Protein AF-A0A7V3WKT6-F1 (afdb_monomer)

Foldseek 3Di:
DAEECDVVVLLVCCVVPVPDNRDHQDDDDCNVVVVVVPPPDDDDDCDPVNVVVVLVVQLVVVLVVLVVVDPDPLSSLVQQAKDKDKAWDDPVCLVVVLVQLCDPALAKQDNDHDDSVRVVVQVPDPQKTKIWMWMATPSGTPGGFWIWIWGDDDLEIETPITGGHPVCPPSCVVLVVLLVVLVVSVVVNRFWYKGKGFDDPRRVSNVVVCCVQFVVQWDDPDPGIIMGTGGSVSSNVSSVPDDSVPSPPPVCVVPVPDPDDDDDDDDDDPVVVQVVLVVLVVVPPVVVVVVVVVVVVVVPVPDDDDDDPPDDDDDDDDDPDPCVVVVVLLVVLLQVLLVLLCVLQVNDSVVADQPDFPCVRCVQDPVSLQSSLVVCCVQQNDDDSCLNFVAGGSNRSSVVCCVPPCSSVVVPVPVVPDDDDDDDDDDDDDDDDDDDDDDDDDDDDDDDDDDPPDPDPVLLQLKKFFQFKWKDWQCRRTDVSVVVCVVVVHDSKDFDDPSQHDLVVAEDCVFDVSHFNDRMARADPPLLDAPQVVLVHDPLLSNLADSLLRVLLVRVCVRCVRFVHDLVRPFLLEEEFEFEADQPSQSVLVVCVVVVNDPDRNRDQQSSQVSVCVSSVRDAHRDYDYPDPCRQVVSVQVQSVCQSVVSGQKYKGWYWDHDRDCVVSSVCRVVQADFSDNDQAVVDPPHRHDHYTTMIMITMMGSPVVCVVVVGDGPDMQQFAFDDDQPDISHPPDHHPVVVVVRVVVRCVSSVHD

Nearest PDB structures (foldseek):
  4ope-assembly2_C  TM=9.684E-01  e=1.328E-30  Streptomyces albus
  4ope-assembly1_B  TM=9.664E-01  e=2.062E-30  Streptomyces albus
  4ope-assembly2_D  TM=9.680E-01  e=3.380E-30  Streptomyces albus
  4ope-assembly1_A  TM=9.682E-01  e=8.603E-30  Streptomyces albus
  4z37-assembly1_A  TM=9.659E-01  e=4.725E-29  Brevibacillus brevis NBRC 100599

Secondary structure (DSSP, 8-state):
-EEES-HHHHHHHHHH-TTS-EEEPPSSS-HHHHHHHH--S------HHHHHHHHHHHHHHHHHHHHHH-SSHHHHHHHTT-EEEEEEPPGGGHHHHHHHHHS--SEES------HHHHHHHHTSTTEEEEEEEEEETTEEEEEEEEEEEEEETTEEEEEEEEE-GGGTTSSHHHHHHHHHHHHHHHTT--EEEEEEE--TT-HHHHHHHHHHHGGGEEEEETTEEEEEEEHHHHHHHHHH--TTSTTSSHHHHTTS------------THHHHHHHHHHHHHS-HHHHHHHHHHHHHHHTTS------S---------TTTTHHHHHHHHHHHHHHHHHHHHHH---GGG--TTSBTHHHHTT-HHHHHHHHHHHHHHHSS--TTHHHH--BHHHHHHHHHHSS--GGGTTTTTTS---------------------------------------HHHHTT-EEEEEEEEEBTTBSSHHHHHHHHHTT---EEEPPTTT--HHHHB-TT--TT-BS--EEE--S-TT---TTTTT--HHHHHHS-HHHHHHHHHHHHHHHHTT--TTTS-TTEEEEEE----TTHHHHHHHHHTTS-SS-TT-TTHHHHHHHHHTT--S-EEEE-BTBTHHHHHHHHHHHHHHHTS-SEEEEEEEE---STHHHHHHHHTT-B-SSS---TT-TT---B--B-EEEEEEEEEHHHHHHHT---SEEE---------S-SSTT---HHHHHHHHHHHHHHHT--

Structure (mmCIF, N/CA/C/O backbone):
data_AF-A0A7V3WKT6-F1
#
_entry.id   AF-A0A7V3WKT6-F1
#
loop_
_atom_site.group_PDB
_atom_site.id
_atom_site.type_symbol
_atom_site.label_atom_id
_atom_site.label_alt_id
_atom_site.label_comp_id
_atom_site.label_asym_id
_atom_site.label_entity_id
_atom_site.label_seq_id
_atom_site.pdbx_PDB_ins_code
_atom_site.Cartn_x
_atom_site.Cartn_y
_atom_site.Cartn_z
_atom_site.occupancy
_atom_site.B_iso_or_equiv
_atom_site.auth_seq_id
_atom_site.auth_comp_id
_atom_site.auth_asym_id
_atom_site.auth_atom_id
_atom_site.pdbx_PDB_model_num
ATOM 1 N N . ILE A 1 1 ? -32.949 11.277 9.939 1.00 71.69 1 ILE A N 1
ATOM 2 C CA . ILE A 1 1 ? -32.253 11.944 8.821 1.00 71.69 1 ILE A CA 1
ATOM 3 C C . ILE A 1 1 ? -31.351 13.004 9.438 1.00 71.69 1 ILE A C 1
ATOM 5 O O . ILE A 1 1 ? -31.839 13.759 10.274 1.00 71.69 1 ILE A O 1
ATOM 9 N N . PHE A 1 2 ? -30.059 12.979 9.136 1.00 73.12 2 PHE A N 1
ATOM 10 C CA . PHE A 1 2 ? -29.053 13.954 9.562 1.00 73.12 2 PHE A CA 1
ATOM 11 C C . PHE A 1 2 ? -28.588 14.699 8.311 1.00 73.12 2 PHE A C 1
ATOM 13 O O . PHE A 1 2 ? -28.365 14.051 7.297 1.00 73.12 2 PHE A O 1
ATOM 20 N N . ILE A 1 3 ? -28.535 16.027 8.341 1.00 80.31 3 ILE A N 1
ATOM 21 C CA . ILE A 1 3 ? -28.173 16.834 7.172 1.00 80.31 3 ILE A CA 1
ATOM 22 C C . ILE A 1 3 ? -27.142 17.856 7.621 1.00 80.31 3 ILE A C 1
ATOM 24 O O . ILE A 1 3 ? -27.425 18.608 8.555 1.00 80.31 3 ILE A O 1
ATOM 28 N N . ASP A 1 4 ? -25.983 17.862 6.978 1.00 77.19 4 ASP A N 1
ATOM 29 C CA . ASP A 1 4 ? -24.870 18.746 7.316 1.00 77.19 4 ASP A CA 1
ATOM 30 C C . ASP A 1 4 ? -24.064 19.075 6.051 1.00 77.19 4 ASP A C 1
ATOM 32 O O . ASP A 1 4 ? -23.980 18.248 5.144 1.00 77.19 4 ASP A O 1
ATOM 36 N N . ASP A 1 5 ? -23.504 20.279 5.956 1.00 76.62 5 ASP A N 1
ATOM 37 C CA . ASP A 1 5 ? -22.624 20.684 4.848 1.00 76.62 5 ASP A CA 1
ATOM 38 C C . ASP A 1 5 ? -21.184 20.195 5.043 1.00 76.62 5 ASP A C 1
ATOM 40 O O . ASP A 1 5 ? -20.357 20.291 4.135 1.00 76.62 5 ASP A O 1
ATOM 44 N N . ASN A 1 6 ? -20.886 19.629 6.214 1.00 69.81 6 ASN A N 1
ATOM 45 C CA . ASN A 1 6 ? -19.639 18.961 6.504 1.00 69.81 6 ASN A CA 1
ATOM 46 C C . ASN A 1 6 ? -19.752 17.446 6.218 1.00 69.81 6 ASN A C 1
ATOM 48 O O . ASN A 1 6 ? -20.312 16.698 7.035 1.00 69.81 6 ASN A O 1
ATOM 52 N N . PRO A 1 7 ? -19.162 16.946 5.114 1.00 70.81 7 PRO A N 1
ATOM 53 C CA . PRO A 1 7 ? -19.184 15.520 4.776 1.00 70.81 7 PRO A CA 1
ATOM 54 C C . PRO A 1 7 ? -18.580 14.633 5.869 1.00 70.81 7 PRO A C 1
ATOM 56 O O . PRO A 1 7 ? -18.969 13.475 6.015 1.00 70.81 7 PRO A O 1
ATOM 59 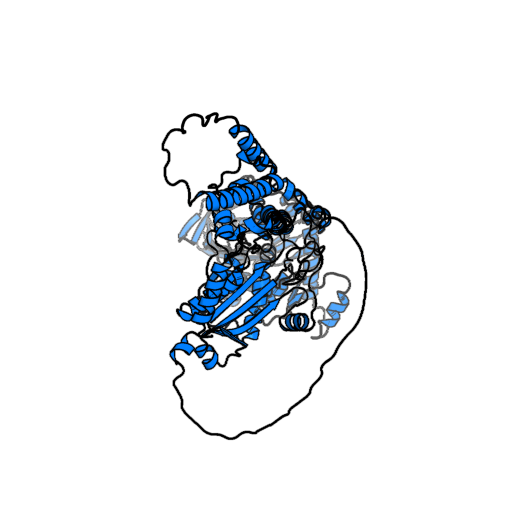N N . VAL A 1 8 ? -17.655 15.173 6.673 1.00 64.88 8 VAL A N 1
ATOM 60 C CA . VAL A 1 8 ? -17.002 14.436 7.761 1.00 64.88 8 VAL A CA 1
ATOM 61 C C . VAL A 1 8 ? -17.981 14.159 8.899 1.00 64.88 8 VAL A C 1
ATOM 63 O O . VAL A 1 8 ? -18.050 13.030 9.374 1.00 64.88 8 VAL A O 1
ATOM 66 N N . GLU A 1 9 ? -18.786 15.144 9.304 1.00 67.81 9 GLU A N 1
ATOM 67 C CA . GLU A 1 9 ? -19.788 14.941 10.360 1.00 67.81 9 GLU A CA 1
ATOM 68 C C . GLU A 1 9 ? -20.928 14.035 9.877 1.00 67.81 9 GLU A C 1
ATOM 70 O O . GLU A 1 9 ? -21.391 13.169 10.625 1.00 67.81 9 GLU A O 1
ATOM 75 N N . CYS A 1 10 ? -21.328 14.148 8.604 1.00 75.06 10 CYS A N 1
ATOM 76 C CA . CYS A 1 10 ? -22.273 13.213 7.990 1.00 75.06 10 CYS A CA 1
ATOM 77 C C . CYS A 1 10 ? -21.758 11.768 8.025 1.00 75.06 10 CYS A C 1
ATOM 79 O O . CYS A 1 10 ? -22.501 10.864 8.418 1.00 75.06 10 CYS A O 1
ATOM 81 N N . ALA A 1 11 ? -20.491 11.548 7.668 1.00 66.00 11 ALA A N 1
ATOM 82 C CA . ALA A 1 11 ? -19.864 10.230 7.695 1.00 66.00 11 ALA A CA 1
ATOM 83 C C . ALA A 1 11 ? -19.722 9.677 9.125 1.00 66.00 11 ALA A C 1
ATOM 85 O O . ALA A 1 11 ? -20.015 8.505 9.359 1.00 66.00 11 ALA A O 1
ATOM 86 N N . GLU A 1 12 ? -19.353 10.511 10.103 1.00 67.88 12 GLU A N 1
ATOM 87 C CA . GLU A 1 12 ? -19.265 10.111 11.515 1.00 67.88 12 GLU A CA 1
ATOM 88 C C . GLU A 1 12 ? -20.624 9.680 12.080 1.00 67.88 12 GLU A C 1
ATOM 90 O O . GLU A 1 12 ? -20.725 8.658 12.767 1.00 67.88 12 GLU A O 1
ATOM 95 N N . VAL A 1 13 ? -21.693 10.419 11.770 1.00 69.69 13 VAL A N 1
ATOM 96 C CA . VAL A 1 13 ? -23.051 10.063 12.201 1.00 69.69 13 VAL A CA 1
ATOM 97 C C . VAL A 1 13 ? -23.533 8.792 11.502 1.00 69.69 13 VAL A C 1
ATOM 99 O O . VAL A 1 13 ? -24.160 7.954 12.151 1.00 69.69 13 VAL A O 1
ATOM 102 N N . MET A 1 14 ? -23.203 8.604 10.222 1.00 77.31 14 MET A N 1
ATOM 103 C CA . MET A 1 14 ? -23.548 7.393 9.470 1.00 77.31 14 MET A CA 1
ATOM 104 C C . MET A 1 14 ? -22.832 6.151 10.026 1.00 77.31 14 MET A C 1
ATOM 106 O O . MET A 1 14 ? -23.460 5.105 10.198 1.00 77.31 14 MET A O 1
ATOM 110 N N . ALA A 1 15 ? -21.552 6.280 10.387 1.00 70.12 15 ALA A N 1
ATOM 111 C CA . ALA A 1 15 ? -20.755 5.208 10.982 1.00 70.12 15 ALA A CA 1
ATOM 112 C C . ALA A 1 15 ? -21.180 4.886 12.425 1.00 70.12 15 ALA A C 1
ATOM 114 O O . ALA A 1 15 ? -21.225 3.722 12.824 1.00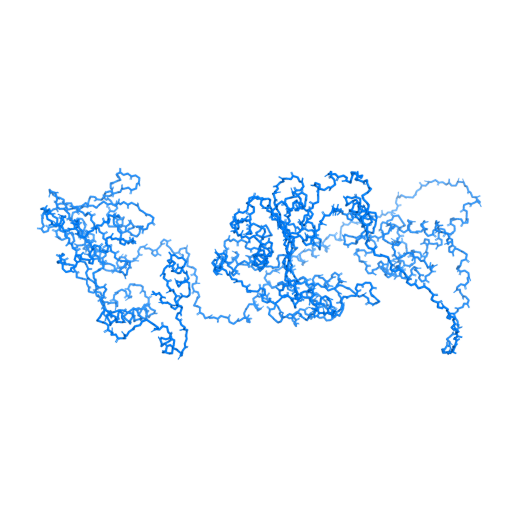 70.12 15 ALA A O 1
ATOM 115 N N . GLY A 1 16 ? -21.510 5.906 13.222 1.00 65.19 16 GLY A N 1
ATOM 116 C CA . GLY A 1 16 ? -21.885 5.739 14.627 1.00 65.19 16 GLY A CA 1
ATOM 117 C C . GLY A 1 16 ? -23.354 5.375 14.855 1.00 65.19 16 GLY A C 1
ATOM 118 O O . GLY A 1 16 ? -23.695 4.849 15.915 1.00 65.19 16 GLY A O 1
ATOM 119 N N . CYS A 1 17 ? -24.237 5.668 13.896 1.00 73.56 17 CYS A N 1
ATOM 120 C CA . CYS A 1 17 ? -25.684 5.514 14.039 1.00 73.56 17 CYS A CA 1
ATOM 121 C C . CYS A 1 17 ? -26.310 4.929 12.761 1.00 73.56 17 CYS A C 1
ATOM 123 O O . CYS A 1 17 ? -26.956 5.640 11.996 1.00 73.56 17 CYS A O 1
ATOM 125 N N . THR A 1 18 ? -26.206 3.612 12.571 1.00 73.81 18 THR A N 1
ATOM 126 C CA . THR A 1 18 ? -26.663 2.890 11.360 1.00 73.81 18 THR A CA 1
ATOM 127 C C . THR A 1 18 ? -28.157 3.035 11.022 1.00 73.81 18 THR A C 1
ATOM 129 O O . THR A 1 18 ? -28.566 2.756 9.899 1.00 73.81 18 THR A O 1
ATOM 132 N N . GLY A 1 19 ? -28.989 3.491 11.966 1.00 70.50 19 GLY A N 1
ATOM 133 C CA . GLY A 1 19 ? -30.404 3.818 11.738 1.00 70.50 19 GLY A CA 1
ATOM 134 C C . GLY A 1 19 ? -30.666 5.253 11.257 1.00 70.50 19 GLY A C 1
ATOM 135 O O . GLY A 1 19 ? -31.825 5.646 11.112 1.00 70.50 19 GLY A O 1
ATOM 136 N N . ILE A 1 20 ? -29.624 6.064 11.061 1.00 75.56 20 ILE A N 1
ATOM 137 C CA . ILE A 1 20 ? -29.724 7.467 10.656 1.00 75.56 20 ILE A CA 1
ATOM 138 C C . ILE A 1 20 ? -29.227 7.614 9.219 1.00 75.56 20 ILE A C 1
ATOM 140 O O . ILE A 1 20 ? -28.046 7.467 8.934 1.00 75.56 20 ILE A O 1
ATOM 144 N N . LEU A 1 21 ? -30.137 7.985 8.318 1.00 76.38 21 LEU A N 1
ATOM 145 C CA . LEU A 1 21 ? -29.781 8.451 6.979 1.00 76.38 21 LEU A CA 1
ATOM 146 C C . LEU A 1 21 ? -29.098 9.823 7.085 1.00 76.38 21 LEU A C 1
ATOM 148 O O . LEU A 1 21 ? -29.780 10.800 7.401 1.00 76.38 21 LEU A O 1
ATOM 152 N N . ALA A 1 22 ? -27.784 9.887 6.875 1.00 84.06 22 ALA A N 1
ATOM 153 C CA . ALA A 1 22 ? -27.029 11.136 6.793 1.00 84.06 22 ALA A CA 1
ATOM 154 C C . ALA A 1 22 ? -26.933 11.612 5.333 1.00 84.06 22 ALA A C 1
ATOM 156 O O . ALA A 1 22 ? -26.714 10.798 4.438 1.00 84.06 22 ALA A O 1
ATOM 157 N N . ILE A 1 23 ? -27.139 12.905 5.093 1.00 78.94 23 ILE A N 1
ATOM 158 C CA . ILE A 1 23 ? -27.205 13.523 3.767 1.00 78.94 23 ILE A CA 1
ATOM 159 C C . ILE A 1 23 ? -26.313 14.765 3.770 1.00 78.94 23 ILE A C 1
ATOM 161 O O . ILE A 1 23 ? -26.537 15.683 4.554 1.00 78.94 23 ILE A O 1
ATOM 165 N N . GLU A 1 24 ? -25.328 14.802 2.878 1.00 82.00 24 GLU A N 1
ATOM 166 C CA . GLU A 1 24 ? -24.451 15.962 2.713 1.00 82.00 24 GLU A CA 1
ATOM 167 C C . GLU A 1 24 ? -25.191 17.111 2.010 1.00 82.00 24 GLU A C 1
ATOM 169 O O . GLU A 1 24 ? -25.862 16.902 0.996 1.00 82.00 24 GLU A O 1
ATOM 174 N N . TRP A 1 25 ? -25.084 18.325 2.551 1.00 78.19 25 TRP A N 1
ATOM 175 C CA . TRP A 1 25 ? -25.677 19.522 1.961 1.00 78.19 25 TRP A CA 1
ATOM 176 C C . TRP A 1 25 ? -24.812 20.052 0.799 1.00 78.19 25 TRP A C 1
ATOM 178 O O . TRP A 1 25 ? -23.633 20.339 1.006 1.00 78.19 25 TRP A O 1
ATOM 188 N N . PRO A 1 26 ? -25.364 20.218 -0.418 1.00 74.56 26 PRO A N 1
ATOM 189 C CA . PRO A 1 26 ? -24.597 20.638 -1.588 1.00 74.56 26 PRO A CA 1
ATOM 190 C C . PRO A 1 26 ? -24.128 22.098 -1.491 1.00 74.56 26 PRO A C 1
ATOM 192 O O . PRO A 1 26 ? -24.764 22.946 -0.865 1.00 74.56 26 PRO A O 1
ATOM 195 N N . SER A 1 27 ? -22.994 22.395 -2.131 1.00 65.31 27 SER A N 1
ATOM 196 C CA . SER A 1 27 ? -22.224 23.614 -1.871 1.00 65.31 27 SER A CA 1
ATOM 197 C C . SER A 1 27 ? -22.568 24.860 -2.707 1.00 65.31 27 SER A C 1
ATOM 199 O O . SER A 1 27 ? -22.041 25.901 -2.337 1.00 65.31 27 SER A O 1
ATOM 201 N N . GLU A 1 28 ? -23.447 24.837 -3.736 1.00 62.69 28 GLU A N 1
ATOM 202 C CA . GLU A 1 28 ? -24.106 26.054 -4.298 1.00 62.69 28 GLU A CA 1
ATOM 203 C C . GLU A 1 28 ? -25.192 25.822 -5.399 1.00 62.69 28 GLU A C 1
ATOM 205 O O . GLU A 1 28 ? -25.286 24.755 -6.003 1.00 62.69 28 GLU A O 1
ATOM 210 N N . ASP A 1 29 ? -26.007 26.874 -5.617 1.00 52.28 29 ASP A N 1
ATOM 211 C CA . ASP A 1 29 ? -27.102 27.179 -6.579 1.00 52.28 29 ASP A CA 1
ATOM 212 C C . ASP A 1 29 ? -28.353 26.284 -6.717 1.00 52.28 29 ASP A C 1
ATOM 214 O O . ASP A 1 29 ? -29.411 26.822 -7.051 1.00 52.28 29 ASP A O 1
ATOM 218 N N . ASP A 1 30 ? -28.326 24.989 -6.388 1.00 52.81 30 ASP A N 1
ATOM 219 C CA . ASP A 1 30 ? -29.496 24.097 -6.592 1.00 52.81 30 ASP A CA 1
ATOM 220 C C . ASP A 1 30 ? -30.170 23.625 -5.283 1.00 52.81 30 ASP A C 1
ATOM 222 O O . ASP A 1 30 ? -30.852 22.599 -5.207 1.00 52.81 30 ASP A O 1
ATOM 226 N N . ASN A 1 31 ? -29.997 24.411 -4.216 1.00 61.78 31 ASN A N 1
ATOM 227 C CA . ASN A 1 31 ? -30.419 24.075 -2.848 1.00 61.78 31 ASN A CA 1
ATOM 228 C C . ASN A 1 31 ? -31.938 23.871 -2.703 1.00 61.78 31 ASN A C 1
ATOM 230 O O . ASN A 1 31 ? -32.382 23.094 -1.859 1.00 61.78 31 ASN A O 1
ATOM 234 N N . ALA A 1 32 ? -32.743 24.568 -3.511 1.00 59.59 32 ALA A N 1
ATOM 235 C CA . ALA A 1 32 ? -34.199 24.418 -3.497 1.00 59.59 32 ALA A CA 1
ATOM 236 C C . ALA A 1 32 ? -34.639 23.097 -4.149 1.00 59.59 32 ALA A C 1
ATOM 238 O O . ALA A 1 32 ? -35.467 22.387 -3.585 1.00 59.59 32 ALA A O 1
ATOM 239 N N . SER A 1 33 ? -34.024 22.732 -5.279 1.00 62.28 33 SER A N 1
ATOM 240 C CA . SER A 1 33 ? -34.277 21.475 -5.992 1.00 62.28 33 SER A CA 1
ATOM 241 C C . SER A 1 33 ? -33.862 20.260 -5.156 1.00 62.28 33 SER A C 1
ATOM 243 O O . SER A 1 33 ? -34.607 19.287 -5.054 1.00 62.28 33 SER A O 1
ATOM 245 N N . PHE A 1 34 ? -32.714 20.325 -4.472 1.00 66.19 34 PHE A N 1
ATOM 246 C CA . PHE A 1 34 ? -32.245 19.254 -3.585 1.00 66.19 34 PHE A CA 1
ATOM 247 C C . PHE A 1 34 ? -33.231 18.957 -2.443 1.00 66.19 34 PHE A C 1
ATOM 249 O O . PHE A 1 34 ? -33.552 17.797 -2.174 1.00 66.19 34 PHE A O 1
ATOM 256 N N . LEU A 1 35 ? -33.773 20.007 -1.817 1.00 61.97 35 LEU A N 1
ATOM 257 C CA . LEU A 1 35 ? -34.794 19.881 -0.776 1.00 61.97 35 LEU A CA 1
ATOM 258 C C . LEU A 1 35 ? -36.098 19.253 -1.296 1.00 61.97 35 LEU A C 1
ATOM 260 O O . LEU A 1 35 ? -36.713 18.471 -0.572 1.00 61.97 35 LEU A O 1
ATOM 264 N N . GLU A 1 36 ? -36.496 19.546 -2.538 1.00 60.78 36 GLU A N 1
ATOM 265 C CA . GLU A 1 36 ? -37.684 18.955 -3.176 1.00 60.78 36 GLU A CA 1
ATOM 266 C C . GLU A 1 36 ? -37.522 17.450 -3.464 1.00 60.78 36 GLU A C 1
ATOM 268 O O . GLU A 1 36 ? -38.503 16.709 -3.403 1.00 60.78 36 GLU A O 1
ATOM 273 N N . HIS A 1 37 ? -36.296 16.972 -3.715 1.00 61.91 37 HIS A N 1
ATOM 274 C CA . HIS A 1 37 ? -36.015 15.566 -4.045 1.00 61.91 37 HIS A CA 1
ATOM 275 C C . HIS A 1 37 ? -35.810 14.654 -2.824 1.00 61.91 37 HIS A C 1
ATOM 277 O O . HIS A 1 37 ? -36.015 13.445 -2.922 1.00 61.91 37 HIS A O 1
ATOM 283 N N . ILE A 1 38 ? -35.412 15.203 -1.673 1.00 60.50 38 ILE A N 1
ATOM 284 C CA . ILE A 1 38 ? -35.146 14.417 -0.451 1.00 60.50 38 ILE A CA 1
ATOM 285 C C . ILE A 1 38 ? -36.421 14.139 0.347 1.00 60.50 38 ILE A C 1
ATOM 287 O O . ILE A 1 38 ? -36.516 13.135 1.058 1.00 60.50 38 ILE A O 1
ATOM 291 N N . TRP A 1 39 ? -37.424 15.010 0.235 1.00 58.53 39 TRP A N 1
ATOM 292 C CA . TRP A 1 39 ? -38.604 14.988 1.097 1.00 58.53 39 TRP A CA 1
ATOM 293 C C . TRP A 1 39 ? -39.697 14.019 0.629 1.00 58.53 39 TRP A C 1
ATOM 295 O O . TRP A 1 39 ? -40.888 14.316 0.656 1.00 58.53 39 TRP A O 1
ATOM 305 N N . THR A 1 40 ? -39.314 12.795 0.268 1.00 49.38 40 THR A N 1
ATOM 306 C CA . THR A 1 40 ? -40.252 11.683 0.025 1.00 49.38 40 THR A CA 1
ATOM 307 C C . THR A 1 40 ? -41.034 11.239 1.274 1.00 49.38 40 THR A C 1
ATOM 309 O O . THR A 1 40 ? -41.847 10.322 1.189 1.00 49.38 40 THR A O 1
ATOM 312 N N . LEU A 1 41 ? -40.829 11.881 2.433 1.00 51.12 41 LEU A N 1
ATOM 313 C CA . LEU A 1 41 ? -41.530 11.606 3.688 1.00 51.12 41 LEU A CA 1
ATOM 314 C C . LEU A 1 41 ? -42.113 12.900 4.302 1.00 51.12 41 LEU A C 1
ATOM 316 O O . LEU A 1 41 ? -41.559 13.480 5.231 1.00 51.12 41 LEU A O 1
ATOM 320 N N . ASP A 1 42 ? -43.291 13.260 3.791 1.00 48.69 42 ASP A N 1
ATOM 321 C CA . ASP A 1 42 ? -44.402 13.949 4.472 1.00 48.69 42 ASP A CA 1
ATOM 322 C C . ASP A 1 42 ? -44.477 15.496 4.528 1.00 48.69 42 ASP A C 1
ATOM 324 O O . ASP A 1 42 ? -43.497 16.235 4.473 1.00 48.69 42 ASP A O 1
ATOM 328 N N . ASN A 1 43 ? -45.733 15.954 4.595 1.00 50.69 43 ASN A N 1
ATOM 329 C CA . ASN A 1 43 ? -46.259 17.295 4.335 1.00 50.69 43 ASN A CA 1
ATOM 330 C C . ASN A 1 43 ? -45.689 18.416 5.228 1.00 50.69 43 ASN A C 1
ATOM 332 O O . ASN A 1 43 ? -45.676 18.323 6.455 1.00 50.69 43 ASN A O 1
ATOM 336 N N . TYR A 1 44 ? -45.329 19.543 4.603 1.00 52.84 44 TYR A N 1
ATOM 337 C CA . TYR A 1 44 ? -44.855 20.758 5.269 1.00 52.84 44 TYR A CA 1
ATOM 338 C C . TYR A 1 44 ? -45.899 21.359 6.223 1.00 52.84 44 TYR A C 1
ATOM 340 O O . TYR A 1 44 ? -46.830 22.050 5.806 1.00 52.84 44 TYR A O 1
ATOM 348 N N . SER A 1 45 ? -45.658 21.241 7.526 1.00 59.84 45 SER A N 1
ATOM 349 C CA . SER A 1 45 ? -46.086 22.262 8.480 1.00 59.84 45 SER A CA 1
ATOM 350 C C . SER A 1 45 ? -44.867 22.762 9.244 1.00 59.84 45 SER A C 1
ATOM 352 O O . SER A 1 45 ? -44.351 22.060 10.109 1.00 59.84 45 SER A O 1
ATOM 354 N N . VAL A 1 46 ? -44.398 23.972 8.915 1.00 63.50 46 VAL A N 1
ATOM 355 C CA . VAL A 1 46 ? -43.321 24.646 9.655 1.00 63.50 46 VAL A CA 1
ATOM 356 C C . VAL A 1 46 ? -43.769 24.820 11.102 1.00 63.50 46 VAL A C 1
ATOM 358 O O . VAL A 1 46 ? -44.676 25.615 11.391 1.00 63.50 46 VAL A O 1
ATOM 361 N N . THR A 1 47 ? -43.137 24.077 12.006 1.00 71.88 47 THR A N 1
ATOM 362 C CA . THR A 1 47 ? -43.451 24.154 13.428 1.00 71.88 47 THR A CA 1
ATOM 363 C C . THR A 1 47 ? -42.852 25.424 14.030 1.00 71.88 47 THR A C 1
ATOM 365 O O . THR A 1 47 ? -41.980 26.084 13.459 1.00 71.88 47 THR A O 1
ATOM 368 N N . GLU A 1 48 ? -43.334 25.822 15.203 1.00 69.81 48 GLU A N 1
ATOM 369 C CA . GLU A 1 48 ? -42.732 26.937 15.938 1.00 69.81 48 GLU A CA 1
ATOM 370 C C . GLU A 1 48 ? -41.286 26.625 16.373 1.00 69.81 48 GLU A C 1
ATOM 372 O O . GLU A 1 48 ? -40.457 27.529 16.472 1.00 69.81 48 GLU A O 1
ATOM 377 N N . GLU A 1 49 ? -40.953 25.347 16.582 1.00 64.81 49 GLU A N 1
ATOM 378 C CA . GLU A 1 49 ? -39.602 24.914 16.946 1.00 64.81 49 GLU A CA 1
ATOM 379 C C . GLU A 1 49 ? -38.611 25.085 15.784 1.00 64.81 49 GLU A C 1
ATOM 381 O O . GLU A 1 49 ? -37.493 25.557 16.000 1.00 64.81 49 GLU A O 1
ATOM 386 N N . ASP A 1 50 ? -39.034 24.796 14.550 1.00 65.38 50 ASP A N 1
ATOM 387 C CA . ASP A 1 50 ? -38.202 24.984 13.354 1.00 65.38 50 ASP A CA 1
ATOM 388 C C . ASP A 1 50 ? -37.855 26.462 13.139 1.00 65.38 50 ASP A C 1
ATOM 390 O O . ASP A 1 50 ? -36.700 26.801 12.864 1.00 65.38 50 ASP A O 1
ATOM 394 N N . ARG A 1 51 ? -38.827 27.362 13.363 1.00 73.88 51 ARG A N 1
ATOM 395 C CA . ARG A 1 51 ? -38.599 28.818 13.314 1.00 73.88 51 ARG A CA 1
ATOM 396 C C . ARG A 1 51 ? -37.567 29.255 14.354 1.00 73.88 51 ARG A C 1
ATOM 398 O O . ARG A 1 51 ? -36.616 29.955 14.011 1.00 73.88 51 ARG A O 1
ATOM 405 N N . LYS A 1 52 ? -37.688 28.765 15.594 1.00 69.31 52 LYS A N 1
ATOM 406 C CA . LYS A 1 52 ? -36.731 29.053 16.678 1.00 69.31 52 LYS A CA 1
ATOM 407 C C . LYS A 1 52 ? -35.320 28.537 16.367 1.00 69.31 52 LYS A C 1
ATOM 409 O O . LYS A 1 52 ? -34.337 29.211 16.676 1.00 69.31 52 LYS A O 1
ATOM 414 N N . ARG A 1 53 ? -35.181 27.365 15.732 1.00 67.50 53 ARG A N 1
ATOM 415 C CA . ARG A 1 53 ? -33.869 26.835 15.307 1.00 67.50 53 ARG A CA 1
ATOM 416 C C . ARG A 1 53 ? -33.239 27.694 14.216 1.00 67.50 53 ARG A C 1
ATOM 418 O O . ARG A 1 53 ? -32.059 28.024 14.315 1.00 67.50 53 ARG A O 1
ATOM 425 N N . GLN A 1 54 ? -34.019 28.105 13.219 1.00 73.69 54 GLN A N 1
ATOM 426 C CA . GLN A 1 54 ? -33.529 28.960 12.140 1.00 73.69 54 GLN A CA 1
ATOM 427 C C . GLN A 1 54 ? -33.039 30.322 12.660 1.00 73.69 54 GLN A C 1
ATOM 429 O O . GLN A 1 54 ? -31.974 30.791 12.253 1.00 73.69 54 GLN A O 1
ATOM 434 N N . GLU A 1 55 ? -33.772 30.935 13.591 1.00 75.81 55 GLU A N 1
ATOM 435 C CA . GLU A 1 55 ? -33.349 32.163 14.277 1.00 75.81 55 GLU A CA 1
ATOM 436 C C . GLU A 1 55 ? -32.029 31.961 15.037 1.00 75.81 55 GLU A C 1
ATOM 438 O O . GLU A 1 55 ? -31.109 32.770 14.908 1.00 75.81 55 GLU A O 1
ATOM 443 N N . SER A 1 56 ? -31.880 30.836 15.747 1.00 71.06 56 SER A N 1
ATOM 444 C CA . SER A 1 56 ? -30.635 30.497 16.449 1.00 71.06 56 SER A CA 1
ATOM 445 C C . SER A 1 56 ? -29.431 30.356 15.510 1.00 71.06 56 SER A C 1
ATOM 447 O O . SER A 1 56 ? -28.325 30.741 15.897 1.00 71.06 56 SER A O 1
ATOM 449 N N . TYR A 1 57 ? -29.604 29.796 14.308 1.00 72.81 57 TYR A N 1
ATOM 450 C CA . TYR A 1 57 ? -28.512 29.669 13.336 1.00 72.81 57 TYR A CA 1
ATOM 451 C C . TYR A 1 57 ? -28.089 31.026 12.769 1.00 72.81 57 TYR A C 1
ATOM 453 O O . TYR A 1 57 ? -26.893 31.312 12.700 1.00 72.81 57 TYR A O 1
ATOM 461 N N . ARG A 1 58 ? -29.052 31.903 12.451 1.00 76.25 58 ARG A N 1
ATOM 462 C CA . ARG A 1 58 ? -28.753 33.280 12.018 1.00 76.25 58 ARG A CA 1
ATOM 463 C C . ARG A 1 58 ? -27.974 34.045 13.085 1.00 76.25 58 ARG A C 1
ATOM 465 O O . ARG A 1 58 ? -26.959 34.659 12.771 1.00 76.25 58 ARG A O 1
ATOM 472 N N . ALA A 1 59 ? -28.386 33.923 14.346 1.00 79.06 59 ALA A N 1
ATOM 473 C CA . ALA A 1 59 ? -27.681 34.539 15.464 1.00 79.06 59 ALA A CA 1
ATOM 474 C C . ALA A 1 59 ? -26.230 34.029 15.603 1.00 79.06 59 ALA A C 1
ATOM 476 O O . ALA A 1 59 ? -25.330 34.804 15.915 1.00 79.06 59 ALA A O 1
ATOM 477 N N . ASN A 1 60 ? -25.963 32.741 15.345 1.00 76.62 60 ASN A N 1
ATOM 478 C CA . ASN A 1 60 ? -24.599 32.191 15.370 1.00 76.62 60 ASN A CA 1
ATOM 479 C C . ASN A 1 60 ? -23.701 32.761 14.269 1.00 76.62 60 ASN A C 1
ATOM 481 O O . ASN A 1 60 ? -22.576 33.163 14.563 1.00 76.62 60 ASN A O 1
ATOM 485 N N . LEU A 1 61 ? -24.209 32.865 13.042 1.00 74.31 61 LEU A N 1
ATOM 486 C CA . LEU A 1 61 ? -23.476 33.473 11.927 1.00 74.31 61 LEU A CA 1
ATOM 487 C C . LEU A 1 61 ? -23.101 34.932 12.222 1.00 74.31 61 LEU A C 1
ATOM 489 O O . LEU A 1 61 ? -21.988 35.371 11.931 1.00 74.31 61 LEU A O 1
ATOM 493 N N . GLU A 1 62 ? -24.002 35.695 12.841 1.00 79.06 62 GLU A N 1
ATOM 494 C CA . GLU A 1 62 ? -23.715 37.076 13.242 1.00 79.06 62 GLU A CA 1
ATOM 495 C C . GLU A 1 62 ? -22.659 37.162 14.354 1.00 79.06 62 GLU A C 1
ATOM 497 O O . GLU A 1 62 ? -21.796 38.044 14.316 1.00 79.06 62 GLU A O 1
ATOM 502 N N . ARG A 1 63 ? -22.652 36.214 15.302 1.00 81.00 63 ARG A N 1
ATOM 503 C CA . ARG A 1 63 ? -21.609 36.113 16.341 1.00 81.00 63 ARG A CA 1
ATOM 504 C C . ARG A 1 63 ? -20.240 35.801 15.748 1.00 81.00 63 ARG A C 1
ATOM 506 O O . ARG A 1 63 ? -19.254 36.384 16.193 1.00 81.00 63 ARG A O 1
ATOM 513 N N . GLU A 1 64 ? -20.158 34.914 14.760 1.00 76.31 64 GLU A N 1
ATOM 514 C CA . GLU A 1 64 ? -18.897 34.596 14.075 1.00 76.31 64 GLU A CA 1
ATOM 515 C C . GLU A 1 64 ? -18.357 35.801 13.307 1.00 76.31 64 GLU A C 1
ATOM 517 O O . GLU A 1 64 ? -17.198 36.176 13.490 1.00 76.31 64 GLU A O 1
ATOM 522 N N . ARG A 1 65 ? -19.227 36.500 12.567 1.00 78.19 65 ARG A N 1
ATOM 523 C CA . ARG A 1 65 ? -18.872 37.765 11.909 1.00 78.19 65 ARG A CA 1
ATOM 524 C C . ARG A 1 65 ? -18.392 38.817 12.903 1.00 78.19 65 ARG A C 1
ATOM 526 O O . ARG A 1 65 ? -17.455 39.552 12.604 1.00 78.19 65 ARG A O 1
ATOM 533 N N . LEU A 1 66 ? -19.010 38.918 14.081 1.00 80.81 66 LEU A N 1
ATOM 534 C CA . LEU A 1 66 ? -18.530 39.825 15.124 1.00 80.81 66 LEU A CA 1
ATOM 535 C C . LEU A 1 66 ? -17.146 39.402 15.628 1.00 80.81 66 LEU A C 1
ATOM 537 O O . LEU A 1 66 ? -16.266 40.249 15.758 1.00 80.81 66 LEU A O 1
ATOM 541 N N . ARG A 1 67 ? -16.938 38.103 15.875 1.00 76.19 67 ARG A N 1
ATOM 542 C CA . ARG A 1 67 ? -15.664 37.567 16.369 1.00 76.19 67 ARG A CA 1
ATOM 543 C C . ARG A 1 67 ? -14.509 37.879 15.426 1.00 76.19 67 ARG A C 1
ATOM 545 O O . ARG A 1 67 ? -13.443 38.264 15.899 1.00 76.19 67 ARG A O 1
ATOM 552 N N . ASP A 1 68 ? -14.730 37.758 14.123 1.00 74.19 68 ASP A N 1
ATOM 553 C CA . ASP A 1 68 ? -13.715 38.036 13.103 1.00 74.19 68 ASP A CA 1
ATOM 554 C C . ASP A 1 68 ? -13.365 39.528 12.987 1.00 74.19 68 ASP A C 1
ATOM 556 O O . ASP A 1 68 ? -12.273 39.874 12.531 1.00 74.19 68 ASP A O 1
ATOM 560 N N . ASN A 1 69 ? -14.259 40.409 13.446 1.00 75.94 69 ASN A N 1
ATOM 561 C CA . ASN A 1 69 ? -14.084 41.862 13.424 1.00 75.94 69 ASN A CA 1
ATOM 562 C C . ASN A 1 69 ? -13.538 42.449 14.743 1.00 75.94 69 ASN A C 1
ATOM 564 O O . ASN A 1 69 ? -13.194 43.631 14.785 1.00 75.94 69 ASN A O 1
ATOM 568 N N . CYS A 1 70 ? -13.433 41.661 15.818 1.00 77.62 70 CYS A N 1
ATOM 569 C CA . CYS A 1 70 ? -12.904 42.115 17.107 1.00 77.62 70 CYS A CA 1
ATOM 570 C C . CYS A 1 70 ? -11.375 41.953 17.200 1.00 77.62 70 CYS A C 1
ATOM 572 O O . CYS A 1 70 ? -10.803 40.942 16.797 1.00 77.62 70 CYS A O 1
ATOM 574 N N . PHE A 1 71 ? -10.696 42.935 17.804 1.00 70.56 71 PHE A N 1
ATOM 575 C CA . PHE A 1 71 ? -9.231 42.938 17.948 1.00 70.56 71 PHE A CA 1
ATOM 576 C C . PHE A 1 71 ? -8.715 41.986 19.037 1.00 70.56 71 PHE A C 1
ATOM 578 O O . PHE A 1 71 ? -7.560 41.549 18.987 1.00 70.56 71 PHE A O 1
ATOM 585 N N . SER A 1 72 ? -9.553 41.644 20.016 1.00 76.31 72 SER A N 1
ATOM 586 C CA . SER A 1 72 ? -9.237 40.676 21.061 1.00 76.31 72 SER A CA 1
ATOM 587 C C . SER A 1 72 ? -10.465 39.871 21.490 1.00 76.31 72 SER A C 1
ATOM 589 O O . SER A 1 72 ? -11.609 40.271 21.276 1.00 76.31 72 SER A O 1
ATOM 591 N N . PHE A 1 73 ? -10.226 38.726 22.139 1.00 69.75 73 PHE A N 1
ATOM 592 C CA . PHE A 1 73 ? -11.303 37.901 22.696 1.00 69.75 73 PHE A CA 1
ATOM 593 C C . PHE A 1 73 ? -12.089 38.639 23.789 1.00 69.75 73 PHE A C 1
ATOM 595 O O . PHE A 1 73 ? -13.288 38.432 23.927 1.00 69.75 73 PHE A O 1
ATOM 602 N N . LYS A 1 74 ? -11.435 39.541 24.529 1.00 72.06 74 LYS A N 1
ATOM 603 C CA . LYS A 1 74 ? -12.098 40.373 25.533 1.00 72.06 74 LYS A CA 1
ATOM 604 C C . LYS A 1 74 ? -13.086 41.341 24.879 1.00 72.06 74 LYS A C 1
ATOM 606 O O . LYS A 1 74 ? -14.245 41.373 25.277 1.00 72.06 74 LYS A O 1
ATOM 611 N N . ASP A 1 75 ? -12.643 42.039 23.834 1.00 74.94 75 ASP A N 1
ATOM 612 C CA . ASP A 1 75 ? -13.487 42.982 23.089 1.00 74.94 75 ASP A CA 1
ATOM 613 C C . ASP A 1 75 ? -14.683 42.265 22.453 1.00 74.94 75 ASP A C 1
ATOM 615 O O . ASP A 1 75 ? -15.781 42.811 22.404 1.00 74.94 75 ASP A O 1
ATOM 619 N N . PHE A 1 76 ? -14.492 41.015 22.018 1.00 80.94 76 PHE A N 1
ATOM 620 C CA . PHE A 1 76 ? -15.574 40.165 21.531 1.00 80.94 76 PHE A CA 1
ATOM 621 C C . PHE A 1 76 ? -16.619 39.873 22.615 1.00 80.94 76 PHE A C 1
ATOM 623 O O . PHE A 1 76 ? -17.803 40.079 22.368 1.00 80.94 76 PHE A O 1
ATOM 630 N N . ILE A 1 77 ? -16.208 39.439 23.814 1.00 77.81 77 ILE A N 1
ATOM 631 C CA . ILE A 1 77 ? -17.146 39.148 24.912 1.00 77.81 77 ILE A CA 1
ATOM 632 C C . ILE A 1 77 ? -17.897 40.405 25.365 1.00 77.81 77 ILE A C 1
ATOM 634 O O . ILE A 1 77 ? -19.108 40.339 25.566 1.00 77.81 77 ILE A O 1
ATOM 638 N N . GLU A 1 78 ? -17.215 41.547 25.481 1.00 79.62 78 GLU A N 1
ATOM 639 C CA . GLU A 1 78 ? -17.855 42.824 25.828 1.00 79.62 78 GLU A CA 1
ATOM 640 C C . GLU A 1 78 ? -18.861 43.256 24.745 1.00 79.62 78 GLU A C 1
ATOM 642 O O . GLU A 1 78 ? -19.971 43.677 25.065 1.00 79.62 78 GLU A O 1
ATOM 647 N N . SER A 1 79 ? -18.527 43.052 23.467 1.00 80.81 79 SER A N 1
ATOM 648 C CA . SER A 1 79 ? -19.392 43.397 22.331 1.00 80.81 79 SER A CA 1
ATOM 649 C C . SER A 1 79 ? -20.610 42.482 22.162 1.00 80.81 79 SER A C 1
ATOM 651 O O . SER A 1 79 ? -21.505 42.816 21.388 1.00 80.81 79 SER A O 1
ATOM 653 N N . LEU A 1 80 ? -20.658 41.325 22.832 1.00 82.38 80 LEU A N 1
ATOM 654 C CA . LEU A 1 80 ? -21.834 40.452 22.804 1.00 82.38 80 LEU A CA 1
ATOM 655 C C . LEU A 1 80 ? -22.994 41.004 23.641 1.00 82.38 80 LEU A C 1
ATOM 657 O O . LEU A 1 80 ? -24.133 40.630 23.379 1.00 82.38 80 LEU A O 1
ATOM 661 N N . GLU A 1 81 ? -22.720 41.876 24.618 1.00 84.06 81 GLU A N 1
ATOM 662 C CA . GLU A 1 81 ? -23.733 42.425 25.533 1.00 84.06 81 GLU A CA 1
ATOM 663 C C . GLU A 1 81 ? -24.539 41.307 26.225 1.00 84.06 81 GLU A C 1
ATOM 665 O O . GLU A 1 81 ? -25.762 41.234 26.143 1.00 84.06 81 GLU A O 1
ATOM 670 N N . LEU A 1 82 ? -23.823 40.379 26.874 1.00 85.12 82 LEU A N 1
ATOM 671 C CA . LEU A 1 82 ? -24.428 39.200 27.497 1.00 85.12 82 LEU A CA 1
ATOM 672 C C . LEU A 1 82 ? -25.359 39.572 28.660 1.00 85.12 82 LEU A C 1
ATOM 674 O O . LEU A 1 82 ? -24.927 40.094 29.692 1.00 85.12 82 LEU A O 1
ATOM 678 N N . GLU A 1 83 ? -26.622 39.186 28.532 1.00 85.81 83 GLU A N 1
ATOM 679 C CA . GLU A 1 83 ? -27.617 39.209 29.594 1.00 85.81 83 GLU A CA 1
ATOM 680 C C . GLU A 1 83 ? -27.682 37.820 30.244 1.00 85.81 83 GLU A C 1
ATOM 682 O O . GLU A 1 83 ? -27.947 36.816 29.583 1.00 85.81 83 GLU A O 1
ATOM 687 N N . ILE A 1 84 ? -27.405 37.745 31.547 1.00 88.00 84 ILE A N 1
ATOM 688 C CA . ILE A 1 84 ? -27.347 36.487 32.302 1.00 88.00 84 ILE A CA 1
ATOM 689 C C . ILE A 1 84 ? -28.391 36.559 33.410 1.00 88.00 84 ILE A C 1
ATOM 691 O O . ILE A 1 84 ? -28.255 37.365 34.332 1.00 88.00 84 ILE A O 1
ATOM 695 N N . ASN A 1 85 ? -29.394 35.689 33.327 1.00 88.00 85 ASN A N 1
ATOM 696 C CA . ASN A 1 85 ? -30.502 35.598 34.268 1.00 88.00 85 ASN A CA 1
ATOM 697 C C . ASN A 1 85 ? -30.407 34.278 35.042 1.00 88.00 85 ASN A C 1
ATOM 699 O O . ASN A 1 85 ? -30.458 33.196 34.457 1.00 88.00 85 ASN A O 1
ATOM 703 N N . ILE A 1 86 ? -30.245 34.361 36.364 1.00 88.75 86 ILE A N 1
ATOM 704 C CA . ILE A 1 86 ? -30.170 33.199 37.259 1.00 88.75 86 ILE A CA 1
ATOM 705 C C . ILE A 1 86 ? -31.483 33.127 38.034 1.00 88.75 86 ILE A C 1
ATOM 707 O O . ILE A 1 86 ? -31.788 34.018 38.819 1.00 88.75 86 ILE A O 1
ATOM 711 N N . ASN A 1 87 ? -32.259 32.072 37.800 1.00 88.00 87 ASN A N 1
ATOM 712 C CA . ASN A 1 87 ? -33.619 31.918 38.313 1.00 88.00 87 ASN A CA 1
ATOM 713 C C . ASN A 1 87 ? -33.771 30.605 39.084 1.00 88.00 87 ASN A C 1
ATOM 715 O O . ASN A 1 87 ? -33.147 29.603 38.730 1.00 88.00 87 ASN A O 1
ATOM 719 N N . HIS A 1 88 ? -34.658 30.563 40.078 1.00 86.94 88 HIS A N 1
ATOM 720 C CA . HIS A 1 88 ? -35.081 29.292 40.674 1.00 86.94 88 HIS A CA 1
ATOM 721 C C . HIS A 1 88 ? -35.789 28.411 39.638 1.00 86.94 88 HIS A C 1
ATOM 723 O O . HIS A 1 88 ? -36.441 28.913 38.719 1.00 86.94 88 HIS A O 1
ATOM 729 N N . LEU A 1 89 ? -35.640 27.092 39.773 1.00 83.69 89 LEU A N 1
ATOM 730 C CA . LEU A 1 89 ? -36.284 26.144 38.873 1.00 83.69 89 LEU A CA 1
ATOM 731 C C . LEU A 1 89 ? -37.807 26.296 38.928 1.00 83.69 89 LEU A C 1
ATOM 733 O O . LEU A 1 89 ? -38.410 26.202 39.993 1.00 83.69 89 LEU A O 1
ATOM 737 N N . VAL A 1 90 ? -38.408 26.470 37.755 1.00 83.44 90 VAL A N 1
ATOM 738 C CA . VAL A 1 90 ? -39.854 26.383 37.532 1.00 83.44 90 VAL A CA 1
ATOM 739 C C . VAL A 1 90 ? -40.181 25.055 36.852 1.00 83.44 90 VAL A C 1
ATOM 741 O O . VAL A 1 90 ? -39.359 24.542 36.087 1.00 83.44 90 VAL A O 1
ATOM 744 N N . ASP A 1 91 ? -41.372 24.508 37.104 1.00 76.56 91 ASP A N 1
ATOM 745 C CA . ASP A 1 91 ? -41.776 23.176 36.621 1.00 76.56 91 ASP A CA 1
ATOM 746 C C . ASP A 1 91 ? -41.643 23.024 35.097 1.00 76.56 91 ASP A C 1
ATOM 748 O O . ASP A 1 91 ? -41.201 21.986 34.608 1.00 76.56 91 ASP A O 1
ATOM 752 N N . GLU A 1 92 ? -41.905 24.092 34.340 1.00 79.50 92 GLU A N 1
ATOM 753 C CA . GLU A 1 92 ? -41.762 24.125 32.876 1.00 79.50 92 GLU A CA 1
ATOM 754 C C . GLU A 1 92 ? -40.326 23.844 32.393 1.00 79.50 92 GLU A C 1
ATOM 756 O O . GLU A 1 92 ? -40.116 23.363 31.279 1.00 79.50 92 GLU A O 1
ATOM 761 N N . LYS A 1 93 ? -39.314 24.111 33.228 1.00 81.56 93 LYS A N 1
ATOM 762 C CA . LYS A 1 93 ? -37.894 23.903 32.903 1.00 81.56 93 LYS A CA 1
ATOM 763 C C . LYS A 1 93 ? -37.340 22.576 33.417 1.00 81.56 93 LYS A C 1
ATOM 765 O O . LYS A 1 93 ? -36.198 22.247 33.092 1.00 81.56 93 LYS A O 1
ATOM 770 N N . LEU A 1 94 ? -38.118 21.793 34.168 1.00 82.56 94 LEU A N 1
ATOM 771 C CA . LEU A 1 94 ? -37.689 20.508 34.740 1.00 82.56 94 LEU A CA 1
ATOM 772 C C . LEU A 1 94 ? -37.166 19.551 33.655 1.00 82.56 94 LEU A C 1
ATOM 774 O O . LEU A 1 94 ? -36.121 18.913 33.810 1.00 82.56 94 LEU A O 1
ATOM 778 N N . ASP A 1 95 ? -37.856 19.519 32.517 1.00 80.25 95 ASP A N 1
ATOM 779 C CA . ASP A 1 95 ? -37.504 18.708 31.353 1.00 80.25 95 ASP A CA 1
ATOM 780 C C . ASP A 1 95 ? -36.143 19.090 30.781 1.00 80.25 95 ASP A C 1
ATOM 782 O O . ASP A 1 95 ? -35.281 18.236 30.541 1.00 80.25 95 ASP A O 1
ATOM 786 N N . ARG A 1 96 ? -35.928 20.397 30.623 1.00 80.50 96 ARG A N 1
ATOM 787 C CA . ARG A 1 96 ? -34.679 20.953 30.117 1.00 80.50 96 ARG A CA 1
ATOM 788 C C . ARG A 1 96 ? -33.524 20.705 31.084 1.00 80.50 96 ARG A C 1
ATOM 790 O O . ARG A 1 96 ? -32.428 20.364 30.642 1.00 80.50 96 ARG A O 1
ATOM 797 N N . VAL A 1 97 ? -33.764 20.824 32.387 1.00 82.75 97 VAL A N 1
ATOM 798 C CA . VAL A 1 97 ? -32.763 20.558 33.426 1.00 82.75 97 VAL A CA 1
ATOM 799 C C . VAL A 1 97 ? -32.349 19.092 33.440 1.00 82.75 97 VAL A C 1
ATOM 801 O O . VAL A 1 97 ? -31.152 18.812 33.376 1.00 82.75 97 VAL A O 1
ATOM 804 N N . SER A 1 98 ? -33.297 18.149 33.431 1.00 83.25 98 SER A N 1
ATOM 805 C CA . SER A 1 98 ? -32.965 16.719 33.361 1.00 83.25 98 SER A CA 1
ATOM 806 C C . SER A 1 98 ? -32.150 16.397 32.106 1.00 83.25 98 SER A C 1
ATOM 808 O O . SER A 1 98 ? -31.118 15.726 32.193 1.00 83.25 98 SER A O 1
ATOM 810 N N . GLN A 1 99 ? -32.526 16.966 30.954 1.00 81.62 99 GLN A N 1
ATOM 811 C CA . GLN A 1 99 ? -31.769 16.813 29.712 1.00 81.62 99 GLN A CA 1
ATOM 812 C C . GLN A 1 99 ? -30.324 17.324 29.836 1.00 81.62 99 GLN A C 1
ATOM 814 O O . GLN A 1 99 ? -29.405 16.670 29.341 1.00 81.62 99 GLN A O 1
ATOM 819 N N . LEU A 1 100 ? -30.102 18.464 30.499 1.00 78.56 100 LEU A N 1
ATOM 820 C CA . LEU A 1 100 ? -28.761 19.020 30.710 1.00 78.56 100 LEU A CA 1
ATOM 821 C C . LEU A 1 100 ? -27.886 18.125 31.596 1.00 78.56 100 LEU A C 1
ATOM 823 O O . LEU A 1 100 ? -26.685 18.052 31.346 1.00 78.56 100 LEU A O 1
ATOM 827 N N . THR A 1 101 ? -28.463 17.414 32.572 1.00 77.38 101 THR A N 1
ATOM 828 C CA . THR A 1 101 ? -27.706 16.476 33.426 1.00 77.38 101 THR A CA 1
ATOM 829 C C . THR A 1 101 ? -27.306 15.175 32.724 1.00 77.38 101 THR A C 1
ATOM 831 O O . THR A 1 101 ? -26.333 14.542 33.121 1.00 77.38 101 THR A O 1
ATOM 834 N N . ASN A 1 102 ? -28.023 14.776 31.667 1.00 70.00 102 ASN A N 1
ATOM 835 C CA . ASN A 1 102 ? -27.723 13.559 30.903 1.00 70.00 102 ASN A CA 1
ATOM 836 C C . ASN A 1 102 ? -26.649 13.761 29.825 1.00 70.00 102 ASN A C 1
ATOM 838 O O . ASN A 1 102 ? -26.109 12.784 29.306 1.00 70.00 102 ASN A O 1
ATOM 842 N N . ARG A 1 103 ? -26.332 15.011 29.472 1.00 66.94 103 ARG A N 1
ATOM 843 C CA . ARG A 1 103 ? -25.296 15.326 28.483 1.00 66.94 103 ARG A CA 1
ATOM 844 C C . ARG A 1 103 ? -23.916 15.363 29.138 1.00 66.94 103 ARG A C 1
ATOM 846 O O . ARG A 1 103 ? -23.744 15.904 30.228 1.00 66.94 103 ARG A O 1
ATOM 853 N N . THR A 1 104 ? -22.913 14.828 28.446 1.00 56.12 104 THR A N 1
ATOM 854 C CA . THR A 1 104 ? -21.492 14.895 28.825 1.00 56.12 104 THR A CA 1
ATOM 855 C C . THR A 1 104 ? -20.975 16.332 28.665 1.00 56.12 104 THR A C 1
ATOM 857 O O . THR A 1 104 ? -20.335 16.673 27.673 1.00 56.12 104 THR A O 1
ATOM 860 N N . ASN A 1 105 ? -21.300 17.211 29.617 1.00 64.50 105 ASN A N 1
ATOM 861 C CA . ASN A 1 105 ? -20.874 18.612 29.589 1.00 64.50 105 ASN A CA 1
ATOM 862 C C . ASN A 1 105 ? -19.398 18.731 29.994 1.00 64.50 105 ASN A C 1
ATOM 864 O O . ASN A 1 105 ? -18.999 18.186 31.019 1.00 64.50 105 ASN A O 1
ATOM 868 N N . GLN A 1 106 ? -18.605 19.486 29.227 1.00 69.81 106 GLN A N 1
ATOM 869 C CA . GLN A 1 106 ? -17.182 19.734 29.517 1.00 69.81 106 GLN A CA 1
ATOM 870 C C . GLN A 1 106 ? -16.961 20.616 30.761 1.00 69.81 106 GLN A C 1
ATOM 872 O O . GLN A 1 106 ? -15.865 20.656 31.308 1.00 69.81 106 GLN A O 1
ATOM 877 N N . PHE A 1 107 ? -17.998 21.316 31.237 1.00 83.06 107 PHE A N 1
ATOM 878 C CA . PHE A 1 107 ? -17.941 22.120 32.458 1.00 83.06 107 PHE A CA 1
ATOM 879 C C . PHE A 1 107 ? -18.914 21.570 33.501 1.00 83.06 107 PHE A C 1
ATOM 881 O O . PHE A 1 107 ? -20.074 21.983 33.594 1.00 83.06 107 PHE A O 1
ATOM 888 N N . ASN A 1 108 ? -18.433 20.580 34.253 1.00 87.62 108 ASN A N 1
ATOM 889 C CA . ASN A 1 108 ? -19.149 19.973 35.365 1.00 87.62 108 ASN A CA 1
ATOM 890 C C . ASN A 1 108 ? -18.211 19.736 36.554 1.00 87.62 108 ASN A C 1
ATOM 892 O O . ASN A 1 108 ? -17.035 19.427 36.363 1.00 87.62 108 ASN A O 1
ATOM 896 N N . PHE A 1 109 ? -18.724 19.867 37.779 1.00 87.62 109 PHE A N 1
ATOM 897 C CA . PHE A 1 109 ? -17.955 19.503 38.980 1.00 87.62 109 PHE A CA 1
ATOM 898 C C . PHE A 1 109 ? -18.060 18.008 39.300 1.00 87.62 109 PHE A C 1
ATOM 900 O O . PHE A 1 109 ? -17.131 17.412 39.838 1.00 87.62 109 PHE A O 1
ATOM 907 N N . SER A 1 110 ? -19.175 17.383 38.929 1.00 78.62 110 SER A N 1
ATOM 908 C CA . SER A 1 110 ? -19.407 15.951 39.066 1.00 78.62 110 SER A CA 1
ATOM 909 C C . SER A 1 110 ? -20.266 15.458 37.897 1.00 78.62 110 SER A C 1
ATOM 911 O O . SER A 1 110 ? -21.129 16.178 37.394 1.00 78.62 110 SER A O 1
ATOM 913 N N . SER A 1 111 ? -20.049 14.217 37.457 1.00 75.56 111 SER A N 1
ATOM 914 C CA . SER A 1 111 ? -20.786 13.612 36.332 1.00 75.56 111 SER A CA 1
ATOM 915 C C . SER A 1 111 ? -22.097 12.935 36.763 1.00 75.56 111 SER A C 1
ATOM 917 O O . SER A 1 111 ? -22.470 11.889 36.231 1.00 75.56 111 SER A O 1
ATOM 919 N N . ILE A 1 112 ? -22.794 13.499 37.756 1.00 78.88 112 ILE A N 1
ATOM 920 C CA . ILE A 1 112 ? -24.036 12.917 38.280 1.00 78.88 112 ILE A CA 1
ATOM 921 C C . ILE A 1 112 ? -25.178 13.185 37.293 1.00 78.88 112 ILE A C 1
ATOM 923 O O . ILE A 1 112 ? -25.593 14.328 37.094 1.00 78.88 112 ILE A O 1
ATOM 927 N N . ARG A 1 113 ? -25.701 12.112 36.698 1.00 82.44 113 ARG A N 1
ATOM 928 C CA . ARG A 1 113 ? -26.873 12.140 35.813 1.00 82.44 113 ARG A CA 1
ATOM 929 C C . ARG A 1 113 ? -28.143 12.079 36.652 1.00 82.44 113 ARG A C 1
ATOM 931 O O . ARG A 1 113 ? -28.187 11.292 37.593 1.00 82.44 113 ARG A O 1
ATOM 938 N N . ARG A 1 114 ? -29.155 12.896 36.332 1.00 81.62 114 ARG A N 1
ATOM 939 C CA . ARG A 1 114 ? -30.432 12.902 37.061 1.00 81.62 114 ARG A CA 1
ATOM 940 C C . ARG A 1 114 ? -31.644 12.910 36.137 1.00 81.62 114 ARG A C 1
ATOM 942 O O . ARG A 1 114 ? -31.838 13.772 35.276 1.00 81.62 114 ARG A O 1
ATOM 949 N N . SER A 1 115 ? -32.515 11.949 36.370 1.00 83.25 115 SER A N 1
ATOM 950 C CA . SER A 1 115 ? -33.844 11.879 35.785 1.00 83.25 115 SER A CA 1
ATOM 951 C C . SER A 1 115 ? -34.783 12.925 36.404 1.00 83.25 115 SER A C 1
ATOM 953 O O . SER A 1 115 ? -34.538 13.451 37.494 1.00 83.25 115 SER A O 1
ATOM 955 N N . LYS A 1 116 ? -35.891 13.228 35.716 1.00 83.31 116 LYS A N 1
ATOM 956 C CA . LYS A 1 116 ? -36.921 14.150 36.224 1.00 83.31 116 LYS A CA 1
ATOM 957 C C . LYS A 1 116 ? -37.426 13.754 37.626 1.00 83.31 116 LYS A C 1
ATOM 959 O O . LYS A 1 116 ? -37.449 14.632 38.487 1.00 83.31 116 LYS A O 1
ATOM 964 N N . PRO A 1 117 ? -37.757 12.471 37.909 1.00 82.75 117 PRO A N 1
ATOM 965 C CA . PRO A 1 117 ? -38.211 12.065 39.240 1.00 82.75 117 PRO A CA 1
ATOM 966 C C . PRO A 1 117 ? -37.172 12.306 40.339 1.00 82.75 117 PRO A C 1
ATOM 968 O O . PRO A 1 117 ? -37.545 12.690 41.443 1.00 82.75 117 PRO A O 1
ATOM 971 N N . GLU A 1 118 ? -35.881 12.132 40.045 1.00 82.50 118 GLU A N 1
ATOM 972 C CA . GLU A 1 118 ? -34.799 12.368 41.009 1.00 82.50 118 GLU A CA 1
ATOM 973 C C . GLU A 1 118 ? -34.630 13.858 41.317 1.00 82.50 118 GLU A C 1
ATOM 975 O O . GLU A 1 118 ? -34.483 14.225 42.480 1.00 82.50 118 GLU A O 1
ATOM 980 N N . ILE A 1 119 ? -34.711 14.731 40.306 1.00 83.44 119 ILE A N 1
ATOM 981 C CA . ILE A 1 119 ? -34.658 16.189 40.511 1.00 83.44 119 ILE A CA 1
ATOM 982 C C . ILE A 1 119 ? -35.862 16.645 41.342 1.00 83.44 119 ILE A C 1
ATOM 984 O O . ILE A 1 119 ? -35.695 17.382 42.312 1.00 83.44 119 ILE A O 1
ATOM 988 N N . SER A 1 120 ? -37.065 16.159 41.023 1.00 83.44 120 SER A N 1
ATOM 989 C CA . SER A 1 120 ? -38.269 16.456 41.804 1.00 83.44 120 SER A CA 1
ATOM 990 C C . SER A 1 120 ? -38.206 15.896 43.228 1.00 83.44 120 SER A C 1
ATOM 992 O O . SER A 1 120 ? -38.765 16.505 44.134 1.00 83.44 120 SER A O 1
ATOM 994 N N . ALA A 1 121 ? -37.552 14.753 43.451 1.00 82.19 121 ALA A N 1
ATOM 995 C CA . ALA A 1 121 ? -37.351 14.196 44.788 1.00 82.19 121 ALA A CA 1
ATOM 996 C C . ALA A 1 121 ? -36.371 15.042 45.614 1.00 82.19 121 ALA A C 1
ATOM 998 O O . ALA A 1 121 ? -36.674 15.358 46.759 1.00 82.19 121 ALA A O 1
ATOM 999 N N . ILE A 1 122 ? -35.256 15.481 45.019 1.00 80.94 122 ILE A N 1
ATOM 1000 C CA . ILE A 1 122 ? -34.270 16.355 45.676 1.00 80.94 122 ILE A CA 1
ATOM 1001 C C . ILE A 1 122 ? -34.897 17.699 46.056 1.00 80.94 122 ILE A C 1
ATOM 1003 O O . ILE A 1 122 ? -34.643 18.207 47.140 1.00 80.94 122 ILE A O 1
ATOM 1007 N N . LEU A 1 123 ? -35.758 18.256 45.201 1.00 79.88 123 LEU A N 1
ATOM 1008 C CA . LEU A 1 123 ? -36.467 19.508 45.487 1.00 79.88 123 LEU A CA 1
ATOM 1009 C C . LEU A 1 123 ? -37.543 19.383 46.572 1.00 79.88 123 LEU A C 1
ATOM 1011 O O . LEU A 1 123 ? -37.980 20.397 47.106 1.00 79.88 123 LEU A O 1
ATOM 1015 N N . LYS A 1 124 ? -37.972 18.160 46.907 1.00 80.94 124 LYS A N 1
ATOM 1016 C CA . LYS A 1 124 ? -38.858 17.899 48.052 1.00 80.94 124 LYS A CA 1
ATOM 1017 C C . LYS A 1 124 ? -38.094 17.779 49.370 1.00 80.94 124 LYS A C 1
ATOM 1019 O O . LYS A 1 124 ? -38.728 17.783 50.422 1.00 80.94 124 LYS A O 1
ATOM 1024 N N . GLU A 1 125 ? -36.768 17.644 49.334 1.00 80.56 125 GLU A N 1
ATOM 1025 C CA . GLU A 1 125 ? -35.951 17.669 50.544 1.00 80.56 125 GLU A CA 1
ATOM 1026 C C . GLU A 1 125 ? -35.880 19.096 51.099 1.00 80.56 125 GLU A C 1
ATOM 1028 O O . GLU A 1 125 ? -35.614 20.053 50.369 1.00 80.56 125 GLU A O 1
ATOM 1033 N N . GLU A 1 126 ? -36.076 19.246 52.412 1.00 69.19 126 GLU A N 1
ATOM 1034 C CA . GLU A 1 126 ? -35.862 20.533 53.070 1.00 69.19 126 GLU A CA 1
ATOM 1035 C C . GLU A 1 126 ? -34.407 20.982 52.864 1.00 69.19 126 GLU A C 1
ATOM 1037 O O . GLU A 1 126 ? -33.467 20.214 53.093 1.00 69.19 126 GLU A O 1
ATOM 1042 N N . ASN A 1 127 ? -34.224 22.250 52.478 1.00 82.00 127 ASN A N 1
ATOM 1043 C CA . ASN A 1 127 ? -32.928 22.910 52.268 1.00 82.00 127 ASN A CA 1
ATOM 1044 C C . ASN A 1 127 ? -32.189 22.583 50.954 1.00 82.00 127 ASN A C 1
ATOM 1046 O O . ASN A 1 127 ? -30.989 22.859 50.852 1.00 82.00 127 ASN A O 1
ATOM 1050 N N . CYS A 1 128 ? -32.879 22.046 49.947 1.00 85.06 128 CYS A N 1
ATOM 1051 C CA . CYS A 1 128 ? -32.354 21.895 48.588 1.00 85.06 128 CYS A CA 1
ATOM 1052 C C . CYS A 1 128 ? -32.916 22.960 47.639 1.00 85.06 128 CYS A C 1
ATOM 1054 O O . CYS A 1 128 ? -34.109 23.252 47.651 1.00 85.06 128 CYS A O 1
ATOM 1056 N N . GLU A 1 129 ? -32.070 23.509 46.769 1.00 88.38 129 GLU A N 1
ATOM 1057 C CA . GLU A 1 129 ? -32.482 24.459 45.735 1.00 88.38 129 GLU A CA 1
ATOM 1058 C C . GLU A 1 129 ? -31.860 24.117 44.388 1.00 88.38 129 GLU A C 1
ATOM 1060 O O . GLU A 1 129 ? -30.699 23.720 44.303 1.00 88.38 129 GLU A O 1
ATOM 1065 N N . CYS A 1 130 ? -32.633 24.312 43.320 1.00 88.19 130 CYS A N 1
ATOM 1066 C CA . CYS A 1 130 ? -32.147 24.227 41.952 1.00 88.19 130 CYS A CA 1
ATOM 1067 C C . CYS A 1 130 ? -32.242 25.605 41.298 1.00 88.19 130 CYS A C 1
ATOM 1069 O O . CYS A 1 130 ? -33.325 26.185 41.209 1.00 88.19 130 CYS A O 1
ATOM 1071 N N . LEU A 1 131 ? -31.110 26.103 40.816 1.00 90.06 131 LEU A N 1
ATOM 1072 C CA . LEU A 1 131 ? -30.993 27.315 40.022 1.00 90.06 131 LEU A CA 1
ATOM 1073 C C . LEU A 1 131 ? -30.800 26.945 38.553 1.00 90.06 131 LEU A C 1
ATOM 1075 O O . LEU A 1 131 ? -30.067 26.015 38.210 1.00 90.06 131 LEU A O 1
ATOM 1079 N N . THR A 1 132 ? -31.448 27.708 37.689 1.00 90.75 132 THR A N 1
ATOM 1080 C CA . THR A 1 132 ? -31.332 27.655 36.235 1.00 90.75 132 THR A CA 1
ATOM 1081 C C . THR A 1 132 ? -30.694 28.939 35.740 1.00 90.75 132 THR A C 1
ATOM 1083 O O . THR A 1 132 ? -30.972 30.016 36.263 1.00 90.75 132 THR A O 1
ATOM 1086 N N . VAL A 1 133 ? -29.815 28.820 34.750 1.00 89.75 133 VAL A N 1
ATOM 1087 C CA . VAL A 1 133 ? -29.081 29.954 34.184 1.00 89.75 133 VAL A CA 1
ATOM 1088 C C . VAL A 1 133 ? -29.501 30.114 32.737 1.00 89.75 133 VAL A C 1
ATOM 1090 O O . VAL A 1 133 ? -29.181 29.259 31.907 1.00 89.75 133 VAL A O 1
ATOM 1093 N N . ASP A 1 134 ? -30.218 31.193 32.454 1.00 88.44 134 ASP A N 1
ATOM 1094 C CA . ASP A 1 134 ? -30.608 31.600 31.110 1.00 88.44 134 ASP A CA 1
ATOM 1095 C C . ASP A 1 134 ? -29.670 32.701 30.627 1.00 88.44 134 ASP A C 1
ATOM 1097 O O . ASP A 1 134 ? -29.329 33.616 31.379 1.00 88.44 134 ASP A O 1
ATOM 1101 N N . VAL A 1 135 ? -29.231 32.607 29.376 1.00 87.81 135 VAL A N 1
ATOM 1102 C CA . VAL A 1 135 ? -28.288 33.571 28.807 1.00 87.81 135 VAL A CA 1
ATOM 1103 C C . VAL A 1 135 ? -28.799 34.056 27.468 1.00 87.81 135 VAL A C 1
ATOM 1105 O O . VAL A 1 135 ? -29.176 33.252 26.623 1.00 87.81 135 VAL A O 1
ATOM 1108 N N . LYS A 1 136 ? -28.758 35.368 27.263 1.00 88.00 136 LYS A N 1
ATOM 1109 C CA . LYS A 1 136 ? -29.037 36.032 25.992 1.00 88.00 136 LYS A CA 1
ATOM 1110 C C . LYS A 1 136 ? -27.851 36.899 25.609 1.00 88.00 136 LYS A C 1
ATOM 1112 O O . LYS A 1 136 ? -27.100 37.354 26.466 1.00 88.00 136 LYS A O 1
ATOM 1117 N N . ASP A 1 137 ? -27.671 37.112 24.319 1.00 87.69 137 ASP A N 1
ATOM 1118 C CA . ASP A 1 137 ? -26.826 38.185 23.807 1.00 87.69 137 ASP A CA 1
ATOM 1119 C C . ASP A 1 137 ? -27.621 39.049 22.833 1.00 87.69 137 ASP A C 1
ATOM 1121 O O . ASP A 1 137 ? -28.779 38.754 22.527 1.00 87.69 137 ASP A O 1
ATOM 1125 N N . ARG A 1 138 ? -26.991 40.106 22.319 1.00 85.25 138 ARG A N 1
ATOM 1126 C CA . ARG A 1 138 ? -27.634 41.027 21.372 1.00 85.25 138 ARG A CA 1
ATOM 1127 C C . ARG A 1 138 ? -28.137 40.377 20.075 1.00 85.25 138 ARG A C 1
ATOM 1129 O O . ARG A 1 138 ? -28.885 41.013 19.341 1.00 85.25 138 ARG A O 1
ATOM 1136 N N . PHE A 1 139 ? -27.707 39.151 19.771 1.00 84.19 139 PHE A N 1
ATOM 1137 C CA . PHE A 1 139 ? -28.071 38.428 18.553 1.00 84.19 139 PHE A CA 1
ATOM 1138 C C . PHE A 1 139 ? -29.130 37.348 18.795 1.00 84.19 139 PHE A C 1
ATOM 1140 O O . PHE A 1 139 ? -29.841 36.972 17.868 1.00 84.19 139 PHE A O 1
ATOM 1147 N N . GLY A 1 140 ? -29.253 36.820 20.016 1.00 82.06 140 GLY A N 1
ATOM 1148 C CA . GLY A 1 140 ? -30.264 35.816 20.326 1.00 82.06 140 GLY A CA 1
ATOM 1149 C C . GLY A 1 140 ? -30.141 35.152 21.696 1.00 82.06 140 GLY A C 1
ATOM 1150 O O . GLY A 1 140 ? -29.204 35.373 22.462 1.00 82.06 140 GLY A O 1
ATOM 1151 N N . ASP A 1 141 ? -31.110 34.283 21.980 1.00 83.00 141 ASP A N 1
ATOM 1152 C CA . ASP A 1 141 ? -31.248 33.566 23.248 1.00 83.00 141 ASP A CA 1
ATOM 1153 C C . ASP A 1 141 ? -30.555 32.196 23.208 1.00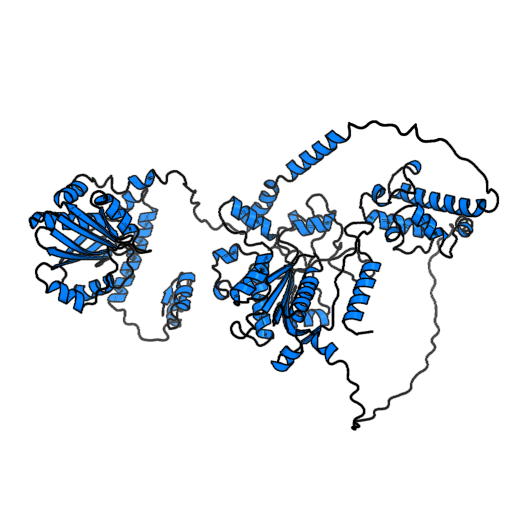 83.00 141 ASP A C 1
ATOM 1155 O O . ASP A 1 141 ? -30.787 31.388 22.307 1.00 83.00 141 ASP A O 1
ATOM 1159 N N . TYR A 1 142 ? -29.701 31.914 24.193 1.00 78.44 142 TYR A N 1
ATOM 1160 C CA . TYR A 1 142 ? -29.076 30.601 24.371 1.00 78.44 142 TYR A CA 1
ATOM 1161 C C . TYR A 1 142 ? -29.984 29.615 25.124 1.00 78.44 142 TYR A C 1
ATOM 1163 O O . TYR A 1 142 ? -29.696 28.410 25.158 1.00 78.44 142 TYR A O 1
ATOM 1171 N N . GLY A 1 143 ? -31.067 30.115 25.720 1.00 84.00 143 GLY A N 1
ATOM 1172 C CA . GLY A 1 143 ? -31.974 29.419 26.615 1.00 84.00 143 GLY A CA 1
ATOM 1173 C C . GLY A 1 143 ? -31.309 29.074 27.943 1.00 84.00 143 GLY A C 1
ATOM 1174 O O . GLY A 1 143 ? -30.282 29.638 28.328 1.00 84.00 143 GLY A O 1
ATOM 1175 N N . THR A 1 144 ? -31.870 28.085 28.637 1.00 86.94 144 THR A N 1
ATOM 1176 C CA . THR A 1 144 ? -31.255 27.550 29.852 1.00 86.94 144 THR A CA 1
ATOM 1177 C C . THR A 1 144 ? -29.988 26.770 29.492 1.00 86.94 144 THR A C 1
ATOM 1179 O O . THR A 1 144 ? -30.042 25.705 28.857 1.00 86.94 144 THR A O 1
ATOM 1182 N N . VAL A 1 145 ? -28.845 27.324 29.891 1.00 86.19 145 VAL A N 1
ATOM 1183 C CA . VAL A 1 145 ? -27.490 26.833 29.602 1.00 86.19 145 VAL A CA 1
ATOM 1184 C C . VAL A 1 145 ? -26.768 26.302 30.830 1.00 86.19 145 VAL A C 1
ATOM 1186 O O . VAL A 1 145 ? -25.762 25.615 30.670 1.00 86.19 145 VAL A O 1
ATOM 1189 N N . GLY A 1 146 ? -27.257 26.595 32.033 1.00 87.44 146 GLY A N 1
ATOM 1190 C CA . GLY A 1 146 ? -26.635 26.143 33.271 1.00 87.44 146 GLY A CA 1
ATOM 1191 C C . GLY A 1 146 ? -27.642 25.673 34.307 1.00 87.44 146 GLY A C 1
ATOM 1192 O O . GLY A 1 146 ? -28.790 26.121 34.329 1.00 87.44 146 GLY A O 1
ATOM 1193 N N . VAL A 1 147 ? -27.190 24.755 35.156 1.00 89.75 147 VAL A N 1
ATOM 1194 C CA . VAL A 1 147 ? -27.950 24.198 36.278 1.00 89.75 147 VAL A CA 1
ATOM 1195 C C . VAL A 1 147 ? -27.036 24.121 37.487 1.00 89.75 147 VAL A C 1
ATOM 1197 O O . VAL A 1 147 ? -25.940 23.559 37.403 1.00 89.75 147 VAL A O 1
ATOM 1200 N N . VAL A 1 148 ? -27.513 24.628 38.620 1.00 90.69 148 VAL A N 1
ATOM 1201 C CA . VAL A 1 148 ? -26.853 24.451 39.912 1.00 90.69 148 VAL A CA 1
ATOM 1202 C C . VAL A 1 148 ? -27.842 23.871 40.906 1.00 90.69 148 VAL A C 1
ATOM 1204 O O . VAL A 1 148 ? -28.899 24.449 41.118 1.00 90.69 148 VAL A O 1
ATOM 1207 N N . ILE A 1 149 ? -27.493 22.749 41.532 1.00 89.75 149 ILE A N 1
ATOM 1208 C CA . ILE A 1 149 ? -28.257 22.189 42.650 1.00 89.75 149 ILE A CA 1
ATOM 1209 C C . ILE A 1 149 ? -27.421 22.357 43.908 1.00 89.75 149 ILE A C 1
ATOM 1211 O O . ILE A 1 149 ? -26.285 21.872 43.975 1.00 89.75 149 ILE A O 1
ATOM 1215 N N . THR A 1 150 ? -27.980 23.047 44.893 1.00 90.50 150 THR A N 1
ATOM 1216 C CA . THR A 1 150 ? -27.350 23.274 46.188 1.00 90.50 150 THR A CA 1
ATOM 1217 C C . THR A 1 150 ? -28.154 22.610 47.293 1.00 90.50 150 THR A C 1
ATOM 1219 O O . THR A 1 150 ? -29.375 22.492 47.219 1.00 90.50 150 THR A O 1
ATOM 1222 N N . LYS A 1 151 ? -27.449 22.159 48.328 1.00 89.88 151 LYS A N 1
ATOM 1223 C CA . LYS A 1 151 ? -28.029 21.617 49.553 1.00 89.88 151 LYS A CA 1
ATOM 1224 C C . LYS A 1 151 ? -27.414 22.329 50.744 1.00 89.88 151 LYS A C 1
ATOM 1226 O O . LYS A 1 151 ? -26.192 22.316 50.910 1.00 89.88 151 LYS A O 1
ATOM 1231 N N . VAL A 1 152 ? -28.237 22.962 51.566 1.00 88.12 152 VAL A N 1
ATOM 1232 C CA . VAL A 1 152 ? -27.782 23.652 52.776 1.00 88.12 152 VAL A CA 1
ATOM 1233 C C . VAL A 1 152 ? -27.812 22.676 53.949 1.00 88.12 152 VAL A C 1
ATOM 1235 O O . VAL A 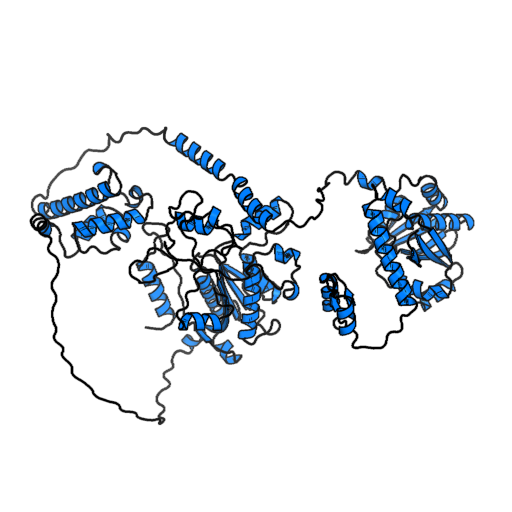1 152 ? -28.793 21.975 54.177 1.00 88.12 152 VAL A O 1
ATOM 1238 N N . SER A 1 153 ? -26.704 22.605 54.684 1.00 83.88 153 SER A N 1
ATOM 1239 C CA . SER A 1 153 ? -26.561 21.769 55.874 1.00 83.88 153 SER A CA 1
ATOM 1240 C C . SER A 1 153 ? -25.687 22.486 56.901 1.00 83.88 153 SER A C 1
ATOM 1242 O O . SER A 1 153 ? -24.494 22.711 56.665 1.00 83.88 153 SER A O 1
ATOM 1244 N N . GLY A 1 154 ? -26.270 22.813 58.058 1.00 83.19 154 GLY A N 1
ATOM 1245 C CA . GLY A 1 154 ? -25.598 23.569 59.120 1.00 83.19 154 GLY A CA 1
ATOM 1246 C C . GLY A 1 154 ? -25.129 24.943 58.633 1.00 83.19 154 GLY A C 1
ATOM 1247 O O . GLY A 1 154 ? -25.876 25.658 57.978 1.00 83.19 154 GLY A O 1
ATOM 1248 N N . GLU A 1 155 ? -23.867 25.292 58.898 1.00 86.56 155 GLU A N 1
ATOM 1249 C CA . GLU A 1 155 ? -23.252 26.558 58.456 1.00 86.56 155 GLU A CA 1
ATOM 1250 C C . GLU A 1 155 ? -22.695 26.506 57.013 1.00 86.56 155 GLU A C 1
ATOM 1252 O O . GLU A 1 155 ? -21.881 27.355 56.637 1.00 86.56 155 GLU A O 1
ATOM 1257 N N . SER A 1 156 ? -23.061 25.499 56.201 1.00 87.62 156 SER A N 1
ATOM 1258 C CA . SER A 1 156 ? -22.481 25.303 54.864 1.00 87.62 156 SER A CA 1
ATOM 1259 C C . SER A 1 156 ? -23.497 25.055 53.748 1.00 87.62 156 SER A C 1
ATOM 1261 O O . SER A 1 156 ? -24.445 24.287 53.912 1.00 87.62 156 SER A O 1
ATOM 1263 N N . MET A 1 157 ? -23.252 25.662 52.584 1.00 91.06 157 MET A N 1
ATOM 1264 C CA . MET A 1 157 ? -23.933 25.371 51.322 1.00 91.06 157 MET A CA 1
ATOM 1265 C C . MET A 1 157 ? -23.089 24.385 50.515 1.00 91.06 157 MET A C 1
ATOM 1267 O O . MET A 1 157 ? -21.970 24.702 50.118 1.00 91.06 157 MET A O 1
ATOM 1271 N N . LYS A 1 158 ? -23.607 23.190 50.250 1.00 90.94 158 LYS A N 1
ATOM 1272 C CA . LYS A 1 158 ? -22.952 22.207 49.386 1.00 90.94 158 LYS A CA 1
ATOM 1273 C C . LYS A 1 158 ? -23.463 22.352 47.958 1.00 90.94 158 LYS A C 1
ATOM 1275 O O . LYS A 1 158 ? -24.664 22.245 47.730 1.00 90.94 158 LYS A O 1
ATOM 1280 N N . ILE A 1 159 ? -22.558 22.542 47.004 1.00 91.25 159 ILE A N 1
ATOM 1281 C CA . ILE A 1 159 ? -22.862 22.442 45.576 1.00 91.25 159 ILE A CA 1
ATOM 1282 C C . ILE A 1 159 ? -22.839 20.962 45.212 1.00 91.25 159 ILE A C 1
ATOM 1284 O O . ILE A 1 159 ? -21.783 20.330 45.151 1.00 91.25 159 ILE A O 1
ATOM 1288 N N . ASP A 1 160 ? -24.026 20.405 45.026 1.00 86.25 160 ASP A N 1
ATOM 1289 C CA . ASP A 1 160 ? -24.220 19.009 44.657 1.00 86.25 160 ASP A CA 1
ATOM 1290 C C . ASP A 1 160 ? -24.106 18.821 43.138 1.00 86.25 160 ASP A C 1
ATOM 1292 O O . ASP A 1 160 ? -23.517 17.853 42.655 1.00 86.25 160 ASP A O 1
ATOM 1296 N N . THR A 1 161 ? -24.620 19.791 42.379 1.00 86.75 161 THR A N 1
ATOM 1297 C CA . THR A 1 161 ? -24.542 19.815 40.914 1.00 86.75 161 THR A CA 1
ATOM 1298 C C . THR A 1 161 ? -24.139 21.189 40.441 1.00 86.75 161 THR A C 1
ATOM 1300 O O . THR A 1 161 ? -24.737 22.177 40.853 1.00 86.75 161 THR A O 1
ATOM 1303 N N . PHE A 1 162 ? -23.172 21.239 39.535 1.00 90.38 162 PHE A N 1
ATOM 1304 C CA . PHE A 1 162 ? -22.847 22.430 38.767 1.00 90.38 162 PHE A CA 1
ATOM 1305 C C . PHE A 1 162 ? -22.606 21.992 37.334 1.00 90.38 162 PHE A C 1
ATOM 1307 O O . PHE A 1 162 ? -21.713 21.180 37.081 1.00 90.38 162 PHE A O 1
ATOM 1314 N N . LEU A 1 163 ? -23.421 22.497 36.417 1.00 88.06 163 LEU A N 1
ATOM 1315 C CA . LEU A 1 163 ? -23.352 22.179 35.000 1.00 88.06 163 LEU A CA 1
ATOM 1316 C C . LEU A 1 163 ? -23.465 23.461 34.197 1.00 88.06 163 LEU A C 1
ATOM 1318 O O . LEU A 1 163 ? -24.387 24.247 34.415 1.00 88.06 163 LEU A O 1
ATOM 1322 N N . LEU A 1 164 ? -22.562 23.629 33.237 1.00 87.31 164 LEU A N 1
ATOM 1323 C CA . LEU A 1 164 ? -22.619 24.710 32.268 1.00 87.31 164 LEU A CA 1
ATOM 1324 C C . LEU A 1 164 ? -22.410 24.161 30.853 1.00 87.31 164 LEU A C 1
ATOM 1326 O O . LEU A 1 164 ? -21.527 23.341 30.595 1.00 87.31 164 LEU A O 1
ATOM 1330 N N . SER A 1 165 ? -23.256 24.609 29.931 1.00 83.31 165 SER A N 1
ATOM 1331 C CA . SER A 1 165 ? -23.195 24.262 28.514 1.00 83.31 165 SER A CA 1
ATOM 1332 C C . SER A 1 165 ? -21.917 24.794 27.865 1.00 83.31 165 SER A C 1
ATOM 1334 O O . SER A 1 165 ? -21.522 25.939 28.090 1.00 83.31 165 SER A O 1
ATOM 1336 N N . CYS A 1 166 ? -21.318 24.006 26.967 1.00 76.81 166 CYS A N 1
ATOM 1337 C CA . CYS A 1 166 ? -20.151 24.421 26.182 1.00 76.81 166 CYS A CA 1
ATOM 1338 C C . CYS A 1 166 ? -20.411 25.672 25.323 1.00 76.81 166 CYS A C 1
ATOM 1340 O O . CYS A 1 166 ? -19.478 26.418 25.043 1.00 76.81 166 CYS A O 1
ATOM 1342 N N . ARG A 1 167 ? -21.676 25.948 24.961 1.00 74.06 167 ARG A N 1
ATOM 1343 C CA . ARG A 1 167 ? -22.077 27.112 24.142 1.00 74.06 167 ARG A CA 1
ATOM 1344 C C . ARG A 1 167 ? -21.661 28.452 24.748 1.00 74.06 167 ARG A C 1
ATOM 1346 O O . ARG A 1 167 ? -21.505 29.437 24.026 1.00 74.06 167 ARG A O 1
ATOM 1353 N N . VAL A 1 168 ? -21.511 28.483 26.068 1.00 77.12 168 VAL A N 1
ATOM 1354 C CA . VAL A 1 168 ? -21.255 29.703 26.829 1.00 77.12 168 VAL A CA 1
ATOM 1355 C C . VAL A 1 168 ? -19.977 29.629 27.669 1.00 77.12 168 VAL A C 1
ATOM 1357 O O . VAL A 1 168 ? -19.710 30.520 28.474 1.00 77.12 168 VAL A O 1
ATOM 1360 N N . LEU A 1 169 ? -19.173 28.583 27.466 1.00 77.69 169 LEU A N 1
ATOM 1361 C CA . LEU A 1 169 ? -17.932 28.363 28.197 1.00 77.69 169 LEU A CA 1
ATOM 1362 C C . LEU A 1 169 ? -16.917 29.483 27.920 1.00 77.69 169 LEU A C 1
ATOM 1364 O O . LEU A 1 169 ? -16.710 29.867 26.769 1.00 77.69 169 LEU A O 1
ATOM 1368 N N . GLY A 1 170 ? -16.275 29.994 28.975 1.00 72.56 170 GLY A N 1
ATOM 1369 C CA . GLY A 1 170 ? -15.237 31.025 28.867 1.00 72.56 170 GLY A CA 1
ATOM 1370 C C . GLY A 1 170 ? -15.774 32.428 28.578 1.00 72.56 170 GLY A C 1
ATOM 1371 O O . GLY A 1 170 ? -15.003 33.319 28.225 1.00 72.56 170 GLY A O 1
ATOM 1372 N N . ARG A 1 171 ? -17.091 32.635 28.722 1.00 80.25 171 ARG A N 1
ATOM 1373 C CA . ARG A 1 171 ? -17.740 33.950 28.606 1.00 80.25 171 ARG A CA 1
ATOM 1374 C C . ARG A 1 171 ? -17.961 34.633 29.962 1.00 80.25 171 ARG A C 1
ATOM 1376 O O . ARG A 1 171 ? -18.660 35.638 30.025 1.00 80.25 171 ARG A O 1
ATOM 1383 N N . GLY A 1 172 ? -17.396 34.088 31.044 1.00 79.12 172 GLY A N 1
ATOM 1384 C CA . GLY A 1 172 ? -17.484 34.660 32.390 1.00 79.12 172 GLY A CA 1
ATOM 1385 C C . GLY A 1 172 ? -18.768 34.314 33.153 1.00 79.12 172 GLY A C 1
ATOM 1386 O O . GLY A 1 172 ? -18.996 34.837 34.243 1.00 79.12 172 GLY A O 1
ATOM 1387 N N . ILE A 1 173 ? -19.610 33.424 32.622 1.00 85.00 173 ILE A N 1
ATOM 1388 C CA . ILE A 1 173 ? -20.877 33.033 33.262 1.00 85.00 173 ILE A CA 1
ATOM 1389 C C . ILE A 1 173 ? -20.615 32.183 34.503 1.00 85.00 173 ILE A C 1
ATOM 1391 O O . ILE A 1 173 ? -21.253 32.381 35.531 1.00 85.00 173 ILE A O 1
ATOM 1395 N N . GLU A 1 174 ? -19.623 31.298 34.444 1.00 86.75 174 GLU A N 1
ATOM 1396 C CA . GLU A 1 174 ? -19.131 30.515 35.575 1.00 86.75 174 GLU A CA 1
ATOM 1397 C C . GLU A 1 174 ? -18.731 31.394 36.774 1.00 86.75 174 GLU A C 1
ATOM 1399 O O . GLU A 1 174 ? -19.051 31.060 37.916 1.00 86.75 174 GLU A O 1
ATOM 1404 N N . HIS A 1 175 ? -18.127 32.561 36.519 1.00 86.56 175 HIS A N 1
ATOM 1405 C CA . HIS A 1 175 ? -17.782 33.537 37.554 1.00 86.56 175 HIS A CA 1
ATOM 1406 C C . HIS A 1 175 ? -19.040 34.166 38.164 1.00 86.56 175 HIS A C 1
ATOM 1408 O O . HIS A 1 175 ? -19.174 34.206 39.385 1.00 86.56 175 HIS A O 1
ATOM 1414 N N . ARG A 1 176 ? -19.996 34.587 37.326 1.00 85.56 176 ARG A N 1
ATOM 1415 C CA . ARG A 1 176 ? -21.243 35.225 37.777 1.00 85.56 176 ARG A CA 1
ATOM 1416 C C . ARG A 1 176 ? -22.138 34.280 38.580 1.00 85.56 176 ARG A C 1
ATOM 1418 O O . ARG A 1 176 ? -22.741 34.699 39.562 1.00 85.56 176 ARG A O 1
ATOM 1425 N N . ILE A 1 177 ? -22.191 32.999 38.208 1.00 87.94 177 ILE A N 1
ATOM 1426 C CA . ILE A 1 177 ? -22.919 31.978 38.975 1.00 87.94 177 ILE A CA 1
ATOM 1427 C C . ILE A 1 177 ? -22.294 31.811 40.364 1.00 87.94 177 ILE A C 1
ATOM 1429 O O . ILE A 1 177 ? -23.009 31.804 41.363 1.00 87.94 177 ILE A O 1
ATOM 1433 N N . MET A 1 178 ? -20.966 31.690 40.445 1.00 87.81 178 MET A N 1
ATOM 1434 C CA . MET A 1 178 ? -20.280 31.543 41.731 1.00 87.81 178 MET A CA 1
ATOM 1435 C C . MET A 1 178 ? -20.403 32.796 42.607 1.00 87.81 178 MET A C 1
ATOM 1437 O O . MET A 1 178 ? -20.527 32.664 43.823 1.00 87.81 178 MET A O 1
ATOM 1441 N N . GLU A 1 179 ? -20.419 33.992 42.016 1.00 87.19 179 GLU A N 1
ATOM 1442 C CA . GLU A 1 179 ? -20.693 35.247 42.725 1.00 87.19 179 GLU A CA 1
ATOM 1443 C C . GLU A 1 179 ? -22.108 35.260 43.329 1.00 87.19 179 GLU A C 1
ATOM 1445 O O . GLU A 1 179 ? -22.273 35.597 44.503 1.00 87.19 179 GLU A O 1
ATOM 1450 N N . GLU A 1 180 ? -23.122 34.842 42.568 1.00 86.50 180 GLU A N 1
ATOM 1451 C CA . GLU A 1 180 ? -24.511 34.795 43.037 1.00 86.50 180 GLU A CA 1
ATOM 1452 C C . GLU A 1 180 ? -24.704 33.773 44.167 1.00 86.50 180 GLU A C 1
ATOM 1454 O O . GLU A 1 180 ? -25.351 34.057 45.175 1.00 86.50 180 GLU A O 1
ATOM 1459 N N . LEU A 1 181 ? -24.057 32.608 44.067 1.00 88.62 181 LEU A N 1
ATOM 1460 C CA . LEU A 1 181 ? -24.032 31.619 45.149 1.00 88.62 181 LEU A CA 1
ATOM 1461 C C . LEU A 1 181 ? -23.353 32.167 46.409 1.00 88.62 181 LEU A C 1
ATOM 1463 O O . LEU A 1 181 ? -23.808 31.893 47.520 1.00 88.62 181 LEU A O 1
ATOM 1467 N N . ALA A 1 182 ? -22.295 32.965 46.252 1.00 86.62 182 ALA A N 1
ATOM 1468 C CA . ALA A 1 182 ? -21.616 33.616 47.366 1.00 86.62 182 ALA A CA 1
ATOM 1469 C C . ALA A 1 182 ? -22.514 34.656 48.058 1.00 86.62 182 ALA A C 1
ATOM 1471 O O . ALA A 1 182 ? -22.597 34.673 49.288 1.00 86.62 182 ALA A O 1
ATOM 1472 N N . LYS A 1 183 ? -23.249 35.467 47.282 1.00 86.75 183 LYS A N 1
ATOM 1473 C CA . LYS A 1 183 ? -24.249 36.418 47.802 1.00 86.75 183 LYS A CA 1
ATOM 1474 C C . LYS A 1 183 ? -25.387 35.696 48.521 1.00 86.75 183 LYS A C 1
ATOM 1476 O O . LYS A 1 183 ? -25.740 36.080 49.633 1.00 86.75 183 LYS A O 1
ATOM 1481 N N . SER A 1 184 ? -25.910 34.619 47.935 1.00 86.19 184 SER A N 1
ATOM 1482 C CA . SER A 1 184 ? -26.963 33.794 48.538 1.00 86.19 184 SER A CA 1
ATOM 1483 C C . SER A 1 184 ? -26.505 33.149 49.853 1.00 86.19 184 SER A C 1
ATOM 1485 O O . SER A 1 184 ? -27.215 33.202 50.859 1.00 86.19 184 SER A O 1
ATOM 1487 N N . ALA A 1 185 ? -25.280 32.612 49.897 1.00 86.62 185 ALA A N 1
ATOM 1488 C CA . ALA A 1 185 ? -24.690 32.075 51.120 1.00 86.62 185 ALA A CA 1
ATOM 1489 C C . ALA A 1 185 ? -24.546 33.150 52.212 1.00 86.62 185 ALA A C 1
ATOM 1491 O O . ALA A 1 185 ? -24.886 32.889 53.365 1.00 86.62 185 ALA A O 1
ATOM 1492 N N . GLN A 1 186 ? -24.122 34.367 51.852 1.00 84.12 186 GLN A N 1
ATOM 1493 C CA . GLN A 1 186 ? -24.012 35.490 52.787 1.00 84.12 186 GLN A CA 1
ATOM 1494 C C . GLN A 1 186 ? -25.380 35.939 53.325 1.00 84.12 186 GLN A C 1
ATOM 1496 O O . GLN A 1 186 ? -25.529 36.115 54.531 1.00 84.12 186 GLN A O 1
ATOM 1501 N N . GLN A 1 187 ? -26.393 36.072 52.463 1.00 85.31 187 GLN A N 1
ATOM 1502 C CA . GLN A 1 187 ? -27.760 36.436 52.867 1.00 85.31 187 GLN A CA 1
ATOM 1503 C C . GLN A 1 187 ? -28.376 35.419 53.836 1.00 85.31 187 GLN A C 1
ATOM 1505 O O . GLN A 1 187 ? -29.169 35.783 54.703 1.00 85.31 187 GLN A O 1
ATOM 1510 N N . ARG A 1 188 ? -27.988 34.146 53.714 1.00 84.31 188 ARG A N 1
ATOM 1511 C CA . ARG A 1 188 ? -28.432 33.047 54.583 1.00 84.31 188 ARG A CA 1
ATOM 1512 C C . ARG A 1 188 ? -27.529 32.816 55.800 1.00 84.31 188 ARG A C 1
ATOM 1514 O O . ARG A 1 188 ? -27.723 31.828 56.501 1.00 84.31 188 ARG A O 1
ATOM 1521 N N . ASN A 1 189 ? -26.562 33.702 56.063 1.00 85.19 189 ASN A N 1
ATOM 1522 C CA . ASN A 1 189 ? -25.574 33.582 57.145 1.00 85.19 189 ASN A CA 1
ATOM 1523 C C . ASN A 1 189 ? -24.783 32.255 57.135 1.00 85.19 189 ASN A C 1
ATOM 1525 O O . ASN A 1 189 ? -24.415 31.728 58.185 1.00 85.19 189 ASN A O 1
ATOM 1529 N N . LEU A 1 190 ? -24.502 31.705 55.951 1.00 88.94 190 LEU A N 1
ATOM 1530 C CA . LEU A 1 190 ? -23.681 30.505 55.795 1.00 88.94 190 LEU A CA 1
ATOM 1531 C C . LEU A 1 190 ? -22.200 30.892 55.729 1.00 88.94 190 LEU A C 1
ATOM 1533 O O . LEU A 1 190 ? -21.808 31.786 54.980 1.00 88.94 190 LEU A O 1
ATOM 1537 N N . ARG A 1 191 ? -21.355 30.191 56.490 1.00 86.38 191 ARG A N 1
ATOM 1538 C CA . ARG A 1 191 ? -19.909 30.459 56.536 1.00 86.38 191 ARG A CA 1
ATOM 1539 C C . ARG A 1 191 ? -19.149 29.857 55.367 1.00 86.38 191 ARG A C 1
ATOM 1541 O O . ARG A 1 191 ? -18.155 30.441 54.938 1.00 86.38 191 ARG A O 1
ATOM 1548 N N . PHE A 1 192 ? -19.581 28.700 54.868 1.00 89.62 192 PHE A N 1
ATOM 1549 C CA . PHE A 1 192 ? -18.810 27.928 53.893 1.00 89.62 192 PHE A CA 1
ATOM 1550 C C . PHE A 1 192 ? -19.633 27.514 52.676 1.00 89.62 192 PHE A C 1
ATOM 1552 O O . PHE A 1 192 ? -20.793 27.122 52.795 1.00 89.62 192 PHE A O 1
ATOM 1559 N N . ILE A 1 193 ? -18.986 27.503 51.515 1.00 90.81 193 ILE A N 1
ATOM 1560 C CA . ILE A 1 193 ? -19.467 26.867 50.293 1.00 90.81 193 ILE A CA 1
ATOM 1561 C C . ILE A 1 193 ? -18.574 25.660 50.020 1.00 90.81 193 ILE A C 1
ATOM 1563 O O . ILE A 1 193 ? -17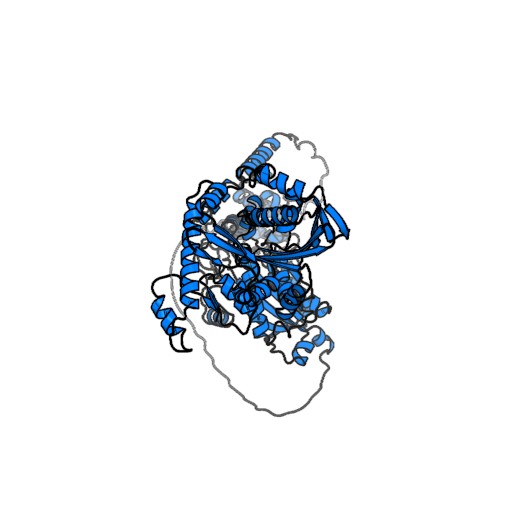.355 25.789 49.905 1.00 90.81 193 ILE A O 1
ATOM 1567 N N . LYS A 1 194 ? -19.183 24.477 49.950 1.00 91.25 194 LYS A N 1
ATOM 1568 C CA . LYS A 1 194 ? -18.498 23.206 49.713 1.00 91.25 194 LYS A CA 1
ATOM 1569 C C . LYS A 1 194 ? -18.721 22.748 48.283 1.00 91.25 194 LYS A C 1
ATOM 1571 O O . LYS A 1 194 ? -19.868 22.591 47.864 1.00 91.25 194 LYS A O 1
ATOM 1576 N N . VAL A 1 195 ? -17.641 22.484 47.558 1.00 91.88 195 VAL A N 1
ATOM 1577 C CA . VAL A 1 195 ? -17.685 21.980 46.182 1.00 91.88 195 VAL A CA 1
ATOM 1578 C C . VAL A 1 195 ? -16.962 20.650 46.114 1.00 91.88 195 VAL A C 1
ATOM 1580 O O . VAL A 1 195 ? -15.779 20.576 46.432 1.00 91.88 195 VAL A O 1
ATOM 1583 N N . LYS A 1 196 ? -17.655 19.600 45.671 1.00 89.88 196 LYS A N 1
ATOM 1584 C CA . LYS A 1 196 ? -17.024 18.311 45.387 1.00 89.88 196 LYS A CA 1
ATOM 1585 C C . LYS A 1 196 ? -16.698 18.233 43.899 1.00 89.88 196 LYS A C 1
ATOM 1587 O O . LYS A 1 196 ? -17.614 18.194 43.081 1.00 89.88 196 LYS A O 1
ATOM 1592 N N . TYR A 1 197 ? -15.412 18.183 43.576 1.00 90.06 197 TYR A N 1
ATOM 1593 C CA . TYR A 1 197 ? -14.912 17.958 42.228 1.00 90.06 197 TYR A CA 1
ATOM 1594 C C . TYR A 1 197 ? -14.470 16.501 42.062 1.00 90.06 197 TYR A C 1
ATOM 1596 O O . TYR A 1 197 ? -13.686 16.000 42.869 1.00 90.06 197 TYR A O 1
ATOM 1604 N N . VAL A 1 198 ? -14.969 15.827 41.026 1.00 88.81 198 VAL A N 1
ATOM 1605 C CA . VAL A 1 198 ? -14.553 14.470 40.638 1.00 88.81 198 VAL A CA 1
ATOM 1606 C C . VAL A 1 198 ? -13.925 14.541 39.253 1.00 88.81 198 VAL A C 1
ATOM 1608 O O . VAL A 1 198 ? -14.576 14.973 38.300 1.00 88.81 198 VAL A O 1
ATOM 1611 N N . ARG A 1 199 ? -12.661 14.139 39.139 1.00 84.88 199 ARG A N 1
ATOM 1612 C CA . ARG A 1 199 ? -11.899 14.194 37.893 1.00 84.88 199 ARG A CA 1
ATOM 1613 C C . ARG A 1 199 ? -12.460 13.212 36.864 1.00 84.88 199 ARG A C 1
ATOM 1615 O O . ARG A 1 199 ? -12.755 12.064 37.177 1.00 84.88 199 ARG A O 1
ATOM 1622 N N . THR A 1 200 ? -12.576 13.676 35.625 1.00 82.44 200 THR A N 1
ATOM 1623 C CA . THR A 1 200 ? -12.889 12.873 34.436 1.00 82.44 200 THR A CA 1
ATOM 1624 C C . THR A 1 200 ? -12.057 13.376 33.256 1.00 82.44 200 THR A C 1
ATOM 1626 O O . THR A 1 200 ? -11.584 14.512 33.278 1.00 82.44 200 THR A O 1
ATOM 1629 N N . ASP A 1 201 ? -11.948 12.590 32.185 1.00 73.44 201 ASP A N 1
ATOM 1630 C CA . ASP A 1 201 ? -11.198 12.983 30.978 1.00 73.44 201 ASP A CA 1
ATOM 1631 C C . ASP A 1 201 ? -11.745 14.247 30.287 1.00 73.44 201 ASP A C 1
ATOM 1633 O O . ASP A 1 201 ? -11.063 14.856 29.466 1.00 73.44 201 ASP A O 1
ATOM 1637 N N . LYS A 1 202 ? -12.988 14.654 30.595 1.00 77.19 202 LYS A N 1
ATOM 1638 C CA . LYS A 1 202 ? -13.712 15.717 29.877 1.00 77.19 202 LYS A CA 1
ATOM 1639 C C . LYS A 1 202 ? -13.946 17.002 30.677 1.00 77.19 202 LYS A C 1
ATOM 1641 O O . LYS A 1 202 ? -14.302 18.002 30.059 1.00 77.19 202 LYS A O 1
ATOM 1646 N N . ASN A 1 203 ? -13.779 17.009 32.006 1.00 84.94 203 ASN A N 1
ATOM 1647 C CA . ASN A 1 203 ? -14.114 18.163 32.866 1.00 84.94 203 ASN A CA 1
ATOM 1648 C C . ASN A 1 203 ? -12.915 19.024 33.302 1.00 84.94 203 ASN A C 1
ATOM 1650 O O . ASN A 1 203 ? -13.015 19.825 34.233 1.00 84.94 203 ASN A O 1
ATOM 1654 N N . GLU A 1 204 ? -11.808 18.922 32.568 1.00 83.25 204 GLU A N 1
ATOM 1655 C CA . GLU A 1 204 ? -10.594 19.716 32.765 1.00 83.25 204 GLU A CA 1
ATOM 1656 C C . GLU A 1 204 ? -10.829 21.246 32.825 1.00 83.25 204 GLU A C 1
ATOM 1658 O O . GLU A 1 204 ? -10.249 21.893 33.702 1.00 83.25 204 GLU A O 1
ATOM 1663 N N . PRO A 1 205 ? -11.720 21.858 32.008 1.00 84.88 205 PRO A N 1
ATOM 1664 C CA . PRO A 1 205 ? -12.026 23.288 32.130 1.00 84.88 205 PRO A CA 1
ATOM 1665 C C . PRO A 1 205 ? -12.569 23.693 33.510 1.00 84.88 205 PRO A C 1
ATOM 1667 O O . PRO A 1 205 ? -12.251 24.772 34.011 1.00 84.88 205 PRO A O 1
ATOM 1670 N N . ALA A 1 206 ? -13.358 22.826 34.152 1.00 86.38 206 ALA A N 1
ATOM 1671 C CA . ALA A 1 206 ? -13.897 23.085 35.484 1.00 86.38 206 ALA A CA 1
ATOM 1672 C C . ALA A 1 206 ? -12.817 22.976 36.577 1.00 86.38 206 ALA A C 1
ATOM 1674 O O . ALA A 1 206 ? -12.841 23.759 37.528 1.00 86.38 206 ALA A O 1
ATOM 1675 N N . ARG A 1 207 ? -11.838 22.068 36.415 1.00 87.19 207 ARG A N 1
ATOM 1676 C CA . ARG A 1 207 ? -10.660 21.966 37.298 1.00 87.19 207 ARG A CA 1
ATOM 1677 C C . ARG A 1 207 ? -9.866 23.265 37.306 1.00 87.19 207 ARG A C 1
ATOM 1679 O O . ARG A 1 207 ? -9.594 23.812 38.371 1.00 87.19 207 ARG A O 1
ATOM 1686 N N . ILE A 1 208 ? -9.538 23.771 36.115 1.00 85.75 208 ILE A N 1
ATOM 1687 C CA . ILE A 1 208 ? -8.756 25.003 35.941 1.00 85.75 208 ILE A CA 1
ATOM 1688 C C . ILE A 1 208 ? -9.479 26.185 36.595 1.00 85.75 208 ILE A C 1
ATOM 1690 O O . ILE A 1 208 ? -8.860 26.956 37.326 1.00 85.75 208 ILE A O 1
ATOM 1694 N N . PHE A 1 209 ? -10.795 26.299 36.393 1.00 87.69 209 PHE A N 1
ATOM 1695 C CA . PHE A 1 209 ? -11.607 27.337 37.026 1.00 87.69 209 PHE A CA 1
ATOM 1696 C C . PHE A 1 209 ? -11.585 27.245 38.561 1.00 87.69 209 PHE A C 1
ATOM 1698 O O . PHE A 1 209 ? -11.281 28.234 39.229 1.00 87.69 209 PHE A O 1
ATOM 1705 N N . LEU A 1 210 ? -11.847 26.064 39.137 1.00 87.25 210 LEU A N 1
ATOM 1706 C CA . LEU A 1 210 ? -11.839 25.870 40.594 1.00 87.25 210 LEU A CA 1
ATOM 1707 C C . LEU A 1 210 ? -10.459 26.123 41.210 1.00 87.25 210 LEU A C 1
ATOM 1709 O O . LEU A 1 210 ? -10.367 26.708 42.288 1.00 87.25 210 LEU A O 1
ATOM 1713 N N . GLU A 1 211 ? -9.377 25.756 40.526 1.00 85.50 211 GLU A N 1
ATOM 1714 C CA . GLU A 1 211 ? -8.017 26.079 40.964 1.00 85.50 211 GLU A CA 1
ATOM 1715 C C . GLU A 1 211 ? -7.753 27.585 40.991 1.00 85.50 211 GLU A C 1
ATOM 1717 O O . GLU A 1 211 ? -7.121 28.075 41.929 1.00 85.50 211 GLU A O 1
ATOM 1722 N N . GLN A 1 212 ? -8.280 28.331 40.018 1.00 84.75 212 GLN A N 1
ATOM 1723 C CA . GLN A 1 212 ? -8.140 29.785 39.961 1.00 84.75 212 GLN A CA 1
ATOM 1724 C C . GLN A 1 212 ? -8.891 30.496 41.093 1.00 84.75 212 GLN A C 1
ATOM 1726 O O . GLN A 1 212 ? -8.329 31.404 41.708 1.00 84.75 212 GLN A O 1
ATOM 1731 N N . ILE A 1 213 ? -10.137 30.102 41.383 1.00 84.06 213 ILE A N 1
ATOM 1732 C CA . ILE A 1 213 ? -10.975 30.803 42.376 1.00 84.06 213 ILE A CA 1
ATOM 1733 C C . ILE A 1 213 ? -10.824 30.259 43.803 1.00 84.06 213 ILE A C 1
ATOM 1735 O O . ILE A 1 213 ? -11.025 30.991 44.771 1.00 84.06 213 ILE A O 1
ATOM 1739 N N . ALA A 1 214 ? -10.474 28.980 43.949 1.00 84.44 214 ALA A N 1
ATOM 1740 C CA . ALA A 1 214 ? -10.572 28.248 45.208 1.00 84.44 214 ALA A CA 1
ATOM 1741 C C . ALA A 1 214 ? -9.388 27.310 45.489 1.00 84.44 214 ALA A C 1
ATOM 1743 O O . ALA A 1 214 ? -9.428 26.591 46.484 1.00 84.44 214 ALA A O 1
ATOM 1744 N N . GLY A 1 215 ? -8.312 27.332 44.691 1.00 83.12 215 GLY A N 1
ATOM 1745 C CA . GLY A 1 215 ? -7.177 26.408 44.837 1.00 83.12 215 GLY A CA 1
ATOM 1746 C C . GLY A 1 215 ? -6.560 26.358 46.243 1.00 83.12 215 GLY A C 1
ATOM 1747 O O . GLY A 1 215 ? -6.172 25.291 46.704 1.00 83.12 215 GLY A O 1
ATOM 1748 N N . LYS A 1 216 ? -6.553 27.482 46.978 1.00 84.00 216 LYS A N 1
ATOM 1749 C CA . LYS A 1 216 ? -6.074 27.560 48.377 1.00 84.00 216 LYS A CA 1
ATOM 1750 C C . LYS A 1 216 ? -6.949 26.817 49.403 1.00 84.00 216 LYS A C 1
ATOM 1752 O O . LYS A 1 216 ? -6.526 26.649 50.541 1.00 84.00 216 LYS A O 1
ATOM 1757 N N . TYR A 1 217 ? -8.153 26.401 49.015 1.00 87.25 217 TYR A N 1
ATOM 1758 C CA . TYR A 1 217 ? -9.138 25.716 49.857 1.00 87.25 217 TYR A CA 1
ATOM 1759 C C . TYR A 1 217 ? -9.389 24.265 49.423 1.00 87.25 217 TYR A C 1
ATOM 1761 O O . TYR A 1 217 ? -10.367 23.658 49.860 1.00 87.25 217 TYR A O 1
ATOM 1769 N N . ALA A 1 218 ? -8.538 23.726 48.546 1.00 87.12 218 ALA A N 1
ATOM 1770 C CA . ALA A 1 218 ? -8.623 22.357 48.063 1.00 87.12 218 ALA A CA 1
ATOM 1771 C C . ALA A 1 218 ? -8.174 21.358 49.141 1.00 87.12 218 ALA A C 1
ATOM 1773 O O . ALA A 1 218 ? -7.053 21.431 49.645 1.00 87.12 218 ALA A O 1
ATOM 1774 N N . VAL A 1 219 ? -9.037 20.395 49.453 1.00 88.19 219 VAL A N 1
ATOM 1775 C CA . VAL A 1 219 ? -8.758 19.257 50.329 1.00 88.19 219 VAL A CA 1
ATOM 1776 C C . VAL A 1 219 ? -8.860 17.984 49.481 1.00 88.19 219 VAL A C 1
ATOM 1778 O O . VAL A 1 219 ? -9.960 17.625 49.050 1.00 88.19 219 VAL A O 1
ATOM 1781 N N . PRO A 1 220 ? -7.743 17.301 49.180 1.00 85.12 220 PRO A N 1
ATOM 1782 C CA . PRO A 1 220 ? -7.790 16.044 48.444 1.00 85.12 220 PRO A CA 1
ATOM 1783 C C . PRO A 1 220 ? -8.456 14.961 49.304 1.00 85.12 220 PRO A C 1
ATOM 1785 O O . PRO A 1 220 ? -8.080 14.763 50.459 1.00 85.12 220 PRO A O 1
ATOM 1788 N N . VAL A 1 221 ? -9.451 14.269 48.743 1.00 85.38 221 VAL A N 1
ATOM 1789 C CA . VAL A 1 221 ? -10.188 13.179 49.412 1.00 85.38 221 VAL A CA 1
ATOM 1790 C C . VAL A 1 221 ? -9.728 11.820 48.882 1.00 85.38 221 VAL A C 1
ATOM 1792 O O . VAL A 1 221 ? -9.498 10.897 49.657 1.00 85.38 221 VAL A O 1
ATOM 1795 N N . THR A 1 222 ? -9.561 11.707 47.562 1.00 86.00 222 THR A N 1
ATOM 1796 C CA . THR A 1 222 ? -8.985 10.548 46.857 1.00 86.00 222 THR A CA 1
ATOM 1797 C C . THR A 1 222 ? -8.119 11.046 45.696 1.00 86.00 222 THR A C 1
ATOM 1799 O O . THR A 1 222 ? -8.105 12.244 45.423 1.00 86.00 222 THR A O 1
ATOM 1802 N N . GLU A 1 223 ? -7.439 10.148 44.978 1.00 79.00 223 GLU A N 1
ATOM 1803 C CA . GLU A 1 223 ? -6.635 10.498 43.791 1.00 79.00 223 GLU A CA 1
ATOM 1804 C C . GLU A 1 223 ? -7.442 11.287 42.738 1.00 79.00 223 GLU A C 1
ATOM 1806 O O . GLU A 1 223 ? -6.960 12.281 42.200 1.00 79.00 223 GLU A O 1
ATOM 1811 N N . ASP A 1 224 ? -8.718 10.928 42.555 1.00 83.81 224 ASP A N 1
ATOM 1812 C CA . ASP A 1 224 ? -9.617 11.578 41.590 1.00 83.81 224 ASP A CA 1
ATOM 1813 C C . ASP A 1 224 ? -10.659 12.533 42.197 1.00 83.81 224 ASP A C 1
ATOM 1815 O O . ASP A 1 224 ? -11.491 13.073 41.466 1.00 83.81 224 ASP A O 1
ATOM 1819 N N . THR A 1 225 ? -10.668 12.754 43.518 1.00 87.69 225 THR A N 1
ATOM 1820 C CA . THR A 1 225 ? -11.687 13.592 44.179 1.00 87.69 225 THR A CA 1
ATOM 1821 C C . THR A 1 225 ? -11.054 14.679 45.033 1.00 87.69 225 THR A C 1
ATOM 1823 O O . THR A 1 225 ? -10.319 14.395 45.981 1.00 87.69 225 THR A O 1
ATOM 1826 N N . VAL A 1 226 ? -11.440 15.926 44.763 1.00 89.56 226 VAL A N 1
ATOM 1827 C CA . VAL A 1 226 ? -11.033 17.106 45.532 1.00 89.56 226 VAL A CA 1
ATOM 1828 C C . VAL A 1 226 ? -12.274 17.788 46.099 1.00 89.56 226 VAL A C 1
ATOM 1830 O O . VAL A 1 226 ? -13.228 18.070 45.373 1.00 89.56 226 VAL A O 1
ATOM 1833 N N . GLU A 1 227 ? -12.275 18.061 47.400 1.00 91.19 227 GLU A N 1
ATOM 1834 C CA . GLU A 1 227 ? -13.313 18.853 48.056 1.00 91.19 227 GLU A CA 1
ATOM 1835 C C . GLU A 1 227 ? -12.782 20.258 48.350 1.00 91.19 227 GLU A C 1
ATOM 1837 O O . GLU A 1 227 ? -11.768 20.426 49.018 1.00 91.19 227 GLU A O 1
ATOM 1842 N N . TYR A 1 228 ? -13.463 21.284 47.851 1.00 90.50 228 TYR A N 1
ATOM 1843 C CA . TYR A 1 228 ? -13.132 22.680 48.122 1.00 90.50 228 TYR A CA 1
ATOM 1844 C C . TYR A 1 228 ? -14.050 23.205 49.222 1.00 90.50 228 TYR A C 1
ATOM 1846 O O . TYR A 1 228 ? -15.269 23.202 49.050 1.00 90.50 228 TYR A O 1
ATOM 1854 N N . VAL A 1 229 ? -13.482 23.678 50.334 1.00 90.38 229 VAL A N 1
ATOM 1855 C CA . VAL A 1 229 ? -14.240 24.267 51.455 1.00 90.38 229 VAL A CA 1
ATOM 1856 C C . VAL A 1 229 ? -13.945 25.760 51.527 1.00 90.38 229 VAL A C 1
ATOM 1858 O O . VAL A 1 229 ? -12.994 26.201 52.168 1.00 90.38 229 VAL A O 1
ATOM 1861 N N . ILE A 1 230 ? -14.753 26.547 50.825 1.00 90.31 230 ILE A N 1
ATOM 1862 C CA . ILE A 1 230 ? -14.481 27.957 50.548 1.00 90.31 230 ILE A CA 1
ATOM 1863 C C . ILE A 1 230 ? -15.243 28.829 51.554 1.00 90.31 230 ILE A C 1
ATOM 1865 O O . ILE A 1 230 ? -16.466 28.706 51.639 1.00 90.31 230 ILE A O 1
ATOM 1869 N N . PRO A 1 231 ? -14.589 29.733 52.303 1.00 88.25 231 PRO A N 1
ATOM 1870 C CA . PRO A 1 231 ? -15.299 30.730 53.101 1.00 88.25 231 PRO A CA 1
ATOM 1871 C C . PRO A 1 231 ? -16.128 31.658 52.197 1.00 88.25 231 PRO A C 1
ATOM 1873 O O . PRO A 1 231 ? -15.594 32.214 51.235 1.00 88.25 231 PRO A O 1
ATOM 1876 N N . ALA A 1 232 ? -17.414 31.852 52.499 1.00 84.50 232 ALA A N 1
ATOM 1877 C CA . ALA A 1 232 ? -18.329 32.624 51.646 1.00 84.50 232 ALA A CA 1
ATOM 1878 C C . ALA A 1 232 ? -17.857 34.080 51.432 1.00 84.50 232 ALA A C 1
ATOM 1880 O O . ALA A 1 232 ? -17.915 34.600 50.318 1.00 84.50 232 ALA A O 1
ATOM 1881 N N . GLU A 1 233 ? -17.298 34.708 52.472 1.00 82.38 233 GLU A N 1
ATOM 1882 C CA . GLU A 1 233 ? -16.729 36.063 52.401 1.00 82.38 233 GLU A CA 1
ATOM 1883 C C . GLU A 1 233 ? -15.507 36.159 51.478 1.00 82.38 233 GLU A C 1
ATOM 1885 O O . GLU A 1 233 ? -15.315 37.161 50.790 1.00 82.38 233 GLU A O 1
ATOM 1890 N N . GLU A 1 234 ? -14.673 35.120 51.440 1.00 81.25 234 GLU A N 1
ATOM 1891 C CA . GLU A 1 234 ? -13.468 35.093 50.607 1.00 81.25 234 GLU A CA 1
ATOM 1892 C C . GLU A 1 234 ? -13.822 34.954 49.130 1.00 81.25 234 GLU A C 1
ATOM 1894 O O . GLU A 1 234 ? -13.200 35.599 48.288 1.00 81.25 234 GLU A O 1
ATOM 1899 N N . LEU A 1 235 ? -14.862 34.181 48.812 1.00 80.69 235 LEU A N 1
ATOM 1900 C CA . LEU A 1 235 ? -15.357 34.066 47.446 1.00 80.69 235 LEU A CA 1
ATOM 1901 C C . LEU A 1 235 ? -15.921 35.408 46.942 1.00 80.69 235 LEU A C 1
ATOM 1903 O O . LEU A 1 235 ? -15.603 35.827 45.832 1.00 80.69 235 LEU A O 1
ATOM 1907 N N . LEU A 1 236 ? -16.660 36.142 47.783 1.00 79.75 236 LEU A N 1
ATOM 1908 C CA . LEU A 1 236 ? -17.112 37.505 47.467 1.00 79.75 236 LEU A CA 1
ATOM 1909 C C . LEU A 1 236 ? -15.946 38.483 47.282 1.00 79.75 236 LEU A C 1
ATOM 1911 O O . LEU A 1 236 ? -15.997 39.329 46.394 1.00 79.75 236 LEU A O 1
ATOM 1915 N N . ARG A 1 237 ? -14.871 38.373 48.074 1.00 77.62 237 ARG A N 1
ATOM 1916 C CA . ARG A 1 237 ? -13.655 39.189 47.889 1.00 77.62 237 ARG A CA 1
ATOM 1917 C C . ARG A 1 237 ? -12.968 38.909 46.559 1.00 77.62 237 ARG A C 1
ATOM 1919 O O . ARG A 1 237 ? -12.524 39.855 45.914 1.00 77.62 237 ARG A O 1
ATOM 1926 N N . VAL A 1 238 ? -12.895 37.641 46.145 1.00 77.38 238 VAL A N 1
ATOM 1927 C CA . VAL A 1 238 ? -12.339 37.255 44.839 1.00 77.38 238 VAL A CA 1
ATOM 1928 C C . VAL A 1 238 ? -13.113 37.939 43.714 1.00 77.38 238 VAL A C 1
ATOM 1930 O O . VAL A 1 238 ? -12.487 38.509 42.831 1.00 77.38 238 VAL A O 1
ATOM 1933 N N . PHE A 1 239 ? -14.444 37.975 43.768 1.00 74.00 239 PHE A N 1
ATOM 1934 C CA . PHE A 1 239 ? -15.241 38.613 42.714 1.00 74.00 239 PHE A CA 1
ATOM 1935 C C . PHE A 1 239 ? -15.331 40.145 42.834 1.00 74.00 239 PHE A C 1
ATOM 1937 O O . PHE A 1 239 ? -15.384 40.821 41.813 1.00 74.00 239 PHE A O 1
ATOM 1944 N N . ASN A 1 240 ? -15.227 40.719 44.038 1.00 61.72 240 ASN A N 1
ATOM 1945 C CA . ASN A 1 240 ? -15.197 42.176 44.241 1.00 61.72 240 ASN A CA 1
ATOM 1946 C C . ASN A 1 240 ? -13.854 42.830 43.857 1.00 61.72 240 ASN A C 1
ATOM 1948 O O . ASN A 1 240 ? -13.826 44.009 43.510 1.00 61.72 240 ASN A O 1
ATOM 1952 N N . HIS A 1 241 ? -12.734 42.100 43.932 1.00 50.97 241 HIS A N 1
ATOM 1953 C CA . HIS A 1 241 ? -11.405 42.606 43.549 1.00 50.97 241 HIS A CA 1
ATOM 1954 C C . HIS A 1 241 ? -11.018 42.310 42.099 1.00 50.97 241 HIS A C 1
ATOM 1956 O O . HIS A 1 241 ? -9.996 42.804 41.621 1.00 50.97 241 HIS A O 1
ATOM 1962 N N . VAL A 1 242 ? -11.830 41.537 41.386 1.00 46.94 242 VAL A N 1
ATOM 1963 C CA . VAL A 1 242 ? -11.631 41.265 39.971 1.00 46.94 242 VAL A CA 1
ATOM 1964 C C . VAL A 1 242 ? -12.462 42.270 39.180 1.00 46.94 242 VAL A C 1
ATOM 1966 O O . VAL A 1 242 ? -13.612 42.040 38.823 1.00 46.94 242 VAL A O 1
ATOM 1969 N N . SER A 1 243 ? -11.848 43.421 38.895 1.00 39.00 243 SER A N 1
ATOM 1970 C CA . SER A 1 243 ? -12.247 44.238 37.748 1.00 39.00 243 SER A CA 1
ATOM 1971 C C . SER A 1 243 ? -12.307 43.328 36.516 1.00 39.00 243 SER A C 1
ATOM 1973 O O . SER A 1 243 ? -11.420 42.491 36.317 1.00 39.00 243 SER A O 1
ATOM 1975 N N . SER A 1 244 ? -13.317 43.512 35.664 1.00 40.06 244 SER A N 1
ATOM 1976 C CA . SER A 1 244 ? -13.497 42.808 34.382 1.00 40.06 244 SER A CA 1
ATOM 1977 C C . SER A 1 244 ? -12.253 42.832 33.466 1.00 40.06 244 SER A C 1
ATOM 1979 O O . SER A 1 244 ? -12.200 42.124 32.462 1.00 40.06 244 SER A O 1
ATOM 1981 N N . SER A 1 245 ? -11.220 43.609 33.811 1.00 37.75 245 SER A N 1
ATOM 1982 C CA . SER A 1 245 ? -9.898 43.634 33.183 1.00 37.75 245 SER A CA 1
ATOM 1983 C C . SER A 1 245 ? -9.011 42.400 33.405 1.00 37.75 245 SER A C 1
ATOM 1985 O O . SER A 1 245 ? -8.155 42.151 32.558 1.00 37.75 245 SER A O 1
ATOM 1987 N N . ASP A 1 246 ? -9.184 41.622 34.480 1.00 41.00 246 ASP A N 1
ATOM 1988 C CA . ASP A 1 246 ? -8.136 40.679 34.930 1.00 41.00 246 ASP A CA 1
ATOM 1989 C C . ASP A 1 246 ? -8.448 39.187 34.695 1.00 41.00 246 ASP A C 1
ATOM 1991 O O . ASP A 1 246 ? -7.564 38.340 34.851 1.00 41.00 246 ASP A O 1
ATOM 1995 N N . ILE A 1 247 ? -9.665 38.855 34.249 1.00 47.50 247 ILE A N 1
ATOM 1996 C CA . ILE A 1 247 ? -10.161 37.467 34.123 1.00 47.50 247 ILE A CA 1
ATOM 1997 C C . ILE A 1 247 ? -9.509 36.704 32.955 1.00 47.50 247 ILE A C 1
ATOM 1999 O O . ILE A 1 247 ? -9.383 35.486 33.000 1.00 47.50 247 ILE A O 1
ATOM 2003 N N . THR A 1 248 ? -9.003 37.395 31.932 1.00 41.44 248 THR A N 1
ATOM 2004 C CA . THR A 1 248 ? -8.450 36.759 30.716 1.00 41.44 248 THR A CA 1
ATOM 2005 C C . THR A 1 248 ? -6.931 36.925 30.561 1.00 41.44 248 THR A C 1
ATOM 2007 O O . THR A 1 248 ? -6.331 36.439 29.602 1.00 41.44 248 THR A O 1
ATOM 2010 N N . GLY A 1 249 ? -6.267 37.600 31.507 1.00 35.09 249 GLY A N 1
ATOM 2011 C CA . GLY A 1 249 ? -4.899 38.096 31.322 1.00 35.09 249 GLY A CA 1
ATOM 2012 C C . GLY A 1 249 ? -3.761 37.118 31.642 1.00 35.09 249 GLY A C 1
ATOM 2013 O O . GLY A 1 249 ? -2.652 37.291 31.123 1.00 35.09 249 GLY A O 1
ATOM 2014 N N . ARG A 1 250 ? -3.978 36.092 32.480 1.00 34.91 250 ARG A N 1
ATOM 2015 C CA . ARG A 1 250 ? -2.868 35.268 33.014 1.00 34.91 250 ARG A CA 1
ATOM 2016 C C . ARG A 1 250 ? -2.429 34.091 32.137 1.00 34.91 250 ARG A C 1
ATOM 2018 O O . ARG A 1 250 ? -1.268 33.697 32.248 1.00 34.91 250 ARG A O 1
ATOM 2025 N N . ASP A 1 251 ? -3.244 33.635 31.187 1.00 38.25 251 ASP A N 1
ATOM 2026 C CA . ASP A 1 251 ? -2.827 32.589 30.230 1.00 38.25 251 ASP A CA 1
ATOM 2027 C C . ASP A 1 251 ? -1.857 33.096 29.147 1.00 38.25 251 ASP A C 1
ATOM 2029 O O . ASP A 1 251 ? -1.116 32.331 28.523 1.00 38.25 251 ASP A O 1
ATOM 2033 N N . SER A 1 252 ? -1.768 34.416 28.962 1.00 34.78 252 SER A N 1
ATOM 2034 C CA . SER A 1 252 ? -0.967 35.017 27.890 1.00 34.78 252 SER A CA 1
ATOM 2035 C C . SER A 1 252 ? 0.552 35.018 28.132 1.00 34.78 252 SER A C 1
ATOM 2037 O O . SER A 1 252 ? 1.316 35.223 27.184 1.00 34.78 252 SER A O 1
ATOM 2039 N N . LYS A 1 253 ? 1.028 34.791 29.368 1.00 30.91 253 LYS A N 1
ATOM 2040 C CA . LYS A 1 253 ? 2.471 34.845 29.692 1.00 30.91 253 LYS A CA 1
ATOM 2041 C C . LYS A 1 253 ? 3.166 33.485 29.765 1.00 30.91 253 LYS A C 1
ATOM 2043 O O . LYS A 1 253 ? 4.359 33.446 29.479 1.00 30.91 253 LYS A O 1
ATOM 2048 N N . ARG A 1 254 ? 2.463 32.378 30.043 1.00 31.81 254 ARG A N 1
ATOM 2049 C CA . ARG A 1 254 ? 3.061 31.026 29.964 1.00 31.81 254 ARG A CA 1
ATOM 2050 C C . ARG A 1 254 ? 3.032 30.437 28.547 1.00 31.81 254 ARG A C 1
ATOM 2052 O O . ARG A 1 254 ? 3.951 29.713 28.191 1.00 31.81 254 ARG A O 1
ATOM 2059 N N . ASN A 1 255 ? 2.097 30.872 27.697 1.00 32.09 255 ASN A N 1
ATOM 2060 C CA . ASN A 1 255 ? 2.018 30.481 26.279 1.00 32.09 255 ASN A CA 1
ATOM 2061 C C . ASN A 1 255 ? 2.738 31.436 25.303 1.00 32.09 255 ASN A C 1
ATOM 2063 O O . ASN A 1 255 ? 2.589 31.326 24.085 1.00 32.09 255 ASN A O 1
ATOM 2067 N N . ARG A 1 256 ? 3.565 32.371 25.797 1.00 29.39 256 ARG A N 1
ATOM 2068 C CA . ARG A 1 256 ? 4.341 33.287 24.935 1.00 29.39 256 ARG A CA 1
ATOM 2069 C C . ARG A 1 256 ? 5.551 32.639 24.248 1.00 29.39 256 ARG A C 1
ATOM 2071 O O . ARG A 1 256 ? 6.138 33.267 23.374 1.00 29.39 256 ARG A O 1
ATOM 2078 N N . ALA A 1 257 ? 5.861 31.381 24.556 1.00 34.25 257 ALA A N 1
ATOM 2079 C CA . ALA A 1 257 ? 6.853 30.574 23.850 1.00 34.25 257 ALA A CA 1
ATOM 2080 C C . ALA A 1 257 ? 6.175 29.460 23.034 1.00 34.25 257 ALA A C 1
ATOM 2082 O O . ALA A 1 257 ? 6.294 28.293 23.383 1.00 34.25 257 ALA A O 1
ATOM 2083 N N . LYS A 1 258 ? 5.415 29.844 21.997 1.00 33.09 258 LYS A N 1
ATOM 2084 C CA . LYS A 1 258 ? 5.109 29.082 20.757 1.00 33.09 258 LYS A CA 1
ATOM 2085 C C . LYS A 1 258 ? 3.948 29.760 20.012 1.00 33.09 258 LYS A C 1
ATOM 2087 O O . LYS A 1 258 ? 2.854 29.224 19.874 1.00 33.09 258 LYS A O 1
ATOM 2092 N N . LYS A 1 259 ? 4.175 30.979 19.510 1.00 27.48 259 LYS A N 1
ATOM 2093 C CA . LYS A 1 259 ? 3.304 31.554 18.472 1.00 27.48 259 LYS A CA 1
ATOM 2094 C C . LYS A 1 259 ? 3.718 30.971 17.122 1.00 27.48 259 LYS A C 1
ATOM 2096 O O . LYS A 1 259 ? 4.597 31.509 16.455 1.00 27.48 259 LYS A O 1
ATOM 2101 N N . VAL A 1 260 ? 3.072 29.875 16.733 1.00 27.45 260 VAL A N 1
ATOM 2102 C CA . VAL A 1 260 ? 3.002 29.448 15.332 1.00 27.45 260 VAL A CA 1
ATOM 2103 C C . VAL A 1 260 ? 2.176 30.497 14.585 1.00 27.45 260 VAL A C 1
ATOM 2105 O O . VAL A 1 260 ? 1.061 30.835 14.989 1.00 27.45 260 VAL A O 1
ATOM 2108 N N . LYS A 1 261 ? 2.751 31.078 13.529 1.00 27.50 261 LYS A N 1
ATOM 2109 C CA . LYS A 1 261 ? 2.057 32.006 12.630 1.00 27.50 261 LYS A CA 1
ATOM 2110 C C . LYS A 1 261 ? 0.916 31.254 11.936 1.00 27.50 261 LYS A C 1
ATOM 2112 O O . LYS A 1 261 ? 1.172 30.492 11.014 1.00 27.50 261 LYS A O 1
ATOM 2117 N N . ARG A 1 262 ? -0.338 31.508 12.323 1.00 25.44 262 ARG A N 1
ATOM 2118 C CA . ARG A 1 262 ? -1.505 31.168 11.493 1.00 25.44 262 ARG A CA 1
ATOM 2119 C C . ARG A 1 262 ? -1.439 31.995 10.208 1.00 25.44 262 ARG A C 1
ATOM 2121 O O . ARG A 1 262 ? -1.634 33.209 10.252 1.00 25.44 262 ARG A O 1
ATOM 2128 N N . HIS A 1 263 ? -1.115 31.357 9.086 1.00 27.91 263 HIS A N 1
ATOM 2129 C CA . HIS A 1 263 ? -1.417 31.907 7.767 1.00 27.91 263 HIS A CA 1
ATOM 2130 C C . HIS A 1 263 ? -2.898 31.671 7.471 1.00 27.91 263 HIS A C 1
ATOM 2132 O O . HIS A 1 263 ? -3.427 30.593 7.721 1.00 27.91 263 HIS A O 1
ATOM 2138 N N . ARG A 1 264 ? -3.561 32.726 6.991 1.00 25.86 264 ARG A N 1
ATOM 2139 C CA . ARG A 1 264 ? -4.915 32.690 6.438 1.00 25.86 264 ARG A CA 1
ATOM 2140 C C . ARG A 1 264 ? -4.922 31.751 5.230 1.00 25.86 264 ARG A C 1
ATOM 2142 O O . ARG A 1 264 ? -4.106 31.932 4.328 1.00 25.86 264 ARG A O 1
ATOM 2149 N N . ASN A 1 265 ? -5.846 30.793 5.217 1.00 28.83 265 ASN A N 1
ATOM 2150 C CA . ASN A 1 265 ? -6.144 29.976 4.048 1.00 28.83 265 ASN A CA 1
ATOM 2151 C C . ASN A 1 265 ? -6.717 30.873 2.945 1.00 28.83 265 ASN A C 1
ATOM 2153 O O . ASN A 1 265 ? -7.874 31.272 2.988 1.00 28.83 265 ASN A O 1
ATOM 2157 N N . ALA A 1 266 ? -5.880 31.188 1.964 1.00 26.86 266 ALA A N 1
ATOM 2158 C CA . ALA A 1 266 ? -6.313 31.313 0.585 1.00 26.86 266 ALA A CA 1
ATOM 2159 C C . ALA A 1 266 ? -5.775 30.061 -0.114 1.00 26.86 266 ALA A C 1
ATOM 2161 O O . ALA A 1 266 ? -4.566 29.814 -0.057 1.00 26.86 266 ALA A O 1
ATOM 2162 N N . PHE A 1 267 ? -6.669 29.261 -0.699 1.00 32.47 267 PHE A N 1
ATOM 2163 C CA . PHE A 1 267 ? -6.325 28.099 -1.519 1.00 32.47 267 PHE A CA 1
ATOM 2164 C C . PHE A 1 267 ? -5.159 28.435 -2.465 1.00 32.47 267 PHE A C 1
ATOM 2166 O O . PHE A 1 267 ? -5.273 29.382 -3.249 1.00 32.47 267 PHE A O 1
ATOM 2173 N N . PRO A 1 268 ? -4.029 27.706 -2.421 1.00 32.00 268 PRO A N 1
ATOM 2174 C CA . PRO A 1 268 ? -2.995 27.850 -3.421 1.00 32.00 268 PRO A CA 1
ATOM 2175 C C . PRO A 1 268 ? -3.135 26.757 -4.483 1.00 32.00 268 PRO A C 1
ATOM 2177 O O . PRO A 1 268 ? -2.859 25.588 -4.232 1.00 32.00 268 PRO A O 1
ATOM 2180 N N . ASP A 1 269 ? -3.549 27.217 -5.662 1.00 32.72 269 ASP A N 1
ATOM 2181 C CA . ASP A 1 269 ? -3.262 26.724 -7.014 1.00 32.72 269 ASP A CA 1
ATOM 2182 C C . ASP A 1 269 ? -2.148 25.655 -7.082 1.00 32.72 269 ASP A C 1
ATOM 2184 O O . ASP A 1 269 ? -1.035 25.862 -6.582 1.00 32.72 269 ASP A O 1
ATOM 2188 N N . VAL A 1 270 ? -2.445 24.537 -7.752 1.00 34.06 270 VAL A N 1
ATOM 2189 C CA . VAL A 1 270 ? -1.578 23.367 -8.006 1.00 34.06 270 VAL A CA 1
ATOM 2190 C C . VAL A 1 270 ? -0.175 23.774 -8.499 1.00 34.06 270 VAL A C 1
ATOM 2192 O O . VAL A 1 270 ? 0.821 23.145 -8.137 1.00 34.06 270 VAL A O 1
ATOM 2195 N N . ARG A 1 271 ? -0.055 24.931 -9.163 1.00 31.80 271 ARG A N 1
ATOM 2196 C CA . ARG A 1 271 ? 1.211 25.559 -9.591 1.00 31.80 271 ARG A CA 1
ATOM 2197 C C . ARG A 1 271 ? 2.191 25.933 -8.466 1.00 31.80 271 ARG A C 1
ATOM 2199 O O . ARG A 1 271 ? 3.385 26.104 -8.717 1.00 31.80 271 ARG A O 1
ATOM 2206 N N . LYS A 1 272 ? 1.746 26.067 -7.209 1.00 34.44 272 LYS A N 1
ATOM 2207 C CA . LYS A 1 272 ? 2.645 26.321 -6.063 1.00 34.44 272 LYS A CA 1
ATOM 2208 C C . LYS A 1 272 ? 3.355 25.061 -5.564 1.00 34.44 272 LYS A C 1
ATOM 2210 O O . LYS A 1 272 ? 4.463 25.205 -5.058 1.00 34.44 272 LYS A O 1
ATOM 2215 N N . LYS A 1 273 ? 2.785 23.858 -5.733 1.00 36.12 273 LYS A N 1
ATOM 2216 C CA . LYS A 1 273 ? 3.470 22.592 -5.395 1.00 36.12 273 LYS A CA 1
ATOM 2217 C C . LYS A 1 273 ? 4.630 22.311 -6.354 1.00 36.12 273 LYS A C 1
ATOM 2219 O O . LYS A 1 273 ? 5.696 21.918 -5.893 1.00 36.12 273 LYS A O 1
ATOM 2224 N N . GLU A 1 274 ? 4.471 22.617 -7.642 1.00 37.12 274 GLU A N 1
ATOM 2225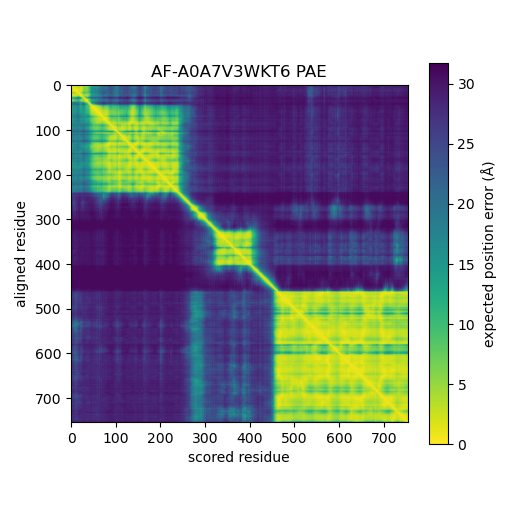 C CA . GLU A 1 274 ? 5.556 22.515 -8.629 1.00 37.12 274 GLU A CA 1
ATOM 2226 C C . GLU A 1 274 ? 6.689 23.498 -8.339 1.00 37.12 274 GLU A C 1
ATOM 2228 O O . GLU A 1 274 ? 7.847 23.099 -8.288 1.00 37.12 274 GLU A O 1
ATOM 2233 N N . LYS A 1 275 ? 6.369 24.762 -8.032 1.00 34.47 275 LYS A N 1
ATOM 2234 C CA . LYS A 1 275 ? 7.389 25.754 -7.661 1.00 34.47 275 LYS A CA 1
ATOM 2235 C C . LYS A 1 275 ? 8.108 25.396 -6.353 1.00 34.47 275 LYS A C 1
ATOM 2237 O O . LYS A 1 275 ? 9.308 25.618 -6.244 1.00 34.47 275 LYS A O 1
ATOM 2242 N N . LEU A 1 276 ? 7.398 24.797 -5.391 1.00 36.59 276 LEU A N 1
ATOM 2243 C CA . LEU A 1 276 ? 7.976 24.295 -4.142 1.00 36.59 276 LEU A CA 1
ATOM 2244 C C . LEU A 1 276 ? 8.891 23.083 -4.387 1.00 36.59 276 LEU A C 1
ATOM 2246 O O . LEU A 1 276 ? 9.945 23.009 -3.772 1.00 36.59 276 LEU A O 1
ATOM 2250 N N . LEU A 1 277 ? 8.555 22.182 -5.319 1.00 36.88 277 LEU A N 1
ATOM 2251 C CA . LEU A 1 277 ? 9.439 21.094 -5.766 1.00 36.88 277 LEU A CA 1
ATOM 2252 C C . LEU A 1 277 ? 10.701 21.642 -6.457 1.00 36.88 277 LEU A C 1
ATOM 2254 O O . LEU A 1 277 ? 11.808 21.195 -6.149 1.00 36.88 277 LEU A O 1
ATOM 2258 N N . THR A 1 278 ? 10.574 22.669 -7.305 1.00 36.84 278 THR A N 1
ATOM 2259 C CA . THR A 1 278 ? 11.717 23.369 -7.923 1.00 36.84 278 THR A CA 1
ATOM 2260 C C . THR A 1 278 ? 12.570 24.133 -6.892 1.00 36.84 278 THR A C 1
ATOM 2262 O O . THR A 1 278 ? 13.791 24.218 -7.041 1.00 36.84 278 THR A O 1
ATOM 2265 N N . ASP A 1 279 ? 11.970 24.657 -5.818 1.00 35.28 279 ASP A N 1
ATOM 2266 C CA . ASP A 1 279 ? 12.677 25.332 -4.718 1.00 35.28 279 ASP A CA 1
ATOM 2267 C C . ASP A 1 279 ? 13.289 24.337 -3.701 1.00 35.28 279 ASP A C 1
ATOM 2269 O O . ASP A 1 279 ? 14.349 24.607 -3.135 1.00 35.28 279 ASP A O 1
ATOM 2273 N N . ILE A 1 280 ? 12.721 23.137 -3.530 1.00 39.31 280 ILE A N 1
ATOM 2274 C CA . ILE A 1 280 ? 13.315 22.019 -2.768 1.00 39.31 280 ILE A CA 1
ATOM 2275 C C . ILE A 1 280 ? 14.599 21.519 -3.452 1.00 39.31 280 ILE A C 1
ATOM 2277 O O . ILE A 1 280 ? 15.585 21.240 -2.766 1.00 39.31 280 ILE A O 1
ATOM 2281 N N . PHE A 1 281 ? 14.654 21.535 -4.790 1.00 36.25 281 PHE A N 1
ATOM 2282 C CA . PHE A 1 281 ? 15.889 21.325 -5.563 1.00 36.25 281 PHE A CA 1
ATOM 2283 C C . PHE A 1 281 ? 16.992 22.357 -5.261 1.00 36.25 281 PHE A C 1
ATOM 2285 O O . PHE A 1 281 ? 18.159 22.100 -5.555 1.00 36.25 281 PHE A O 1
ATOM 2292 N N . ARG A 1 282 ? 16.652 23.519 -4.683 1.00 36.59 282 ARG A N 1
ATOM 2293 C CA . ARG A 1 282 ? 17.622 24.533 -4.235 1.00 36.59 282 ARG A CA 1
ATOM 2294 C C . ARG A 1 282 ? 18.004 24.400 -2.760 1.00 36.59 282 ARG A C 1
ATOM 2296 O O . ARG A 1 282 ? 19.086 24.843 -2.398 1.00 36.59 282 ARG A O 1
ATOM 2303 N N . LEU A 1 283 ? 17.138 23.825 -1.921 1.00 32.78 283 LEU A N 1
ATOM 2304 C CA . LEU A 1 283 ? 17.351 23.695 -0.471 1.00 32.78 283 LEU A CA 1
ATOM 2305 C C . LEU A 1 283 ? 18.088 22.410 -0.068 1.00 32.78 283 LEU A C 1
ATOM 2307 O O . LEU A 1 283 ? 18.727 22.383 0.982 1.00 32.78 283 LEU A O 1
ATOM 2311 N N . ALA A 1 284 ? 18.050 21.364 -0.896 1.00 36.19 284 ALA A N 1
ATOM 2312 C CA . ALA A 1 284 ? 18.985 20.251 -0.784 1.00 36.19 284 ALA A CA 1
ATOM 2313 C C . ALA A 1 284 ? 20.310 20.665 -1.436 1.00 36.19 284 ALA A C 1
ATOM 2315 O O . ALA A 1 284 ? 20.530 20.430 -2.624 1.00 36.19 284 ALA A O 1
ATOM 2316 N N . ASP A 1 285 ? 21.188 21.305 -0.664 1.00 40.25 285 ASP A N 1
ATOM 2317 C CA . ASP A 1 285 ? 22.519 21.737 -1.098 1.00 40.25 285 ASP A CA 1
ATOM 2318 C C . ASP A 1 285 ? 23.483 20.541 -1.278 1.00 40.25 285 ASP A C 1
ATOM 2320 O O . ASP A 1 285 ? 24.553 20.430 -0.685 1.00 40.25 285 ASP A O 1
ATOM 2324 N N . ILE A 1 286 ? 23.079 19.594 -2.129 1.00 40.88 286 ILE A N 1
ATOM 2325 C CA . ILE A 1 286 ? 23.920 18.525 -2.670 1.00 40.88 286 ILE A CA 1
ATOM 2326 C C . ILE A 1 286 ? 25.043 19.140 -3.519 1.00 40.88 286 ILE A C 1
ATOM 2328 O O . ILE A 1 286 ? 26.088 18.516 -3.675 1.00 40.88 286 ILE A O 1
ATOM 2332 N N . ARG A 1 287 ? 24.876 20.376 -4.022 1.00 38.22 287 ARG A N 1
ATOM 2333 C CA . ARG A 1 287 ? 25.949 21.129 -4.685 1.00 38.22 287 ARG A CA 1
ATOM 2334 C C . ARG A 1 287 ? 27.031 21.560 -3.704 1.00 38.22 287 ARG A C 1
ATOM 2336 O O . ARG A 1 287 ? 28.181 21.300 -4.011 1.00 38.22 287 ARG A O 1
ATOM 2343 N N . ALA A 1 288 ? 26.708 22.075 -2.517 1.00 38.16 288 ALA A N 1
ATOM 2344 C CA . ALA A 1 288 ? 27.721 22.356 -1.498 1.00 38.16 288 ALA A CA 1
ATOM 2345 C C . ALA A 1 288 ? 28.465 21.092 -1.063 1.00 38.16 288 ALA A C 1
ATOM 2347 O O . ALA A 1 288 ? 29.688 21.110 -1.018 1.00 38.16 288 ALA A O 1
ATOM 2348 N N . ILE A 1 289 ? 27.769 19.969 -0.848 1.00 34.44 289 ILE A N 1
ATOM 2349 C CA . ILE A 1 289 ? 28.426 18.694 -0.502 1.00 34.44 289 ILE A CA 1
ATOM 2350 C C . ILE A 1 289 ? 29.276 18.169 -1.674 1.00 34.44 289 ILE A C 1
ATOM 2352 O O . ILE A 1 289 ? 30.385 17.686 -1.459 1.00 34.44 289 ILE A O 1
ATOM 2356 N N . SER A 1 290 ? 28.807 18.288 -2.920 1.00 36.00 290 SER A N 1
ATOM 2357 C CA . SER A 1 290 ? 29.570 17.916 -4.121 1.00 36.00 290 SER A CA 1
ATOM 2358 C C . SER A 1 290 ? 30.787 18.819 -4.339 1.00 36.00 290 SER A C 1
ATOM 2360 O O . SER A 1 290 ? 31.847 18.316 -4.697 1.00 36.00 290 SER A O 1
ATOM 2362 N N . ASP A 1 291 ? 30.663 20.122 -4.093 1.00 41.34 291 ASP A N 1
ATOM 2363 C CA . ASP A 1 291 ? 31.748 21.102 -4.176 1.00 41.34 291 ASP A CA 1
ATOM 2364 C C . ASP A 1 291 ? 32.771 20.883 -3.053 1.00 41.34 291 ASP A C 1
ATOM 2366 O O . ASP A 1 291 ? 33.964 21.113 -3.238 1.00 41.34 291 ASP A O 1
ATOM 2370 N N . GLU A 1 292 ? 32.333 20.403 -1.890 1.00 35.84 292 GLU A N 1
ATOM 2371 C CA . GLU A 1 292 ? 33.188 20.068 -0.751 1.00 35.84 292 GLU A CA 1
ATOM 2372 C C . GLU A 1 292 ? 33.900 18.720 -0.954 1.00 35.84 292 GLU A C 1
ATOM 2374 O O . GLU A 1 292 ? 35.080 18.602 -0.630 1.00 35.84 292 GLU A O 1
ATOM 2379 N N . ILE A 1 293 ? 33.254 17.745 -1.608 1.00 39.53 293 ILE A N 1
ATOM 2380 C CA . ILE A 1 293 ? 33.868 16.485 -2.068 1.00 39.53 293 ILE A CA 1
ATOM 2381 C C . ILE A 1 293 ? 34.858 16.729 -3.222 1.00 39.53 293 ILE A C 1
ATOM 2383 O O . ILE A 1 293 ? 35.932 16.126 -3.237 1.00 39.53 293 ILE A O 1
ATOM 2387 N N . GLU A 1 294 ? 34.551 17.624 -4.165 1.00 39.94 294 GLU A N 1
ATOM 2388 C CA . GLU A 1 294 ? 35.476 18.061 -5.224 1.00 39.94 294 GLU A CA 1
ATOM 2389 C C . GLU A 1 294 ? 36.672 18.825 -4.634 1.00 39.94 294 GLU A C 1
ATOM 2391 O O . GLU A 1 294 ? 37.818 18.520 -4.967 1.00 39.94 294 GLU A O 1
ATOM 2396 N N . LYS A 1 295 ? 36.454 19.724 -3.663 1.00 41.09 295 LYS A N 1
ATOM 2397 C CA . LYS A 1 295 ? 37.540 20.359 -2.887 1.00 41.09 295 LYS A CA 1
ATOM 2398 C C . LYS A 1 295 ? 38.381 19.330 -2.126 1.00 41.09 295 LYS A C 1
ATOM 2400 O O . LYS A 1 295 ? 39.603 19.463 -2.069 1.00 41.09 295 LYS A O 1
ATOM 2405 N N . PHE A 1 296 ? 37.762 18.282 -1.583 1.00 34.41 296 PHE A N 1
ATOM 2406 C CA . PHE A 1 296 ? 38.458 17.194 -0.890 1.00 34.41 296 PHE A CA 1
ATOM 2407 C C . PHE A 1 296 ? 39.260 16.295 -1.851 1.00 34.41 296 PHE A C 1
ATOM 2409 O O . PHE A 1 296 ? 40.340 15.822 -1.497 1.00 34.41 296 PHE A O 1
ATOM 2416 N N . ARG A 1 297 ? 38.786 16.087 -3.087 1.00 37.62 297 ARG A N 1
ATOM 2417 C CA . ARG A 1 297 ? 39.520 15.377 -4.152 1.00 37.62 297 ARG A CA 1
ATOM 2418 C C . ARG A 1 297 ? 40.691 16.193 -4.697 1.00 37.62 297 ARG A C 1
ATOM 2420 O O . ARG A 1 297 ? 41.778 15.642 -4.854 1.00 37.62 297 ARG A O 1
ATOM 2427 N N . MET A 1 298 ? 40.496 17.492 -4.916 1.00 40.56 298 MET A N 1
ATOM 2428 C CA . MET A 1 298 ? 41.539 18.408 -5.397 1.00 40.56 298 MET A CA 1
ATOM 2429 C C . MET A 1 298 ? 42.662 18.613 -4.369 1.00 40.56 298 MET A C 1
ATOM 2431 O O . MET A 1 298 ? 43.820 18.756 -4.753 1.00 40.56 298 MET A O 1
ATOM 2435 N N . ASN A 1 299 ? 42.360 18.547 -3.067 1.00 37.16 299 ASN A N 1
ATOM 2436 C CA . ASN A 1 299 ? 43.376 18.648 -2.011 1.00 37.16 299 ASN A CA 1
ATOM 2437 C C . ASN A 1 299 ? 44.218 17.372 -1.815 1.00 37.16 299 ASN A C 1
ATOM 2439 O O . ASN A 1 299 ? 45.340 17.470 -1.327 1.00 37.16 299 ASN A O 1
ATOM 2443 N N . ASN A 1 300 ? 43.726 16.191 -2.210 1.00 37.91 300 ASN A N 1
ATOM 2444 C CA . ASN A 1 300 ? 44.427 14.915 -1.996 1.00 37.91 300 ASN A CA 1
ATOM 2445 C C . ASN A 1 300 ? 45.274 14.442 -3.192 1.00 37.91 300 ASN A C 1
ATOM 2447 O O . ASN A 1 300 ? 46.021 13.478 -3.062 1.00 37.91 300 ASN A O 1
ATOM 2451 N N . TYR A 1 301 ? 45.216 15.125 -4.340 1.00 36.09 301 TYR A N 1
ATOM 2452 C CA . TYR A 1 301 ? 46.030 14.787 -5.518 1.00 36.09 301 TYR A CA 1
ATOM 2453 C C . TYR A 1 301 ? 47.460 15.368 -5.485 1.00 36.09 301 TYR A C 1
ATOM 2455 O O . TYR A 1 301 ? 48.264 15.064 -6.360 1.00 36.09 301 TYR A O 1
ATOM 2463 N N . ASN A 1 302 ? 47.805 16.168 -4.467 1.00 36.25 302 ASN A N 1
ATOM 2464 C CA . ASN A 1 302 ? 49.102 16.853 -4.357 1.00 36.25 302 ASN A CA 1
ATOM 2465 C C . ASN A 1 302 ? 50.068 16.260 -3.313 1.00 36.25 302 ASN A C 1
ATOM 2467 O O . ASN A 1 302 ? 51.080 16.885 -2.997 1.00 36.25 302 ASN A O 1
ATOM 2471 N N . GLN A 1 303 ? 49.810 15.061 -2.782 1.00 37.28 303 GLN A N 1
ATOM 2472 C CA . GLN A 1 303 ? 50.734 14.397 -1.854 1.00 37.28 303 GLN A CA 1
ATOM 2473 C C . GLN A 1 303 ? 50.817 12.887 -2.077 1.00 37.28 303 GLN A C 1
ATOM 2475 O O . GLN A 1 303 ? 50.208 12.114 -1.350 1.00 37.28 303 GLN A O 1
ATOM 2480 N N . SER A 1 304 ? 51.642 12.471 -3.038 1.00 31.38 304 SER A N 1
ATOM 2481 C CA . SER A 1 304 ? 52.420 11.225 -2.947 1.00 31.38 304 SER A CA 1
ATOM 2482 C C . SER A 1 304 ? 53.330 11.105 -4.167 1.00 31.38 304 SER A C 1
ATOM 2484 O O . SER A 1 304 ? 52.959 10.523 -5.183 1.00 31.38 304 SER A O 1
ATOM 2486 N N . GLY A 1 305 ? 54.524 11.689 -4.072 1.00 40.69 305 GLY A N 1
ATOM 2487 C CA . GLY A 1 305 ? 55.636 11.348 -4.950 1.00 40.69 305 GLY A CA 1
ATOM 2488 C C . GLY A 1 305 ? 56.340 10.112 -4.405 1.00 40.69 305 GLY A C 1
ATOM 2489 O O . GLY A 1 305 ? 56.914 10.185 -3.323 1.00 40.69 305 GLY A O 1
ATOM 2490 N N . VAL A 1 306 ? 56.294 9.002 -5.142 1.00 27.83 306 VAL A N 1
ATOM 2491 C CA . VAL A 1 306 ? 57.232 7.876 -5.013 1.00 27.83 306 VAL A CA 1
ATOM 2492 C C . VAL A 1 306 ? 57.425 7.268 -6.406 1.00 27.83 306 VAL A C 1
ATOM 2494 O O . VAL A 1 306 ? 56.458 6.889 -7.064 1.00 27.83 306 VAL A O 1
ATOM 2497 N N . THR A 1 307 ? 58.674 7.221 -6.861 1.00 28.75 307 THR A N 1
ATOM 2498 C CA . THR A 1 307 ? 59.140 6.667 -8.140 1.00 28.75 307 THR A CA 1
ATOM 2499 C C . THR A 1 307 ? 59.389 5.157 -8.037 1.00 28.75 307 THR A C 1
ATOM 2501 O O . THR A 1 307 ? 59.871 4.668 -7.018 1.00 28.75 307 THR A O 1
ATOM 2504 N N . VAL A 1 308 ? 59.072 4.407 -9.099 1.00 27.92 308 VAL A N 1
ATOM 2505 C CA . VAL A 1 308 ? 59.260 2.943 -9.200 1.00 27.92 308 VAL A CA 1
ATOM 2506 C C . VAL A 1 308 ? 60.521 2.645 -10.021 1.00 27.92 308 VAL A C 1
ATOM 2508 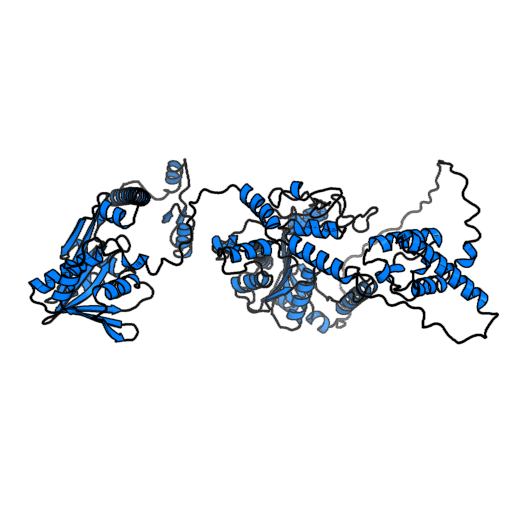O O . VAL A 1 308 ? 60.449 2.108 -11.120 1.00 27.92 308 VAL A O 1
ATOM 2511 N N . GLU A 1 309 ? 61.684 3.035 -9.500 1.00 27.89 309 GLU A N 1
ATOM 2512 C CA . GLU A 1 309 ? 62.993 2.752 -10.121 1.00 27.89 309 GLU A CA 1
ATOM 2513 C C . GLU A 1 309 ? 63.798 1.638 -9.422 1.00 27.89 309 GLU A C 1
ATOM 2515 O O . GLU A 1 309 ? 64.892 1.325 -9.870 1.00 27.89 309 GLU A O 1
ATOM 2520 N N . ASP A 1 310 ? 63.257 0.948 -8.408 1.00 27.39 310 ASP A N 1
ATOM 2521 C CA . ASP A 1 310 ? 64.075 0.062 -7.551 1.00 27.39 310 ASP A CA 1
ATOM 2522 C C . ASP A 1 310 ? 63.691 -1.430 -7.482 1.00 27.39 310 ASP A C 1
ATOM 2524 O O . ASP A 1 310 ? 64.198 -2.151 -6.624 1.00 27.39 310 ASP A O 1
ATOM 2528 N N . ILE A 1 311 ? 62.859 -1.976 -8.380 1.00 29.64 311 ILE A N 1
ATOM 2529 C CA . ILE A 1 311 ? 62.615 -3.439 -8.393 1.00 29.64 311 ILE A CA 1
ATOM 2530 C C . ILE A 1 311 ? 62.683 -4.014 -9.810 1.00 29.64 311 ILE A C 1
ATOM 2532 O O . ILE A 1 311 ? 61.719 -4.529 -10.366 1.00 29.64 311 ILE A O 1
ATOM 2536 N N . SER A 1 312 ? 63.879 -3.960 -10.390 1.00 25.33 312 SER A N 1
ATOM 2537 C CA . SER A 1 312 ? 64.273 -4.813 -11.512 1.00 25.33 312 SER A CA 1
ATOM 2538 C C . SER A 1 312 ? 65.674 -5.370 -11.235 1.00 25.33 312 SER A C 1
ATOM 2540 O O . SER A 1 312 ? 66.656 -4.644 -11.380 1.00 25.33 312 SER A O 1
ATOM 2542 N N . ALA A 1 313 ? 65.778 -6.652 -10.850 1.00 25.88 313 ALA A N 1
ATOM 2543 C CA . ALA A 1 313 ? 66.978 -7.471 -11.076 1.00 25.88 313 ALA A CA 1
ATOM 2544 C C . ALA A 1 313 ? 66.777 -8.981 -10.783 1.00 25.88 313 ALA A C 1
ATOM 2546 O O . ALA A 1 313 ? 66.521 -9.357 -9.643 1.00 25.88 313 ALA A O 1
ATOM 2547 N N . LYS A 1 314 ? 67.108 -9.809 -11.800 1.00 27.25 314 LYS A N 1
ATOM 2548 C CA . LYS A 1 314 ? 67.438 -11.267 -11.817 1.00 27.25 314 LYS A CA 1
ATOM 2549 C C . LYS A 1 314 ? 66.235 -12.232 -11.772 1.00 27.25 314 LYS A C 1
ATOM 2551 O O . LYS A 1 314 ? 65.404 -12.132 -10.890 1.00 27.25 314 LYS A O 1
ATOM 2556 N N . VAL A 1 315 ? 66.067 -13.197 -12.688 1.00 27.44 315 VAL A N 1
ATOM 2557 C CA . VAL A 1 315 ? 66.982 -14.288 -13.109 1.00 27.44 315 VAL A CA 1
ATOM 2558 C C . VAL A 1 315 ? 66.705 -14.706 -14.571 1.00 27.44 315 VAL A C 1
ATOM 2560 O O . VAL A 1 315 ? 65.589 -14.557 -15.058 1.00 27.44 315 VAL A O 1
ATOM 2563 N N . GLY A 1 316 ? 67.730 -15.203 -15.276 1.00 28.23 316 GLY A N 1
ATOM 2564 C CA . GLY A 1 316 ? 67.688 -15.550 -16.702 1.00 28.23 316 GLY A CA 1
ATOM 2565 C C . GLY A 1 316 ? 67.510 -17.039 -17.059 1.00 28.23 316 GLY A C 1
ATOM 2566 O O . GLY A 1 316 ? 67.745 -17.912 -16.235 1.00 28.23 316 GLY A O 1
ATOM 2567 N N . LYS A 1 317 ? 67.123 -17.225 -18.336 1.00 27.42 317 LYS A N 1
ATOM 2568 C CA . LYS A 1 317 ? 67.453 -18.242 -19.371 1.00 27.42 317 LYS A CA 1
ATOM 2569 C C . LYS A 1 317 ? 67.649 -19.725 -18.989 1.00 27.42 317 LYS A C 1
ATOM 2571 O O . LYS A 1 317 ? 68.652 -20.062 -18.378 1.00 27.42 317 LYS A O 1
ATOM 2576 N N . ASP A 1 318 ? 66.774 -20.601 -19.508 1.00 28.28 318 ASP A N 1
ATOM 2577 C CA . ASP A 1 318 ? 67.074 -21.530 -20.629 1.00 28.28 318 ASP A CA 1
ATOM 2578 C C . ASP A 1 318 ? 65.872 -22.451 -20.950 1.00 28.28 318 ASP A C 1
ATOM 2580 O O . ASP A 1 318 ? 65.511 -23.311 -20.153 1.00 28.28 318 ASP A O 1
ATOM 2584 N N . THR A 1 319 ? 65.245 -22.267 -22.122 1.00 27.92 319 THR A N 1
ATOM 2585 C CA . THR A 1 319 ? 64.430 -23.261 -22.883 1.00 27.92 319 THR A CA 1
ATOM 2586 C C . THR A 1 319 ? 64.068 -22.680 -24.265 1.00 27.92 319 THR A C 1
ATOM 2588 O O . THR A 1 319 ? 62.932 -22.660 -24.731 1.00 27.92 319 THR A O 1
ATOM 2591 N N . ALA A 1 320 ? 65.077 -22.134 -24.946 1.00 35.31 320 ALA A N 1
ATOM 2592 C CA . ALA A 1 320 ? 64.925 -21.533 -26.264 1.00 35.31 320 ALA A CA 1
ATOM 2593 C C . ALA A 1 320 ? 64.985 -22.617 -27.348 1.00 35.31 320 ALA A C 1
ATOM 2595 O O . ALA A 1 320 ? 66.071 -23.085 -27.651 1.00 35.31 320 ALA A O 1
ATOM 2596 N N . GLU A 1 321 ? 63.829 -23.019 -27.887 1.00 29.38 321 GLU A N 1
ATOM 2597 C CA . GLU A 1 321 ? 63.615 -23.214 -29.343 1.00 29.38 321 GLU A CA 1
ATOM 2598 C C . GLU A 1 321 ? 62.228 -23.787 -29.697 1.00 29.38 321 GLU A C 1
ATOM 2600 O O . GLU A 1 321 ? 61.803 -23.645 -30.838 1.00 29.38 321 GLU A O 1
ATOM 2605 N N . ILE A 1 322 ? 61.450 -24.306 -28.734 1.00 36.50 322 ILE A N 1
ATOM 2606 C CA . ILE A 1 322 ? 60.046 -24.728 -28.969 1.00 36.50 322 ILE A CA 1
ATOM 2607 C C . ILE A 1 322 ? 59.030 -23.670 -28.472 1.00 36.50 322 ILE A C 1
ATOM 2609 O O . ILE A 1 322 ? 57.928 -23.551 -29.000 1.00 36.50 322 ILE A O 1
ATOM 2613 N N . GLU A 1 323 ? 59.431 -22.798 -27.542 1.00 36.31 323 GLU A N 1
ATOM 2614 C CA . GLU A 1 323 ? 58.604 -21.713 -26.984 1.00 36.31 323 GLU A CA 1
ATOM 2615 C C . GLU A 1 323 ? 58.472 -20.462 -27.884 1.00 36.31 323 GLU A C 1
ATOM 2617 O O . GLU A 1 323 ? 57.526 -19.685 -27.740 1.00 36.31 323 GLU A O 1
ATOM 2622 N N . MET A 1 324 ? 59.372 -20.255 -28.857 1.00 34.88 324 MET A N 1
ATOM 2623 C CA . MET A 1 324 ? 59.438 -19.001 -29.632 1.00 34.88 324 MET A CA 1
ATOM 2624 C C . MET A 1 324 ? 58.260 -18.759 -30.594 1.00 34.88 324 MET A C 1
ATOM 2626 O O . MET A 1 324 ? 58.024 -17.608 -30.968 1.00 34.88 324 MET A O 1
ATOM 2630 N N . GLN A 1 325 ? 57.512 -19.791 -30.997 1.00 38.75 325 GLN A N 1
ATOM 2631 C CA . GLN A 1 325 ? 56.321 -19.621 -31.847 1.00 38.75 325 GLN A CA 1
ATOM 2632 C C . GLN A 1 325 ? 55.060 -19.296 -31.031 1.00 38.75 325 GLN A C 1
ATOM 2634 O O . GLN A 1 325 ? 54.313 -18.396 -31.414 1.00 38.75 325 GLN A O 1
ATOM 2639 N N . GLY A 1 326 ? 54.868 -19.937 -29.871 1.00 44.94 326 GLY A N 1
ATOM 2640 C CA . GLY A 1 326 ? 53.760 -19.640 -28.953 1.00 44.94 326 GLY A CA 1
ATOM 2641 C C . GLY A 1 326 ? 53.903 -18.278 -28.265 1.00 44.94 326 GLY A C 1
ATOM 2642 O O . GLY A 1 326 ? 52.940 -17.516 -28.199 1.00 44.94 326 GLY A O 1
ATOM 2643 N N . LEU A 1 327 ? 55.123 -17.907 -27.848 1.00 46.72 327 LEU A N 1
ATOM 2644 C CA . LEU A 1 327 ? 55.394 -16.592 -27.254 1.00 46.72 327 LEU A CA 1
ATOM 2645 C C . LEU A 1 327 ? 55.258 -15.443 -28.256 1.00 46.72 327 LEU A C 1
ATOM 2647 O O . LEU A 1 327 ? 54.813 -14.372 -27.854 1.00 46.72 327 LEU A O 1
ATOM 2651 N N . ARG A 1 328 ? 55.587 -15.635 -29.543 1.00 51.62 328 ARG A N 1
ATOM 2652 C CA . ARG A 1 328 ? 55.321 -14.617 -30.579 1.00 51.62 328 ARG A CA 1
ATOM 2653 C C . ARG A 1 328 ? 53.827 -14.432 -30.824 1.00 51.62 328 ARG A C 1
ATOM 2655 O O . ARG A 1 328 ? 53.389 -13.296 -30.954 1.00 51.62 328 ARG A O 1
ATOM 2662 N N . GLY A 1 329 ? 53.048 -15.516 -30.844 1.00 58.47 329 GLY A N 1
ATOM 2663 C CA . GLY A 1 329 ? 51.587 -15.446 -30.949 1.00 58.47 329 GLY A CA 1
ATOM 2664 C C . GLY A 1 329 ? 50.950 -14.725 -29.762 1.00 58.47 329 GLY A C 1
ATOM 2665 O O . GLY A 1 329 ? 50.169 -13.797 -29.960 1.00 58.47 329 GLY A O 1
ATOM 2666 N N . TYR A 1 330 ? 51.375 -15.071 -28.543 1.00 66.94 330 TYR A N 1
ATOM 2667 C CA . TYR A 1 330 ? 50.951 -14.398 -27.315 1.00 66.94 330 TYR A CA 1
ATOM 2668 C C . TYR A 1 330 ? 51.305 -12.912 -27.328 1.00 66.94 330 TYR A C 1
ATOM 2670 O O . TYR A 1 330 ? 50.425 -12.086 -27.114 1.00 66.94 330 TYR A O 1
ATOM 2678 N N . HIS A 1 331 ? 52.559 -12.557 -27.635 1.00 71.12 331 HIS A N 1
ATOM 2679 C CA . HIS A 1 331 ? 52.980 -11.157 -27.687 1.00 71.12 331 HIS A CA 1
ATOM 2680 C C . HIS A 1 331 ? 52.218 -10.385 -28.763 1.00 71.12 331 HIS A C 1
ATOM 2682 O O . HIS A 1 331 ? 51.760 -9.293 -28.474 1.00 71.12 331 HIS A O 1
ATOM 2688 N N . ASN A 1 332 ? 51.989 -10.948 -29.953 1.00 70.31 332 ASN A N 1
ATOM 2689 C CA . ASN A 1 332 ? 51.232 -10.274 -31.013 1.00 70.31 332 ASN A CA 1
ATOM 2690 C C . ASN A 1 332 ? 49.760 -10.037 -30.631 1.00 70.31 332 ASN A C 1
ATOM 2692 O O . ASN A 1 332 ? 49.218 -8.967 -30.903 1.00 70.31 332 ASN A O 1
ATOM 2696 N N . ILE A 1 333 ? 49.107 -11.013 -29.992 1.00 74.75 333 ILE A N 1
ATOM 2697 C CA . ILE A 1 333 ? 47.720 -10.882 -29.517 1.00 74.75 333 ILE A CA 1
ATOM 2698 C C . ILE A 1 333 ? 47.647 -9.888 -28.358 1.00 74.75 333 ILE A C 1
ATOM 2700 O O . ILE A 1 333 ? 46.773 -9.024 -28.341 1.00 74.75 333 ILE A O 1
ATOM 2704 N N . LEU A 1 334 ? 48.584 -9.965 -27.415 1.00 79.56 334 LEU A N 1
ATOM 2705 C CA . LEU A 1 334 ? 48.689 -9.030 -26.302 1.00 79.56 334 LEU A CA 1
ATOM 2706 C C . LEU A 1 334 ? 48.892 -7.597 -26.806 1.00 79.56 334 LEU A C 1
ATOM 2708 O O . LEU A 1 334 ? 48.220 -6.681 -26.341 1.00 79.56 334 LEU A O 1
ATOM 2712 N N . ASP A 1 335 ? 49.767 -7.416 -27.792 1.00 78.25 335 ASP A N 1
ATOM 2713 C CA . ASP A 1 335 ? 50.072 -6.127 -28.404 1.00 78.25 335 ASP A CA 1
ATOM 2714 C C . ASP A 1 335 ? 48.851 -5.552 -29.140 1.00 78.25 335 ASP A C 1
ATOM 2716 O O . ASP A 1 335 ? 48.514 -4.379 -28.974 1.00 78.25 335 ASP A O 1
ATOM 2720 N N . LEU A 1 336 ? 48.106 -6.404 -29.853 1.00 80.31 336 LEU A N 1
ATOM 2721 C CA . LEU A 1 336 ? 46.848 -6.062 -30.519 1.00 80.31 336 LEU A CA 1
ATOM 2722 C C . LEU A 1 336 ? 45.737 -5.670 -29.532 1.00 80.31 336 LEU A C 1
ATOM 2724 O O . LEU A 1 336 ? 44.977 -4.726 -29.791 1.00 80.31 336 LEU A O 1
ATOM 2728 N N . ILE A 1 337 ? 45.619 -6.388 -28.411 1.00 82.12 337 ILE A N 1
ATOM 2729 C CA . ILE A 1 337 ? 44.657 -6.073 -27.350 1.00 82.12 337 ILE A CA 1
ATOM 2730 C C . ILE A 1 337 ? 45.048 -4.749 -26.695 1.00 82.12 337 ILE A C 1
ATOM 2732 O O . ILE A 1 337 ? 44.202 -3.859 -26.609 1.00 82.12 337 ILE A O 1
ATOM 2736 N N . LYS A 1 338 ? 46.319 -4.564 -26.320 1.00 82.44 338 LYS A N 1
ATOM 2737 C CA . LYS A 1 338 ? 46.816 -3.308 -25.741 1.00 82.44 338 LYS A CA 1
ATOM 2738 C C . LYS A 1 338 ? 46.633 -2.124 -26.688 1.00 82.44 338 LYS A C 1
ATOM 2740 O O . LYS A 1 338 ? 46.171 -1.081 -26.241 1.00 82.44 338 LYS A O 1
ATOM 2745 N N . ASP A 1 339 ? 46.868 -2.286 -27.988 1.00 81.44 339 ASP A N 1
ATOM 2746 C CA . ASP A 1 339 ? 46.568 -1.253 -28.989 1.00 81.44 339 ASP A CA 1
ATOM 2747 C C . ASP A 1 339 ? 45.075 -0.924 -29.035 1.00 81.44 339 ASP A C 1
ATOM 2749 O O . ASP A 1 339 ? 44.675 0.238 -29.098 1.00 81.44 339 ASP A O 1
ATOM 2753 N N . THR A 1 340 ? 44.220 -1.944 -28.998 1.00 82.94 340 THR A N 1
ATOM 2754 C CA . THR A 1 340 ? 42.769 -1.743 -29.054 1.00 82.94 340 THR A CA 1
ATOM 2755 C C . THR A 1 340 ? 42.260 -1.028 -27.802 1.00 82.94 340 THR A C 1
ATOM 2757 O O . THR A 1 340 ? 41.424 -0.127 -27.911 1.00 82.94 340 THR A O 1
ATOM 2760 N N . PHE A 1 341 ? 42.800 -1.367 -26.632 1.00 82.88 341 PHE A N 1
ATOM 2761 C CA . PHE A 1 341 ? 42.527 -0.687 -25.368 1.00 82.88 341 PHE A CA 1
ATOM 2762 C C . PHE A 1 341 ? 43.078 0.740 -25.363 1.00 82.88 341 PHE A C 1
ATOM 2764 O O . PHE A 1 341 ? 42.345 1.659 -25.010 1.00 82.88 341 PHE A O 1
ATOM 2771 N N . SER A 1 342 ? 44.307 0.948 -25.835 1.00 82.56 342 SER A N 1
ATOM 2772 C CA . SER A 1 342 ? 44.948 2.263 -25.914 1.00 82.56 342 SER A CA 1
ATOM 2773 C C . SER A 1 342 ? 44.134 3.233 -26.772 1.00 82.56 342 SER A C 1
ATOM 2775 O O . SER A 1 342 ? 43.779 4.317 -26.315 1.00 82.56 342 SER A O 1
ATOM 2777 N N . ILE A 1 343 ? 43.709 2.814 -27.970 1.00 78.62 343 ILE A N 1
ATOM 2778 C CA . ILE A 1 343 ? 42.901 3.662 -28.862 1.00 78.62 343 ILE A CA 1
ATOM 2779 C C . ILE A 1 343 ? 41.498 3.910 -28.280 1.00 78.62 343 ILE A C 1
ATOM 2781 O O . ILE A 1 343 ? 40.933 4.986 -28.460 1.00 78.62 343 ILE A O 1
ATOM 2785 N N . SER A 1 344 ? 40.903 2.920 -27.611 1.00 78.19 344 SER A N 1
ATOM 2786 C CA . SER A 1 344 ? 39.529 3.042 -27.096 1.00 78.19 344 SER A CA 1
ATOM 2787 C C . SER A 1 344 ? 39.453 3.840 -25.792 1.00 78.19 344 SER A C 1
ATOM 2789 O O . SER A 1 344 ? 38.438 4.489 -25.537 1.00 78.19 344 SER A O 1
ATOM 2791 N N . LEU A 1 345 ? 40.503 3.807 -24.970 1.00 79.81 345 LEU A N 1
ATOM 2792 C CA . LEU A 1 345 ? 40.552 4.447 -23.652 1.00 79.81 345 LEU A CA 1
ATOM 2793 C C . LEU A 1 345 ? 41.376 5.741 -23.635 1.00 79.81 345 LEU A C 1
ATOM 2795 O O . LEU A 1 345 ? 41.241 6.514 -22.694 1.00 79.81 345 LEU A O 1
ATOM 2799 N N . GLY A 1 346 ? 42.190 6.004 -24.663 1.00 74.94 346 GLY A N 1
ATOM 2800 C CA . GLY A 1 346 ? 43.090 7.161 -24.707 1.00 74.94 346 GLY A CA 1
ATOM 2801 C C . GLY A 1 346 ? 44.277 7.055 -23.742 1.00 74.94 346 GLY A C 1
ATOM 2802 O O . GLY A 1 346 ? 44.907 8.064 -23.445 1.00 74.94 346 GLY A O 1
ATOM 2803 N N . ILE A 1 347 ? 44.558 5.848 -23.243 1.00 80.62 347 ILE A N 1
ATOM 2804 C CA . ILE A 1 347 ? 45.655 5.527 -22.320 1.00 80.62 347 ILE A CA 1
ATOM 2805 C C . ILE A 1 347 ? 46.868 5.107 -23.152 1.00 80.62 347 ILE A C 1
ATOM 2807 O O . ILE A 1 347 ? 46.704 4.409 -24.159 1.00 80.62 347 ILE A O 1
ATOM 2811 N N . GLN A 1 348 ? 48.081 5.512 -22.768 1.00 77.00 348 GLN A N 1
ATOM 2812 C CA . GLN A 1 348 ? 49.273 5.060 -23.488 1.00 77.00 348 GLN A CA 1
ATOM 2813 C C . GLN A 1 348 ? 49.449 3.548 -23.336 1.00 77.00 348 GLN A C 1
ATOM 2815 O O . GLN A 1 348 ? 49.193 2.973 -22.282 1.00 77.00 348 GLN A O 1
ATOM 2820 N N . LYS A 1 349 ? 49.890 2.888 -24.407 1.00 78.19 349 LYS A N 1
ATOM 2821 C CA . LYS A 1 349 ? 50.050 1.429 -24.453 1.00 78.19 349 LYS A CA 1
ATOM 2822 C C . LYS A 1 349 ? 50.935 0.888 -23.321 1.00 78.19 349 LYS A C 1
ATOM 2824 O O . LYS A 1 349 ? 50.663 -0.194 -22.803 1.00 78.19 349 LYS A O 1
ATOM 2829 N N . ASP A 1 350 ? 51.930 1.672 -22.915 1.00 73.94 350 ASP A N 1
ATOM 2830 C CA . ASP A 1 350 ? 52.896 1.333 -21.867 1.00 73.94 350 ASP A CA 1
ATOM 2831 C C . ASP A 1 350 ? 52.312 1.435 -20.443 1.00 73.94 350 ASP A C 1
ATOM 2833 O O . ASP A 1 350 ? 52.847 0.839 -19.513 1.00 73.94 350 ASP A O 1
ATOM 2837 N N . GLU A 1 351 ? 51.175 2.119 -20.266 1.00 75.94 351 GLU A N 1
ATOM 2838 C CA . GLU A 1 351 ? 50.446 2.219 -18.989 1.00 75.94 351 GLU A CA 1
ATOM 2839 C C . GLU A 1 351 ? 49.444 1.060 -18.785 1.00 75.94 351 GLU A C 1
ATOM 2841 O O . GLU A 1 351 ? 48.870 0.894 -17.703 1.00 75.94 351 GLU A O 1
ATOM 2846 N N . LEU A 1 352 ? 49.227 0.236 -19.819 1.00 78.81 352 LEU A N 1
ATOM 2847 C CA . LEU A 1 352 ? 48.350 -0.935 -19.782 1.00 78.81 352 LEU A CA 1
ATOM 2848 C C . LEU A 1 352 ? 49.134 -2.173 -19.321 1.00 78.81 352 LEU A C 1
ATOM 2850 O O . LEU A 1 352 ? 49.806 -2.852 -20.108 1.00 78.81 352 LEU A O 1
ATOM 2854 N N . ASP A 1 353 ? 49.019 -2.490 -18.035 1.00 80.88 353 ASP A N 1
ATOM 2855 C CA . ASP A 1 353 ? 49.550 -3.706 -17.422 1.00 80.88 353 ASP A CA 1
ATOM 2856 C C . ASP A 1 353 ? 48.627 -4.890 -17.738 1.00 80.88 353 ASP A C 1
ATOM 2858 O O . ASP A 1 353 ? 47.403 -4.831 -17.609 1.00 80.88 353 ASP A O 1
ATOM 2862 N N . GLU A 1 354 ? 49.232 -5.990 -18.175 1.00 81.00 354 GLU A N 1
ATOM 2863 C CA . GLU A 1 354 ? 48.522 -7.192 -18.594 1.00 81.00 354 GLU A CA 1
ATOM 2864 C C . GLU A 1 354 ? 47.866 -7.963 -17.438 1.00 81.00 354 GLU A C 1
ATOM 2866 O O . GLU A 1 354 ? 46.898 -8.693 -17.664 1.00 81.00 354 GLU A O 1
ATOM 2871 N N . ASN A 1 355 ? 48.383 -7.808 -16.214 1.00 78.75 355 ASN A N 1
ATOM 2872 C CA . ASN A 1 355 ? 47.922 -8.508 -15.013 1.00 78.75 355 ASN A CA 1
ATOM 2873 C C . ASN A 1 355 ? 46.934 -7.669 -14.192 1.00 78.75 355 ASN A C 1
ATOM 2875 O O . ASN A 1 355 ? 46.324 -8.180 -13.253 1.00 78.75 355 ASN A O 1
ATOM 2879 N N . VAL A 1 356 ? 46.775 -6.391 -14.533 1.00 78.44 356 VAL A N 1
ATOM 2880 C CA . VAL A 1 356 ? 45.831 -5.497 -13.868 1.00 78.44 356 VAL A CA 1
ATOM 2881 C C . VAL A 1 356 ? 44.419 -5.756 -14.385 1.00 78.44 356 VAL A C 1
ATOM 2883 O O . VAL A 1 356 ? 44.194 -6.000 -15.573 1.00 78.44 356 VAL A O 1
ATOM 2886 N N . GLU A 1 357 ? 43.453 -5.720 -13.465 1.00 78.25 357 GLU A N 1
ATOM 2887 C CA . GLU A 1 357 ? 42.040 -5.856 -13.809 1.00 78.25 357 GLU A CA 1
ATOM 2888 C C . GLU A 1 357 ? 41.613 -4.738 -14.768 1.00 78.25 357 GLU A C 1
ATOM 2890 O O . GLU A 1 357 ? 41.846 -3.552 -14.522 1.00 78.25 357 GLU A O 1
ATOM 2895 N N . ILE A 1 358 ? 40.942 -5.127 -15.850 1.00 79.19 358 ILE A N 1
ATOM 2896 C CA . ILE A 1 358 ? 40.486 -4.235 -16.921 1.00 79.19 358 ILE A CA 1
ATOM 2897 C C . ILE A 1 358 ? 39.607 -3.091 -16.384 1.00 79.19 358 ILE A C 1
ATOM 2899 O O . ILE A 1 358 ? 39.697 -1.956 -16.860 1.00 79.19 358 ILE A O 1
ATOM 2903 N N . ASP A 1 359 ? 38.836 -3.352 -15.328 1.00 68.69 359 ASP A N 1
ATOM 2904 C CA . ASP A 1 359 ? 37.999 -2.374 -14.624 1.00 68.69 359 ASP A CA 1
ATOM 2905 C C . ASP A 1 359 ? 38.766 -1.138 -14.141 1.00 68.69 359 ASP A C 1
ATOM 2907 O O . ASP A 1 359 ? 38.204 -0.037 -14.108 1.00 68.69 359 ASP A O 1
ATOM 2911 N N . ARG A 1 360 ? 40.052 -1.296 -13.799 1.00 72.19 360 ARG A N 1
ATOM 2912 C CA . ARG A 1 360 ? 40.909 -0.194 -13.345 1.00 72.19 360 ARG A CA 1
ATOM 2913 C C . ARG A 1 360 ? 41.190 0.812 -14.461 1.00 72.19 360 ARG A C 1
ATOM 2915 O O . ARG A 1 360 ? 41.390 1.986 -14.172 1.00 72.19 360 ARG A O 1
ATOM 2922 N N . TYR A 1 361 ? 41.164 0.365 -15.715 1.00 74.50 361 TYR A N 1
ATOM 2923 C CA . TYR A 1 361 ? 41.366 1.205 -16.896 1.00 74.50 361 TYR A CA 1
ATOM 2924 C C . TYR A 1 361 ? 40.051 1.760 -17.450 1.00 74.50 361 TYR A C 1
ATOM 2926 O O . TYR A 1 361 ? 40.000 2.880 -17.950 1.00 74.50 361 TYR A O 1
ATOM 2934 N N . ILE A 1 362 ? 38.968 0.986 -17.351 1.00 66.31 362 ILE A N 1
ATOM 2935 C CA . ILE A 1 362 ? 37.663 1.335 -17.929 1.00 66.31 362 ILE A CA 1
ATOM 2936 C C . ILE A 1 362 ? 36.856 2.293 -17.027 1.00 66.31 362 ILE A C 1
ATOM 2938 O O . ILE A 1 362 ? 35.843 2.846 -17.463 1.00 66.31 362 ILE A O 1
ATOM 2942 N N . ASN A 1 363 ? 37.300 2.538 -15.784 1.00 58.72 363 ASN A N 1
ATOM 2943 C CA . ASN A 1 363 ? 36.623 3.414 -14.816 1.00 58.72 363 ASN A CA 1
ATOM 2944 C C . ASN A 1 363 ? 35.118 3.090 -14.684 1.00 58.72 363 ASN A C 1
ATOM 2946 O O . ASN A 1 363 ? 34.284 3.986 -14.560 1.00 58.72 363 ASN A O 1
ATOM 2950 N N . ARG A 1 364 ? 34.761 1.795 -14.720 1.00 50.78 364 ARG A N 1
ATOM 2951 C CA . ARG A 1 364 ? 33.383 1.276 -14.578 1.00 50.78 364 ARG A CA 1
ATOM 2952 C C . ARG A 1 364 ? 32.381 1.723 -15.662 1.00 50.78 364 ARG A C 1
ATOM 2954 O O . ARG A 1 364 ? 31.177 1.711 -15.420 1.00 50.78 364 ARG A O 1
ATOM 2961 N N . ASN A 1 365 ? 32.839 2.099 -16.859 1.00 53.38 365 ASN A N 1
ATOM 2962 C CA . ASN A 1 365 ? 31.964 2.473 -17.976 1.00 53.38 365 ASN A CA 1
ATOM 2963 C C . ASN A 1 365 ? 31.668 1.283 -18.917 1.00 53.38 365 ASN A C 1
ATOM 2965 O O . ASN A 1 365 ? 32.501 0.908 -19.743 1.00 53.38 365 ASN A O 1
ATOM 2969 N N . SER A 1 366 ? 30.454 0.728 -18.849 1.00 56.22 366 SER A N 1
ATOM 2970 C CA . SER A 1 366 ? 30.014 -0.426 -19.654 1.00 56.22 366 SER A CA 1
ATOM 2971 C C . SER A 1 366 ? 29.990 -0.174 -21.172 1.00 56.22 366 SER A C 1
ATOM 2973 O O . SER A 1 366 ? 30.168 -1.110 -21.950 1.00 56.22 366 SER A O 1
ATOM 2975 N N . LEU A 1 367 ? 29.868 1.078 -21.632 1.00 62.16 367 LEU A N 1
ATOM 2976 C CA . LEU A 1 367 ? 29.895 1.411 -23.067 1.00 62.16 367 LEU A CA 1
ATOM 2977 C C . LEU A 1 367 ? 31.286 1.246 -23.686 1.00 62.16 367 LEU A C 1
ATOM 2979 O O . LEU A 1 367 ? 31.407 0.918 -24.867 1.00 62.16 367 LEU A O 1
ATOM 2983 N N . LYS A 1 368 ? 32.344 1.436 -22.890 1.00 71.56 368 LYS A N 1
ATOM 2984 C CA . LYS A 1 368 ? 33.722 1.217 -23.345 1.00 71.56 368 LYS A CA 1
ATOM 2985 C C . LYS A 1 368 ? 34.010 -0.263 -23.568 1.00 71.56 368 LYS A C 1
ATOM 2987 O O . LYS A 1 368 ? 34.729 -0.590 -24.505 1.00 71.56 368 LYS A O 1
ATOM 2992 N N . ILE A 1 369 ? 33.382 -1.149 -22.794 1.00 72.56 369 ILE A N 1
ATOM 2993 C CA . ILE A 1 369 ? 33.471 -2.601 -22.997 1.00 72.56 369 ILE A CA 1
ATOM 2994 C C . ILE A 1 369 ? 32.860 -2.986 -24.349 1.00 72.56 369 ILE A C 1
ATOM 2996 O O . ILE A 1 369 ? 33.499 -3.690 -25.127 1.00 72.56 369 ILE A O 1
ATOM 3000 N N . VAL A 1 370 ? 31.674 -2.465 -24.682 1.00 71.25 370 VAL A N 1
ATOM 3001 C CA . VAL A 1 370 ? 31.014 -2.722 -25.978 1.00 71.25 370 VAL A CA 1
ATOM 3002 C C . VAL A 1 370 ? 31.843 -2.176 -27.149 1.00 71.25 370 VAL A C 1
ATOM 3004 O O . VAL A 1 370 ? 32.017 -2.858 -28.161 1.00 71.25 370 VAL A O 1
ATOM 3007 N N . GLU A 1 371 ? 32.419 -0.977 -27.007 1.00 76.06 371 GLU A N 1
ATOM 3008 C CA . GLU A 1 371 ? 33.302 -0.374 -28.015 1.00 76.06 371 GLU A CA 1
ATOM 3009 C C . GLU A 1 371 ? 34.569 -1.217 -28.255 1.00 76.06 371 GLU A C 1
ATOM 3011 O O . GLU A 1 371 ? 34.911 -1.508 -29.406 1.00 76.06 371 GLU A O 1
ATOM 3016 N N . ILE A 1 372 ? 35.241 -1.644 -27.181 1.00 82.25 372 ILE A N 1
ATOM 3017 C CA . ILE A 1 372 ? 36.437 -2.496 -27.240 1.00 82.25 372 ILE A CA 1
ATOM 3018 C C . ILE A 1 372 ? 36.085 -3.857 -27.852 1.00 82.25 372 ILE A C 1
ATOM 3020 O O . ILE A 1 372 ? 36.789 -4.307 -28.754 1.00 82.25 372 ILE A O 1
ATOM 3024 N N . THR A 1 373 ? 34.965 -4.468 -27.450 1.00 79.56 373 THR A N 1
ATOM 3025 C CA . THR A 1 373 ? 34.476 -5.746 -28.005 1.00 79.56 373 THR A CA 1
ATOM 3026 C C . THR A 1 373 ? 34.233 -5.631 -29.510 1.00 79.56 373 THR A C 1
ATOM 3028 O O . THR A 1 373 ? 34.722 -6.450 -30.284 1.00 79.56 373 THR A O 1
ATOM 3031 N N . SER A 1 374 ? 33.553 -4.568 -29.962 1.00 76.25 374 SER A N 1
ATOM 3032 C CA . SER A 1 374 ? 33.302 -4.308 -31.389 1.00 76.25 374 SER A CA 1
ATOM 3033 C C . SER A 1 374 ? 34.595 -4.119 -32.192 1.00 76.25 374 SER A C 1
ATOM 3035 O O . SER A 1 374 ? 34.690 -4.558 -33.343 1.00 76.25 374 SER A O 1
ATOM 3037 N N . ARG A 1 375 ? 35.604 -3.459 -31.610 1.00 79.75 375 ARG A N 1
ATOM 3038 C CA . ARG A 1 375 ? 36.904 -3.223 -32.257 1.00 79.75 375 ARG A CA 1
ATOM 3039 C C . ARG A 1 375 ? 37.773 -4.478 -32.296 1.00 79.75 375 ARG A C 1
ATOM 3041 O O . ARG A 1 375 ? 38.392 -4.726 -33.328 1.00 79.75 375 ARG A O 1
ATOM 3048 N N . LEU A 1 376 ? 37.785 -5.278 -31.228 1.00 79.12 376 LEU A N 1
ATOM 3049 C CA . LEU A 1 376 ? 38.462 -6.577 -31.203 1.00 79.12 376 LEU A CA 1
ATOM 3050 C C . LEU A 1 376 ? 37.823 -7.538 -32.208 1.00 79.12 376 LEU A C 1
ATOM 3052 O O . LEU A 1 376 ? 38.536 -8.121 -33.020 1.00 79.12 376 LEU A O 1
ATOM 3056 N N . ASN A 1 377 ? 36.489 -7.618 -32.247 1.00 75.88 377 ASN A N 1
ATOM 3057 C CA . ASN A 1 377 ? 35.778 -8.472 -33.198 1.00 75.88 377 ASN A CA 1
ATOM 3058 C C . ASN A 1 377 ? 36.047 -8.058 -34.659 1.00 75.88 377 ASN A C 1
ATOM 3060 O O . ASN A 1 377 ? 36.200 -8.909 -35.526 1.00 75.88 377 ASN A O 1
ATOM 3064 N N . ARG A 1 378 ? 36.214 -6.755 -34.941 1.00 75.44 378 ARG A N 1
ATOM 3065 C CA . ARG A 1 378 ? 36.628 -6.259 -36.271 1.00 75.44 378 ARG A CA 1
ATOM 3066 C C . ARG A 1 378 ? 38.067 -6.603 -36.661 1.00 75.44 378 ARG A C 1
ATOM 3068 O O . ARG A 1 378 ? 38.362 -6.629 -37.852 1.00 75.44 378 ARG A O 1
ATOM 3075 N N . ARG A 1 379 ? 38.968 -6.778 -35.691 1.00 74.56 379 ARG A N 1
ATOM 3076 C CA . ARG A 1 379 ? 40.403 -7.018 -35.929 1.00 74.56 379 ARG A CA 1
ATOM 3077 C C . ARG A 1 379 ? 40.771 -8.501 -35.935 1.00 74.56 379 ARG A C 1
ATOM 3079 O O . ARG A 1 379 ? 41.688 -8.875 -36.653 1.00 74.56 379 ARG A O 1
ATOM 3086 N N . ILE A 1 380 ? 40.078 -9.309 -35.137 1.00 73.12 380 ILE A N 1
ATOM 3087 C CA . ILE A 1 380 ? 40.392 -10.727 -34.904 1.00 73.12 380 ILE A CA 1
ATOM 3088 C C . ILE A 1 380 ? 39.333 -11.643 -35.540 1.00 73.12 380 ILE A C 1
ATOM 3090 O O . ILE A 1 380 ? 39.670 -12.728 -36.001 1.00 73.12 380 ILE A O 1
ATOM 3094 N N . GLY A 1 381 ? 38.082 -11.179 -35.647 1.00 61.19 381 GLY A N 1
ATOM 3095 C CA . GLY A 1 381 ? 36.956 -11.952 -36.168 1.00 61.19 381 GLY A CA 1
ATOM 3096 C C . GLY A 1 381 ? 36.388 -12.955 -35.158 1.00 61.19 381 GLY A C 1
ATOM 3097 O O . GLY A 1 381 ? 37.124 -13.587 -34.409 1.00 61.19 381 GLY A O 1
ATOM 3098 N N . ASN A 1 382 ? 35.061 -13.106 -35.165 1.00 62.00 382 ASN A N 1
ATOM 3099 C CA . ASN A 1 382 ? 34.303 -14.159 -34.479 1.00 62.00 382 ASN A CA 1
ATOM 3100 C C . ASN A 1 382 ? 34.590 -14.332 -32.968 1.00 62.00 382 ASN A C 1
ATOM 3102 O O . ASN A 1 382 ? 34.679 -15.450 -32.464 1.00 62.00 382 ASN A O 1
ATOM 3106 N N . ILE A 1 383 ? 34.722 -13.221 -32.236 1.00 73.88 383 ILE A N 1
ATOM 3107 C CA . ILE A 1 383 ? 34.877 -13.233 -30.772 1.00 73.88 383 ILE A CA 1
ATOM 3108 C C . ILE A 1 383 ? 33.504 -13.301 -30.092 1.00 73.88 383 ILE A C 1
ATOM 3110 O O . ILE A 1 383 ? 32.590 -12.568 -30.478 1.00 73.88 383 ILE A O 1
ATOM 3114 N N . GLN A 1 384 ? 33.371 -14.126 -29.045 1.00 70.12 384 GLN A N 1
ATOM 3115 C CA . GLN A 1 384 ? 32.155 -14.162 -28.233 1.00 70.12 384 GLN A CA 1
ATOM 3116 C C . GLN A 1 384 ? 31.884 -12.786 -27.594 1.00 70.12 384 GLN A C 1
ATOM 3118 O O . GLN A 1 384 ? 32.781 -12.219 -26.963 1.00 70.12 384 GLN A O 1
ATOM 3123 N N . PRO A 1 385 ? 30.659 -12.237 -27.705 1.00 63.53 385 PRO A N 1
ATOM 3124 C CA . PRO A 1 385 ? 30.320 -10.934 -27.126 1.00 63.53 385 PRO A CA 1
ATOM 3125 C C . PRO A 1 385 ? 30.545 -10.846 -25.609 1.00 63.53 385 PRO A C 1
ATOM 3127 O O . PRO A 1 385 ? 30.719 -9.751 -25.077 1.00 63.53 385 PRO A O 1
ATOM 3130 N N . THR A 1 386 ? 30.560 -11.992 -24.922 1.00 72.44 386 THR A N 1
ATOM 3131 C CA . THR A 1 386 ? 30.774 -12.127 -23.479 1.00 72.44 386 THR A CA 1
ATOM 3132 C C . THR A 1 386 ? 32.250 -12.196 -23.068 1.00 72.44 386 THR A C 1
ATOM 3134 O O . THR A 1 386 ? 32.536 -12.115 -21.879 1.00 72.44 386 THR A O 1
ATOM 3137 N N . LEU A 1 387 ? 33.210 -12.247 -24.004 1.00 79.00 387 LEU A N 1
ATOM 3138 C CA . LEU A 1 387 ? 34.636 -12.461 -23.696 1.00 79.00 387 LEU A CA 1
ATOM 3139 C C . LEU A 1 387 ? 35.192 -11.446 -22.678 1.00 79.00 387 LEU A C 1
ATOM 3141 O O . LEU A 1 387 ? 35.856 -11.801 -21.708 1.00 79.00 387 LEU A O 1
ATOM 3145 N N . LEU A 1 388 ? 34.887 -10.161 -22.864 1.00 75.19 388 LEU A N 1
ATOM 3146 C CA . LEU A 1 388 ? 35.311 -9.093 -21.948 1.00 75.19 388 LEU A CA 1
ATOM 3147 C C . LEU A 1 388 ? 34.509 -9.054 -20.636 1.00 75.19 388 LEU A C 1
ATOM 3149 O O . LEU A 1 388 ? 34.836 -8.253 -19.765 1.00 75.19 388 LEU A O 1
ATOM 3153 N N . PHE A 1 389 ? 33.470 -9.881 -20.499 1.00 68.19 389 PHE A N 1
ATOM 3154 C CA . PHE A 1 389 ? 32.678 -10.087 -19.281 1.00 68.19 389 PHE A CA 1
ATOM 3155 C C . PHE A 1 389 ? 33.131 -11.325 -18.489 1.00 68.19 389 PHE A C 1
ATOM 3157 O O . PHE A 1 389 ? 32.963 -11.373 -17.272 1.00 68.19 389 PHE A O 1
ATOM 3164 N N . GLU A 1 390 ? 33.744 -12.295 -19.163 1.00 71.69 390 GLU A N 1
ATOM 3165 C CA . GLU A 1 390 ? 34.227 -13.552 -18.581 1.00 71.69 390 GLU A CA 1
ATOM 3166 C C . GLU A 1 390 ? 35.684 -13.449 -18.094 1.00 71.69 390 GLU A C 1
ATOM 3168 O O . GLU A 1 390 ? 36.052 -14.034 -17.073 1.00 71.69 390 GLU A O 1
ATOM 3173 N N . HIS A 1 391 ? 36.507 -12.633 -18.765 1.00 79.44 391 HIS A N 1
ATOM 3174 C CA . HIS A 1 391 ? 37.945 -12.518 -18.508 1.00 79.44 391 HIS A CA 1
ATOM 3175 C C . HIS A 1 391 ? 38.320 -11.154 -17.906 1.00 79.44 391 HIS A C 1
ATOM 3177 O O . HIS A 1 391 ? 38.013 -10.098 -18.456 1.00 79.44 391 HIS A O 1
ATOM 3183 N N . LYS A 1 392 ? 39.001 -11.175 -16.752 1.00 75.81 392 LYS A N 1
ATOM 3184 C CA . LYS A 1 392 ? 39.203 -9.995 -15.883 1.00 75.81 392 LYS A CA 1
ATOM 3185 C C . LYS A 1 392 ? 40.452 -9.173 -16.199 1.00 75.81 392 LYS A C 1
ATOM 3187 O O . LYS A 1 392 ? 40.533 -8.013 -15.804 1.00 75.81 392 LYS A O 1
ATOM 3192 N N . THR A 1 393 ? 41.428 -9.753 -16.891 1.00 83.81 393 THR A N 1
ATOM 3193 C CA . THR A 1 393 ? 42.717 -9.116 -17.215 1.00 83.81 393 THR A CA 1
ATOM 3194 C C . THR A 1 393 ? 43.037 -9.247 -18.700 1.00 83.81 393 THR A C 1
ATOM 3196 O O . THR A 1 393 ? 42.619 -10.214 -19.345 1.00 83.81 393 THR A O 1
ATOM 3199 N N . ILE A 1 394 ? 43.824 -8.310 -19.245 1.00 83.75 394 ILE A N 1
ATOM 3200 C CA . ILE A 1 394 ? 44.292 -8.355 -20.646 1.00 83.75 394 ILE A CA 1
ATOM 3201 C C . ILE A 1 394 ? 45.010 -9.684 -20.928 1.00 83.75 394 ILE A C 1
ATOM 3203 O O . ILE A 1 394 ? 44.810 -10.285 -21.982 1.00 83.75 394 ILE A O 1
ATOM 3207 N N . LYS A 1 395 ? 45.768 -10.193 -19.952 1.00 80.38 395 LYS A N 1
ATOM 3208 C CA . LYS A 1 395 ? 46.413 -11.507 -20.001 1.00 80.38 395 LYS A CA 1
ATOM 3209 C C . LYS A 1 395 ? 45.425 -12.663 -20.128 1.00 80.38 395 LYS A C 1
ATOM 3211 O O . LYS A 1 395 ? 45.621 -13.527 -20.975 1.00 80.38 395 LYS A O 1
ATOM 3216 N N . SER A 1 396 ? 44.360 -12.681 -19.323 1.00 78.31 396 SER A N 1
ATOM 3217 C CA . SER A 1 396 ? 43.348 -13.747 -19.389 1.00 78.31 396 SER A CA 1
ATOM 3218 C C . SER A 1 396 ? 42.583 -13.751 -20.717 1.00 78.31 396 SER A C 1
ATOM 3220 O O . SER A 1 396 ? 42.305 -14.821 -21.245 1.00 78.31 396 SER A O 1
ATOM 3222 N N . ILE A 1 397 ? 42.341 -12.572 -21.303 1.00 81.19 397 ILE A N 1
ATOM 3223 C CA . ILE A 1 397 ? 41.753 -12.430 -22.643 1.00 81.19 397 ILE A CA 1
ATOM 3224 C C . ILE A 1 397 ? 42.714 -12.952 -23.715 1.00 81.19 397 ILE A C 1
ATOM 3226 O O . ILE A 1 397 ? 42.308 -13.700 -24.600 1.00 81.19 397 ILE A O 1
ATOM 3230 N N . ALA A 1 398 ? 43.994 -12.577 -23.636 1.00 79.81 398 ALA A N 1
ATOM 3231 C CA . ALA A 1 398 ? 45.009 -13.042 -24.576 1.00 79.81 398 ALA A CA 1
ATOM 3232 C C . ALA A 1 398 ? 45.177 -14.569 -24.523 1.00 79.81 398 ALA A C 1
ATOM 3234 O O . ALA A 1 398 ? 45.331 -15.202 -25.562 1.00 79.81 398 ALA A O 1
ATOM 3235 N N . MET A 1 399 ? 45.108 -15.166 -23.329 1.00 76.00 399 MET A N 1
ATOM 3236 C CA . MET A 1 399 ? 45.169 -16.619 -23.147 1.00 76.00 399 MET A CA 1
ATOM 3237 C C . MET A 1 399 ? 43.942 -17.339 -23.717 1.00 76.00 399 MET A C 1
ATOM 3239 O O . MET A 1 399 ? 44.117 -18.341 -24.405 1.00 76.00 399 MET A O 1
ATOM 3243 N N . GLU A 1 400 ? 42.729 -16.824 -23.503 1.00 77.81 400 GLU A N 1
ATOM 3244 C CA . GLU A 1 400 ? 41.504 -17.420 -24.063 1.00 77.81 400 GLU A CA 1
ATOM 3245 C C . GLU A 1 400 ? 41.504 -17.397 -25.597 1.00 77.81 400 GLU A C 1
ATOM 3247 O O . GLU A 1 400 ? 41.212 -18.395 -26.261 1.00 77.81 400 GLU A O 1
ATOM 3252 N N . LEU A 1 401 ? 41.927 -16.269 -26.174 1.00 73.25 401 LEU A N 1
ATOM 3253 C CA . LEU A 1 401 ? 42.056 -16.108 -27.622 1.00 73.25 401 LEU A CA 1
ATOM 3254 C C . LEU A 1 401 ? 43.164 -16.983 -28.228 1.00 73.25 401 LEU A C 1
ATOM 3256 O O . LEU A 1 401 ? 43.133 -17.246 -29.427 1.00 73.25 401 LEU A O 1
ATOM 3260 N N . MET A 1 402 ? 44.121 -17.458 -27.422 1.00 68.69 402 MET A N 1
ATOM 3261 C CA . MET A 1 402 ? 45.101 -18.466 -27.841 1.00 68.69 402 MET A CA 1
ATOM 3262 C C . MET A 1 402 ? 44.603 -19.909 -27.685 1.00 68.69 402 MET A C 1
ATOM 3264 O O . MET A 1 402 ? 45.039 -20.775 -28.441 1.00 68.69 402 MET A O 1
ATOM 3268 N N . GLY A 1 403 ? 43.745 -20.186 -26.695 1.00 52.88 403 GLY A N 1
ATOM 3269 C CA . GLY A 1 403 ? 43.228 -21.529 -26.395 1.00 52.88 403 GLY A CA 1
ATOM 3270 C C . GLY A 1 403 ? 42.061 -21.968 -27.286 1.00 52.88 403 GLY A C 1
ATOM 3271 O O . GLY A 1 403 ? 41.862 -23.163 -27.515 1.00 52.88 403 GLY A O 1
ATOM 3272 N N . SER A 1 404 ? 41.312 -21.010 -27.833 1.00 54.03 404 SER A N 1
ATOM 3273 C CA . SER A 1 404 ? 40.252 -21.255 -28.812 1.00 54.03 404 SER A CA 1
ATOM 3274 C C . SER A 1 404 ? 40.831 -21.788 -30.136 1.00 54.03 404 SER A C 1
ATOM 3276 O O . SER A 1 404 ? 41.865 -21.314 -30.595 1.00 54.03 404 SER A O 1
ATOM 3278 N N . ARG A 1 405 ? 40.163 -22.754 -30.799 1.00 46.22 405 ARG A N 1
ATOM 3279 C CA . ARG A 1 405 ? 40.585 -23.430 -32.064 1.00 46.22 405 ARG A CA 1
ATOM 3280 C C . ARG A 1 405 ? 40.764 -22.507 -33.294 1.00 46.22 405 ARG A C 1
ATOM 3282 O O . ARG A 1 405 ? 40.725 -22.977 -34.428 1.00 46.22 405 ARG A O 1
ATOM 3289 N N . HIS A 1 406 ? 40.905 -21.202 -33.113 1.00 49.41 406 HIS A N 1
ATOM 3290 C CA . HIS A 1 406 ? 41.188 -20.209 -34.142 1.00 49.41 406 HIS A CA 1
ATOM 3291 C C . HIS A 1 406 ? 42.430 -19.430 -33.712 1.00 49.41 406 HIS A C 1
ATOM 3293 O O . HIS A 1 406 ? 42.324 -18.356 -33.134 1.00 49.41 406 HIS A O 1
ATOM 3299 N N . ASN A 1 407 ? 43.614 -19.983 -33.979 1.00 45.31 407 ASN A N 1
ATOM 3300 C CA . ASN A 1 407 ? 44.870 -19.269 -33.783 1.00 45.31 407 ASN A CA 1
ATOM 3301 C C . ASN A 1 407 ? 44.937 -18.110 -34.809 1.00 45.31 407 ASN A C 1
ATOM 3303 O O . ASN A 1 407 ? 45.085 -18.379 -36.004 1.00 45.31 407 ASN A O 1
ATOM 3307 N N . PRO A 1 408 ? 44.818 -16.826 -34.415 1.00 48.72 408 PRO A N 1
ATOM 3308 C CA . PRO A 1 408 ? 44.714 -15.710 -35.364 1.00 48.72 408 PRO A CA 1
ATOM 3309 C C . PRO A 1 408 ? 46.041 -15.389 -36.063 1.00 48.72 408 PRO A C 1
ATOM 3311 O O . PRO A 1 408 ? 46.076 -14.583 -36.991 1.00 48.72 408 PRO A O 1
ATOM 3314 N N . VAL A 1 409 ? 47.143 -16.003 -35.620 1.00 46.16 409 VAL A N 1
ATOM 3315 C CA . VAL A 1 409 ? 48.500 -15.721 -36.107 1.00 46.16 409 VAL A CA 1
ATOM 3316 C C . VAL A 1 409 ? 48.681 -16.128 -37.576 1.00 46.16 409 VAL A C 1
ATOM 3318 O O . VAL A 1 409 ? 49.534 -15.562 -38.253 1.00 46.16 409 VAL A O 1
ATOM 3321 N N . GLU A 1 410 ? 47.837 -17.015 -38.111 1.00 43.78 410 GLU A N 1
ATOM 3322 C CA . GLU A 1 410 ? 47.857 -17.369 -39.538 1.00 43.78 410 GLU A CA 1
ATOM 3323 C C . GLU A 1 410 ? 47.025 -16.419 -40.426 1.00 43.78 410 GLU A C 1
ATOM 3325 O O . GLU A 1 410 ? 47.306 -16.313 -41.614 1.00 43.78 410 GLU A O 1
ATOM 3330 N N . ASN A 1 411 ? 46.082 -15.640 -39.875 1.00 42.22 411 ASN A N 1
ATOM 3331 C CA . ASN A 1 411 ? 45.121 -14.845 -40.667 1.00 42.22 411 ASN A CA 1
ATOM 3332 C C . ASN A 1 411 ? 45.417 -13.334 -40.761 1.00 42.22 411 ASN A C 1
ATOM 3334 O O . ASN A 1 411 ? 44.672 -12.585 -41.397 1.00 42.22 411 ASN A O 1
ATOM 3338 N N . ILE A 1 412 ? 46.514 -12.851 -40.170 1.00 43.97 412 ILE A N 1
ATOM 3339 C CA . ILE A 1 412 ? 46.910 -11.432 -40.275 1.00 43.97 412 ILE A CA 1
ATOM 3340 C C . ILE A 1 412 ? 47.621 -11.138 -41.614 1.00 43.97 412 ILE A C 1
ATOM 3342 O O . ILE A 1 412 ? 47.622 -9.995 -42.074 1.00 43.97 412 ILE A O 1
ATOM 3346 N N . ALA A 1 413 ? 48.154 -12.159 -42.298 1.00 35.66 413 ALA A N 1
ATOM 3347 C CA . ALA A 1 413 ? 48.813 -11.992 -43.596 1.00 35.66 413 ALA A CA 1
ATOM 3348 C C . ALA A 1 413 ? 47.835 -11.738 -44.765 1.00 35.66 413 ALA A C 1
ATOM 3350 O O . ALA A 1 413 ? 48.204 -11.055 -45.724 1.00 35.66 413 ALA A O 1
ATOM 3351 N N . ASP A 1 414 ? 46.583 -12.201 -44.671 1.00 33.78 414 ASP A N 1
ATOM 3352 C CA . ASP A 1 414 ? 45.635 -12.153 -45.796 1.00 33.78 414 ASP A CA 1
ATOM 3353 C C . ASP A 1 414 ? 44.756 -10.890 -45.831 1.00 33.78 414 ASP A C 1
ATOM 3355 O O . ASP A 1 414 ? 44.301 -10.468 -46.898 1.00 33.78 414 ASP A O 1
ATOM 3359 N N . ASN A 1 415 ? 44.595 -10.186 -44.707 1.00 35.97 415 ASN A N 1
ATOM 3360 C CA . ASN A 1 415 ? 43.700 -9.022 -44.621 1.00 35.97 415 ASN A CA 1
ATOM 3361 C C . ASN A 1 415 ? 44.325 -7.667 -45.008 1.00 35.97 415 ASN A C 1
ATOM 3363 O O . ASN A 1 415 ? 43.654 -6.637 -44.940 1.00 35.97 415 ASN A O 1
ATOM 3367 N N . VAL A 1 416 ? 45.578 -7.643 -45.477 1.00 33.84 416 VAL A N 1
ATOM 3368 C CA . VAL A 1 416 ? 46.232 -6.416 -45.983 1.00 33.84 416 VAL A CA 1
ATOM 3369 C C . VAL A 1 416 ? 46.106 -6.266 -47.511 1.00 33.84 416 VAL A C 1
ATOM 3371 O O . VAL A 1 416 ? 46.380 -5.192 -48.041 1.00 33.84 416 VAL A O 1
ATOM 3374 N N . LYS A 1 417 ? 45.627 -7.283 -48.248 1.00 28.97 417 LYS A N 1
ATOM 3375 C CA . LYS A 1 417 ? 45.570 -7.226 -49.726 1.00 28.97 417 LYS A CA 1
ATOM 3376 C C . LYS A 1 417 ? 44.215 -6.895 -50.354 1.00 28.97 417 LYS A C 1
ATOM 3378 O O . LYS A 1 417 ? 44.210 -6.450 -51.495 1.00 28.97 417 LYS A O 1
ATOM 3383 N N . ASN A 1 418 ? 43.094 -7.003 -49.642 1.00 29.53 418 ASN A N 1
ATOM 3384 C CA . ASN A 1 418 ? 41.772 -6.774 -50.240 1.00 29.53 418 ASN A CA 1
ATOM 3385 C C . ASN A 1 418 ? 41.024 -5.602 -49.596 1.00 29.53 418 ASN A C 1
ATOM 3387 O O . ASN A 1 418 ? 40.059 -5.767 -48.857 1.00 29.53 418 ASN A O 1
ATOM 3391 N N . LYS A 1 419 ? 41.455 -4.383 -49.935 1.00 33.06 419 LYS A N 1
ATOM 3392 C CA . LYS A 1 419 ? 40.612 -3.181 -49.862 1.00 33.06 419 LYS A CA 1
ATOM 3393 C C . LYS A 1 419 ? 40.824 -2.315 -51.102 1.00 33.06 419 LYS A C 1
ATOM 3395 O O . LYS A 1 419 ? 41.532 -1.316 -51.071 1.00 33.06 419 LYS A O 1
ATOM 3400 N N . ALA A 1 420 ? 40.174 -2.708 -52.193 1.00 25.52 420 ALA A N 1
ATOM 3401 C CA . ALA A 1 420 ? 39.812 -1.823 -53.295 1.00 25.52 420 ALA A CA 1
ATOM 3402 C C . ALA A 1 420 ? 38.617 -2.431 -54.047 1.00 25.52 420 ALA A C 1
ATOM 3404 O O . ALA A 1 420 ? 38.726 -3.538 -54.562 1.00 25.52 420 ALA A O 1
ATOM 3405 N N . GLY A 1 421 ? 37.493 -1.707 -54.110 1.00 23.95 421 GLY A N 1
ATOM 3406 C CA . GLY A 1 421 ? 36.387 -2.010 -55.028 1.00 23.95 421 GLY A CA 1
ATOM 3407 C C . GLY A 1 421 ? 34.996 -2.052 -54.394 1.00 23.95 421 GLY A C 1
ATOM 3408 O O . GLY A 1 421 ? 34.510 -3.110 -54.020 1.00 23.95 421 GLY A O 1
ATOM 3409 N N . PHE A 1 422 ? 34.338 -0.895 -54.332 1.00 24.94 422 PHE A N 1
ATOM 3410 C CA . PHE A 1 422 ? 32.873 -0.778 -54.352 1.00 24.94 422 PHE A CA 1
ATOM 3411 C C . PHE A 1 422 ? 32.329 -1.273 -55.704 1.00 24.94 422 PHE A C 1
ATOM 3413 O O . PHE A 1 422 ? 32.866 -0.799 -56.698 1.00 24.94 422 PHE A O 1
ATOM 3420 N N . VAL A 1 423 ? 31.240 -2.065 -55.745 1.00 22.19 423 VAL A N 1
ATOM 3421 C CA . VAL A 1 423 ? 30.131 -1.982 -56.738 1.00 22.19 423 VAL A CA 1
ATOM 3422 C C . VAL A 1 423 ? 28.847 -2.601 -56.142 1.00 22.19 423 VAL A C 1
ATOM 3424 O O . VAL A 1 423 ? 28.893 -3.544 -55.360 1.00 22.19 423 VAL A O 1
ATOM 3427 N N . PHE A 1 424 ? 27.715 -2.000 -56.514 1.00 22.78 424 PHE A N 1
ATOM 3428 C CA . PHE A 1 424 ? 26.325 -2.216 -56.107 1.00 22.78 424 PHE A CA 1
ATOM 3429 C C . PHE A 1 424 ? 25.551 -3.116 -57.111 1.00 22.78 424 PHE A C 1
ATOM 3431 O O . PHE A 1 424 ? 25.896 -3.125 -58.289 1.00 22.78 424 PHE A O 1
ATOM 3438 N N . CYS A 1 425 ? 24.436 -3.711 -56.654 1.00 22.17 425 CYS A N 1
ATOM 3439 C CA . CYS A 1 425 ? 23.287 -4.297 -57.392 1.00 22.17 425 CYS A CA 1
ATOM 3440 C C . CYS A 1 425 ? 23.421 -5.602 -58.212 1.00 22.17 425 CYS A C 1
ATOM 3442 O O . CYS A 1 425 ? 24.322 -5.761 -59.029 1.00 22.17 425 CYS A O 1
ATOM 3444 N N . GLY A 1 426 ? 22.383 -6.452 -58.107 1.00 21.91 426 GLY A N 1
ATOM 3445 C CA . GLY A 1 426 ? 22.019 -7.442 -59.131 1.00 21.91 426 GLY A CA 1
ATOM 3446 C C . GLY A 1 426 ? 21.128 -8.591 -58.640 1.00 21.91 426 GLY A C 1
ATOM 3447 O O . GLY A 1 426 ? 21.611 -9.499 -57.979 1.00 21.91 426 GLY A O 1
ATOM 3448 N N . GLU A 1 427 ? 19.842 -8.539 -58.990 1.00 23.92 427 GLU A N 1
ATOM 3449 C CA . GLU A 1 427 ? 18.799 -9.565 -58.816 1.00 23.92 427 GLU A CA 1
ATOM 3450 C C . GLU A 1 427 ? 19.100 -10.901 -59.535 1.00 23.92 427 GLU A C 1
ATOM 3452 O O . GLU A 1 427 ? 19.755 -10.908 -60.576 1.00 23.92 427 GLU A O 1
ATOM 3457 N N . THR A 1 428 ? 18.535 -12.019 -59.053 1.00 23.50 428 THR A N 1
ATOM 3458 C CA . THR A 1 428 ? 17.479 -12.842 -59.713 1.00 23.50 428 THR A CA 1
ATOM 3459 C C . THR A 1 428 ? 17.479 -14.314 -59.258 1.00 23.50 428 THR A C 1
ATOM 3461 O O . THR A 1 428 ? 18.533 -14.926 -59.158 1.00 23.50 428 THR A O 1
ATOM 3464 N N . ASN A 1 429 ? 16.251 -14.831 -59.067 1.00 23.38 429 ASN A N 1
ATOM 3465 C CA . ASN A 1 429 ? 15.727 -16.203 -59.247 1.00 23.38 429 ASN A CA 1
ATOM 3466 C C . ASN A 1 429 ? 16.448 -17.360 -58.518 1.00 23.38 429 ASN A C 1
ATOM 3468 O O . ASN A 1 429 ? 17.641 -17.563 -58.665 1.00 23.38 429 ASN A O 1
ATOM 3472 N N . GLY A 1 430 ? 15.794 -18.185 -57.703 1.00 22.98 430 GLY A N 1
ATOM 3473 C CA . GLY A 1 430 ? 14.481 -18.800 -57.882 1.00 22.98 430 GLY A CA 1
ATOM 3474 C C . GLY A 1 430 ? 14.721 -20.295 -58.091 1.00 22.98 430 GLY A C 1
ATOM 3475 O O . GLY A 1 430 ? 15.361 -20.638 -59.071 1.00 22.98 430 GLY A O 1
ATOM 3476 N N . ASP A 1 431 ? 14.277 -21.133 -57.151 1.00 24.47 431 ASP A N 1
ATOM 3477 C CA . ASP A 1 431 ? 13.818 -22.503 -57.412 1.00 24.47 431 ASP A CA 1
ATOM 3478 C C . ASP A 1 431 ? 13.106 -23.066 -56.168 1.00 24.47 431 ASP A C 1
ATOM 3480 O O . ASP A 1 431 ? 13.662 -23.167 -55.072 1.00 24.47 431 ASP A O 1
ATOM 3484 N N . GLU A 1 432 ? 11.828 -23.380 -56.372 1.00 22.44 432 GLU A N 1
ATOM 3485 C CA . GLU A 1 432 ? 10.940 -24.135 -55.492 1.00 22.44 432 GLU A CA 1
ATOM 3486 C C . GLU A 1 432 ? 11.292 -25.628 -55.512 1.00 22.44 432 GLU A C 1
ATOM 3488 O O . GLU A 1 432 ? 11.589 -26.172 -56.574 1.00 22.44 432 GLU A O 1
ATOM 3493 N N . ILE A 1 433 ? 11.091 -26.325 -54.385 1.00 28.02 433 ILE A N 1
ATOM 3494 C CA . ILE A 1 433 ? 10.642 -27.727 -54.398 1.00 28.02 433 ILE A CA 1
ATOM 3495 C C . ILE A 1 433 ? 9.545 -27.916 -53.333 1.00 28.02 433 ILE A C 1
ATOM 3497 O O . ILE A 1 433 ? 9.798 -27.854 -52.131 1.00 28.02 433 ILE A O 1
ATOM 3501 N N . ASP A 1 434 ? 8.325 -28.148 -53.827 1.00 23.91 434 ASP A N 1
ATOM 3502 C CA . ASP A 1 434 ? 7.140 -28.704 -53.153 1.00 23.91 434 ASP A CA 1
ATOM 3503 C C . ASP A 1 434 ? 7.328 -30.215 -52.909 1.00 23.91 434 ASP A C 1
ATOM 3505 O O . ASP A 1 434 ? 7.961 -30.881 -53.727 1.00 23.91 434 ASP A O 1
ATOM 3509 N N . LEU A 1 435 ? 6.742 -30.766 -51.836 1.00 25.23 435 LEU A N 1
ATOM 3510 C CA . LEU A 1 435 ? 5.926 -31.991 -51.898 1.00 25.23 435 LEU A CA 1
ATOM 3511 C C . LEU A 1 435 ? 5.148 -32.241 -50.583 1.00 25.23 435 LEU A C 1
ATOM 3513 O O . LEU A 1 435 ? 5.661 -32.184 -49.468 1.00 25.23 435 LEU A O 1
ATOM 3517 N N . LYS A 1 436 ? 3.864 -32.543 -50.788 1.00 26.47 436 LYS A N 1
ATOM 3518 C CA . LYS A 1 436 ? 2.709 -32.652 -49.880 1.00 26.47 436 LYS A CA 1
ATOM 3519 C C . LYS A 1 436 ? 2.578 -33.951 -49.047 1.00 26.47 436 LYS A C 1
ATOM 3521 O O . LYS A 1 436 ? 2.921 -35.023 -49.523 1.00 26.47 436 LYS A O 1
ATOM 3526 N N . LYS A 1 437 ? 1.831 -33.801 -47.931 1.00 26.98 437 LYS A N 1
ATOM 3527 C CA . LYS A 1 437 ? 0.727 -34.629 -47.345 1.00 26.98 437 LYS A CA 1
ATOM 3528 C C . LYS A 1 437 ? 0.922 -36.106 -46.933 1.00 26.98 437 LYS A C 1
ATOM 3530 O O . LYS A 1 437 ? 1.153 -36.958 -47.778 1.00 26.98 437 LYS A O 1
ATOM 3535 N N . GLN A 1 438 ? 0.520 -36.396 -45.684 1.00 26.50 438 GLN A N 1
ATOM 3536 C CA . GLN A 1 438 ? -0.456 -37.434 -45.255 1.00 26.50 438 GLN A CA 1
ATOM 3537 C C . GLN A 1 438 ? -0.740 -37.216 -43.749 1.00 26.50 438 GLN A C 1
ATOM 3539 O O . GLN A 1 438 ? 0.196 -37.209 -42.961 1.00 26.50 438 GLN A O 1
ATOM 3544 N N . ASP A 1 439 ? -1.909 -36.738 -43.320 1.00 27.67 439 ASP A N 1
ATOM 3545 C CA . ASP A 1 439 ? -3.258 -37.335 -43.224 1.00 27.67 439 ASP A CA 1
ATOM 3546 C C . ASP A 1 439 ? -3.593 -37.881 -41.823 1.00 27.67 439 ASP A C 1
ATOM 3548 O O . ASP A 1 439 ? -2.823 -38.582 -41.171 1.00 27.67 439 ASP A O 1
ATOM 3552 N N . ASP A 1 440 ? -4.806 -37.511 -41.415 1.00 27.30 440 ASP A N 1
ATOM 3553 C CA . ASP A 1 440 ? -5.500 -37.742 -40.157 1.00 27.30 440 ASP A CA 1
ATOM 3554 C C . ASP A 1 440 ? -5.665 -39.214 -39.757 1.00 27.30 440 ASP A C 1
ATOM 3556 O O . ASP A 1 440 ? -5.923 -40.081 -40.594 1.00 27.30 440 ASP A O 1
ATOM 3560 N N . LYS A 1 441 ? -5.745 -39.460 -38.439 1.00 27.52 441 LYS A N 1
ATOM 3561 C CA . LYS A 1 441 ? -6.685 -40.450 -37.882 1.00 27.52 441 LYS A CA 1
ATOM 3562 C C . LYS A 1 441 ? -7.085 -40.145 -36.433 1.00 27.52 441 LYS A C 1
ATOM 3564 O O . LYS A 1 441 ? -6.320 -40.332 -35.494 1.00 27.52 441 LYS A O 1
ATOM 3569 N N . LYS A 1 442 ? -8.354 -39.751 -36.282 1.00 27.94 442 LYS A N 1
ATOM 3570 C CA . LYS A 1 442 ? -9.164 -39.850 -35.057 1.00 27.94 442 LYS A CA 1
ATOM 3571 C C . LYS A 1 442 ? -9.229 -41.301 -34.566 1.00 27.94 442 LYS A C 1
ATOM 3573 O O . LYS A 1 442 ? -9.584 -42.168 -35.362 1.00 27.94 442 LYS A O 1
ATOM 3578 N N . ILE A 1 443 ? -9.068 -41.532 -33.259 1.00 28.70 443 ILE A N 1
ATOM 3579 C CA . ILE A 1 443 ? -9.733 -42.635 -32.543 1.00 28.70 443 ILE A CA 1
ATOM 3580 C C . ILE A 1 443 ? -10.267 -42.116 -31.202 1.00 28.70 443 ILE A C 1
ATOM 3582 O O . ILE A 1 443 ? -9.580 -41.436 -30.448 1.00 28.70 443 ILE A O 1
ATOM 3586 N N . SER A 1 444 ? -11.541 -42.421 -30.976 1.00 26.70 444 SER A N 1
ATOM 3587 C CA . SER A 1 444 ? -12.390 -42.094 -29.837 1.00 26.70 444 SER A CA 1
ATOM 3588 C C . SER A 1 444 ? -12.127 -42.941 -28.585 1.00 26.70 444 SER A C 1
ATOM 3590 O O . SER A 1 444 ? -11.669 -44.074 -28.678 1.00 26.70 444 SER A O 1
ATOM 3592 N N . ALA A 1 445 ? -12.553 -42.373 -27.453 1.00 30.56 445 ALA A N 1
ATOM 3593 C CA . ALA A 1 445 ? -12.808 -42.916 -26.114 1.00 30.56 445 ALA A CA 1
ATOM 3594 C C . ALA A 1 445 ? -12.913 -44.446 -25.907 1.00 30.56 445 ALA A C 1
ATOM 3596 O O . ALA A 1 445 ? -13.610 -45.145 -26.641 1.00 30.56 445 ALA A O 1
ATOM 3597 N N . GLY A 1 446 ? -12.369 -44.915 -24.774 1.00 24.41 446 GLY A N 1
ATOM 3598 C CA . GLY A 1 446 ? -12.731 -46.197 -24.161 1.00 24.41 446 GLY A CA 1
ATOM 3599 C C . GLY A 1 446 ? -11.730 -46.696 -23.115 1.00 24.41 446 GLY A C 1
ATOM 3600 O O . GLY A 1 446 ? -10.638 -47.120 -23.464 1.00 24.41 446 GLY A O 1
ATOM 3601 N N . HIS A 1 447 ? -12.140 -46.647 -21.845 1.00 33.12 447 HIS A N 1
ATOM 3602 C CA . HIS A 1 447 ? -11.502 -47.169 -20.629 1.00 33.12 447 HIS A CA 1
ATOM 3603 C C . HIS A 1 447 ? -10.544 -48.366 -20.791 1.00 33.12 447 HIS A C 1
ATOM 3605 O O . HIS A 1 447 ? -10.933 -49.405 -21.327 1.00 33.12 447 HIS A O 1
ATOM 3611 N N . LYS A 1 448 ? -9.377 -48.277 -20.136 1.00 27.42 448 LYS A N 1
ATOM 3612 C CA . LYS A 1 448 ? -8.779 -49.382 -19.370 1.00 27.42 448 LYS A CA 1
ATOM 3613 C C . LYS A 1 448 ? -7.811 -48.841 -18.317 1.00 27.42 448 LYS A C 1
ATOM 3615 O O . LYS A 1 448 ? -6.805 -48.224 -18.648 1.00 27.42 448 LYS A O 1
ATOM 3620 N N . GLU A 1 449 ? -8.162 -49.089 -17.060 1.00 42.00 449 GLU A N 1
ATOM 3621 C CA . GLU A 1 449 ? -7.293 -48.972 -15.894 1.00 42.00 449 GLU A CA 1
ATOM 3622 C C . GLU A 1 449 ? -5.990 -49.746 -16.124 1.00 42.00 449 GLU A C 1
ATOM 3624 O O . GLU A 1 449 ? -6.011 -50.929 -16.475 1.00 42.00 449 GLU A O 1
ATOM 3629 N N . ALA A 1 450 ? -4.860 -49.082 -15.899 1.00 30.53 450 ALA A N 1
ATOM 3630 C CA . ALA A 1 450 ? -3.574 -49.732 -15.716 1.00 30.53 450 ALA A CA 1
ATOM 3631 C C . ALA A 1 450 ? -2.687 -48.856 -14.822 1.00 30.53 450 ALA A C 1
ATOM 3633 O O . ALA A 1 450 ? -2.185 -47.826 -15.254 1.00 30.53 450 ALA A O 1
ATOM 3634 N N . GLY A 1 451 ? -2.505 -49.313 -13.581 1.00 28.64 451 GLY A N 1
ATOM 3635 C CA . GLY A 1 451 ? -1.337 -49.018 -12.753 1.00 28.64 451 GLY A CA 1
ATOM 3636 C C . GLY A 1 451 ? -1.252 -47.608 -12.187 1.00 28.64 451 GLY A C 1
ATOM 3637 O O . GLY A 1 451 ? -0.559 -46.757 -12.736 1.00 28.64 451 GLY A O 1
ATOM 3638 N N . VAL A 1 452 ? -1.852 -47.413 -11.011 1.00 34.72 452 VAL A N 1
ATOM 3639 C CA . VAL A 1 452 ? -1.410 -46.400 -10.045 1.00 34.72 452 VAL A CA 1
ATOM 3640 C C . VAL A 1 452 ? 0.033 -46.741 -9.658 1.00 34.72 452 VAL A C 1
ATOM 3642 O O . VAL A 1 452 ? 0.284 -47.465 -8.700 1.00 34.72 452 VAL A O 1
ATOM 3645 N N . ASN A 1 453 ? 0.990 -46.270 -10.453 1.00 32.88 453 ASN A N 1
ATOM 3646 C CA . ASN A 1 453 ? 2.321 -45.999 -9.945 1.00 32.88 453 ASN A CA 1
ATOM 3647 C C . ASN A 1 453 ? 2.175 -44.737 -9.105 1.00 32.88 453 ASN A C 1
ATOM 3649 O O . ASN A 1 453 ? 1.766 -43.697 -9.615 1.00 32.88 453 ASN A O 1
ATOM 3653 N N . SER A 1 454 ? 2.442 -44.878 -7.813 1.00 34.94 454 SER A N 1
ATOM 3654 C CA . SER A 1 454 ? 2.548 -43.805 -6.834 1.00 34.94 454 SER A CA 1
ATOM 3655 C C . SER A 1 454 ? 3.426 -42.673 -7.375 1.00 34.94 454 SER A C 1
ATOM 3657 O O . SER A 1 454 ? 4.651 -42.728 -7.274 1.00 34.94 454 SER A O 1
ATOM 3659 N N . VAL A 1 455 ? 2.801 -41.664 -7.978 1.00 38.62 455 VAL A N 1
ATOM 3660 C CA . VAL A 1 455 ? 3.422 -40.358 -8.169 1.00 38.62 455 VAL A CA 1
ATOM 3661 C C . VAL A 1 455 ? 3.382 -39.715 -6.788 1.00 38.62 455 VAL A C 1
ATOM 3663 O O . VAL A 1 455 ? 2.309 -39.414 -6.279 1.00 38.62 455 VAL A O 1
ATOM 3666 N N . ASP A 1 456 ? 4.556 -39.663 -6.165 1.00 43.31 456 ASP A N 1
ATOM 3667 C CA . ASP A 1 456 ? 4.902 -39.035 -4.889 1.00 43.31 456 ASP A CA 1
ATOM 3668 C C . ASP A 1 456 ? 3.790 -38.204 -4.210 1.00 43.31 456 ASP A C 1
ATOM 3670 O O . ASP A 1 456 ? 3.608 -37.022 -4.502 1.00 43.31 456 ASP A O 1
ATOM 3674 N N . GLU A 1 457 ? 3.126 -38.761 -3.189 1.00 44.97 457 GLU A N 1
ATOM 3675 C CA . GLU A 1 457 ? 2.328 -37.958 -2.242 1.00 44.97 457 GLU A CA 1
ATOM 3676 C C . GLU A 1 457 ? 3.190 -36.853 -1.591 1.00 44.97 457 GLU A C 1
ATOM 3678 O O . GLU A 1 457 ? 2.685 -35.781 -1.251 1.00 44.97 457 GLU A O 1
ATOM 3683 N N . SER A 1 458 ? 4.512 -37.067 -1.513 1.00 48.59 458 SER A N 1
ATOM 3684 C CA . SER A 1 458 ? 5.498 -36.097 -1.024 1.00 48.59 458 SER A CA 1
ATOM 3685 C C . SER A 1 458 ? 5.686 -34.879 -1.945 1.00 48.59 458 SER A C 1
ATOM 3687 O O . SER A 1 458 ? 5.940 -33.778 -1.456 1.00 48.59 458 SER A O 1
ATOM 3689 N N . SER A 1 459 ? 5.494 -35.039 -3.261 1.00 51.97 459 SER A N 1
ATOM 3690 C CA . SER A 1 459 ? 5.594 -33.960 -4.255 1.00 51.97 459 SER A CA 1
ATOM 3691 C C . SER A 1 459 ? 4.424 -32.982 -4.129 1.00 51.97 459 SER A C 1
ATOM 3693 O O . SER A 1 459 ? 4.616 -31.775 -4.253 1.00 51.97 459 SER A O 1
ATOM 3695 N N . SER A 1 460 ? 3.231 -33.487 -3.801 1.00 58.69 460 SER A N 1
ATOM 3696 C CA . SER A 1 460 ? 2.022 -32.667 -3.655 1.00 58.69 460 SER A CA 1
ATOM 3697 C C . SER A 1 460 ? 1.995 -31.807 -2.383 1.00 58.69 460 SER A C 1
ATOM 3699 O O . SER A 1 460 ? 1.291 -30.800 -2.343 1.00 58.69 460 SER A O 1
ATOM 3701 N N . MET A 1 461 ? 2.766 -32.164 -1.343 1.00 61.75 461 MET A N 1
ATOM 3702 C CA . MET A 1 461 ? 2.775 -31.430 -0.065 1.00 61.75 461 MET A CA 1
ATOM 3703 C C . MET A 1 461 ? 3.470 -30.062 -0.135 1.00 61.75 461 MET A C 1
ATOM 3705 O O . MET A 1 461 ? 3.226 -29.227 0.731 1.00 61.75 461 MET A O 1
ATOM 3709 N N . ASN A 1 462 ? 4.311 -29.817 -1.145 1.00 82.69 462 ASN A N 1
ATOM 3710 C CA . ASN A 1 462 ? 5.070 -28.566 -1.285 1.00 82.69 462 ASN A CA 1
ATOM 3711 C C . ASN A 1 462 ? 4.484 -27.584 -2.312 1.00 82.69 462 ASN A C 1
ATOM 3713 O O . ASN A 1 462 ? 4.988 -26.458 -2.436 1.00 82.69 462 ASN A O 1
ATOM 3717 N N . ASP A 1 463 ? 3.444 -28.008 -3.030 1.00 96.19 463 ASP A N 1
ATOM 3718 C CA . ASP A 1 463 ? 2.774 -27.217 -4.053 1.00 96.19 463 ASP A CA 1
ATOM 3719 C C . ASP A 1 463 ? 1.949 -26.094 -3.419 1.00 96.19 463 ASP A C 1
ATOM 3721 O O . ASP A 1 463 ? 1.196 -26.302 -2.464 1.00 96.19 463 ASP A O 1
ATOM 3725 N N . ILE A 1 464 ? 2.068 -24.896 -3.988 1.00 98.44 464 ILE A N 1
ATOM 3726 C CA . ILE A 1 464 ? 1.341 -23.708 -3.538 1.00 98.44 464 ILE A CA 1
ATOM 3727 C C . ILE A 1 464 ? 0.354 -23.297 -4.629 1.00 98.44 464 ILE A C 1
ATOM 3729 O O . ILE A 1 464 ? 0.746 -23.057 -5.769 1.00 98.44 464 ILE A O 1
ATOM 3733 N N . ALA A 1 465 ? -0.927 -23.220 -4.289 1.00 98.62 465 ALA A N 1
ATOM 3734 C CA . ALA A 1 465 ? -1.975 -22.736 -5.175 1.00 98.62 465 ALA A CA 1
ATOM 3735 C C . ALA A 1 465 ? -2.040 -21.205 -5.150 1.00 98.62 465 ALA A C 1
ATOM 3737 O O . ALA A 1 465 ? -1.976 -20.596 -4.080 1.00 98.62 465 ALA A O 1
ATOM 3738 N N . ILE A 1 466 ? -2.216 -20.604 -6.326 1.00 98.81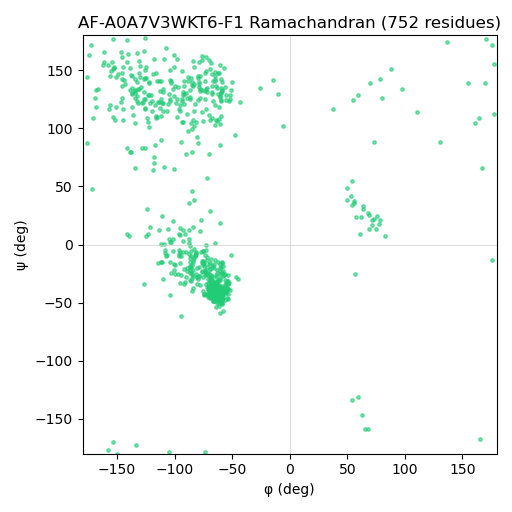 466 ILE A N 1
ATOM 3739 C CA . ILE A 1 466 ? -2.662 -19.217 -6.479 1.00 98.81 466 ILE A CA 1
ATOM 3740 C C . ILE A 1 466 ? -4.187 -19.247 -6.518 1.00 98.81 466 ILE A C 1
ATOM 3742 O O . ILE A 1 466 ? -4.761 -19.785 -7.468 1.00 98.81 466 ILE A O 1
ATOM 3746 N N . ILE A 1 467 ? -4.818 -18.693 -5.484 1.00 98.69 467 ILE A N 1
ATOM 3747 C CA . ILE A 1 467 ? -6.275 -18.732 -5.295 1.00 98.69 467 ILE A CA 1
ATOM 3748 C C . ILE A 1 467 ? -6.973 -17.393 -5.535 1.00 98.69 467 ILE A C 1
ATOM 3750 O O . ILE A 1 467 ? -8.191 -17.340 -5.596 1.00 98.69 467 ILE A O 1
ATOM 3754 N N . GLY A 1 468 ? -6.198 -16.321 -5.680 1.00 98.38 468 GLY A N 1
ATOM 3755 C CA . GLY A 1 468 ? -6.695 -15.007 -6.064 1.00 98.38 468 GLY A CA 1
ATOM 3756 C C . GLY A 1 468 ? -5.609 -14.207 -6.764 1.00 98.38 468 GLY A C 1
ATOM 3757 O O . GLY A 1 468 ? -4.416 -14.393 -6.478 1.00 98.38 468 GLY A O 1
ATOM 3758 N N . LEU A 1 469 ? -6.012 -13.308 -7.655 1.00 97.94 469 LEU A N 1
ATOM 3759 C CA . LEU A 1 469 ? -5.132 -12.366 -8.334 1.00 97.94 469 LEU A CA 1
ATOM 3760 C C . LEU A 1 469 ? -5.821 -11.013 -8.533 1.00 97.94 469 LEU A C 1
ATOM 3762 O O . LEU A 1 469 ? -6.980 -10.929 -8.914 1.00 97.94 469 LEU A O 1
ATOM 3766 N N . ASN A 1 470 ? -5.087 -9.927 -8.302 1.00 98.38 470 ASN A N 1
ATOM 3767 C CA . ASN A 1 470 ? -5.552 -8.588 -8.651 1.00 98.38 470 ASN A CA 1
ATOM 3768 C C . ASN A 1 470 ? -4.364 -7.673 -8.961 1.00 98.38 470 ASN A C 1
ATOM 3770 O O . ASN A 1 470 ? -3.296 -7.790 -8.351 1.00 98.38 470 ASN A O 1
ATOM 3774 N N . ALA A 1 471 ? -4.531 -6.764 -9.920 1.00 97.81 471 ALA A N 1
ATOM 3775 C CA . ALA A 1 471 ? -3.481 -5.851 -10.346 1.00 97.81 471 ALA A CA 1
ATOM 3776 C C . ALA A 1 471 ? -4.021 -4.632 -11.102 1.00 97.81 471 ALA A C 1
ATOM 3778 O O . ALA A 1 471 ? -5.076 -4.685 -11.732 1.00 97.81 471 ALA A O 1
ATOM 3779 N N . ARG A 1 472 ? -3.234 -3.552 -11.097 1.00 97.88 472 ARG A N 1
ATOM 3780 C CA . ARG A 1 472 ? -3.426 -2.359 -11.928 1.00 97.88 472 ARG A CA 1
ATOM 3781 C C . ARG A 1 472 ? -2.145 -2.074 -12.699 1.00 97.88 472 ARG A C 1
ATOM 3783 O O . ARG A 1 472 ? -1.058 -2.003 -12.115 1.00 97.88 472 ARG A O 1
ATOM 3790 N N . PHE A 1 473 ? -2.290 -1.864 -14.001 1.00 97.81 473 PHE A N 1
ATOM 3791 C CA . PHE A 1 473 ? -1.196 -1.575 -14.923 1.00 97.81 473 PHE A CA 1
ATOM 3792 C C . PHE A 1 473 ? -1.540 -0.375 -15.819 1.00 97.81 473 PHE A C 1
ATOM 3794 O O . PHE A 1 473 ? -2.693 0.051 -15.890 1.00 97.81 473 PHE A O 1
ATOM 3801 N N . PRO A 1 474 ? -0.557 0.231 -16.503 1.00 97.25 474 PRO A N 1
ATOM 3802 C CA . PRO A 1 474 ? -0.816 1.343 -17.408 1.00 97.25 474 PRO A CA 1
ATOM 3803 C C . PRO A 1 474 ? -1.863 0.967 -18.469 1.00 97.25 474 PRO A C 1
ATOM 3805 O O . PRO A 1 474 ? -1.730 -0.060 -19.141 1.00 97.25 474 PRO A O 1
ATOM 3808 N N . LYS A 1 475 ? -2.903 1.802 -18.612 1.00 95.69 475 LYS A N 1
ATOM 3809 C CA . LYS A 1 475 ? -4.100 1.556 -19.446 1.00 95.69 475 LYS A CA 1
ATOM 3810 C C . LYS A 1 475 ? -4.888 0.274 -19.105 1.00 95.69 475 LYS A C 1
ATOM 3812 O O . LYS A 1 475 ? -5.562 -0.264 -19.977 1.00 95.69 475 LYS A O 1
ATOM 3817 N N . ALA A 1 476 ? -4.773 -0.235 -17.879 1.00 96.81 476 ALA A N 1
ATOM 3818 C CA . ALA A 1 476 ? -5.528 -1.389 -17.398 1.00 96.81 476 ALA A CA 1
ATOM 3819 C C . ALA A 1 476 ? -5.875 -1.223 -15.912 1.00 96.81 476 ALA A C 1
ATOM 3821 O O . ALA A 1 476 ? -5.016 -1.334 -15.032 1.00 96.81 476 ALA A O 1
ATOM 3822 N N . ALA A 1 477 ? -7.146 -0.958 -15.624 1.00 93.94 477 ALA A N 1
ATOM 3823 C CA . ALA A 1 477 ? -7.641 -0.785 -14.263 1.00 93.94 477 ALA A CA 1
ATOM 3824 C C . ALA A 1 477 ? -7.768 -2.110 -13.493 1.00 93.94 477 ALA A C 1
ATOM 3826 O O . ALA A 1 477 ? -7.904 -2.078 -12.274 1.00 93.94 477 ALA A O 1
ATOM 3827 N N . ASN A 1 478 ? -7.723 -3.244 -14.192 1.00 95.00 478 ASN A N 1
ATOM 3828 C CA . ASN A 1 478 ? -7.845 -4.594 -13.648 1.00 95.00 478 ASN A CA 1
ATOM 3829 C C . ASN A 1 478 ? -7.112 -5.611 -14.548 1.00 95.00 478 ASN A C 1
ATOM 3831 O O . ASN A 1 478 ? -6.569 -5.276 -15.607 1.00 95.00 478 ASN A O 1
ATOM 3835 N N . VAL A 1 479 ? -7.097 -6.869 -14.111 1.00 96.12 479 VAL A N 1
ATOM 3836 C CA . VAL A 1 479 ? -6.410 -7.985 -14.780 1.00 96.12 479 VAL A CA 1
ATOM 3837 C C . VAL A 1 479 ? -7.039 -8.389 -16.116 1.00 96.12 479 VAL A C 1
ATOM 3839 O O . VAL A 1 479 ? -6.304 -8.778 -17.023 1.00 96.12 479 VAL A O 1
ATOM 3842 N N . ASP A 1 480 ? -8.351 -8.220 -16.284 1.00 96.06 480 ASP A N 1
ATOM 3843 C CA . ASP A 1 480 ? -9.051 -8.526 -17.537 1.00 96.06 480 ASP A CA 1
ATOM 3844 C C . ASP A 1 480 ? -8.692 -7.517 -18.631 1.00 96.06 480 ASP A C 1
ATOM 3846 O O . ASP A 1 480 ? -8.361 -7.884 -19.760 1.00 96.06 480 ASP A O 1
ATOM 3850 N N . GLU A 1 481 ? -8.685 -6.226 -18.299 1.00 97.50 481 GLU A N 1
ATOM 3851 C CA . GLU A 1 481 ? -8.196 -5.175 -19.193 1.00 97.50 481 GLU A CA 1
ATOM 3852 C C . GLU A 1 481 ? -6.719 -5.373 -19.531 1.00 97.50 481 GLU A C 1
ATOM 3854 O O . GLU A 1 481 ? -6.315 -5.201 -20.682 1.00 97.50 481 GLU A O 1
ATOM 3859 N N . PHE A 1 482 ? -5.908 -5.789 -18.555 1.00 97.75 482 PHE A N 1
ATOM 3860 C CA . PHE A 1 482 ? -4.506 -6.101 -18.805 1.00 97.75 482 PHE A CA 1
ATOM 3861 C C . PHE A 1 482 ? -4.358 -7.274 -19.781 1.00 97.75 482 PHE A C 1
ATOM 3863 O O . PHE A 1 482 ? -3.574 -7.189 -20.727 1.00 97.75 482 PHE A O 1
ATOM 3870 N N . TRP A 1 483 ? -5.154 -8.331 -19.620 1.00 97.31 483 TRP A N 1
ATOM 3871 C CA . TRP A 1 483 ? -5.188 -9.460 -20.546 1.00 97.31 483 TRP A CA 1
ATOM 3872 C C . TRP A 1 483 ? -5.627 -9.053 -21.959 1.00 97.31 483 TRP A C 1
ATOM 3874 O O . TRP A 1 483 ? -5.004 -9.454 -22.948 1.00 97.31 483 TRP A O 1
ATOM 3884 N N . ASN A 1 484 ? -6.643 -8.198 -22.073 1.00 97.69 484 ASN A N 1
ATOM 3885 C CA . ASN A 1 484 ? -7.085 -7.642 -23.353 1.00 97.69 484 ASN A CA 1
ATOM 3886 C C . ASN A 1 484 ? -5.982 -6.803 -24.018 1.00 97.69 484 ASN A C 1
ATOM 3888 O O . ASN A 1 484 ? -5.769 -6.906 -25.226 1.00 97.69 484 ASN A O 1
ATOM 3892 N N . ASN A 1 485 ? -5.222 -6.030 -23.238 1.00 97.44 485 ASN A N 1
ATOM 3893 C CA . ASN A 1 485 ? -4.078 -5.278 -23.750 1.00 97.44 485 ASN A CA 1
ATOM 3894 C C . ASN A 1 485 ? -2.966 -6.202 -24.262 1.00 97.44 485 ASN A C 1
ATOM 3896 O O . ASN A 1 485 ? -2.432 -5.969 -25.348 1.00 97.44 485 ASN A O 1
ATOM 3900 N N . LEU A 1 486 ? -2.635 -7.262 -23.516 1.00 97.44 486 LEU A N 1
ATOM 3901 C CA . LEU A 1 486 ? -1.613 -8.238 -23.905 1.00 97.44 486 LEU A CA 1
ATOM 3902 C C . LEU A 1 486 ? -1.996 -8.976 -25.192 1.00 97.44 486 LEU A C 1
ATOM 3904 O O . LEU A 1 486 ? -1.210 -9.023 -26.137 1.00 97.44 486 LEU A O 1
ATOM 3908 N N . THR A 1 487 ? -3.212 -9.521 -25.249 1.00 97.88 487 THR A N 1
ATOM 3909 C CA . THR A 1 487 ? -3.709 -10.268 -26.416 1.00 97.88 487 THR A CA 1
ATOM 3910 C C . THR A 1 487 ? -3.946 -9.371 -27.631 1.00 97.88 487 THR A C 1
ATOM 3912 O O . THR A 1 487 ? -3.771 -9.818 -28.764 1.00 97.88 487 THR A O 1
ATOM 3915 N N . GLY A 1 488 ? -4.275 -8.096 -27.411 1.00 97.25 488 GLY A N 1
ATOM 3916 C CA . GLY A 1 488 ? -4.412 -7.081 -28.454 1.00 97.25 488 GLY A CA 1
ATOM 3917 C C . GLY A 1 488 ? -3.096 -6.445 -28.918 1.00 97.25 488 GLY A C 1
ATOM 3918 O O . GLY A 1 488 ? -3.118 -5.650 -29.856 1.00 97.25 488 GLY A O 1
ATOM 3919 N N . GLY A 1 489 ? -1.956 -6.749 -28.282 1.00 95.62 489 GLY A N 1
ATOM 3920 C CA . GLY A 1 489 ? -0.664 -6.128 -28.604 1.00 95.62 489 GLY A CA 1
ATOM 3921 C C . GLY A 1 489 ? -0.626 -4.616 -28.337 1.00 95.62 489 GLY A C 1
ATOM 3922 O O . GLY A 1 489 ? 0.054 -3.871 -29.047 1.00 95.62 489 GLY A O 1
ATOM 3923 N N . ILE A 1 490 ? -1.386 -4.145 -27.348 1.00 95.06 490 ILE A N 1
ATOM 3924 C CA . ILE A 1 490 ? -1.545 -2.722 -27.038 1.00 95.06 490 ILE A CA 1
ATOM 3925 C C . ILE A 1 490 ? -0.316 -2.212 -26.279 1.00 95.06 490 ILE A C 1
ATOM 3927 O O . ILE A 1 490 ? 0.053 -2.733 -25.228 1.00 95.06 490 ILE A O 1
ATOM 3931 N N . SER A 1 491 ? 0.300 -1.139 -26.786 1.00 94.56 491 SER A N 1
ATOM 3932 C CA . SER A 1 491 ? 1.351 -0.420 -26.058 1.00 94.56 491 SER A CA 1
ATOM 3933 C C . SER A 1 491 ? 0.747 0.566 -25.057 1.00 94.56 491 SER A C 1
ATOM 3935 O O . SER A 1 491 ? 0.040 1.515 -25.424 1.00 94.56 491 SER A O 1
ATOM 3937 N N . SER A 1 492 ? 1.084 0.379 -23.782 1.00 95.56 492 SER A N 1
ATOM 3938 C CA . SER A 1 492 ? 0.713 1.291 -22.694 1.00 95.56 492 SER A CA 1
ATOM 3939 C C . SER A 1 492 ? 1.794 2.317 -22.349 1.00 95.56 492 SER A C 1
ATOM 3941 O O . SER A 1 492 ? 1.717 2.966 -21.308 1.00 95.56 492 SER A O 1
ATOM 3943 N N . ILE A 1 493 ? 2.794 2.478 -23.217 1.00 96.62 493 ILE A N 1
ATOM 3944 C CA . ILE A 1 493 ? 3.816 3.514 -23.074 1.00 96.62 493 ILE A CA 1
ATOM 3945 C C . ILE A 1 493 ? 3.261 4.861 -23.544 1.00 96.62 493 ILE A C 1
ATOM 3947 O O . ILE A 1 493 ? 2.570 4.948 -24.561 1.00 96.62 493 ILE A O 1
ATOM 3951 N N . GLY A 1 494 ? 3.577 5.910 -22.793 1.00 94.38 494 GLY A N 1
ATOM 3952 C CA . GLY A 1 494 ? 3.269 7.295 -23.121 1.00 94.38 494 GLY A CA 1
ATOM 3953 C C . GLY A 1 494 ? 4.313 8.246 -22.547 1.00 94.38 494 GLY A C 1
ATOM 3954 O O . GLY A 1 494 ? 5.291 7.819 -21.927 1.00 94.38 494 GLY A O 1
ATOM 3955 N N . GLU A 1 495 ? 4.125 9.541 -22.787 1.00 94.69 495 GLU A N 1
ATOM 3956 C CA . GLU A 1 495 ? 4.940 10.565 -22.132 1.00 94.69 495 GLU A CA 1
ATOM 3957 C C . GLU A 1 495 ? 4.599 10.657 -20.637 1.00 94.69 495 GLU A C 1
ATOM 3959 O O . GLU A 1 495 ? 3.515 10.247 -20.213 1.00 94.69 495 GLU A O 1
ATOM 3964 N N . VAL A 1 496 ? 5.521 11.201 -19.837 1.00 92.38 496 VAL A N 1
ATOM 3965 C CA . VAL A 1 496 ? 5.247 11.554 -18.434 1.00 92.38 496 VAL A CA 1
ATOM 3966 C C . VAL A 1 496 ? 3.985 12.435 -18.372 1.00 92.38 496 VAL A C 1
ATOM 3968 O O . VAL A 1 496 ? 3.968 13.486 -19.015 1.00 92.38 496 VAL A O 1
ATOM 3971 N N . PRO A 1 497 ? 2.943 12.055 -17.607 1.00 91.56 497 PRO A N 1
ATOM 3972 C CA . PRO A 1 497 ? 1.722 12.848 -17.506 1.00 91.56 497 PRO A CA 1
ATOM 3973 C C . PRO A 1 497 ? 1.964 14.210 -16.846 1.00 91.56 497 PRO A C 1
ATOM 3975 O O . PRO A 1 497 ? 2.717 14.296 -15.873 1.00 91.56 497 PRO A O 1
ATOM 3978 N N . GLU A 1 498 ? 1.245 15.245 -17.294 1.00 85.19 498 GLU A N 1
ATOM 3979 C CA . GLU A 1 498 ? 1.354 16.621 -16.767 1.00 85.19 498 GLU A CA 1
ATOM 3980 C C . GLU A 1 498 ? 1.173 16.698 -15.241 1.00 85.19 498 GLU A C 1
ATOM 3982 O O . GLU A 1 498 ? 1.837 17.478 -14.571 1.00 85.19 498 GLU A O 1
ATOM 3987 N N . GLY A 1 499 ? 0.329 15.837 -14.661 1.00 79.50 499 GLY A N 1
ATOM 3988 C CA . GLY A 1 499 ? 0.084 15.794 -13.216 1.00 79.50 499 GLY A CA 1
ATOM 3989 C C . GLY A 1 499 ? 1.221 15.218 -12.356 1.00 79.50 499 GLY A C 1
ATOM 3990 O O . GLY A 1 499 ? 1.051 15.128 -11.141 1.00 79.50 499 GLY A O 1
ATOM 3991 N N . ARG A 1 500 ? 2.350 14.778 -12.937 1.00 84.31 500 ARG A N 1
ATOM 3992 C CA . ARG A 1 500 ? 3.478 14.188 -12.185 1.00 84.31 500 ARG A CA 1
ATOM 3993 C C . ARG A 1 500 ? 4.552 15.211 -11.843 1.00 84.31 500 ARG A C 1
ATOM 3995 O O . ARG A 1 500 ? 4.847 15.435 -10.671 1.00 84.31 500 ARG A O 1
ATOM 4002 N N . TRP A 1 501 ? 5.158 15.793 -12.867 1.00 84.31 501 TRP A N 1
ATOM 4003 C CA . TRP A 1 501 ? 6.111 16.891 -12.772 1.00 84.31 501 TRP A CA 1
ATOM 4004 C C . TRP A 1 501 ? 6.238 17.546 -14.144 1.00 84.31 501 TRP A C 1
ATOM 4006 O O . TRP A 1 501 ? 6.074 16.883 -15.170 1.00 84.31 501 TRP A O 1
ATOM 4016 N N . ASP A 1 502 ? 6.611 18.822 -14.158 1.00 83.75 502 ASP A N 1
ATOM 4017 C CA . ASP A 1 502 ? 6.906 19.549 -15.389 1.00 83.75 502 ASP A CA 1
ATOM 4018 C C . ASP A 1 502 ? 8.080 18.899 -16.142 1.00 83.75 502 ASP A C 1
ATOM 4020 O O . ASP A 1 502 ? 9.253 19.022 -15.768 1.00 83.75 502 ASP A O 1
ATOM 4024 N N . MET A 1 503 ? 7.762 18.177 -17.216 1.00 82.56 503 MET A N 1
ATOM 4025 C CA . MET A 1 503 ? 8.762 17.457 -17.989 1.00 82.56 503 MET A CA 1
ATOM 4026 C C . MET A 1 503 ? 9.648 18.401 -18.812 1.00 82.56 503 MET A C 1
ATOM 4028 O O . MET A 1 503 ? 10.808 18.064 -19.052 1.00 82.56 503 MET A O 1
ATOM 4032 N N . GLU A 1 504 ? 9.189 19.602 -19.177 1.00 85.19 504 GLU A N 1
ATOM 4033 C CA . GLU A 1 504 ? 10.014 20.582 -19.900 1.00 85.19 504 GLU A CA 1
ATOM 4034 C C . GLU A 1 504 ? 11.207 21.040 -19.046 1.00 85.19 504 GLU A C 1
ATOM 4036 O O . GLU A 1 504 ? 12.315 21.262 -19.552 1.00 85.19 504 GLU A O 1
ATOM 4041 N N . GLN A 1 505 ? 11.031 21.092 -17.722 1.00 87.94 505 GLN A N 1
ATOM 4042 C CA . GLN A 1 505 ? 12.104 21.429 -16.785 1.00 87.94 505 GLN A CA 1
ATOM 4043 C C . GLN A 1 505 ? 13.191 20.360 -16.683 1.00 87.94 505 GLN A C 1
ATOM 4045 O O . GLN A 1 505 ? 14.343 20.707 -16.406 1.00 87.94 505 GLN A O 1
ATOM 4050 N N . PHE A 1 506 ? 12.886 19.083 -16.916 1.00 88.62 506 PHE A N 1
ATOM 4051 C CA . PHE A 1 506 ? 13.833 17.982 -16.691 1.00 88.62 506 PHE A CA 1
ATOM 4052 C C . PHE A 1 506 ? 14.249 17.259 -17.968 1.00 88.62 506 PHE A C 1
ATOM 4054 O O . PHE A 1 506 ? 15.276 16.584 -17.969 1.00 88.62 506 PHE A O 1
ATOM 4061 N N . TYR A 1 507 ? 13.528 17.430 -19.069 1.00 92.88 507 TYR A N 1
ATOM 4062 C CA . TYR A 1 507 ? 13.857 16.815 -20.344 1.00 92.88 507 TYR A CA 1
ATOM 4063 C C . TYR A 1 507 ? 14.974 17.568 -21.072 1.00 92.88 507 TYR A C 1
ATOM 4065 O O . TYR A 1 507 ? 14.989 18.797 -21.163 1.00 92.88 507 TYR A O 1
ATOM 4073 N N . ASN A 1 508 ? 15.928 16.821 -21.614 1.00 92.75 508 ASN A N 1
ATOM 4074 C CA . ASN A 1 508 ? 16.841 17.290 -22.648 1.00 92.75 508 ASN A CA 1
ATOM 4075 C C . ASN A 1 508 ? 17.237 16.082 -23.502 1.00 92.75 508 ASN A C 1
ATOM 4077 O O . ASN A 1 508 ? 17.878 15.187 -22.955 1.00 92.75 508 ASN A O 1
ATOM 4081 N N . PRO A 1 509 ? 16.942 16.044 -24.813 1.00 91.00 509 PRO A N 1
ATOM 4082 C CA . PRO A 1 509 ? 17.272 14.896 -25.663 1.00 91.00 509 PRO A CA 1
ATOM 4083 C C . PRO A 1 509 ? 18.776 14.572 -25.700 1.00 91.00 509 PRO A C 1
ATOM 4085 O O . PRO A 1 509 ? 19.152 13.425 -25.913 1.00 91.00 509 PRO A O 1
ATOM 4088 N N . ASN A 1 510 ? 19.646 15.552 -25.435 1.00 88.69 510 ASN A N 1
ATOM 4089 C CA . ASN A 1 510 ? 21.096 15.351 -25.341 1.00 88.69 510 ASN A CA 1
ATOM 4090 C C . ASN A 1 510 ? 21.562 14.918 -23.936 1.00 88.69 510 ASN A C 1
ATOM 4092 O O . ASN A 1 510 ? 22.756 14.721 -23.703 1.00 88.69 510 ASN A O 1
ATOM 4096 N N . GLY A 1 511 ? 20.638 14.800 -22.982 1.00 85.81 511 GLY A N 1
ATOM 4097 C CA . GLY A 1 511 ? 20.922 14.599 -21.567 1.00 85.81 511 GLY A CA 1
ATOM 4098 C C . GLY A 1 511 ? 21.626 15.798 -20.924 1.00 85.81 511 GLY A C 1
ATOM 4099 O O . GLY A 1 511 ? 21.553 16.933 -21.399 1.00 85.81 511 GLY A O 1
ATOM 4100 N N . GLY A 1 512 ? 22.294 15.545 -19.798 1.00 83.19 512 GLY A N 1
ATOM 4101 C CA . GLY A 1 512 ? 23.092 16.532 -19.069 1.00 83.19 512 GLY A CA 1
ATOM 4102 C C . GLY A 1 512 ? 22.872 16.483 -17.553 1.00 83.19 512 GLY A C 1
ATOM 4103 O O . GLY A 1 512 ? 22.011 15.744 -17.070 1.00 83.19 512 GLY A O 1
ATOM 4104 N N . PRO A 1 513 ? 23.644 17.260 -16.774 1.00 83.06 513 PRO A N 1
ATOM 4105 C CA . PRO A 1 513 ? 23.470 17.337 -15.327 1.00 83.06 513 PRO A CA 1
ATOM 4106 C C . PRO A 1 513 ? 22.036 17.733 -14.954 1.00 83.06 513 PRO A C 1
ATOM 4108 O O . PRO A 1 513 ? 21.531 18.757 -15.408 1.00 83.06 513 PRO A O 1
ATOM 4111 N N . GLY A 1 514 ? 21.375 16.909 -14.136 1.00 85.06 514 GLY A N 1
ATOM 4112 C CA . GLY A 1 514 ? 19.988 17.140 -13.713 1.00 85.06 514 GLY A CA 1
ATOM 4113 C C . GLY A 1 514 ? 18.934 16.993 -14.818 1.00 85.06 514 GLY A C 1
ATOM 4114 O O . GLY A 1 514 ? 17.805 17.430 -14.617 1.00 85.06 514 GLY A O 1
ATOM 4115 N N . LYS A 1 515 ? 19.282 16.414 -15.976 1.00 90.25 515 LYS A N 1
ATOM 4116 C CA . LYS A 1 515 ? 18.366 16.216 -17.105 1.00 90.25 515 LYS A CA 1
ATOM 4117 C C . LYS A 1 515 ? 18.186 14.737 -17.440 1.00 90.25 515 LYS A C 1
ATOM 4119 O O . LYS A 1 515 ? 19.125 13.948 -17.338 1.00 90.25 515 LYS A O 1
ATOM 4124 N N . SER A 1 516 ? 16.985 14.386 -17.883 1.00 93.56 516 SER A N 1
ATOM 4125 C CA . SER A 1 516 ? 16.643 13.095 -18.475 1.00 93.56 516 SER A CA 1
ATOM 4126 C C . SER A 1 516 ? 16.586 13.222 -19.997 1.00 93.56 516 SER A C 1
ATOM 4128 O O . SER A 1 516 ? 15.971 14.160 -20.504 1.00 93.56 516 SER A O 1
ATOM 4130 N N . TYR A 1 517 ? 17.191 12.283 -20.730 1.00 93.69 517 TYR A N 1
ATOM 4131 C CA . TYR A 1 517 ? 17.031 12.213 -22.194 1.00 93.69 517 TYR A CA 1
ATOM 4132 C C . TYR A 1 517 ? 15.801 11.420 -22.624 1.00 93.69 517 TYR A C 1
ATOM 4134 O O . TYR A 1 517 ? 15.436 11.437 -23.797 1.00 93.69 517 TYR A O 1
ATOM 4142 N N . CYS A 1 518 ? 15.158 10.730 -21.686 1.00 94.38 518 CYS A N 1
ATOM 4143 C CA . CYS A 1 518 ? 13.944 9.973 -21.926 1.00 94.38 518 CYS A CA 1
ATOM 4144 C C . CYS A 1 518 ? 12.770 10.637 -21.205 1.00 94.38 518 CYS A C 1
ATOM 4146 O O . CYS A 1 518 ? 12.908 11.133 -20.083 1.00 94.38 518 CYS A O 1
ATOM 4148 N N . LYS A 1 519 ? 11.622 10.644 -21.879 1.00 93.69 519 LYS A N 1
ATOM 4149 C CA . LYS A 1 519 ? 10.339 11.156 -21.386 1.00 93.69 519 LYS A CA 1
ATOM 4150 C C . LYS A 1 519 ? 9.223 10.110 -21.458 1.00 93.69 519 LYS A C 1
ATOM 4152 O O . LYS A 1 519 ? 8.073 10.449 -21.225 1.00 93.69 519 LYS A O 1
ATOM 4157 N N . TRP A 1 520 ? 9.570 8.867 -21.795 1.00 95.94 520 TRP A N 1
ATOM 4158 C CA . TRP A 1 520 ? 8.637 7.774 -22.052 1.00 95.94 520 TRP A CA 1
ATOM 4159 C C . TRP A 1 520 ? 8.586 6.801 -20.875 1.00 95.94 520 TRP A C 1
ATOM 4161 O O . TRP A 1 520 ? 9.616 6.480 -20.280 1.00 95.94 520 TRP A O 1
ATOM 4171 N N . GLY A 1 521 ? 7.397 6.298 -20.567 1.00 96.12 521 GLY A N 1
ATOM 4172 C CA . GLY A 1 521 ? 7.179 5.278 -19.546 1.00 96.12 521 GLY A CA 1
ATOM 4173 C C . GLY A 1 521 ? 5.741 4.768 -19.548 1.00 96.12 521 GLY A C 1
ATOM 4174 O O . GLY A 1 521 ? 4.882 5.292 -20.255 1.00 96.12 521 GLY A O 1
ATOM 4175 N N . GLY A 1 522 ? 5.483 3.723 -18.771 1.00 96.81 522 GLY A N 1
ATOM 4176 C CA . GLY A 1 522 ? 4.120 3.290 -18.463 1.00 96.81 522 GLY A CA 1
ATOM 4177 C C . GLY A 1 522 ? 3.654 3.931 -17.159 1.00 96.81 522 GLY A C 1
ATOM 4178 O O . GLY A 1 522 ? 4.314 3.751 -16.140 1.00 96.81 522 GLY A O 1
ATOM 4179 N N . PHE A 1 523 ? 2.535 4.651 -17.162 1.00 96.50 523 PHE A N 1
ATOM 4180 C CA . PHE A 1 523 ? 2.043 5.363 -15.978 1.00 96.50 523 PHE A CA 1
ATOM 4181 C C . PHE A 1 523 ? 0.636 4.907 -15.602 1.00 96.50 523 PHE A C 1
ATOM 4183 O O . PHE A 1 523 ? -0.212 4.702 -16.470 1.00 96.50 523 PHE A O 1
ATOM 4190 N N . LEU A 1 524 ? 0.396 4.760 -14.302 1.00 95.88 524 LEU A N 1
ATOM 4191 C CA . LEU A 1 524 ? -0.932 4.565 -13.743 1.00 95.88 524 LEU A CA 1
ATOM 4192 C C . LEU A 1 524 ? -1.686 5.895 -13.693 1.00 95.88 524 LEU A C 1
ATOM 4194 O O . LEU A 1 524 ? -1.122 6.963 -13.422 1.00 95.88 524 LEU A O 1
ATOM 4198 N N . GLU A 1 525 ? -2.991 5.808 -13.915 1.00 89.88 525 GLU A N 1
ATOM 4199 C CA . GLU A 1 525 ? -3.915 6.924 -13.762 1.00 89.88 525 GLU A CA 1
ATOM 4200 C C . GLU A 1 525 ? -4.431 7.008 -12.323 1.00 89.88 525 GLU A C 1
ATOM 4202 O O . GLU A 1 525 ? -4.671 5.989 -11.673 1.00 89.88 525 GLU A O 1
ATOM 4207 N N . GLY A 1 526 ? -4.627 8.235 -11.832 1.00 87.19 526 GLY A N 1
ATOM 4208 C CA . GLY A 1 526 ? -5.269 8.480 -10.539 1.00 87.19 526 GLY A CA 1
ATOM 4209 C C . GLY A 1 526 ? -4.510 7.930 -9.330 1.00 87.19 526 GLY A C 1
ATOM 4210 O O . GLY A 1 526 ? -5.149 7.517 -8.371 1.00 87.19 526 GLY A O 1
ATOM 4211 N N . VAL A 1 527 ? -3.170 7.911 -9.355 1.00 90.81 527 VAL A N 1
ATOM 4212 C CA . VAL A 1 527 ? -2.343 7.456 -8.213 1.00 90.81 527 VAL A CA 1
ATOM 4213 C C . VAL A 1 527 ? -2.516 8.314 -6.953 1.00 90.81 527 VAL A C 1
ATOM 4215 O O . VAL A 1 527 ? -2.095 7.935 -5.867 1.00 90.81 527 VAL A O 1
ATOM 4218 N N . ASP A 1 528 ? -3.108 9.496 -7.091 1.00 85.88 528 ASP A N 1
ATOM 4219 C CA . ASP A 1 528 ? -3.468 10.408 -6.015 1.00 85.88 528 ASP A CA 1
ATOM 4220 C C . ASP A 1 528 ? -4.826 10.086 -5.370 1.00 85.88 528 ASP A C 1
ATOM 4222 O O . ASP A 1 528 ? -5.067 10.530 -4.245 1.00 85.88 528 ASP A O 1
ATOM 4226 N N . ARG A 1 529 ? -5.677 9.298 -6.041 1.00 88.56 529 ARG A N 1
ATOM 4227 C CA . ARG A 1 529 ? -7.015 8.908 -5.575 1.00 88.56 529 ARG A CA 1
ATOM 4228 C C . ARG A 1 529 ? -6.925 7.769 -4.564 1.00 88.56 529 ARG A C 1
ATOM 4230 O O . ARG A 1 529 ? -6.067 6.900 -4.690 1.00 88.56 529 ARG A O 1
ATOM 4237 N N . PHE A 1 530 ? -7.792 7.809 -3.555 1.00 91.94 530 PHE A N 1
ATOM 4238 C CA . PHE A 1 530 ? -7.900 6.773 -2.532 1.00 91.94 530 PHE A CA 1
ATOM 4239 C C . PHE A 1 530 ? -9.182 6.951 -1.721 1.00 91.94 530 PHE A C 1
ATOM 4241 O O . PHE A 1 530 ? -9.458 8.061 -1.260 1.00 91.94 530 PHE A O 1
ATOM 4248 N N . GLU A 1 531 ? -9.923 5.869 -1.494 1.00 91.00 531 GLU A N 1
ATOM 4249 C CA . GLU A 1 531 ? -11.121 5.893 -0.650 1.00 91.00 531 GLU A CA 1
ATOM 4250 C C . GLU A 1 531 ? -10.751 5.729 0.834 1.00 91.00 531 GLU A C 1
ATOM 4252 O O . GLU A 1 531 ? -10.806 4.646 1.412 1.00 91.00 531 GLU A O 1
ATOM 4257 N N . ALA A 1 532 ? -10.309 6.820 1.463 1.00 86.81 532 ALA A N 1
ATOM 4258 C CA . ALA A 1 532 ? -9.753 6.781 2.817 1.00 86.81 532 ALA A CA 1
ATOM 4259 C C . ALA A 1 532 ? -10.765 6.325 3.884 1.00 86.81 532 ALA A C 1
ATOM 4261 O O . ALA A 1 532 ? -10.403 5.578 4.796 1.00 86.81 532 ALA A O 1
ATOM 4262 N N . SER A 1 533 ? -12.029 6.746 3.754 1.00 87.44 533 SER A N 1
ATOM 4263 C CA . SER A 1 533 ? -13.078 6.463 4.740 1.00 87.44 533 SER A CA 1
ATOM 4264 C C . SER A 1 533 ? -13.371 4.965 4.847 1.00 87.44 533 SER A C 1
ATOM 4266 O O . SER A 1 533 ? -13.471 4.428 5.949 1.00 87.44 533 SER A O 1
ATOM 4268 N N . PHE A 1 534 ? -13.382 4.279 3.703 1.00 91.19 534 PHE A N 1
ATOM 4269 C CA . PHE A 1 534 ? -13.556 2.836 3.599 1.00 91.19 534 PHE A CA 1
ATOM 4270 C C . PHE A 1 534 ? -12.480 2.055 4.363 1.00 91.19 534 PHE A C 1
ATOM 4272 O O . PHE A 1 534 ? -12.778 1.073 5.041 1.00 91.19 534 PHE A O 1
ATOM 4279 N N . PHE A 1 535 ? -11.232 2.526 4.320 1.00 88.75 535 PHE A N 1
ATOM 4280 C CA . PHE A 1 535 ? -10.114 1.898 5.023 1.00 88.75 535 PHE A CA 1
ATOM 4281 C C . PHE A 1 535 ? -9.936 2.379 6.474 1.00 88.75 535 PHE A C 1
ATOM 4283 O O . PHE A 1 535 ? -8.910 2.092 7.091 1.00 88.75 535 PHE A O 1
ATOM 4290 N N . ASN A 1 536 ? -10.916 3.097 7.039 1.00 89.25 536 ASN A N 1
ATOM 4291 C CA . ASN A 1 536 ? -10.846 3.713 8.371 1.00 89.25 536 ASN A CA 1
ATOM 4292 C C . ASN A 1 536 ? -9.639 4.656 8.543 1.00 89.25 536 ASN A C 1
ATOM 4294 O O . ASN A 1 536 ? -9.039 4.736 9.617 1.00 89.25 536 ASN A O 1
ATOM 4298 N N . ILE A 1 537 ? -9.271 5.371 7.477 1.00 84.81 537 ILE A N 1
ATOM 4299 C CA . ILE A 1 537 ? -8.153 6.316 7.449 1.00 84.81 537 ILE A CA 1
ATOM 4300 C C . ILE A 1 537 ? -8.707 7.737 7.335 1.00 84.81 537 ILE A C 1
ATOM 4302 O O . ILE A 1 537 ? -9.535 8.042 6.478 1.00 84.81 537 ILE A O 1
ATOM 4306 N N . SER A 1 538 ? -8.228 8.643 8.191 1.00 84.75 538 SER A N 1
ATOM 4307 C CA . SER A 1 538 ? -8.630 10.052 8.104 1.00 84.75 538 SER A CA 1
ATOM 4308 C C . SER A 1 538 ? -8.091 10.704 6.817 1.00 84.75 538 SER A C 1
ATOM 4310 O O . SER A 1 538 ? -6.960 10.405 6.421 1.00 84.75 538 SER A O 1
ATOM 4312 N N . PRO A 1 539 ? -8.804 11.663 6.194 1.00 78.69 539 PRO A N 1
ATOM 4313 C CA . PRO A 1 539 ? -8.305 12.360 5.003 1.00 78.69 539 PRO A CA 1
ATOM 4314 C C . PRO A 1 539 ? -6.915 12.977 5.207 1.00 78.69 539 PRO A C 1
ATOM 4316 O O . PRO A 1 539 ? -6.049 12.892 4.339 1.00 78.69 539 PRO A O 1
ATOM 4319 N N . ARG A 1 540 ? -6.660 13.528 6.402 1.00 79.50 540 ARG A N 1
ATOM 4320 C CA . ARG A 1 540 ? -5.362 14.121 6.744 1.00 79.50 540 ARG A CA 1
ATOM 4321 C C . ARG A 1 540 ? -4.231 13.094 6.782 1.00 79.50 540 ARG A C 1
ATOM 4323 O O . ARG A 1 540 ? -3.104 13.414 6.411 1.00 79.50 540 ARG A O 1
ATOM 4330 N N . GLU A 1 541 ? -4.508 11.884 7.254 1.00 82.19 541 GLU A N 1
ATOM 4331 C CA . GLU A 1 541 ? -3.539 10.793 7.205 1.00 82.19 541 GLU A CA 1
ATOM 4332 C C . GLU A 1 541 ? -3.319 10.331 5.761 1.00 82.19 541 GLU A C 1
ATOM 4334 O O . GLU A 1 541 ? -2.169 10.243 5.333 1.00 82.19 541 GLU A O 1
ATOM 4339 N N . ALA A 1 542 ? -4.393 10.132 4.990 1.00 85.56 542 ALA A N 1
ATOM 4340 C CA . ALA A 1 542 ? -4.327 9.698 3.594 1.00 85.56 542 ALA A CA 1
ATOM 4341 C C . ALA A 1 542 ? -3.501 10.645 2.703 1.00 85.56 542 ALA A C 1
ATOM 4343 O O . ALA A 1 542 ? -2.739 10.178 1.858 1.00 85.56 542 ALA A O 1
ATOM 4344 N N . GLU A 1 543 ? -3.583 11.963 2.920 1.00 81.69 543 GLU A N 1
ATOM 4345 C CA . GLU A 1 543 ? -2.736 12.957 2.236 1.00 81.69 543 GLU A CA 1
ATOM 4346 C C . GLU A 1 543 ? -1.238 12.733 2.480 1.00 81.69 543 GLU A C 1
ATOM 4348 O O . GLU A 1 543 ? -0.401 12.958 1.602 1.00 81.69 543 GLU A O 1
ATOM 4353 N N . LEU A 1 544 ? -0.882 12.323 3.696 1.00 81.81 544 LEU A N 1
ATOM 4354 C CA . LEU A 1 544 ? 0.502 12.103 4.101 1.00 81.81 544 LEU A CA 1
ATOM 4355 C C . LEU A 1 544 ? 0.986 10.691 3.757 1.00 81.81 544 LEU A C 1
ATOM 4357 O O . LEU A 1 544 ? 2.195 10.468 3.769 1.00 81.81 544 LEU A O 1
ATOM 4361 N N . MET A 1 545 ? 0.079 9.761 3.449 1.00 86.62 545 MET A N 1
ATOM 4362 C CA . MET A 1 545 ? 0.397 8.397 3.034 1.00 86.62 545 MET A CA 1
ATOM 4363 C C . MET A 1 545 ? 0.987 8.351 1.630 1.00 86.62 545 MET A C 1
ATOM 4365 O O . MET A 1 545 ? 0.413 8.875 0.665 1.00 86.62 545 MET A O 1
ATOM 4369 N N . ASP A 1 546 ? 2.105 7.633 1.511 1.00 90.75 546 ASP A N 1
ATOM 4370 C CA . ASP A 1 546 ? 2.658 7.250 0.217 1.00 90.75 546 ASP A CA 1
ATOM 4371 C C . ASP A 1 546 ? 1.556 6.579 -0.634 1.00 90.75 546 ASP A C 1
ATOM 4373 O O . ASP A 1 546 ? 0.926 5.622 -0.164 1.00 90.75 546 ASP A O 1
ATOM 4377 N N . PRO A 1 547 ? 1.294 7.065 -1.866 1.00 92.50 547 PRO A N 1
ATOM 4378 C CA . PRO A 1 547 ? 0.388 6.425 -2.821 1.00 92.50 547 PRO A CA 1
ATOM 4379 C C . PRO A 1 547 ? 0.570 4.911 -2.959 1.00 92.50 547 PRO A C 1
ATOM 4381 O O . PRO A 1 547 ? -0.395 4.195 -3.211 1.00 92.50 547 PRO A O 1
ATOM 4384 N N . GLN A 1 548 ? 1.787 4.404 -2.753 1.00 95.00 548 GLN A N 1
ATOM 4385 C CA . GLN A 1 548 ? 2.064 2.974 -2.802 1.00 95.00 548 GLN A CA 1
ATOM 4386 C C . GLN A 1 548 ? 1.314 2.198 -1.712 1.00 95.00 548 GLN A C 1
ATOM 4388 O O . GLN A 1 548 ? 0.804 1.112 -1.963 1.00 95.00 548 GLN A O 1
ATOM 4393 N N . GLN A 1 549 ? 1.184 2.757 -0.508 1.00 95.38 549 GLN A N 1
ATOM 4394 C CA . GLN A 1 549 ? 0.397 2.130 0.559 1.00 95.38 549 GLN A CA 1
ATOM 4395 C C . GLN A 1 549 ? -1.082 2.076 0.167 1.00 95.38 549 GLN A C 1
ATOM 4397 O O . GLN A 1 549 ? -1.712 1.028 0.253 1.00 95.38 549 GLN A O 1
ATOM 4402 N N . ARG A 1 550 ? -1.602 3.205 -0.321 1.00 95.50 550 ARG A N 1
ATOM 4403 C CA . ARG A 1 550 ? -3.009 3.396 -0.689 1.00 95.50 550 ARG A CA 1
ATOM 4404 C C . ARG A 1 550 ? -3.448 2.451 -1.807 1.00 95.50 550 ARG A C 1
ATOM 4406 O O . ARG A 1 550 ? -4.385 1.681 -1.630 1.00 95.50 550 ARG A O 1
ATOM 4413 N N . LEU A 1 551 ? -2.707 2.434 -2.913 1.00 96.44 551 LEU A N 1
ATOM 4414 C CA . LEU A 1 551 ? -3.004 1.557 -4.047 1.00 96.44 551 LEU A CA 1
ATOM 4415 C C . LEU A 1 551 ? -2.856 0.075 -3.694 1.00 96.44 551 LEU A C 1
ATOM 4417 O O . LEU A 1 551 ? -3.627 -0.746 -4.183 1.00 96.44 551 LEU A O 1
ATOM 4421 N N . PHE A 1 552 ? -1.887 -0.288 -2.847 1.00 98.00 552 PHE A N 1
ATOM 4422 C CA . PHE A 1 552 ? -1.743 -1.680 -2.427 1.00 98.00 552 PHE A CA 1
ATOM 4423 C C . PHE A 1 552 ? -2.924 -2.137 -1.559 1.00 98.00 552 PHE A C 1
ATOM 4425 O O . PHE A 1 552 ? -3.383 -3.263 -1.719 1.00 98.00 552 PHE A O 1
ATOM 4432 N N . MET A 1 553 ? -3.472 -1.264 -0.703 1.00 98.12 553 MET A N 1
ATOM 4433 C CA . MET A 1 553 ? -4.689 -1.552 0.072 1.00 98.12 553 MET A CA 1
ATOM 4434 C C . MET A 1 553 ? -5.903 -1.817 -0.828 1.00 98.12 553 MET A C 1
ATOM 4436 O O . MET A 1 553 ? -6.595 -2.813 -0.621 1.00 98.12 553 MET A O 1
ATOM 4440 N N . GLU A 1 554 ? -6.119 -0.992 -1.856 1.00 97.19 554 GLU A N 1
ATOM 4441 C CA . GLU A 1 554 ? -7.188 -1.199 -2.847 1.00 97.19 554 GLU A CA 1
ATOM 4442 C C . GLU A 1 554 ? -7.018 -2.516 -3.614 1.00 97.19 554 GLU A C 1
ATOM 4444 O O . GLU A 1 554 ? -7.971 -3.277 -3.782 1.00 97.19 554 GLU A O 1
ATOM 4449 N N . VAL A 1 555 ? -5.792 -2.822 -4.049 1.00 98.06 555 VAL A N 1
ATOM 4450 C CA . VAL A 1 555 ? -5.513 -4.065 -4.779 1.00 98.06 555 VAL A CA 1
ATOM 4451 C C . VAL A 1 555 ? -5.731 -5.289 -3.899 1.00 98.06 555 VAL A C 1
ATOM 4453 O O . VAL A 1 555 ? -6.321 -6.262 -4.366 1.00 98.06 555 VAL A O 1
ATOM 4456 N N . VAL A 1 556 ? -5.307 -5.249 -2.634 1.00 98.44 556 VAL A N 1
ATOM 4457 C CA . VAL A 1 556 ? -5.523 -6.363 -1.702 1.00 98.44 556 VAL A CA 1
ATOM 4458 C C . VAL A 1 556 ? -7.003 -6.543 -1.366 1.00 98.44 556 VAL A C 1
ATOM 4460 O O . VAL A 1 556 ? -7.435 -7.679 -1.205 1.00 98.44 556 VAL A O 1
ATOM 4463 N N . TRP A 1 557 ? -7.795 -5.469 -1.314 1.00 97.81 557 TRP A N 1
ATOM 4464 C CA . TRP A 1 557 ? -9.247 -5.601 -1.172 1.00 97.81 557 TRP A CA 1
ATOM 4465 C C . TRP A 1 557 ? -9.844 -6.432 -2.311 1.00 97.81 557 TRP A C 1
ATOM 4467 O O . TRP A 1 557 ? -10.401 -7.500 -2.065 1.00 97.81 557 TRP A O 1
ATOM 4477 N N . GLY A 1 558 ? -9.626 -6.012 -3.563 1.00 97.50 558 GLY A N 1
ATOM 4478 C CA . GLY A 1 558 ? -10.136 -6.759 -4.718 1.00 97.50 558 GLY A CA 1
ATOM 4479 C C . GLY A 1 558 ? -9.517 -8.156 -4.864 1.00 97.50 558 GLY A C 1
ATOM 4480 O O . GLY A 1 558 ? -10.154 -9.054 -5.394 1.00 97.50 558 GLY A O 1
ATOM 4481 N N . LEU A 1 559 ? -8.299 -8.374 -4.352 1.00 98.50 559 LEU A N 1
ATOM 4482 C CA . LEU A 1 559 ? -7.666 -9.696 -4.304 1.00 98.50 559 LEU A CA 1
ATOM 4483 C C . LEU A 1 559 ? -8.421 -10.667 -3.386 1.00 98.50 559 LEU A C 1
ATOM 4485 O O . LEU A 1 559 ? -8.567 -11.843 -3.714 1.00 98.50 559 LEU A O 1
ATOM 4489 N N . ILE A 1 560 ? -8.840 -10.194 -2.212 1.00 97.94 560 ILE A N 1
ATOM 4490 C CA . ILE A 1 560 ? -9.580 -11.004 -1.238 1.00 97.94 560 ILE A CA 1
ATOM 4491 C C . ILE A 1 560 ? -10.971 -11.333 -1.788 1.00 97.94 560 ILE A C 1
ATOM 4493 O O . ILE A 1 560 ? -11.411 -12.476 -1.657 1.00 97.94 560 ILE A O 1
ATOM 4497 N N . GLU A 1 561 ? -11.614 -10.372 -2.459 1.00 97.50 561 GLU A N 1
ATOM 4498 C CA . GLU A 1 561 ? -12.885 -10.588 -3.160 1.00 97.50 561 GLU A CA 1
ATOM 4499 C C . GLU A 1 561 ? -12.754 -11.609 -4.298 1.00 97.50 561 GLU A C 1
ATOM 4501 O O . GLU A 1 561 ? -13.559 -12.537 -4.370 1.00 97.50 561 GLU A O 1
ATOM 4506 N N . ASP A 1 562 ? -11.725 -11.487 -5.144 1.00 98.25 562 ASP A N 1
ATOM 4507 C CA . ASP A 1 562 ? -11.447 -12.429 -6.239 1.00 98.25 562 ASP A CA 1
ATOM 4508 C C . ASP A 1 562 ? -11.232 -13.860 -5.725 1.00 98.25 562 ASP A C 1
ATOM 4510 O O . ASP A 1 562 ? -11.756 -14.820 -6.288 1.00 98.25 562 ASP A O 1
ATOM 4514 N N . ALA A 1 563 ? -10.543 -14.006 -4.590 1.00 97.94 563 ALA A N 1
ATOM 4515 C CA . ALA A 1 563 ? -10.344 -15.302 -3.951 1.00 97.94 563 ALA A CA 1
ATOM 4516 C C . ALA A 1 563 ? -11.601 -15.873 -3.263 1.00 97.94 563 ALA A C 1
ATOM 4518 O O . ALA A 1 563 ? -11.556 -16.992 -2.752 1.00 97.94 563 ALA A O 1
ATOM 4519 N N . GLY A 1 564 ? -12.711 -15.128 -3.208 1.00 97.44 564 GLY A N 1
ATOM 4520 C CA . GLY A 1 564 ? -13.958 -15.558 -2.571 1.00 97.44 564 GLY A CA 1
ATOM 4521 C C . GLY A 1 564 ? -13.969 -15.445 -1.042 1.00 97.44 564 GLY A C 1
ATOM 4522 O O . GLY A 1 564 ? -14.770 -16.111 -0.384 1.00 97.44 564 GLY A O 1
ATOM 4523 N N . TYR A 1 565 ? -13.100 -14.609 -0.468 1.00 97.81 565 TYR A N 1
ATOM 4524 C CA . TYR A 1 565 ? -13.006 -14.362 0.973 1.00 97.81 565 TYR A CA 1
ATOM 4525 C C . TYR A 1 565 ? -13.541 -12.977 1.354 1.00 97.81 565 TYR A C 1
ATOM 4527 O O . TYR A 1 565 ? -13.804 -12.120 0.515 1.00 97.81 565 TYR A O 1
ATOM 4535 N N . THR A 1 566 ? -13.697 -12.751 2.656 1.00 94.88 566 THR A N 1
ATOM 4536 C CA . THR A 1 566 ? -13.998 -11.447 3.258 1.00 94.88 566 THR A CA 1
ATOM 4537 C C . THR A 1 566 ? -12.960 -11.139 4.345 1.00 94.88 566 THR A C 1
ATOM 4539 O O . THR A 1 566 ? -12.244 -12.051 4.781 1.00 94.88 566 THR A O 1
ATOM 4542 N N . PRO A 1 567 ? -12.874 -9.890 4.843 1.00 89.88 567 PRO A N 1
ATOM 4543 C CA . PRO A 1 567 ? -12.022 -9.552 5.988 1.00 89.88 567 PRO A CA 1
ATOM 4544 C C . PRO A 1 567 ? -12.259 -10.426 7.232 1.00 89.88 567 PRO A C 1
ATOM 4546 O O . PRO A 1 567 ? -11.370 -10.593 8.070 1.00 89.88 567 PRO A O 1
ATOM 4549 N N . GLU A 1 568 ? -13.463 -10.976 7.381 1.00 91.75 568 GLU A N 1
ATOM 4550 C CA . GLU A 1 568 ? -13.864 -11.838 8.491 1.00 91.75 568 GLU A CA 1
ATOM 4551 C C . GLU A 1 568 ? -13.530 -13.313 8.259 1.00 91.75 568 GLU A C 1
ATOM 4553 O O . GLU A 1 568 ? -13.305 -14.032 9.234 1.00 91.75 568 GLU A O 1
ATOM 4558 N N . THR A 1 569 ? -13.523 -13.773 7.003 1.00 95.19 569 THR A N 1
ATOM 4559 C CA . THR A 1 569 ? -13.347 -15.195 6.659 1.00 95.19 569 THR A CA 1
ATOM 4560 C C . THR A 1 569 ? -11.933 -15.552 6.223 1.00 95.19 569 THR A C 1
ATOM 4562 O O . THR A 1 569 ? -11.577 -16.732 6.249 1.00 95.19 569 THR A O 1
ATOM 4565 N N . ILE A 1 570 ? -11.110 -14.568 5.850 1.00 95.81 570 ILE A N 1
ATOM 4566 C CA . ILE A 1 570 ? -9.692 -14.798 5.575 1.00 95.81 570 ILE A CA 1
ATOM 4567 C C . ILE A 1 570 ? -8.990 -15.354 6.822 1.00 95.81 570 ILE A C 1
ATOM 4569 O O . ILE A 1 570 ? -9.273 -14.969 7.959 1.00 95.81 570 ILE A O 1
ATOM 4573 N N . ASN A 1 571 ? -8.056 -16.283 6.615 1.00 93.69 571 ASN A N 1
ATOM 4574 C CA . ASN A 1 571 ? -7.292 -16.869 7.709 1.00 93.69 571 ASN A CA 1
ATOM 4575 C C . ASN A 1 571 ? -6.513 -15.770 8.457 1.00 93.69 571 ASN A C 1
ATOM 4577 O O . ASN A 1 571 ? -5.719 -15.055 7.848 1.00 93.69 571 ASN A O 1
ATOM 4581 N N . ARG A 1 572 ? -6.700 -15.652 9.777 1.00 96.56 572 ARG A N 1
ATOM 4582 C CA . ARG A 1 572 ? -5.962 -14.679 10.602 1.00 96.56 572 ARG A CA 1
ATOM 4583 C C . ARG A 1 572 ? -4.456 -14.920 10.560 1.00 96.56 572 ARG A C 1
ATOM 4585 O O . ARG A 1 572 ? -3.691 -13.971 10.614 1.00 96.56 572 ARG A O 1
ATOM 4592 N N . ASP A 1 573 ? -4.017 -16.156 10.358 1.00 96.94 573 ASP A N 1
ATOM 4593 C CA . ASP A 1 573 ? -2.610 -16.513 10.161 1.00 96.94 573 ASP A CA 1
ATOM 4594 C C . ASP A 1 573 ? -2.151 -16.320 8.699 1.00 96.94 573 ASP A C 1
ATOM 4596 O O . ASP A 1 573 ? -1.442 -17.149 8.131 1.00 96.94 573 ASP A O 1
ATOM 4600 N N . THR A 1 574 ? -2.611 -15.259 8.031 1.00 98.69 574 THR A N 1
ATOM 4601 C CA . THR A 1 574 ? -2.153 -14.903 6.678 1.00 98.69 574 THR A CA 1
ATOM 4602 C C . THR A 1 574 ? -0.903 -14.033 6.769 1.00 98.69 574 THR A C 1
ATOM 4604 O O . THR A 1 574 ? -0.905 -13.010 7.450 1.00 98.69 574 THR A O 1
ATOM 4607 N N . GLY A 1 575 ? 0.167 -14.415 6.071 1.00 98.75 575 GLY A N 1
ATOM 4608 C CA . GLY A 1 575 ? 1.354 -13.570 5.909 1.00 98.75 575 GLY A CA 1
ATOM 4609 C C . GLY A 1 575 ? 1.194 -12.554 4.773 1.00 98.75 575 GLY A C 1
ATOM 4610 O O . GLY A 1 575 ? 0.485 -12.811 3.806 1.00 98.75 575 GLY A O 1
ATOM 4611 N N . VAL A 1 576 ? 1.874 -11.413 4.851 1.00 98.88 576 VAL A N 1
ATOM 4612 C CA . VAL A 1 576 ? 1.879 -10.347 3.844 1.00 98.88 576 VAL A CA 1
ATOM 4613 C C . VAL A 1 576 ? 3.316 -10.028 3.436 1.00 98.88 576 VAL A C 1
ATOM 4615 O O . VAL A 1 576 ? 4.122 -9.565 4.241 1.00 98.88 576 VAL A O 1
ATOM 4618 N N . PHE A 1 577 ? 3.637 -10.237 2.162 1.00 98.81 577 PHE A N 1
ATOM 4619 C CA . PHE A 1 577 ? 4.973 -10.070 1.596 1.00 98.81 577 PHE A CA 1
ATOM 4620 C C . PHE A 1 577 ? 4.897 -9.118 0.406 1.00 98.81 577 PHE A C 1
ATOM 4622 O O . PHE A 1 577 ? 4.249 -9.418 -0.598 1.00 98.81 577 PHE A O 1
ATOM 4629 N N . VAL A 1 578 ? 5.559 -7.964 0.497 1.00 98.75 578 VAL A N 1
ATOM 4630 C CA . VAL A 1 578 ? 5.441 -6.919 -0.530 1.00 98.75 578 VAL A CA 1
ATOM 4631 C C . VAL A 1 578 ? 6.804 -6.472 -1.028 1.00 98.75 578 VAL A C 1
ATOM 4633 O O . VAL A 1 578 ? 7.653 -6.018 -0.260 1.00 98.75 578 VAL A O 1
ATOM 4636 N N . GLY A 1 579 ? 6.999 -6.592 -2.338 1.00 98.25 579 GLY A N 1
ATOM 4637 C CA . GLY A 1 579 ? 8.186 -6.138 -3.041 1.00 98.25 579 GLY A CA 1
ATOM 4638 C C . GLY A 1 579 ? 8.066 -4.694 -3.520 1.00 98.25 579 GLY A C 1
ATOM 4639 O O . GLY A 1 579 ? 7.134 -4.356 -4.245 1.00 98.25 579 GLY A O 1
ATOM 4640 N N . LEU A 1 580 ? 9.026 -3.845 -3.166 1.00 95.19 580 LEU A N 1
ATOM 4641 C CA . LEU A 1 580 ? 9.054 -2.441 -3.583 1.00 95.19 580 LEU A CA 1
ATOM 4642 C C . LEU A 1 580 ? 10.477 -1.875 -3.496 1.00 95.19 580 LEU A C 1
ATOM 4644 O O . LEU A 1 580 ? 11.321 -2.423 -2.793 1.00 95.19 580 LEU A O 1
ATOM 4648 N N . ILE A 1 581 ? 10.764 -0.850 -4.303 1.00 85.88 581 ILE A N 1
ATOM 4649 C CA . ILE A 1 581 ? 12.149 -0.432 -4.620 1.00 85.88 581 ILE A CA 1
ATOM 4650 C C . ILE A 1 581 ? 12.386 1.051 -4.338 1.00 85.88 581 ILE A C 1
ATOM 4652 O O . ILE A 1 581 ? 13.491 1.459 -3.985 1.00 85.88 581 ILE A O 1
ATOM 4656 N N . ALA A 1 582 ? 11.365 1.885 -4.535 1.00 78.06 582 ALA A N 1
ATOM 4657 C CA . ALA A 1 582 ? 11.504 3.331 -4.469 1.00 78.06 582 ALA A CA 1
ATOM 4658 C C . ALA A 1 582 ? 10.564 3.931 -3.425 1.00 78.06 582 ALA A C 1
ATOM 4660 O O . ALA A 1 582 ? 9.395 3.568 -3.334 1.00 78.06 582 ALA A O 1
ATOM 4661 N N . SER A 1 583 ? 11.077 4.906 -2.678 1.00 78.44 583 SER A N 1
ATOM 4662 C CA . SER A 1 583 ? 10.290 5.772 -1.805 1.00 78.44 583 SER A CA 1
ATOM 4663 C C . SER A 1 583 ? 10.457 7.207 -2.283 1.00 78.44 583 SER A C 1
ATOM 4665 O O . SER A 1 583 ? 11.053 8.050 -1.614 1.00 78.44 583 SER A O 1
ATOM 4667 N N . ASP A 1 584 ? 9.982 7.487 -3.496 1.00 83.19 584 ASP A N 1
ATOM 4668 C CA . ASP A 1 584 ? 10.022 8.839 -4.06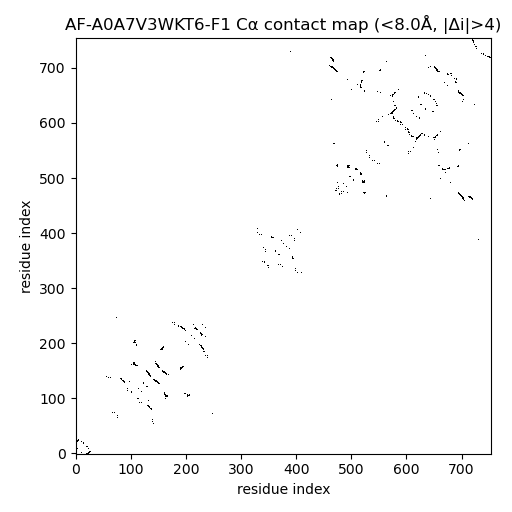6 1.00 83.19 584 ASP A CA 1
ATOM 4669 C C . ASP A 1 584 ? 9.312 9.838 -3.121 1.00 83.19 584 ASP A C 1
ATOM 4671 O O . ASP A 1 584 ? 9.773 10.967 -2.913 1.00 83.19 584 ASP A O 1
ATOM 4675 N N . TYR A 1 585 ? 8.250 9.369 -2.452 1.00 84.25 585 TYR A N 1
ATOM 4676 C CA . TYR A 1 585 ? 7.455 10.122 -1.483 1.00 84.25 585 TYR A CA 1
ATOM 4677 C C . TYR A 1 585 ? 8.214 10.481 -0.191 1.00 84.25 585 TYR A C 1
ATOM 4679 O O . TYR A 1 585 ? 7.840 11.445 0.481 1.00 84.25 585 TYR A O 1
ATOM 4687 N N . ASN A 1 586 ? 9.330 9.802 0.131 1.00 82.00 586 ASN A N 1
ATOM 4688 C CA . ASN A 1 586 ? 10.172 10.149 1.287 1.00 82.00 586 ASN A CA 1
ATOM 4689 C C . ASN A 1 586 ? 10.655 11.602 1.252 1.00 82.00 586 ASN A C 1
ATOM 4691 O O . ASN A 1 586 ? 10.869 12.205 2.300 1.00 82.00 586 ASN A O 1
ATOM 4695 N N . THR A 1 587 ? 10.852 12.179 0.065 1.00 74.12 587 THR A N 1
ATOM 4696 C CA . THR A 1 587 ? 11.283 13.579 -0.068 1.00 74.12 587 THR A CA 1
ATOM 4697 C C . THR A 1 587 ? 10.241 14.533 0.524 1.00 74.12 587 THR A C 1
ATOM 4699 O O . THR A 1 587 ? 10.594 15.476 1.232 1.00 74.12 587 THR A O 1
ATOM 4702 N N . LEU A 1 588 ? 8.956 14.245 0.299 1.00 72.38 588 LEU A N 1
ATOM 4703 C CA . LEU A 1 588 ? 7.838 15.030 0.819 1.00 72.38 588 LEU A CA 1
ATOM 4704 C C . LEU A 1 588 ? 7.629 14.786 2.315 1.00 72.38 588 LEU A C 1
ATOM 4706 O O . LEU A 1 588 ? 7.476 15.744 3.070 1.00 72.38 588 LEU A O 1
ATOM 4710 N N . THR A 1 589 ? 7.686 13.532 2.773 1.00 74.94 589 THR A N 1
ATOM 4711 C CA . THR A 1 589 ? 7.499 13.217 4.201 1.00 74.94 589 THR A CA 1
ATOM 4712 C C . THR A 1 589 ? 8.645 13.745 5.067 1.00 74.94 589 THR A C 1
ATOM 4714 O O . THR A 1 589 ? 8.401 14.256 6.159 1.00 74.94 589 THR A O 1
ATOM 4717 N N . ASN A 1 590 ? 9.884 13.727 4.559 1.00 78.88 590 ASN A N 1
ATOM 4718 C CA . ASN A 1 590 ? 11.034 14.396 5.174 1.00 78.88 590 ASN A CA 1
ATOM 4719 C C . ASN A 1 590 ? 10.780 15.891 5.375 1.00 78.88 590 ASN A C 1
ATOM 4721 O O . ASN A 1 590 ? 11.032 16.431 6.452 1.00 78.88 590 ASN A O 1
ATOM 4725 N N . HIS A 1 591 ? 10.286 16.562 4.335 1.00 72.69 591 HIS A N 1
ATOM 4726 C CA . HIS A 1 591 ? 9.990 17.985 4.397 1.00 72.69 591 HIS A CA 1
ATOM 4727 C C . HIS A 1 591 ? 8.862 18.284 5.391 1.00 72.69 591 HIS A C 1
ATOM 4729 O O . HIS A 1 591 ? 9.014 19.162 6.239 1.00 72.69 591 HIS A O 1
ATOM 4735 N N . ALA A 1 592 ? 7.777 17.507 5.349 1.00 73.25 592 ALA A N 1
ATOM 4736 C CA . ALA A 1 592 ? 6.662 17.631 6.285 1.00 73.25 592 ALA A CA 1
ATOM 4737 C C . ALA A 1 592 ? 7.124 17.486 7.745 1.00 73.25 592 ALA A C 1
ATOM 4739 O O . ALA A 1 592 ? 6.673 18.236 8.610 1.00 73.25 592 ALA A O 1
ATOM 4740 N N . ALA A 1 593 ? 8.066 16.580 8.025 1.00 77.56 593 ALA A N 1
ATOM 4741 C CA . ALA A 1 593 ? 8.653 16.437 9.355 1.00 77.56 593 ALA A CA 1
ATOM 4742 C C . ALA A 1 593 ? 9.459 17.680 9.775 1.00 77.56 593 ALA A C 1
ATOM 4744 O O . ALA A 1 593 ? 9.276 18.185 10.883 1.00 77.56 593 ALA A O 1
ATOM 4745 N N . ILE A 1 594 ? 10.302 18.221 8.886 1.00 78.00 594 ILE A N 1
ATOM 4746 C CA . ILE A 1 594 ? 11.085 19.445 9.146 1.00 78.00 594 ILE A CA 1
ATOM 4747 C C . ILE A 1 594 ? 10.168 20.650 9.412 1.00 78.00 594 ILE A C 1
ATOM 4749 O O . ILE A 1 594 ? 10.442 21.449 10.309 1.00 78.00 594 ILE A O 1
ATOM 4753 N N . CYS A 1 595 ? 9.065 20.770 8.671 1.00 77.50 595 CYS A N 1
ATOM 4754 C CA . CYS A 1 595 ? 8.070 21.830 8.846 1.00 77.50 595 CYS A CA 1
ATOM 4755 C C . CYS A 1 595 ? 7.132 21.610 10.049 1.00 77.50 595 CYS A C 1
ATOM 4757 O O . CYS A 1 595 ? 6.350 22.501 10.381 1.00 77.50 595 CYS A O 1
ATOM 4759 N N . GLY A 1 596 ? 7.207 20.457 10.725 1.00 78.44 596 GLY A N 1
ATOM 4760 C CA . GLY A 1 596 ? 6.317 20.099 11.833 1.00 78.44 596 GLY A CA 1
ATOM 4761 C C . GLY A 1 596 ? 4.877 19.782 11.405 1.00 78.44 596 GLY A C 1
ATOM 4762 O O . GLY A 1 596 ? 3.965 19.873 12.223 1.00 78.44 596 GLY A O 1
ATOM 4763 N N . GLU A 1 597 ? 4.663 19.436 10.135 1.00 74.38 597 GLU A N 1
ATOM 4764 C CA . GLU A 1 597 ? 3.359 19.106 9.543 1.00 74.38 597 GLU A CA 1
ATOM 4765 C C . GLU A 1 597 ? 2.979 17.629 9.701 1.00 74.38 597 GLU A C 1
ATOM 4767 O O . GLU A 1 597 ? 1.795 17.292 9.634 1.00 74.38 597 GLU A O 1
ATOM 4772 N N . SER A 1 598 ? 3.974 16.760 9.912 1.00 73.81 598 SER A N 1
ATOM 4773 C CA . SER A 1 598 ? 3.789 15.344 10.225 1.00 73.81 598 SER A CA 1
ATOM 4774 C C . SER A 1 598 ? 4.766 14.898 11.309 1.00 73.81 598 SER A C 1
ATOM 4776 O O . SER A 1 598 ? 5.964 15.162 11.225 1.00 73.81 598 SER A O 1
ATOM 4778 N N . ALA A 1 599 ? 4.257 14.182 12.311 1.00 73.31 599 ALA A N 1
ATOM 4779 C CA . ALA A 1 599 ? 5.077 13.526 13.329 1.00 73.31 599 ALA A CA 1
ATOM 4780 C C . ALA A 1 599 ? 5.534 12.117 12.907 1.00 73.31 599 ALA A C 1
ATOM 4782 O O . ALA A 1 599 ? 6.387 11.528 13.568 1.00 73.31 599 ALA A O 1
ATOM 4783 N N . TYR A 1 600 ? 4.963 11.571 11.828 1.00 75.88 600 TYR A N 1
ATOM 4784 C CA . TYR A 1 600 ? 5.182 10.196 11.400 1.00 75.88 600 TYR A CA 1
ATOM 4785 C C . TYR A 1 600 ? 5.620 10.127 9.936 1.00 75.88 600 TYR A C 1
ATOM 4787 O O . TYR A 1 600 ? 5.179 10.897 9.076 1.00 75.88 600 TYR A O 1
ATOM 4795 N N . ARG A 1 601 ? 6.528 9.197 9.654 1.00 75.94 601 ARG A N 1
ATOM 4796 C CA . ARG A 1 601 ? 7.164 9.049 8.349 1.00 75.94 601 ARG A CA 1
ATOM 4797 C C . ARG A 1 601 ? 6.345 8.099 7.479 1.00 75.94 601 ARG A C 1
ATOM 4799 O O . ARG A 1 601 ? 6.692 6.939 7.332 1.00 75.94 601 ARG A O 1
ATOM 4806 N N . ASN A 1 602 ? 5.245 8.588 6.918 1.00 80.38 602 ASN A N 1
ATOM 4807 C CA . ASN A 1 602 ? 4.220 7.819 6.189 1.00 80.38 602 ASN A CA 1
ATOM 4808 C C . ASN A 1 602 ? 4.648 7.242 4.810 1.00 80.38 602 ASN A C 1
ATOM 4810 O O . ASN A 1 602 ? 3.831 7.094 3.904 1.00 80.38 602 ASN A O 1
ATOM 4814 N N . SER A 1 603 ? 5.932 6.936 4.620 1.00 85.50 603 SER A N 1
ATOM 4815 C CA . SER A 1 603 ? 6.509 6.464 3.349 1.00 85.50 603 SER A CA 1
ATOM 4816 C C . SER A 1 603 ? 7.582 5.384 3.524 1.00 85.50 603 SER A C 1
ATOM 4818 O O . SER A 1 603 ? 8.257 5.012 2.561 1.00 85.50 603 SER A O 1
ATOM 4820 N N . ASP A 1 604 ? 7.740 4.859 4.743 1.00 90.25 604 ASP A N 1
ATOM 4821 C CA . ASP A 1 604 ? 8.631 3.728 4.985 1.00 90.25 604 ASP A CA 1
ATOM 4822 C C . ASP A 1 604 ? 8.025 2.427 4.455 1.00 90.25 604 ASP A C 1
ATOM 4824 O O . ASP A 1 604 ? 6.837 2.146 4.612 1.00 90.25 604 ASP A O 1
ATOM 4828 N N . TYR A 1 605 ? 8.881 1.595 3.872 1.00 93.62 605 TYR A N 1
ATOM 4829 C CA . TYR A 1 605 ? 8.513 0.366 3.169 1.00 93.62 605 TYR A CA 1
ATOM 4830 C C . TYR A 1 605 ? 7.710 -0.631 3.998 1.00 93.62 605 TYR A C 1
ATOM 4832 O O . TYR A 1 605 ? 6.742 -1.192 3.493 1.00 93.62 605 TYR A O 1
ATOM 4840 N N . TYR A 1 606 ? 8.059 -0.812 5.275 1.00 93.88 606 TYR A N 1
ATOM 4841 C CA . TYR A 1 606 ? 7.363 -1.750 6.162 1.00 93.88 606 TYR A CA 1
ATOM 4842 C C . TYR A 1 606 ? 5.875 -1.417 6.339 1.00 93.88 606 TYR A C 1
ATOM 4844 O O . TYR A 1 606 ? 5.087 -2.290 6.691 1.00 93.88 606 TYR A O 1
ATOM 4852 N N . GLN A 1 607 ? 5.470 -0.165 6.111 1.00 95.06 607 GLN A N 1
ATOM 4853 C CA . GLN A 1 607 ? 4.084 0.248 6.302 1.00 95.06 607 GLN A CA 1
ATOM 4854 C C . GLN A 1 607 ? 3.159 -0.322 5.236 1.00 95.06 607 GLN A C 1
ATOM 4856 O O . GLN A 1 607 ? 1.986 -0.506 5.526 1.00 95.06 607 GLN A O 1
ATOM 4861 N N . VAL A 1 608 ? 3.661 -0.633 4.036 1.00 97.00 608 VAL A N 1
ATOM 4862 C CA . VAL A 1 608 ? 2.833 -1.229 2.979 1.00 97.00 608 VAL A CA 1
ATOM 4863 C C . VAL A 1 608 ? 2.258 -2.580 3.431 1.00 97.00 608 VAL A C 1
ATOM 4865 O O . VAL A 1 608 ? 1.038 -2.672 3.533 1.00 97.00 608 VAL A O 1
ATOM 4868 N N . PRO A 1 609 ? 3.063 -3.600 3.796 1.00 98.00 609 PRO A N 1
ATOM 4869 C CA . PRO A 1 609 ? 2.525 -4.851 4.329 1.00 98.00 609 PRO A CA 1
ATOM 4870 C C . PRO A 1 609 ? 1.851 -4.664 5.695 1.00 98.00 609 PRO A C 1
ATOM 4872 O O . PRO A 1 609 ? 0.788 -5.230 5.926 1.00 98.00 609 PRO A O 1
ATOM 4875 N N . ASN A 1 610 ? 2.397 -3.829 6.590 1.00 97.81 610 ASN A N 1
ATOM 4876 C CA . ASN A 1 610 ? 1.831 -3.687 7.935 1.00 97.81 610 ASN A CA 1
ATOM 4877 C C . ASN A 1 610 ? 0.447 -3.036 7.944 1.00 97.81 610 ASN A C 1
ATOM 4879 O O . ASN A 1 610 ? -0.344 -3.361 8.821 1.00 97.81 610 ASN A O 1
ATOM 4883 N N . ARG A 1 611 ? 0.129 -2.141 7.000 1.00 96.31 611 ARG A N 1
ATOM 4884 C CA . ARG A 1 611 ? -1.223 -1.578 6.887 1.00 96.31 611 ARG A CA 1
ATOM 4885 C C . ARG A 1 611 ? -2.239 -2.617 6.439 1.00 96.31 611 ARG A C 1
ATOM 4887 O O . ARG A 1 611 ? -3.358 -2.585 6.933 1.00 96.31 611 ARG A O 1
ATOM 4894 N N . ILE A 1 612 ? -1.843 -3.553 5.576 1.00 98.25 612 ILE A N 1
ATOM 4895 C CA . ILE A 1 612 ? -2.681 -4.704 5.219 1.00 98.25 612 ILE A CA 1
ATOM 4896 C C . ILE A 1 612 ? -2.911 -5.571 6.453 1.00 98.25 612 ILE A C 1
ATOM 4898 O O . ILE A 1 612 ? -4.054 -5.800 6.836 1.00 98.25 612 ILE A O 1
ATOM 4902 N N . SER A 1 613 ? -1.831 -5.982 7.119 1.00 98.31 613 SER A N 1
ATOM 4903 C CA . SER A 1 613 ? -1.914 -6.815 8.319 1.00 98.31 613 SER A CA 1
ATOM 4904 C C . SER A 1 613 ? -2.752 -6.154 9.415 1.00 98.31 613 SER A C 1
ATOM 4906 O O . SER A 1 613 ? -3.574 -6.807 10.040 1.00 98.31 613 SER A O 1
ATOM 4908 N N . TYR A 1 614 ? -2.608 -4.842 9.603 1.00 97.00 614 TYR A N 1
ATOM 4909 C CA . TYR A 1 614 ? -3.399 -4.074 10.560 1.00 97.00 614 TYR A CA 1
ATOM 4910 C C . TYR A 1 614 ? -4.880 -3.993 10.173 1.00 97.00 614 TYR A C 1
ATOM 4912 O O . TYR A 1 614 ? -5.740 -4.245 11.011 1.00 97.00 614 TYR A O 1
ATOM 4920 N N . PHE A 1 615 ? -5.190 -3.650 8.920 1.00 95.94 615 PHE A N 1
ATOM 4921 C CA . PHE A 1 615 ? -6.570 -3.443 8.476 1.00 95.94 615 PHE A CA 1
ATOM 4922 C C . PHE A 1 615 ? -7.395 -4.736 8.503 1.00 95.94 615 PHE A C 1
ATOM 4924 O O . PHE A 1 615 ? -8.546 -4.718 8.928 1.00 95.94 615 PHE A O 1
ATOM 4931 N N . TYR A 1 616 ? -6.796 -5.858 8.098 1.00 94.69 616 TYR A N 1
ATOM 4932 C CA . TYR A 1 616 ? -7.454 -7.167 8.068 1.00 94.69 616 TYR A CA 1
ATOM 4933 C C . TYR A 1 616 ? -7.194 -8.014 9.325 1.00 94.69 616 TYR A C 1
ATOM 4935 O O . TYR A 1 616 ? -7.544 -9.190 9.327 1.00 94.69 616 TYR A O 1
ATOM 4943 N N . ASP A 1 617 ? -6.572 -7.469 10.377 1.00 96.25 617 ASP A N 1
ATOM 4944 C CA . ASP A 1 617 ? -6.202 -8.211 11.598 1.00 96.25 617 ASP A CA 1
ATOM 4945 C C . ASP A 1 617 ? -5.452 -9.532 11.297 1.00 96.25 617 ASP A C 1
ATOM 4947 O O . ASP A 1 617 ? -5.817 -10.609 11.767 1.00 96.25 617 ASP A O 1
ATOM 4951 N N . LEU A 1 618 ? -4.429 -9.467 10.439 1.00 98.06 618 LEU A N 1
ATOM 4952 C CA . LEU A 1 618 ? -3.598 -10.614 10.058 1.00 98.06 618 LEU A CA 1
ATOM 4953 C C . LEU A 1 618 ? -2.372 -10.708 10.967 1.00 98.06 618 LEU A C 1
ATOM 4955 O O . LEU A 1 618 ? -1.669 -9.724 11.201 1.00 98.06 618 LEU A O 1
ATOM 4959 N N . HIS A 1 619 ? -2.119 -11.903 11.491 1.00 97.69 619 HIS A N 1
ATOM 4960 C CA . HIS A 1 619 ? -1.109 -12.192 12.513 1.00 97.69 619 HIS A CA 1
ATOM 4961 C C . HIS A 1 619 ? 0.087 -12.983 11.961 1.00 97.69 619 HIS A C 1
ATOM 4963 O O . HIS A 1 619 ? 1.014 -13.280 12.713 1.00 97.69 619 HIS A O 1
ATOM 4969 N N . GLY A 1 620 ? 0.086 -13.303 10.662 1.00 98.06 620 GLY A N 1
ATOM 4970 C CA . GLY A 1 620 ? 1.219 -13.931 9.984 1.00 98.06 620 GLY A CA 1
ATOM 4971 C C . GLY A 1 620 ? 2.395 -12.965 9.738 1.00 98.06 620 GLY A C 1
ATOM 4972 O O . GLY A 1 620 ? 2.340 -11.784 10.100 1.00 98.06 620 GLY A O 1
ATOM 4973 N N . PRO A 1 621 ? 3.487 -13.430 9.099 1.00 98.44 621 PRO A N 1
ATOM 4974 C CA . PRO A 1 621 ? 4.648 -12.592 8.797 1.00 98.44 621 PRO A CA 1
ATOM 4975 C C . PRO A 1 621 ? 4.275 -11.383 7.933 1.00 98.44 621 PRO A C 1
ATOM 4977 O O . PRO A 1 621 ? 3.635 -11.551 6.906 1.00 98.44 621 PRO A O 1
ATOM 4980 N N . SER A 1 622 ? 4.716 -10.178 8.300 1.00 98.62 622 SER A N 1
ATOM 4981 C CA . SER A 1 622 ? 4.417 -8.936 7.571 1.00 98.62 622 SER A CA 1
ATOM 4982 C C . SER A 1 622 ? 5.719 -8.255 7.142 1.00 98.62 622 SER A C 1
ATOM 4984 O O . SER A 1 622 ? 6.423 -7.668 7.965 1.00 98.62 622 SER A O 1
ATOM 4986 N N . ILE A 1 623 ? 6.100 -8.410 5.869 1.00 98.44 623 ILE A N 1
ATOM 4987 C CA . ILE A 1 623 ? 7.465 -8.163 5.385 1.00 98.44 623 ILE A CA 1
ATOM 4988 C C . ILE A 1 623 ? 7.463 -7.324 4.109 1.00 98.44 623 ILE A C 1
ATOM 4990 O O . ILE A 1 623 ? 6.841 -7.668 3.104 1.00 98.44 623 ILE A O 1
ATOM 4994 N N . ALA A 1 624 ? 8.236 -6.238 4.135 1.00 97.75 624 ALA A N 1
ATOM 4995 C CA . ALA A 1 624 ? 8.608 -5.496 2.939 1.00 97.75 624 ALA A CA 1
ATOM 4996 C C . ALA A 1 624 ? 10.000 -5.945 2.483 1.00 97.75 624 ALA A C 1
ATOM 4998 O O . ALA A 1 624 ? 10.906 -6.078 3.310 1.00 97.75 624 ALA A O 1
ATOM 4999 N N . VAL A 1 625 ? 10.180 -6.168 1.182 1.00 97.12 625 VAL A N 1
ATOM 5000 C CA . VAL A 1 625 ? 11.448 -6.626 0.605 1.00 97.12 625 VAL A CA 1
ATOM 5001 C C . VAL A 1 625 ? 11.881 -5.745 -0.562 1.00 97.12 625 VAL A C 1
ATOM 5003 O O . VAL A 1 625 ? 11.088 -5.413 -1.443 1.00 97.12 625 VAL A O 1
ATOM 5006 N N . ASP A 1 626 ? 13.167 -5.401 -0.570 1.00 96.31 626 ASP A N 1
ATOM 5007 C CA . ASP A 1 626 ? 13.808 -4.657 -1.648 1.00 96.31 626 ASP A CA 1
ATOM 5008 C C . ASP A 1 626 ? 15.007 -5.450 -2.182 1.00 96.31 626 ASP A C 1
ATOM 5010 O O . ASP A 1 626 ? 16.032 -5.611 -1.520 1.00 96.31 626 ASP A O 1
ATOM 5014 N N . THR A 1 627 ? 14.851 -5.977 -3.394 1.00 95.44 627 THR A N 1
ATOM 5015 C CA . THR A 1 627 ? 15.918 -6.575 -4.206 1.00 95.44 627 THR A CA 1
ATOM 5016 C C . THR A 1 627 ? 15.993 -5.884 -5.571 1.00 95.44 627 THR A C 1
ATOM 5018 O O . THR A 1 627 ? 16.339 -6.502 -6.577 1.00 95.44 627 THR A O 1
ATOM 5021 N N . ALA A 1 628 ? 15.641 -4.596 -5.632 1.00 93.69 628 ALA A N 1
ATOM 5022 C CA . ALA A 1 628 ? 15.452 -3.859 -6.875 1.00 93.69 628 ALA A CA 1
ATOM 5023 C C . ALA A 1 628 ? 14.453 -4.567 -7.817 1.00 93.69 628 ALA A C 1
ATOM 5025 O O . ALA A 1 628 ? 13.373 -4.970 -7.396 1.00 93.69 628 ALA A O 1
ATOM 5026 N N . CYS A 1 629 ? 14.766 -4.709 -9.108 1.00 93.31 629 CYS A N 1
ATOM 5027 C CA . CYS A 1 629 ? 13.803 -5.157 -10.125 1.00 93.31 629 CYS A CA 1
ATOM 5028 C C . CYS A 1 629 ? 13.175 -6.542 -9.850 1.00 93.31 629 CYS A C 1
ATOM 5030 O O . CYS A 1 629 ? 12.129 -6.847 -10.416 1.00 93.31 629 CYS A O 1
ATOM 5032 N N . SER A 1 630 ? 13.776 -7.370 -8.987 1.00 96.06 630 SER A N 1
ATOM 5033 C CA . SER A 1 630 ? 13.255 -8.687 -8.598 1.00 96.06 630 SER A CA 1
ATOM 5034 C C . SER A 1 630 ? 12.381 -8.690 -7.337 1.00 96.06 630 SER A C 1
ATOM 5036 O O . SER A 1 630 ? 11.943 -9.763 -6.925 1.00 96.06 630 SER A O 1
ATOM 5038 N N . SER A 1 631 ? 12.098 -7.538 -6.712 1.00 97.69 631 SER A N 1
ATOM 5039 C CA . SER A 1 631 ? 11.420 -7.470 -5.404 1.00 97.69 631 SER A CA 1
ATOM 5040 C C . SER A 1 631 ? 10.096 -8.232 -5.342 1.00 97.69 631 SER A C 1
ATOM 5042 O O . SER A 1 631 ? 9.870 -8.950 -4.373 1.00 97.69 631 SER A O 1
ATOM 5044 N N . ALA A 1 632 ? 9.243 -8.138 -6.368 1.00 97.06 632 ALA A N 1
ATOM 5045 C CA . ALA A 1 632 ? 7.973 -8.873 -6.398 1.00 97.06 632 ALA A CA 1
ATOM 5046 C C . ALA A 1 632 ? 8.183 -10.401 -6.444 1.00 97.06 632 ALA A C 1
ATOM 5048 O O . ALA A 1 632 ? 7.511 -11.147 -5.735 1.00 97.06 632 ALA A O 1
ATOM 5049 N N . GLY A 1 633 ? 9.169 -10.872 -7.218 1.00 97.31 633 GLY A N 1
ATOM 5050 C CA . GLY A 1 633 ? 9.536 -12.290 -7.269 1.00 97.31 633 GLY A CA 1
ATOM 5051 C C . GLY A 1 633 ? 10.140 -12.788 -5.954 1.00 97.31 633 GLY A C 1
ATOM 5052 O O . GLY A 1 633 ? 9.838 -13.895 -5.513 1.00 97.31 633 GLY A O 1
ATOM 5053 N N . MET A 1 634 ? 10.934 -11.953 -5.278 1.00 98.25 634 MET A N 1
ATOM 5054 C CA . MET A 1 634 ? 11.466 -12.268 -3.951 1.00 98.25 634 MET A CA 1
ATOM 5055 C C . MET A 1 634 ? 10.352 -12.340 -2.898 1.00 98.25 634 MET A C 1
ATOM 5057 O O . MET A 1 634 ? 10.357 -13.252 -2.077 1.00 98.25 634 MET A O 1
ATOM 5061 N N . ALA A 1 635 ? 9.376 -11.426 -2.940 1.00 98.62 635 ALA A N 1
ATOM 5062 C CA . ALA A 1 635 ? 8.206 -11.462 -2.063 1.00 98.62 635 ALA A CA 1
ATOM 5063 C C . ALA A 1 635 ? 7.404 -12.759 -2.252 1.00 98.62 635 ALA A C 1
ATOM 5065 O O . ALA A 1 635 ? 7.079 -13.427 -1.271 1.00 98.62 635 ALA A O 1
ATOM 5066 N N . LEU A 1 636 ? 7.176 -13.168 -3.505 1.00 98.50 636 LEU A N 1
ATOM 5067 C CA . LEU A 1 636 ? 6.533 -14.441 -3.837 1.00 98.50 636 LEU A CA 1
ATOM 5068 C C . LEU A 1 636 ? 7.330 -15.651 -3.329 1.00 98.50 636 LEU A C 1
ATOM 5070 O O . LEU A 1 636 ? 6.752 -16.573 -2.753 1.00 98.50 636 LEU A O 1
ATOM 5074 N N . HIS A 1 637 ? 8.655 -15.642 -3.497 1.00 98.25 637 HIS A N 1
ATOM 5075 C CA . HIS A 1 637 ? 9.523 -16.705 -2.991 1.00 98.25 637 HIS A CA 1
ATOM 5076 C C . HIS A 1 637 ? 9.453 -16.822 -1.461 1.00 98.25 637 HIS A C 1
ATOM 5078 O O . HIS A 1 637 ? 9.306 -17.929 -0.944 1.00 98.25 637 HIS A O 1
ATOM 5084 N N . LEU A 1 638 ? 9.516 -15.696 -0.737 1.00 98.50 638 LEU A N 1
ATOM 5085 C CA . LEU A 1 638 ? 9.397 -15.673 0.724 1.00 98.50 638 LEU A CA 1
ATOM 5086 C C . LEU A 1 638 ? 8.028 -16.178 1.187 1.00 98.50 638 LEU A C 1
ATOM 5088 O O . LEU A 1 638 ? 7.978 -17.028 2.070 1.00 98.50 638 LEU A O 1
ATOM 5092 N N . ALA A 1 639 ? 6.945 -15.739 0.545 1.00 98.62 639 ALA A N 1
ATOM 5093 C CA . ALA A 1 639 ? 5.595 -16.204 0.848 1.00 98.62 639 ALA A CA 1
ATOM 5094 C C . ALA A 1 639 ? 5.457 -17.726 0.677 1.00 98.62 639 ALA A C 1
ATOM 5096 O O . ALA A 1 639 ? 4.974 -18.417 1.574 1.00 98.62 639 ALA A O 1
ATOM 5097 N N . CYS A 1 640 ? 5.951 -18.275 -0.438 1.00 98.31 640 CYS A N 1
ATOM 5098 C CA . CYS A 1 640 ? 5.946 -19.721 -0.671 1.00 98.31 640 CYS A CA 1
ATOM 5099 C C . CYS A 1 640 ? 6.798 -20.472 0.362 1.00 98.31 640 CYS A C 1
ATOM 5101 O O . CYS A 1 640 ? 6.410 -21.545 0.824 1.00 98.31 640 CYS A O 1
ATOM 5103 N N . ALA A 1 641 ? 7.958 -19.923 0.734 1.00 96.94 641 ALA A N 1
ATOM 5104 C CA . ALA A 1 641 ? 8.826 -20.517 1.744 1.00 96.94 641 ALA A CA 1
ATOM 5105 C C . ALA A 1 641 ? 8.169 -20.532 3.135 1.00 96.94 641 ALA A C 1
ATOM 5107 O O . ALA A 1 641 ? 8.253 -21.549 3.822 1.00 96.94 641 ALA A O 1
ATOM 5108 N N . SER A 1 642 ? 7.495 -19.450 3.534 1.00 98.12 642 SER A N 1
ATOM 5109 C CA . SER A 1 642 ? 6.767 -19.367 4.805 1.00 98.12 642 SER A CA 1
ATOM 5110 C C . SER A 1 642 ? 5.578 -20.327 4.852 1.00 98.12 642 SER A C 1
ATOM 5112 O O . SER A 1 642 ? 5.430 -21.048 5.838 1.00 98.12 642 SER A O 1
ATOM 5114 N N . LEU A 1 643 ? 4.808 -20.445 3.762 1.00 97.88 643 LEU A N 1
ATOM 5115 C CA . LEU A 1 643 ? 3.724 -21.432 3.653 1.00 97.88 643 LEU A CA 1
ATOM 5116 C C . LEU A 1 643 ? 4.242 -22.869 3.791 1.00 97.88 643 LEU A C 1
ATOM 5118 O O . LEU A 1 643 ? 3.702 -23.650 4.570 1.00 97.88 643 LEU A O 1
ATOM 5122 N N . ARG A 1 644 ? 5.330 -23.216 3.090 1.00 95.75 644 ARG A N 1
ATOM 5123 C CA . ARG A 1 644 ? 5.941 -24.557 3.174 1.00 95.75 644 ARG A CA 1
ATOM 5124 C C . ARG A 1 644 ? 6.474 -24.892 4.566 1.00 95.75 644 ARG A C 1
ATOM 5126 O O . ARG A 1 644 ? 6.459 -26.052 4.965 1.00 95.75 644 ARG A O 1
ATOM 5133 N N . LYS A 1 645 ? 6.949 -23.892 5.307 1.00 95.88 645 LYS A N 1
ATOM 5134 C CA . LYS A 1 645 ? 7.407 -24.059 6.693 1.00 95.88 645 LYS A CA 1
ATOM 5135 C C . LYS A 1 645 ? 6.271 -24.069 7.718 1.00 95.88 645 LYS A C 1
ATOM 5137 O O . LYS A 1 645 ? 6.537 -24.361 8.880 1.00 95.88 645 LYS A O 1
ATOM 5142 N N . GLY A 1 646 ? 5.042 -23.743 7.314 1.00 95.94 646 GLY A N 1
ATOM 5143 C CA . GLY A 1 646 ? 3.920 -23.560 8.232 1.00 95.94 646 GLY A CA 1
ATOM 5144 C C . GLY A 1 646 ? 4.067 -22.328 9.130 1.00 95.94 646 GLY A C 1
ATOM 5145 O O . GLY A 1 646 ? 3.546 -22.327 10.239 1.00 95.94 646 GLY A O 1
ATOM 5146 N N . GLU A 1 647 ? 4.799 -21.301 8.681 1.00 97.50 647 GLU A N 1
ATOM 5147 C CA . GLU A 1 647 ? 4.889 -20.001 9.370 1.00 97.50 647 GLU A CA 1
ATOM 5148 C C . GLU A 1 647 ? 3.613 -19.164 9.184 1.00 97.50 647 GLU A C 1
ATOM 5150 O O . GLU A 1 647 ? 3.407 -18.206 9.923 1.00 97.50 647 GLU A O 1
ATOM 5155 N N . CYS A 1 648 ? 2.800 -19.503 8.179 1.00 98.06 648 CYS A N 1
ATOM 5156 C CA . CYS A 1 648 ? 1.474 -18.948 7.941 1.00 98.06 648 CYS A CA 1
ATOM 5157 C C . CYS A 1 648 ? 0.588 -19.963 7.194 1.00 98.06 648 CYS A C 1
ATOM 5159 O O . CYS A 1 648 ? 1.087 -20.807 6.442 1.00 98.06 648 CYS A O 1
ATOM 5161 N N . GLY A 1 649 ? -0.732 -19.887 7.381 1.00 96.88 649 GLY A N 1
ATOM 5162 C CA . GLY A 1 649 ? -1.713 -20.765 6.724 1.00 96.88 649 GLY A CA 1
ATOM 5163 C C . GLY A 1 649 ? -2.177 -20.290 5.340 1.00 96.88 649 GLY A C 1
ATOM 5164 O O . GLY A 1 649 ? -2.699 -21.082 4.556 1.00 96.88 649 GLY A O 1
ATOM 5165 N N . ALA A 1 650 ? -1.985 -19.007 5.040 1.00 98.50 650 ALA A N 1
ATOM 5166 C CA . ALA A 1 650 ? -2.156 -18.391 3.725 1.00 98.50 650 ALA A CA 1
ATOM 5167 C C . ALA A 1 650 ? -1.125 -17.260 3.566 1.00 98.50 650 ALA A C 1
ATOM 5169 O O . ALA A 1 650 ? -0.498 -16.845 4.545 1.00 98.50 650 ALA A O 1
ATOM 5170 N N . ALA A 1 651 ? -0.911 -16.759 2.351 1.00 98.81 651 ALA A N 1
ATOM 5171 C CA . ALA A 1 651 ? -0.016 -15.624 2.141 1.00 98.81 651 ALA A CA 1
ATOM 5172 C C . ALA A 1 651 ? -0.475 -14.703 1.009 1.00 98.81 651 ALA A C 1
ATOM 5174 O O . ALA A 1 651 ? -0.818 -15.161 -0.076 1.00 98.81 651 ALA A O 1
ATOM 5175 N N . ILE A 1 652 ? -0.410 -13.399 1.254 1.00 98.88 652 ILE A N 1
ATOM 5176 C CA . ILE A 1 652 ? -0.506 -12.350 0.245 1.00 98.88 652 ILE A CA 1
ATOM 5177 C C . ILE A 1 652 ? 0.915 -12.034 -0.218 1.00 98.88 652 ILE A C 1
ATOM 5179 O O . ILE A 1 652 ? 1.758 -11.633 0.586 1.00 98.88 652 ILE A O 1
ATOM 5183 N N . ALA A 1 653 ? 1.181 -12.193 -1.509 1.00 98.81 653 ALA A N 1
ATOM 5184 C CA . ALA A 1 653 ? 2.453 -11.834 -2.124 1.00 98.81 653 ALA A CA 1
ATOM 5185 C C . ALA A 1 653 ? 2.220 -10.839 -3.255 1.00 98.81 653 ALA A C 1
ATOM 5187 O O . ALA A 1 653 ? 1.417 -11.095 -4.148 1.00 98.81 653 ALA A O 1
ATOM 5188 N N . GLY A 1 654 ? 2.929 -9.717 -3.254 1.00 98.31 654 GLY A N 1
ATOM 5189 C CA . GLY A 1 654 ? 2.734 -8.703 -4.282 1.00 98.31 654 GLY A CA 1
ATOM 5190 C C . GLY A 1 654 ? 3.920 -7.781 -4.473 1.00 98.31 654 GLY A C 1
ATOM 5191 O O . GLY A 1 654 ? 4.970 -7.921 -3.842 1.00 98.31 654 GLY A O 1
ATOM 5192 N N . GLY A 1 655 ? 3.743 -6.809 -5.356 1.00 98.00 655 GLY A N 1
ATOM 5193 C CA . GLY A 1 655 ? 4.708 -5.746 -5.546 1.00 98.00 655 GLY A CA 1
ATOM 5194 C C . GLY A 1 655 ? 4.085 -4.476 -6.092 1.00 98.00 655 GLY A C 1
ATOM 5195 O O . GLY A 1 655 ? 3.020 -4.498 -6.712 1.00 98.00 655 GLY A O 1
ATOM 5196 N N . ILE A 1 656 ? 4.765 -3.364 -5.838 1.00 97.44 656 ILE A N 1
ATOM 5197 C CA . ILE A 1 656 ? 4.334 -2.042 -6.274 1.00 97.44 656 ILE A CA 1
ATOM 5198 C C . ILE A 1 656 ? 5.524 -1.168 -6.671 1.00 97.44 656 ILE A C 1
ATOM 5200 O O . ILE A 1 656 ? 6.586 -1.203 -6.048 1.00 97.44 656 ILE A O 1
ATOM 5204 N N . ASN A 1 657 ? 5.342 -0.385 -7.733 1.00 96.25 657 ASN A N 1
ATOM 5205 C CA . ASN A 1 657 ? 6.290 0.629 -8.175 1.00 96.25 657 ASN A CA 1
ATOM 5206 C C . ASN A 1 657 ? 5.544 1.832 -8.766 1.00 96.25 657 ASN A C 1
ATOM 5208 O O . ASN A 1 657 ? 4.767 1.668 -9.705 1.00 96.25 657 ASN A O 1
ATOM 5212 N N . LEU A 1 658 ? 5.832 3.038 -8.263 1.00 94.25 658 LEU A N 1
ATOM 5213 C CA . LEU A 1 658 ? 5.267 4.305 -8.751 1.00 94.25 658 LEU A CA 1
ATOM 5214 C C . LEU A 1 658 ? 6.343 5.369 -8.909 1.00 94.25 658 LEU A C 1
ATOM 5216 O O . LEU A 1 658 ? 7.080 5.611 -7.960 1.00 94.25 658 LEU A O 1
ATOM 5220 N N . PHE A 1 659 ? 6.396 6.043 -10.053 1.00 92.19 659 PHE A N 1
ATOM 5221 C CA . PHE A 1 659 ? 7.235 7.204 -10.333 1.00 92.19 659 PHE A CA 1
ATOM 5222 C C . PHE A 1 659 ? 6.561 8.494 -9.860 1.00 92.19 659 PHE A C 1
ATOM 5224 O O . PHE A 1 659 ? 5.722 9.072 -10.550 1.00 92.19 659 PHE A O 1
ATOM 5231 N N . LEU A 1 660 ? 6.962 8.975 -8.681 1.00 88.62 660 LEU A N 1
ATOM 5232 C CA . LEU A 1 660 ? 6.389 10.184 -8.067 1.00 88.62 660 LEU A CA 1
ATOM 5233 C C . LEU A 1 660 ? 7.350 11.382 -8.089 1.00 88.62 660 LEU A C 1
ATOM 5235 O O . LEU A 1 660 ? 6.975 12.477 -7.681 1.00 88.62 660 LEU A O 1
ATOM 5239 N N . HIS A 1 661 ? 8.591 11.187 -8.545 1.00 87.81 661 HIS A N 1
ATOM 5240 C CA . HIS A 1 661 ? 9.606 12.236 -8.588 1.00 87.81 661 HIS A CA 1
ATOM 5241 C C . HIS A 1 661 ? 10.542 12.087 -9.811 1.00 87.81 661 HIS A C 1
ATOM 5243 O O . HIS A 1 661 ? 10.952 10.966 -10.136 1.00 87.81 661 HIS A O 1
ATOM 5249 N N . PRO A 1 662 ? 10.971 13.193 -10.463 1.00 88.88 662 PRO A N 1
ATOM 5250 C CA . PRO A 1 662 ? 11.799 13.151 -11.679 1.00 88.88 662 PRO A CA 1
ATOM 5251 C C . PRO A 1 662 ? 13.209 12.575 -11.476 1.00 88.88 662 PRO A C 1
ATOM 5253 O O . PRO A 1 662 ? 13.877 12.203 -12.444 1.00 88.88 662 PRO A O 1
ATOM 5256 N N . SER A 1 663 ? 13.692 12.492 -10.231 1.00 88.25 663 SER A N 1
ATOM 5257 C CA . SER A 1 663 ? 15.055 12.032 -9.918 1.00 88.25 663 SER A CA 1
ATOM 5258 C C . SER A 1 663 ? 15.370 10.662 -10.504 1.00 88.25 663 SER A C 1
ATOM 5260 O O . SER A 1 663 ? 16.489 10.471 -10.974 1.00 88.25 663 SER A O 1
ATOM 5262 N N . ARG A 1 664 ? 14.414 9.725 -10.529 1.00 89.38 664 ARG A N 1
ATOM 5263 C CA . ARG A 1 664 ? 14.661 8.380 -11.067 1.00 89.38 664 ARG A CA 1
ATOM 5264 C C . ARG A 1 664 ? 14.858 8.384 -12.577 1.00 89.38 664 ARG A C 1
ATOM 5266 O O . ARG A 1 664 ? 15.795 7.758 -13.059 1.00 89.38 664 ARG A O 1
ATOM 5273 N N . PHE A 1 665 ? 14.077 9.168 -13.319 1.00 90.88 665 PHE A N 1
ATOM 5274 C CA . PHE A 1 665 ? 14.286 9.353 -14.762 1.00 90.88 665 PHE A CA 1
ATOM 5275 C C . PHE A 1 665 ? 15.655 9.979 -15.062 1.00 90.88 665 PHE A C 1
ATOM 5277 O O . PHE A 1 665 ? 16.367 9.538 -15.969 1.00 90.88 665 PHE A O 1
ATOM 5284 N N . ILE A 1 666 ? 16.067 10.962 -14.257 1.00 91.00 666 ILE A N 1
ATOM 5285 C CA . ILE A 1 666 ? 17.392 11.587 -14.361 1.00 91.00 666 ILE A CA 1
ATOM 5286 C C . ILE A 1 666 ? 18.500 10.567 -14.052 1.00 91.00 666 ILE A C 1
ATOM 5288 O O . ILE A 1 666 ? 19.454 10.458 -14.818 1.00 91.00 666 ILE A O 1
ATOM 5292 N N . GLN A 1 667 ? 18.380 9.792 -12.972 1.00 90.44 667 GLN A N 1
ATOM 5293 C CA . GLN A 1 667 ? 19.356 8.766 -12.582 1.00 90.44 667 GLN A CA 1
ATOM 5294 C C . GLN A 1 667 ? 19.479 7.666 -13.641 1.00 90.44 667 GLN A C 1
ATOM 5296 O O . GLN A 1 667 ? 20.587 7.318 -14.045 1.00 90.44 667 GLN A O 1
ATOM 5301 N N . TYR A 1 668 ? 18.360 7.162 -14.159 1.00 92.31 668 TYR A N 1
ATOM 5302 C CA . TYR A 1 668 ? 18.360 6.159 -15.222 1.00 92.31 668 TYR A CA 1
ATOM 5303 C C . TYR A 1 668 ? 18.927 6.704 -16.538 1.00 92.31 668 TYR A C 1
ATOM 5305 O O . TYR A 1 668 ? 19.657 5.997 -17.239 1.00 92.31 668 TYR A O 1
ATOM 5313 N N . SER A 1 669 ? 18.691 7.982 -16.845 1.00 92.69 669 SER A N 1
ATOM 5314 C CA . SER A 1 669 ? 19.367 8.653 -17.957 1.00 92.69 669 SER A CA 1
ATOM 5315 C C . SER A 1 669 ? 20.877 8.766 -17.727 1.00 92.69 669 SER A C 1
ATOM 5317 O O . SER A 1 669 ? 21.663 8.485 -18.628 1.00 92.69 669 SER A O 1
ATOM 5319 N N . GLN A 1 670 ? 21.328 9.099 -16.517 1.00 89.88 670 GLN A N 1
ATOM 5320 C CA . GLN A 1 670 ? 22.760 9.141 -16.188 1.00 89.88 670 GLN A CA 1
ATOM 5321 C C . GLN A 1 670 ? 23.422 7.763 -16.295 1.00 89.88 670 GLN A C 1
ATOM 5323 O O . GLN A 1 670 ? 24.541 7.657 -16.793 1.00 89.88 670 GLN A O 1
ATOM 5328 N N . MET A 1 671 ? 22.707 6.706 -15.903 1.00 89.81 671 MET A N 1
ATOM 5329 C CA . MET A 1 671 ? 23.127 5.313 -16.087 1.00 89.81 671 MET A CA 1
ATOM 5330 C C . MET A 1 671 ? 23.066 4.845 -17.547 1.00 89.81 671 MET A C 1
ATOM 5332 O O . MET A 1 671 ? 23.577 3.773 -17.859 1.00 89.81 671 MET A O 1
ATOM 5336 N N . LYS A 1 672 ? 22.449 5.631 -18.438 1.00 90.50 672 LYS A N 1
ATOM 5337 C CA . LYS A 1 672 ? 22.229 5.307 -19.852 1.00 90.50 672 LYS A CA 1
ATOM 5338 C C . LYS A 1 672 ? 21.488 3.981 -20.072 1.00 90.50 672 LYS A C 1
ATOM 5340 O O . LYS A 1 672 ? 21.801 3.250 -21.003 1.00 90.50 672 LYS A O 1
ATOM 5345 N N . VAL A 1 673 ? 20.513 3.679 -19.212 1.00 91.50 673 VAL A N 1
ATOM 5346 C CA . VAL A 1 673 ? 19.718 2.439 -19.310 1.00 91.50 673 VAL A CA 1
ATOM 5347 C C . VAL A 1 673 ? 18.396 2.618 -20.053 1.00 91.50 673 VAL A C 1
ATOM 5349 O O . VAL A 1 673 ? 17.780 1.623 -20.426 1.00 91.50 673 VAL A O 1
ATOM 5352 N N . LEU A 1 674 ? 17.939 3.857 -20.250 1.00 94.38 674 LEU A N 1
ATOM 5353 C CA . LEU A 1 674 ? 16.648 4.135 -20.871 1.00 94.38 674 LEU A CA 1
ATOM 5354 C C . LEU A 1 674 ? 16.725 4.021 -22.394 1.00 94.38 674 LEU A C 1
ATOM 5356 O O . LEU A 1 674 ? 17.725 4.387 -23.007 1.00 94.38 674 LEU A O 1
ATOM 5360 N N . SER A 1 675 ? 15.641 3.550 -23.007 1.00 93.94 675 SER A N 1
ATOM 5361 C CA . SER A 1 675 ? 15.481 3.633 -24.456 1.00 93.94 675 SER A CA 1
ATOM 5362 C C . SER A 1 675 ? 15.469 5.097 -24.907 1.00 93.94 675 SER A C 1
ATOM 5364 O O . SER A 1 675 ? 15.012 5.994 -24.190 1.00 93.94 675 SER A O 1
ATOM 5366 N N . SER A 1 676 ? 15.981 5.334 -26.112 1.00 86.06 676 SER A N 1
ATOM 5367 C CA . SER A 1 676 ? 15.982 6.646 -26.767 1.00 86.06 676 SER A CA 1
ATOM 5368 C C . SER A 1 676 ? 14.616 7.043 -27.337 1.00 86.06 676 SER A C 1
ATOM 5370 O O . SER A 1 676 ? 14.418 8.200 -27.700 1.00 86.06 676 SER A O 1
ATOM 5372 N N . ASP A 1 677 ? 13.690 6.091 -27.446 1.00 89.94 677 ASP A N 1
ATOM 5373 C CA . ASP A 1 677 ? 12.344 6.272 -27.986 1.00 89.94 677 ASP A CA 1
ATOM 5374 C C . ASP A 1 677 ? 11.276 5.621 -27.096 1.00 89.94 677 ASP A C 1
ATOM 5376 O O . ASP A 1 677 ? 11.555 5.177 -25.982 1.00 89.94 677 ASP A O 1
ATOM 5380 N N . ASP A 1 678 ? 10.036 5.600 -27.579 1.00 91.69 678 ASP A N 1
ATOM 5381 C CA . ASP A 1 678 ? 8.851 5.070 -26.903 1.00 91.69 678 ASP A CA 1
ATOM 5382 C C . ASP A 1 678 ? 8.751 3.535 -26.947 1.00 91.69 678 ASP A C 1
ATOM 5384 O O . ASP A 1 678 ? 7.713 2.966 -26.602 1.00 91.69 678 ASP A O 1
ATOM 5388 N N . LYS A 1 679 ? 9.819 2.835 -27.357 1.00 91.69 679 LYS A N 1
ATOM 5389 C CA . LYS A 1 679 ? 9.803 1.382 -27.538 1.00 91.69 679 LYS A CA 1
ATOM 5390 C C . LYS A 1 679 ? 10.851 0.687 -26.687 1.00 91.69 679 LYS A C 1
ATOM 5392 O O . LYS A 1 679 ? 12.048 0.961 -26.766 1.00 91.69 679 LYS A O 1
ATOM 5397 N N . CYS A 1 680 ? 10.389 -0.318 -25.950 1.00 91.44 680 CYS A N 1
ATOM 5398 C CA . CYS A 1 680 ? 11.235 -1.394 -25.458 1.00 91.44 680 CYS A CA 1
ATOM 5399 C C . CYS A 1 680 ? 11.212 -2.528 -26.493 1.00 91.44 680 CYS A C 1
ATOM 5401 O O . CYS A 1 680 ? 10.141 -2.933 -26.942 1.00 91.44 680 CYS A O 1
ATOM 5403 N N . ARG A 1 681 ? 12.387 -3.011 -26.904 1.00 93.12 681 ARG A N 1
ATOM 5404 C CA . ARG A 1 681 ? 12.539 -4.028 -27.960 1.00 93.12 681 ARG A CA 1
ATOM 5405 C C . ARG A 1 681 ? 13.183 -5.294 -27.389 1.00 93.12 681 ARG A C 1
ATOM 5407 O O . ARG A 1 681 ? 14.350 -5.556 -27.684 1.00 93.12 681 ARG A O 1
ATOM 5414 N N . PRO A 1 682 ? 12.481 -6.066 -26.541 1.00 92.06 682 PRO A N 1
ATOM 5415 C CA . PRO A 1 682 ? 13.032 -7.309 -26.014 1.00 92.06 682 PRO A CA 1
ATOM 5416 C C . PRO A 1 682 ? 13.352 -8.250 -27.180 1.00 92.06 682 PRO A C 1
ATOM 5418 O O . PRO A 1 682 ? 12.486 -8.531 -28.005 1.00 92.06 682 PRO A O 1
ATOM 5421 N N . PHE A 1 683 ? 14.611 -8.685 -27.272 1.00 92.94 683 PHE A N 1
ATOM 5422 C CA . PHE A 1 683 ? 15.125 -9.555 -28.343 1.00 92.94 683 PHE A CA 1
ATOM 5423 C C . PHE A 1 683 ? 15.031 -8.978 -29.773 1.00 92.94 683 PHE A C 1
ATOM 5425 O O . PHE A 1 683 ? 15.287 -9.693 -30.739 1.00 92.94 683 PHE A O 1
ATOM 5432 N N . GLY A 1 684 ? 14.678 -7.697 -29.925 1.00 92.75 684 GLY A N 1
ATOM 5433 C CA . GLY A 1 684 ? 14.492 -7.045 -31.220 1.00 92.75 684 GLY A CA 1
ATOM 5434 C C . GLY A 1 684 ? 15.743 -6.322 -31.721 1.00 92.75 684 GLY A C 1
ATOM 5435 O O . GLY A 1 684 ? 16.531 -5.787 -30.938 1.00 92.75 684 GLY A O 1
ATOM 5436 N N . GLU A 1 685 ? 15.902 -6.255 -33.044 1.00 92.88 685 GLU A N 1
ATOM 5437 C CA . GLU A 1 685 ? 16.955 -5.459 -33.678 1.00 92.88 685 GLU A CA 1
ATOM 5438 C C . GLU A 1 685 ? 16.829 -3.971 -33.297 1.00 92.88 685 GLU A C 1
ATOM 5440 O O . GLU A 1 685 ? 15.731 -3.415 -33.209 1.00 92.88 685 GLU A O 1
ATOM 5445 N N . GLY A 1 686 ? 17.968 -3.317 -33.049 1.00 88.94 686 GLY A N 1
ATOM 5446 C CA . GLY A 1 686 ? 18.004 -1.894 -32.708 1.00 88.94 686 GLY A CA 1
ATOM 5447 C C . GLY A 1 686 ? 17.523 -1.558 -31.291 1.00 88.94 686 GLY A C 1
ATOM 5448 O O . GLY A 1 686 ? 17.124 -0.422 -31.045 1.00 88.94 686 GLY A O 1
ATOM 5449 N N . ALA A 1 687 ? 17.538 -2.507 -30.350 1.00 91.12 687 ALA A N 1
ATOM 5450 C CA . ALA A 1 687 ? 17.293 -2.218 -28.938 1.00 91.12 687 ALA A CA 1
ATOM 5451 C C . ALA A 1 687 ? 18.355 -1.250 -28.373 1.00 91.12 687 ALA A C 1
ATOM 5453 O O . ALA A 1 687 ? 19.544 -1.565 -28.354 1.00 91.12 687 ALA A O 1
ATOM 5454 N N . THR A 1 688 ? 17.928 -0.071 -27.907 1.00 90.81 688 THR A N 1
ATOM 5455 C CA . THR A 1 688 ? 18.820 0.981 -27.375 1.00 90.81 688 THR A CA 1
ATOM 5456 C C . THR A 1 688 ? 18.771 1.127 -25.854 1.00 90.81 688 THR A C 1
ATOM 5458 O O . THR A 1 688 ? 19.601 1.830 -25.286 1.00 90.81 688 THR A O 1
ATOM 5461 N N . GLY A 1 689 ? 17.835 0.451 -25.187 1.00 92.12 689 GLY A N 1
ATOM 5462 C CA . GLY A 1 689 ? 17.654 0.498 -23.740 1.00 92.12 689 GLY A CA 1
ATOM 5463 C C . GLY A 1 689 ? 16.301 -0.074 -23.323 1.00 92.12 689 GLY A C 1
ATOM 5464 O O . GLY A 1 689 ? 15.607 -0.702 -24.124 1.00 92.12 689 GLY A O 1
ATOM 5465 N N . THR A 1 690 ? 15.928 0.153 -22.065 1.00 94.25 690 THR A N 1
ATOM 5466 C CA . THR A 1 690 ? 14.643 -0.270 -21.495 1.00 94.25 690 THR A CA 1
ATOM 5467 C C . THR A 1 690 ? 13.724 0.919 -21.228 1.00 94.25 690 THR A C 1
ATOM 5469 O O . THR A 1 690 ? 14.175 2.054 -21.091 1.00 94.25 690 THR A O 1
ATOM 5472 N N . LEU A 1 691 ? 12.425 0.666 -21.122 1.00 94.69 691 LEU A N 1
ATOM 5473 C CA . LEU A 1 691 ? 11.464 1.625 -20.586 1.00 94.69 691 LEU A CA 1
ATOM 5474 C C . LEU A 1 691 ? 10.884 1.058 -19.302 1.00 94.69 691 LEU A C 1
ATOM 5476 O O . LEU A 1 691 ? 10.623 -0.141 -19.212 1.00 94.69 691 LEU A O 1
ATOM 5480 N N . TYR A 1 692 ? 10.687 1.923 -18.314 1.00 93.81 692 TYR A N 1
ATOM 5481 C CA . TYR A 1 692 ? 10.100 1.521 -17.046 1.00 93.81 692 TYR A CA 1
ATOM 5482 C C . TYR A 1 692 ? 8.622 1.888 -16.986 1.00 93.81 692 TYR A C 1
ATOM 5484 O O . TYR A 1 692 ? 8.165 2.839 -17.624 1.00 93.81 692 TYR A O 1
ATOM 5492 N N . GLY A 1 693 ? 7.888 1.116 -16.194 1.00 94.62 693 GLY A N 1
ATOM 5493 C CA . GLY A 1 693 ? 6.471 1.315 -15.957 1.00 94.62 693 GLY A CA 1
ATOM 5494 C C . GLY A 1 693 ? 6.134 1.297 -14.475 1.00 94.62 693 GLY A C 1
ATOM 5495 O O . GLY A 1 693 ? 6.873 0.764 -13.643 1.00 94.62 693 GLY A O 1
ATOM 5496 N N . GLU A 1 694 ? 5.010 1.910 -14.161 1.00 97.06 694 GLU A N 1
ATOM 5497 C CA . GLU A 1 694 ? 4.328 1.778 -12.887 1.00 97.06 694 GLU A CA 1
ATOM 5498 C C . GLU A 1 694 ? 3.442 0.540 -12.879 1.00 97.06 694 GLU A C 1
ATOM 5500 O O . GLU A 1 694 ? 3.028 0.045 -13.927 1.00 97.06 694 GLU A O 1
ATOM 5505 N N . GLY A 1 695 ? 3.133 0.053 -11.689 1.00 97.31 695 GLY A N 1
ATOM 5506 C CA . GLY A 1 695 ? 2.225 -1.067 -11.533 1.00 97.31 695 GLY A CA 1
ATOM 5507 C C . GLY A 1 695 ? 2.086 -1.471 -10.081 1.00 97.31 695 GLY A C 1
ATOM 5508 O O . GLY A 1 695 ? 2.979 -1.233 -9.263 1.00 97.31 695 GLY A O 1
ATOM 5509 N N . VAL A 1 696 ? 0.956 -2.096 -9.785 1.00 98.19 696 VAL A N 1
ATOM 5510 C CA . VAL A 1 696 ? 0.683 -2.746 -8.509 1.00 98.19 696 VAL A CA 1
ATOM 5511 C C . VAL A 1 696 ? 0.002 -4.076 -8.787 1.00 98.19 696 VAL A C 1
ATOM 5513 O O . VAL A 1 696 ? -0.899 -4.143 -9.617 1.00 98.19 696 VAL A O 1
ATOM 5516 N N . GLY A 1 697 ? 0.429 -5.136 -8.113 1.00 98.19 697 GLY A N 1
ATOM 5517 C CA . GLY A 1 697 ? -0.195 -6.448 -8.240 1.00 98.19 697 GLY A CA 1
ATOM 5518 C C . GLY A 1 697 ? 0.028 -7.299 -7.004 1.00 98.19 697 GLY A C 1
ATOM 5519 O O . GLY A 1 697 ? 1.054 -7.167 -6.331 1.00 98.19 697 GLY A O 1
ATOM 5520 N N . ALA A 1 698 ? -0.934 -8.164 -6.710 1.00 98.69 698 ALA A N 1
ATOM 5521 C CA . ALA A 1 698 ? -0.881 -9.086 -5.590 1.00 98.69 698 ALA A CA 1
ATOM 5522 C C . ALA A 1 698 ? -1.560 -10.421 -5.933 1.00 98.69 698 ALA A C 1
ATOM 5524 O O . ALA A 1 698 ? -2.450 -10.491 -6.780 1.00 98.69 698 ALA A O 1
ATOM 5525 N N . LEU A 1 699 ? -1.104 -11.473 -5.259 1.00 98.81 699 LEU A N 1
ATOM 5526 C CA . LEU A 1 699 ? -1.591 -12.843 -5.337 1.00 98.81 699 LEU A CA 1
ATOM 5527 C C . LEU A 1 699 ? -1.943 -13.324 -3.932 1.00 98.81 699 LEU A C 1
ATOM 5529 O O . LEU A 1 699 ? -1.217 -13.016 -2.981 1.00 98.81 699 LEU A O 1
ATOM 5533 N N . LEU A 1 700 ? -3.002 -14.122 -3.816 1.00 98.81 700 LEU A N 1
ATOM 5534 C CA . LEU A 1 700 ? -3.345 -14.838 -2.592 1.00 98.81 700 LEU A CA 1
ATOM 5535 C C . LEU A 1 700 ? -2.987 -16.311 -2.768 1.00 98.81 700 LEU A C 1
ATOM 5537 O O . LEU A 1 700 ? -3.338 -16.938 -3.769 1.00 98.81 700 LEU A O 1
ATOM 5541 N N . LEU A 1 701 ? -2.253 -16.844 -1.798 1.00 98.81 701 LEU A N 1
ATOM 5542 C CA . LEU A 1 701 ? -1.594 -18.139 -1.876 1.00 98.81 701 LEU A CA 1
ATOM 5543 C C . LEU A 1 701 ? -2.006 -19.038 -0.714 1.00 98.81 701 LEU A C 1
ATOM 5545 O O . LEU A 1 701 ? -2.106 -18.584 0.429 1.00 98.81 701 LEU A O 1
ATOM 5549 N N . LYS A 1 702 ? -2.137 -20.336 -0.990 1.00 98.31 702 LYS A N 1
ATOM 5550 C CA . LYS A 1 702 ? -2.309 -21.389 0.021 1.00 98.31 702 LYS A CA 1
ATOM 5551 C C . LYS A 1 702 ? -1.536 -22.651 -0.355 1.00 98.31 702 LYS A C 1
ATOM 5553 O O . LYS A 1 702 ? -1.313 -22.889 -1.542 1.00 98.31 702 LYS A O 1
ATOM 5558 N N . PRO A 1 703 ? -1.189 -23.514 0.615 1.00 98.00 703 PRO A N 1
ATOM 5559 C CA . PRO A 1 703 ? -0.853 -24.901 0.311 1.00 98.00 703 PRO A CA 1
ATOM 5560 C C . PRO A 1 703 ? -1.953 -25.538 -0.553 1.00 98.00 703 PRO A C 1
ATOM 5562 O O . PRO A 1 703 ? -3.140 -25.385 -0.255 1.00 98.00 703 PRO A O 1
ATOM 5565 N N . LEU A 1 704 ? -1.578 -26.235 -1.629 1.00 98.38 704 LEU A N 1
ATOM 5566 C CA . LEU A 1 704 ? -2.528 -26.763 -2.619 1.00 98.38 704 LEU A CA 1
ATOM 5567 C C . LEU A 1 704 ? -3.602 -27.657 -1.981 1.00 98.38 704 LEU A C 1
ATOM 5569 O O . LEU A 1 704 ? -4.781 -27.557 -2.307 1.00 98.38 704 LEU A O 1
ATOM 5573 N N . ASN A 1 705 ? -3.207 -28.501 -1.029 1.00 96.69 705 ASN A N 1
ATOM 5574 C CA . ASN A 1 705 ? -4.128 -29.364 -0.291 1.00 96.69 705 ASN A CA 1
ATOM 5575 C C . ASN A 1 705 ? -5.181 -28.576 0.512 1.00 96.69 705 ASN A C 1
ATOM 5577 O O . ASN A 1 705 ? -6.332 -29.001 0.586 1.00 96.69 705 ASN A O 1
ATOM 5581 N N . ALA A 1 706 ? -4.807 -27.433 1.091 1.00 96.62 706 ALA A N 1
ATOM 5582 C CA . ALA A 1 706 ? -5.715 -26.550 1.808 1.00 96.62 706 ALA A CA 1
ATOM 5583 C C . ALA A 1 706 ? -6.669 -25.850 0.837 1.00 96.62 706 ALA A C 1
ATOM 5585 O O . ALA A 1 706 ? -7.866 -25.840 1.095 1.00 96.62 706 ALA A O 1
ATOM 5586 N N . ALA A 1 707 ? -6.166 -25.364 -0.303 1.00 97.88 707 ALA A N 1
ATOM 5587 C CA . ALA A 1 707 ? -7.002 -24.758 -1.339 1.00 97.88 707 ALA A CA 1
ATOM 5588 C C . ALA A 1 707 ? -8.073 -25.733 -1.863 1.00 97.88 707 ALA A C 1
ATOM 5590 O O . ALA A 1 707 ? -9.251 -25.397 -1.937 1.00 97.88 707 ALA A O 1
ATOM 5591 N N . VAL A 1 708 ? -7.685 -26.983 -2.143 1.00 97.94 708 VAL A N 1
ATOM 5592 C CA . VAL A 1 708 ? -8.619 -28.038 -2.574 1.00 97.94 708 VAL A CA 1
ATOM 5593 C C . VAL A 1 708 ? -9.635 -28.375 -1.482 1.00 97.94 708 VAL A C 1
ATOM 5595 O O . VAL A 1 708 ? -10.817 -28.535 -1.777 1.00 97.94 708 VAL A O 1
ATOM 5598 N N . ARG A 1 709 ? -9.195 -28.485 -0.221 1.00 96.94 709 ARG A N 1
ATOM 5599 C CA . ARG A 1 709 ? -10.082 -28.755 0.922 1.00 96.94 709 ARG A CA 1
ATOM 5600 C C . ARG A 1 709 ? -11.117 -27.646 1.105 1.00 96.94 709 ARG A C 1
ATOM 5602 O O . ARG A 1 709 ? -12.270 -27.946 1.400 1.00 96.94 709 ARG A O 1
ATOM 5609 N N . ASP A 1 710 ? -10.689 -26.399 0.956 1.00 96.69 710 ASP A N 1
ATOM 5610 C CA . ASP A 1 710 ? -11.520 -25.220 1.186 1.00 96.69 710 ASP A CA 1
ATOM 5611 C C . ASP A 1 710 ? -12.407 -24.899 -0.040 1.00 96.69 710 ASP A C 1
ATOM 5613 O O . ASP A 1 710 ? -13.336 -24.105 0.068 1.00 96.69 710 ASP A O 1
ATOM 5617 N N . GLY A 1 711 ? -12.189 -25.580 -1.175 1.00 97.56 711 GLY A N 1
ATOM 5618 C CA . GLY A 1 711 ? -12.973 -25.405 -2.400 1.00 97.56 711 GLY A CA 1
ATOM 5619 C C . GLY A 1 711 ? -12.624 -24.131 -3.168 1.00 97.56 711 GLY A C 1
ATOM 5620 O O . GLY A 1 711 ? -13.465 -23.618 -3.905 1.00 97.56 711 GLY A O 1
ATOM 5621 N N . ASP A 1 712 ? -11.403 -23.626 -2.986 1.00 98.38 712 ASP A N 1
ATOM 5622 C CA . ASP A 1 712 ? -10.929 -22.389 -3.599 1.00 98.38 712 ASP A CA 1
ATOM 5623 C C . ASP A 1 712 ? -10.854 -22.507 -5.129 1.00 98.38 712 ASP A C 1
ATOM 5625 O O . ASP A 1 712 ? -10.544 -23.569 -5.683 1.00 98.38 712 ASP A O 1
ATOM 5629 N N . HIS A 1 713 ? -11.079 -21.392 -5.830 1.00 97.69 713 HIS A N 1
ATOM 5630 C CA . HIS A 1 713 ? -10.710 -21.305 -7.239 1.00 97.69 713 HIS A CA 1
ATOM 5631 C C . HIS A 1 713 ? -9.183 -21.329 -7.354 1.00 97.69 713 HIS A C 1
ATOM 5633 O O . HIS A 1 713 ? -8.504 -20.602 -6.642 1.00 97.69 713 HIS A O 1
ATOM 5639 N N . ILE A 1 714 ? -8.626 -22.169 -8.230 1.00 98.56 714 ILE A N 1
ATOM 5640 C CA . ILE A 1 714 ? -7.173 -22.301 -8.395 1.00 98.56 714 ILE A CA 1
ATOM 5641 C C . ILE A 1 714 ? -6.800 -21.837 -9.799 1.00 98.56 714 ILE A C 1
ATOM 5643 O O . ILE A 1 714 ? -7.066 -22.535 -10.778 1.00 98.56 714 ILE A O 1
ATOM 5647 N N . TYR A 1 715 ? -6.137 -20.685 -9.885 1.00 98.31 715 TYR A N 1
ATOM 5648 C CA . TYR A 1 715 ? -5.654 -20.120 -11.145 1.00 98.31 715 TYR A CA 1
ATOM 5649 C C . TYR A 1 715 ? -4.427 -20.863 -11.678 1.00 98.31 715 TYR A C 1
ATOM 5651 O O . TYR A 1 715 ? -4.305 -21.123 -12.874 1.00 98.31 715 TYR A O 1
ATOM 5659 N N . ALA A 1 716 ? -3.494 -21.187 -10.783 1.00 98.12 716 ALA A N 1
ATOM 5660 C CA . ALA A 1 716 ? -2.253 -21.874 -11.111 1.00 98.12 716 ALA A CA 1
ATOM 5661 C C . ALA A 1 716 ? -1.624 -22.510 -9.864 1.00 98.12 716 ALA A C 1
ATOM 5663 O O . ALA A 1 716 ? -1.975 -22.184 -8.729 1.00 98.12 716 ALA A O 1
ATOM 5664 N N . VAL A 1 717 ? -0.659 -23.403 -10.090 1.00 98.00 717 VAL A N 1
ATOM 5665 C CA . VAL A 1 717 ? 0.110 -24.074 -9.037 1.00 98.00 717 VAL A CA 1
ATOM 5666 C C . VAL A 1 717 ? 1.590 -23.741 -9.192 1.00 98.00 717 VAL A C 1
ATOM 5668 O O . VAL A 1 717 ? 2.192 -23.990 -10.236 1.00 98.00 717 VAL A O 1
ATOM 5671 N N . ILE A 1 718 ? 2.189 -23.195 -8.138 1.00 97.62 718 ILE A N 1
ATOM 5672 C CA . ILE A 1 718 ? 3.621 -22.921 -8.041 1.00 97.62 718 ILE A CA 1
ATOM 5673 C C . ILE A 1 718 ? 4.317 -24.202 -7.581 1.00 97.62 718 ILE A C 1
ATOM 5675 O O . ILE A 1 718 ? 4.234 -24.585 -6.413 1.00 97.62 718 ILE A O 1
ATOM 5679 N N . LYS A 1 719 ? 5.023 -24.842 -8.515 1.00 95.44 719 LYS A N 1
ATOM 5680 C CA . LYS A 1 719 ? 5.733 -26.113 -8.302 1.00 95.44 719 LYS A CA 1
ATOM 5681 C C . LYS A 1 719 ? 7.074 -25.960 -7.580 1.00 95.44 719 LYS A C 1
ATOM 5683 O O . LYS A 1 719 ? 7.526 -26.884 -6.921 1.00 95.44 719 LYS A O 1
ATOM 5688 N N . GLY A 1 720 ? 7.720 -24.804 -7.701 1.00 92.38 720 GLY A N 1
ATOM 5689 C CA . GLY A 1 720 ? 9.031 -24.539 -7.109 1.00 92.38 720 GLY A CA 1
ATOM 5690 C C . GLY A 1 720 ? 9.558 -23.165 -7.507 1.00 92.38 720 GLY A C 1
ATOM 5691 O O . GLY A 1 720 ? 8.962 -22.484 -8.342 1.00 92.38 720 GLY A O 1
ATOM 5692 N N . GLY A 1 721 ? 10.666 -22.737 -6.905 1.00 93.31 721 GLY A N 1
ATOM 5693 C CA . GLY A 1 721 ? 11.327 -21.499 -7.305 1.00 93.31 721 GLY A CA 1
ATOM 5694 C C . GLY A 1 721 ? 12.626 -21.251 -6.552 1.00 93.31 721 GLY A C 1
ATOM 5695 O O . GLY A 1 721 ? 12.718 -21.507 -5.358 1.00 93.31 721 GLY A O 1
ATOM 5696 N N . ALA A 1 722 ? 13.613 -20.682 -7.235 1.00 95.94 722 ALA A N 1
ATOM 5697 C CA . ALA A 1 722 ? 14.940 -20.440 -6.684 1.00 95.94 722 ALA A CA 1
ATOM 5698 C C . ALA A 1 722 ? 15.283 -18.945 -6.632 1.00 95.94 722 ALA A C 1
ATOM 5700 O O . ALA A 1 722 ? 14.713 -18.133 -7.358 1.00 95.94 722 ALA A O 1
ATOM 5701 N N . VAL A 1 723 ? 16.256 -18.601 -5.785 1.00 97.19 723 VAL A N 1
ATOM 5702 C CA . VAL A 1 723 ? 16.873 -17.269 -5.691 1.00 97.19 723 VAL A CA 1
ATOM 5703 C C . VAL A 1 723 ? 18.392 -17.414 -5.557 1.00 97.19 723 VAL A C 1
ATOM 5705 O O . VAL A 1 723 ? 18.871 -18.366 -4.928 1.00 97.19 723 VAL A O 1
ATOM 5708 N N . ASN A 1 724 ? 19.155 -16.492 -6.148 1.00 96.81 724 ASN A N 1
ATOM 5709 C CA . ASN A 1 724 ? 20.611 -16.396 -6.003 1.00 96.81 724 ASN A CA 1
ATOM 5710 C C . ASN A 1 724 ? 21.110 -14.950 -6.232 1.00 96.81 724 ASN A C 1
ATOM 5712 O O . ASN A 1 724 ? 20.323 -14.007 -6.266 1.00 96.81 724 ASN A O 1
ATOM 5716 N N . SER A 1 725 ? 22.430 -14.767 -6.336 1.00 94.69 725 SER A N 1
ATOM 5717 C CA . SER A 1 725 ? 23.076 -13.484 -6.625 1.00 94.69 725 SER A CA 1
ATOM 5718 C C . SER A 1 725 ? 24.096 -13.652 -7.747 1.00 94.69 725 SER A C 1
ATOM 5720 O O . SER A 1 725 ? 24.764 -14.680 -7.825 1.00 94.69 725 SER A O 1
ATOM 5722 N N . GLY A 1 726 ? 24.273 -12.613 -8.570 1.00 91.50 726 GLY A N 1
ATOM 5723 C CA . GLY A 1 726 ? 25.280 -12.598 -9.636 1.00 91.50 726 GLY A CA 1
ATOM 5724 C C . GLY A 1 726 ? 26.732 -12.645 -9.140 1.00 91.50 726 GLY A C 1
ATOM 5725 O O . GLY A 1 726 ? 27.635 -12.899 -9.935 1.00 91.50 726 GLY A O 1
ATOM 5726 N N . GLY A 1 727 ? 26.971 -12.418 -7.843 1.00 92.31 727 GLY A N 1
ATOM 5727 C CA . GLY A 1 727 ? 28.311 -12.431 -7.262 1.00 92.31 727 GLY A CA 1
ATOM 5728 C C . GLY A 1 727 ? 29.218 -11.336 -7.838 1.00 92.31 727 GLY A C 1
ATOM 5729 O O . GLY A 1 727 ? 28.771 -10.235 -8.156 1.00 92.31 727 GLY A O 1
ATOM 5730 N N . ARG A 1 728 ? 30.524 -11.616 -7.943 1.00 87.31 728 ARG A N 1
ATOM 5731 C CA . ARG A 1 728 ? 31.512 -10.672 -8.496 1.00 87.31 728 ARG A CA 1
ATOM 5732 C C . ARG A 1 728 ? 31.577 -10.785 -10.024 1.00 87.31 728 ARG A C 1
ATOM 5734 O O . ARG A 1 728 ? 32.232 -11.694 -10.534 1.00 87.31 728 ARG A O 1
ATOM 5741 N N . THR A 1 729 ? 30.985 -9.816 -10.720 1.00 87.56 729 THR A N 1
ATOM 5742 C CA . THR A 1 729 ? 31.052 -9.618 -12.183 1.00 87.56 729 THR A CA 1
ATOM 5743 C C . THR A 1 729 ? 31.979 -8.442 -12.553 1.00 87.56 729 THR A C 1
ATOM 5745 O O . THR A 1 729 ? 32.558 -7.813 -11.665 1.00 87.56 729 THR A O 1
ATOM 5748 N N . ASN A 1 730 ? 32.120 -8.117 -13.848 1.00 76.81 730 ASN A N 1
ATOM 5749 C CA . ASN A 1 730 ? 32.961 -7.011 -14.368 1.00 76.81 730 ASN A CA 1
ATOM 5750 C C . ASN A 1 730 ? 32.337 -5.610 -14.189 1.00 76.81 730 ASN A C 1
ATOM 5752 O O . ASN A 1 730 ? 32.611 -4.661 -14.918 1.00 76.81 730 ASN A O 1
ATOM 5756 N N . GLY A 1 731 ? 31.406 -5.492 -13.252 1.00 80.31 731 GLY A N 1
ATOM 5757 C CA . GLY A 1 731 ? 30.754 -4.245 -12.904 1.00 80.31 731 GLY A CA 1
ATOM 5758 C C . GLY A 1 731 ? 29.576 -4.523 -11.991 1.00 80.31 731 GLY A C 1
ATOM 5759 O O . GLY A 1 731 ? 28.827 -5.462 -12.212 1.00 80.31 731 GLY A O 1
ATOM 5760 N N . PHE A 1 732 ? 29.382 -3.688 -10.974 1.00 81.12 732 PHE A N 1
ATOM 5761 C CA . PHE A 1 732 ? 28.359 -3.911 -9.946 1.00 81.12 732 PHE A CA 1
ATOM 5762 C C . PHE A 1 732 ? 26.940 -4.140 -10.505 1.00 81.12 732 PHE A C 1
ATOM 5764 O O . PHE A 1 732 ? 26.158 -4.877 -9.917 1.00 81.12 732 PHE A O 1
ATOM 5771 N N . THR A 1 733 ? 26.615 -3.529 -11.647 1.00 82.88 733 THR A N 1
ATOM 5772 C CA . THR A 1 733 ? 25.302 -3.620 -12.305 1.00 82.88 733 THR A CA 1
ATOM 5773 C C . THR A 1 733 ? 25.274 -4.581 -13.496 1.00 82.88 733 THR A C 1
ATOM 5775 O O . THR A 1 733 ? 24.274 -4.642 -14.208 1.00 82.88 733 THR A O 1
ATOM 5778 N N . VAL A 1 734 ? 26.371 -5.294 -13.764 1.00 85.62 734 VAL A N 1
ATOM 5779 C CA . VAL A 1 734 ? 26.493 -6.195 -14.915 1.00 85.62 734 VAL A CA 1
ATOM 5780 C C . VAL A 1 734 ? 25.938 -7.575 -14.540 1.00 85.62 734 VAL A C 1
ATOM 5782 O O . VAL A 1 734 ? 26.405 -8.150 -13.550 1.00 85.62 734 VAL A O 1
ATOM 5785 N N . PRO A 1 735 ? 24.969 -8.122 -15.302 1.00 86.75 735 PRO A N 1
ATOM 5786 C CA . PRO A 1 735 ? 24.398 -9.439 -15.032 1.00 86.75 735 PRO A CA 1
ATOM 5787 C C . PRO A 1 735 ? 25.409 -10.568 -15.281 1.00 86.75 735 PRO A C 1
ATOM 5789 O O . PRO A 1 735 ? 26.343 -10.419 -16.065 1.00 86.75 735 PRO A O 1
ATOM 5792 N N . SER A 1 736 ? 25.196 -11.713 -14.626 1.00 93.81 736 SER A N 1
ATOM 5793 C CA . SER A 1 736 ? 26.015 -12.923 -14.777 1.00 93.81 736 SER A CA 1
ATOM 5794 C C . SER A 1 736 ? 25.210 -14.033 -15.462 1.00 93.81 736 SER A C 1
ATOM 5796 O O . SER A 1 736 ? 24.295 -14.568 -14.830 1.00 93.81 736 SER A O 1
ATOM 5798 N N . PRO A 1 737 ? 25.532 -14.409 -16.716 1.00 94.00 737 PRO A N 1
ATOM 5799 C CA . PRO A 1 737 ? 24.866 -15.517 -17.404 1.00 94.00 737 PRO A CA 1
ATOM 5800 C C . PRO A 1 737 ? 25.002 -16.851 -16.660 1.00 94.00 737 PRO A C 1
ATOM 5802 O O . PRO A 1 737 ? 24.014 -17.557 -16.500 1.00 94.00 737 PRO A O 1
ATOM 5805 N N . ALA A 1 738 ? 26.185 -17.151 -16.113 1.00 93.38 738 ALA A N 1
ATOM 5806 C CA . ALA A 1 738 ? 26.417 -18.379 -15.349 1.00 93.38 738 ALA A CA 1
ATOM 5807 C C . ALA A 1 738 ? 25.537 -18.459 -14.087 1.00 93.38 738 ALA A C 1
ATOM 5809 O O . ALA A 1 738 ? 24.970 -19.504 -13.781 1.00 93.38 738 ALA A O 1
ATOM 5810 N N . ALA A 1 739 ? 25.359 -17.338 -13.374 1.00 94.94 739 ALA A N 1
ATOM 5811 C CA . ALA A 1 739 ? 24.453 -17.305 -12.226 1.00 94.94 739 ALA A CA 1
ATOM 5812 C C . ALA A 1 739 ? 22.981 -17.450 -12.654 1.00 94.94 739 ALA A C 1
ATOM 5814 O O . ALA A 1 739 ? 22.190 -18.045 -11.926 1.00 94.94 739 ALA A O 1
ATOM 5815 N N . GLN A 1 740 ? 22.594 -16.927 -13.821 1.00 96.12 740 GLN A N 1
ATOM 5816 C CA . GLN A 1 740 ? 21.240 -17.105 -14.359 1.00 96.12 740 GLN A CA 1
ATOM 5817 C C . GLN A 1 740 ? 20.977 -18.561 -14.766 1.00 96.12 740 GLN A C 1
ATOM 5819 O O . GLN A 1 740 ? 19.909 -19.087 -14.465 1.00 96.12 740 GLN A O 1
ATOM 5824 N N . GLU A 1 741 ? 21.951 -19.232 -15.382 1.00 96.75 741 GLU A N 1
ATOM 5825 C CA . GLU A 1 741 ? 21.880 -20.663 -15.699 1.00 96.75 741 GLU A CA 1
ATOM 5826 C C . GLU A 1 741 ? 21.705 -21.510 -14.431 1.00 96.75 741 GLU A C 1
ATOM 5828 O O . GLU A 1 741 ? 20.806 -22.353 -14.364 1.00 96.75 741 GLU A O 1
ATOM 5833 N N . GLU A 1 742 ? 22.509 -21.251 -13.395 1.00 96.69 742 GLU A N 1
ATOM 5834 C CA . GLU A 1 742 ? 22.396 -21.939 -12.105 1.00 96.69 742 GLU A CA 1
ATOM 5835 C C . GLU A 1 742 ? 21.019 -21.707 -11.461 1.00 96.69 742 GLU A C 1
ATOM 5837 O O . GLU A 1 742 ? 20.398 -22.646 -10.957 1.00 96.69 742 GLU A O 1
ATOM 5842 N N . LEU A 1 743 ? 20.518 -20.466 -11.509 1.00 97.44 743 LEU A N 1
ATOM 5843 C CA . LEU A 1 743 ? 19.204 -20.094 -10.984 1.00 97.44 743 LEU A CA 1
ATOM 5844 C C . LEU A 1 743 ? 18.083 -20.895 -11.657 1.00 97.44 743 LEU A C 1
ATOM 5846 O O . LEU A 1 743 ? 17.252 -21.485 -10.964 1.00 97.44 743 LEU A O 1
ATOM 5850 N N . ILE A 1 744 ? 18.074 -20.927 -12.993 1.00 96.25 744 ILE A N 1
ATOM 5851 C CA . ILE A 1 744 ? 17.063 -21.633 -13.792 1.00 96.25 744 ILE A CA 1
ATOM 5852 C C . ILE A 1 744 ? 17.144 -23.138 -13.529 1.00 96.25 744 ILE A C 1
ATOM 5854 O O . ILE A 1 744 ? 16.129 -23.763 -13.224 1.00 96.25 744 ILE A O 1
ATOM 5858 N N . SER A 1 745 ? 18.351 -23.708 -13.553 1.00 95.56 745 SER A N 1
ATOM 5859 C CA . SER A 1 745 ? 18.580 -25.136 -13.301 1.00 95.56 745 SER A CA 1
ATOM 5860 C C . SER A 1 745 ? 18.087 -25.559 -11.916 1.00 95.56 745 SER A C 1
ATOM 5862 O O . SER A 1 745 ? 17.467 -26.611 -11.753 1.00 95.56 745 SER A O 1
ATOM 5864 N N . LYS A 1 746 ? 18.323 -24.723 -10.898 1.00 95.50 746 LYS A N 1
ATOM 5865 C CA . LYS A 1 746 ? 17.845 -24.970 -9.536 1.00 95.50 746 LYS A CA 1
ATOM 5866 C C . LYS A 1 746 ? 16.321 -24.889 -9.445 1.00 95.50 746 LYS A C 1
ATOM 5868 O O . LYS A 1 746 ? 15.731 -25.741 -8.788 1.00 95.50 746 LYS A O 1
ATOM 5873 N N . ALA A 1 747 ? 15.697 -23.911 -10.102 1.00 94.88 747 ALA A N 1
ATOM 5874 C CA . ALA A 1 747 ? 14.242 -23.770 -10.121 1.00 94.88 747 ALA A CA 1
ATOM 5875 C C . ALA A 1 747 ? 13.556 -24.971 -10.798 1.00 94.88 747 ALA A C 1
ATOM 5877 O O . ALA A 1 747 ? 12.611 -25.518 -10.232 1.00 94.88 747 ALA A O 1
ATOM 5878 N N . LEU A 1 748 ? 14.071 -25.429 -11.947 1.00 95.00 748 LEU A N 1
ATOM 5879 C CA . LEU A 1 748 ? 13.573 -26.622 -12.646 1.00 95.00 748 LEU A CA 1
ATOM 5880 C C . LEU A 1 748 ? 13.689 -27.869 -11.766 1.00 95.00 748 LEU A C 1
ATOM 5882 O O . LEU A 1 748 ? 12.695 -28.554 -11.516 1.00 95.00 748 LEU A O 1
ATOM 5886 N N . LYS A 1 749 ? 14.871 -28.088 -11.176 1.00 93.69 749 LYS A N 1
ATOM 5887 C CA . LYS A 1 749 ? 15.111 -29.205 -10.257 1.00 93.69 749 LYS A CA 1
ATOM 5888 C C . LYS A 1 749 ? 14.178 -29.187 -9.044 1.00 93.69 749 LYS A C 1
ATOM 5890 O O . LYS A 1 749 ? 13.685 -30.239 -8.654 1.00 93.69 749 LYS A O 1
ATOM 5895 N N . GLU A 1 750 ? 13.951 -28.022 -8.438 1.00 90.69 750 GLU A N 1
ATOM 5896 C CA . GLU A 1 750 ? 13.031 -27.876 -7.302 1.00 90.69 750 GLU A CA 1
ATOM 5897 C C . GLU A 1 750 ? 11.578 -28.147 -7.709 1.00 90.69 750 GLU A C 1
ATOM 5899 O O . GLU A 1 750 ? 10.834 -28.749 -6.942 1.00 90.69 750 GLU A O 1
ATOM 5904 N N . SER A 1 751 ? 11.193 -27.761 -8.927 1.00 91.56 751 SER A N 1
ATOM 5905 C CA . SER A 1 751 ? 9.846 -27.990 -9.457 1.00 91.56 751 SER A CA 1
ATOM 5906 C C . SER A 1 751 ? 9.565 -29.433 -9.898 1.00 91.56 751 SER A C 1
ATOM 5908 O O . SER A 1 751 ? 8.403 -29.785 -10.104 1.00 91.56 751 SER A O 1
ATOM 5910 N N . GLY A 1 752 ? 10.604 -30.265 -10.045 1.00 89.94 752 GLY A N 1
ATOM 5911 C CA . GLY A 1 752 ? 10.484 -31.627 -10.573 1.00 89.94 752 GLY A CA 1
ATOM 5912 C C . GLY A 1 752 ? 10.125 -31.684 -12.063 1.00 89.94 752 GLY A C 1
ATOM 5913 O O . GLY A 1 752 ? 9.521 -32.663 -12.496 1.00 89.94 752 GLY A O 1
ATOM 5914 N N . ILE A 1 753 ? 10.457 -30.636 -12.824 1.00 86.56 753 ILE A N 1
ATOM 5915 C CA . ILE A 1 753 ? 10.200 -30.508 -14.266 1.00 86.56 753 ILE A CA 1
ATOM 5916 C C . ILE A 1 753 ? 11.544 -30.594 -15.004 1.00 86.56 753 ILE A C 1
ATOM 5918 O O . ILE A 1 753 ? 12.512 -29.965 -14.570 1.00 86.56 753 ILE A O 1
ATOM 5922 N N . ASP A 1 754 ? 11.583 -31.388 -16.079 1.00 78.00 754 ASP A N 1
ATOM 5923 C CA . ASP A 1 754 ? 12.726 -31.563 -16.996 1.00 78.00 754 ASP A CA 1
ATOM 5924 C C . ASP A 1 754 ? 12.580 -30.659 -18.228 1.00 78.00 754 ASP A C 1
ATOM 5926 O O . ASP A 1 754 ? 11.499 -30.720 -18.869 1.00 78.00 754 ASP A O 1
#

Solvent-accessible surface area (backbone atoms only — not comparable to full-atom values): 43962 Å² total; per-residue (Å²): 112,46,77,34,73,46,59,66,60,27,50,52,47,35,74,74,32,83,92,38,56,49,40,70,46,82,92,74,95,50,68,69,61,54,56,68,70,68,56,86,77,75,83,93,69,89,46,74,66,56,53,54,51,54,52,51,52,54,26,48,55,53,51,51,57,47,50,76,71,38,96,42,73,64,55,33,56,63,72,38,56,70,46,76,47,81,41,73,69,49,80,89,47,44,64,59,51,25,53,58,36,67,47,94,48,42,34,28,34,47,92,70,64,42,54,56,70,54,52,56,51,49,58,67,39,87,58,37,49,48,39,33,29,33,37,32,38,82,64,47,72,69,45,78,42,30,42,36,33,36,39,54,56,90,53,29,38,32,46,75,40,43,41,37,41,73,92,55,63,93,70,56,54,74,56,52,53,54,46,50,53,24,52,53,32,52,78,69,71,25,53,30,38,35,39,55,34,49,70,54,100,58,24,56,65,34,52,56,51,47,46,73,79,42,46,95,33,59,41,78,77,49,100,53,30,38,38,30,62,38,47,22,70,57,52,44,47,57,57,73,70,50,55,92,79,59,85,77,57,72,67,62,70,79,58,65,85,69,82,75,81,82,74,80,89,68,89,76,60,74,70,54,59,56,53,48,54,61,48,48,66,63,69,58,54,58,61,59,53,48,53,49,51,48,51,53,52,66,65,60,74,77,74,82,92,81,83,92,84,82,88,83,83,88,88,83,90,90,74,90,77,79,52,64,65,61,51,48,46,47,50,53,45,40,51,52,50,38,49,47,48,18,72,73,67,73,44,60,57,89,76,62,57,46,83,44,53,48,56,77,77,51,74,76,44,72,67,56,54,54,52,43,50,55,52,48,34,74,73,70,52,91,61,65,91,55,49,78,61,75,34,59,20,54,47,53,45,39,50,50,54,58,71,42,100,58,64,59,79,75,59,66,76,65,73,77,76,78,84,82,83,90,86,82,91,84,90,82,84,88,85,88,83,88,89,82,91,86,86,89,80,90,82,80,88,79,92,77,94,77,76,92,68,85,74,54,73,74,63,56,71,63,24,32,25,32,34,18,60,26,32,37,40,31,89,11,88,34,56,67,48,41,49,52,31,62,78,67,69,57,80,45,58,41,66,73,53,79,91,64,53,72,54,79,81,32,53,29,82,86,40,56,90,84,19,10,39,49,59,52,28,24,56,61,80,66,63,86,64,70,73,34,69,84,73,76,37,54,69,75,54,52,73,57,38,31,48,68,41,53,55,50,50,55,36,51,51,52,18,37,51,62,38,72,42,47,75,84,69,48,66,45,40,26,19,28,20,30,7,40,71,77,55,55,51,37,64,56,41,54,48,31,40,75,74,67,76,36,99,63,71,47,42,52,63,56,50,45,22,41,49,48,28,60,75,50,61,32,72,21,56,66,38,52,39,69,61,53,97,48,8,37,60,51,14,41,50,50,37,54,51,34,44,69,70,64,65,18,74,30,24,40,24,19,28,45,45,74,86,66,50,70,64,59,50,22,49,39,36,73,69,60,46,44,14,83,57,82,57,63,39,86,98,40,91,85,56,66,32,43,65,59,62,26,38,38,37,39,35,33,35,29,44,33,66,56,35,61,73,72,66,48,56,70,83,48,71,48,53,53,72,61,83,83,69,58,75,91,53,80,33,100,88,49,84,38,69,69,46,50,52,53,37,53,54,48,19,33,62,60,40,75,54,135

Radius of gyration: 41.66 Å; Cα contacts (8 Å, |Δi|>4): 1006; chains: 1; bounding box: 114×94×119 Å

Sequence (754 aa):
IFIDDNPVECAEVMAGCTGILAIEWPSEDDNASFLEHIWTLDNYSVTEEDRKRQESYRANLERERLRDNCFSFKDFIESLELEININHLVDEKLDRVSQLTNRTNQFNFSSIRRSKPEISAILKEENCECLTVDVKDRFGDYGTVGVVITKVSGESMKIDTFLLSCRVLGRGIEHRIMEELAKSAQQRNLRFIKVKYVRTDKNEPARIFLEQIAGKYAVPVTEDTVEYVIPAEELLRVFNHVSSSDITGRDSKRNRAKKVKRHRNAFPDVRKKEKLLTDIFRLADIRAISDEIEKFRMNNYNQSGVTVEDISAKVGKDTAEIEMQGLRGYHNILDLIKDTFSISLGIQKDELDENVEIDRYINRNSLKIVEITSRLNRRIGNIQPTLLFEHKTIKSIAMELMGSRHNPVENIADNVKNKAGFVFCGETNGDEIDLKKQDDKKISAGHKEAGVNSVDESSSMNDIAIIGLNARFPKAANVDEFWNNLTGGISSIGEVPEGRWDMEQFYNPNGGPGKSYCKWGGFLEGVDRFEASFFNISPREAELMDPQQRLFMEVVWGLIEDAGYTPETINRDTGVFVGLIASDYNTLTNHAAICGESAYRNSDYYQVPNRISYFYDLHGPSIAVDTACSSAGMALHLACASLRKGECGAAIAGGINLFLHPSRFIQYSQMKVLSSDDKCRPFGEGATGTLYGEGVGALLLKPLNAAVRDGDHIYAVIKGGAVNSGGRTNGFTVPSPAAQEELISKALKESGID

pLDDT: mean 75.27, std 22.57, range [21.91, 98.88]

Mean predicted aligned error: 21.77 Å